Protein AF-A0A8K1CMQ3-F1 (afdb_monomer_lite)

Sequence (922 aa):
MATCSRCILLWLGSWALFFTNALTPVIVVACFELGYGNRLGLAKWFPLTKQRLVDFAERDYIGGIVEVPPHLVGFSPMRFWTTHPLSRDSPAVLAAMFPVFFTFVIIILYAPLRKFYRSLKPPRRHSYRVQSGAPMKSGKSGGSMMHLNKSFFTVFELATGAELQNRVGLVSDYDSCVYIKGLRYASADGIYSNGFVIANGRWLIKTSNILTIIVMIVVKRDTESVAMTTATDFTDVEEIATNGTPTHKRPINVARSSRSVKVGRCPTPWQIWHIIRRLGGIVAAVFYVHTIISSALWSIRTLLGEIRPSDNFGINEAELILGYVGTTTIDQSPFVLSVLGDDTTPRSNAFYLQSATSVSTQRCTGIVKFNDWLYSNEFLRANWNELATQTSYNITFFRNVEVIAPVIDCTFNPLTTGDATLARVYYLVRTKTDPKDVFIVMVSMSTQDYSLPERYQQGAAGLVVVTALRDMRVTMADSDYHFVLALEYPFEGPDYSVYEFMGMTEDAMLYLDNVPSDPSQTHRKRVYTAKRSGFYINTEKSRANVNNLRWKLFTDPKLALSRWQWAGCTYWLNVWGWTRLIYFVFAAETIFNILVLVLVSYRNLRRGKIWIGDAFVPISRSVMLQGVAAFLIWVLEGFWRPFMMTLSDGSALGGGVGVSMLTYIVHGDLITLYISLAGLLGTMLQERIDPGLVVLLFEIGFYYRIEIAHWFPTTKAIVVDFAVRDYFKGMVEIPVELQGLSPFGFWTTHHLMREVDALFCNLFPVFITFVVIIVYAPLRKLYRHKFPAHPAGYSSRMTTNSTQGDGGMRSAFTIFELATGAELQNRVGVVADYDNCVYIKGMRYATPDGIYCNGFVIANGKWLIRTADIFSITIILGTGLRLRDVYIYEVKDHKVSQTARLVYPGTMSLKDLLVLNTTVLA

Foldseek 3Di:
DVVVVVVVCVVVVVVVVCCQPPCPVVVVVVLVCCLPVPLVVLCVVVVVLVVVLVVLVVVQVCVQWDDDPPVCCVPDVDTGGDDDPRDPPVSNVCSSCVSVVVVVVCVVVVQVVVVVVVVPDDDDADEDDDDDDDDDDDDDDDDDDDDDDDQPDAPVCVVPVDGQDPDGDSDDDDDQWHDYPNGIHGDQVSLVVSQWHDPPVHDIGGVVCVVVVVVVVVVPPPDDDDDDYDDDDDDDDDDDDDDDDDDDDDDDDDDDDDDDDDDDDDQDPVNVVQLVLLVLLLVLLVVLLVLLVVLLVVLVCQQVKPKFFKDWQDKWFQPQVDLQCDAWFNLPGCVCCPVVVVDQAADQFAWECADNRDIDGQDHPPQPLADSQQPPQVNVVVVLVLQLVQECLPVVVSVFKDFNHKYHRCSGVCRNVNAQQWDKIKTWIAGPVDSSQIWIKIKIWGWWWKAQPVVRDIAIKIWIWIAIGGTQNAFDDPVRIWIWMAPNPPLAFGPIFTWDFPDADPQGWTWTWTDDSDPVPDDITTMTIFHKFFAAAPDCQAFTWIWGKDWDQGRRVSCNNTITIIMGIIIGHHNLSCLSVVVVVVSVLLVLLSVLQVLQQVVCVVVVHHDGARSCLSVLVCLQVLLVSLVVSCVVSVNSQLLLLLLQLLCVLQVHRHRDHPLSNSLSNQLSNQLNVQQVLQVVLVAEDASSLSSVLLCCLSVCLSVLLVVPVVLSVLSNVLNVVQRCQQWDDDPPVSVVRDSHTHGHYYHGDDDVSSSCSSCCSSCVSVVVSVVVSVVVVVVCVVDPPDQPPPPDPDDDDDDDDDCPVQQPAALVCVQAVDGLPSDTGHIDDDDQWHDDPSHTHGDLNSCVSSQWKFFPQFKIAGNSCLVVLLCCLVVQDPPDWGWIWTADPLGTHSDIDTDGNPPDHVVRSSRIYSDRND

pLDDT: mean 74.49, std 20.96, range [23.42, 97.5]

Secondary structure (DSSP, 8-state):
-HHHHHHHHHHHHHHHHHHHHTSHHHHHHHHHHHHHH-HHHHHTT-HHHHHHHHHHHHHHHHHTEEPPPTTTTTT--PPEE---PPP--HHHHHHHHHHHHHHHHHHHHHHHHHHHHHHTPPPPP--------------------------SS-HHHHHH--------SSS----SEEEETTEEEE-HHHHHHTTEEEETTTEEEEGGGHHHHHHHHHHGGG-------------------------------------PPPP-PPPPHHHHHHHHHHHHHHHHHHHHHHHHHHHHHHHHHHHS-EEEEEEEEEEEE--HHHHHH-SSBGGGSHIIIIISTT--PPPSS-EEE-SSS-EESS--TT-TT--TTTT-HHHHHHHHHHHHHHHTTTSTHHHHEEEEEEEEETT-HHHHHT-TTEEEEEEEEEESS-TT-EEEEEEEEEEEEEEEGGGTEEEEEEEEEEEEESBTTSPPPGGG-EEEEEETTTTS---EEEEEEEEE-TT--EEEEEE-SSTTTS---EEEEEEEEEEEES-TTTEEEEEEEEEPP-SSHHHHHHEEEEEEEEEEEEGGGGGGGHHHHHHHHHHHHHHHHHHHHHHHHHTT------THHHHHHHHHHHHHHHHHHHHHTTTHHHHHHHHHHHHHHHT-PPPP--HHHHHHHHHHHHHHHHHHHHHHHT-EE-HHHHHHHHHHHHHTHHHHHHT-HHHHHHHHHHHHHHHHTTB----TTTTTT-S---B--EEPP--HHHHHHHHHHHHTTHHHHHHHHHHHHHHHHHS----TT------S-----STTSTTTS-HHHHHHS-------EE------EEEETTEEEE-HHHHHHTTEEEETTTEEEEHHHHHHHHHHHHH----S--EEEEEETTEEEEEEEE--TTTS-HHHHHSEES----

Structure (mmCIF, N/CA/C/O backbone):
data_AF-A0A8K1CMQ3-F1
#
_entry.id   AF-A0A8K1CMQ3-F1
#
loop_
_atom_site.group_PDB
_atom_site.id
_atom_site.type_symbol
_atom_site.label_atom_id
_atom_site.label_alt_id
_atom_site.label_comp_id
_atom_site.label_asym_id
_atom_site.label_entity_id
_atom_site.label_seq_id
_atom_site.pdbx_PDB_ins_code
_atom_site.Cartn_x
_atom_site.Cartn_y
_atom_site.Cartn_z
_atom_site.occupancy
_atom_site.B_iso_or_equiv
_atom_site.auth_seq_id
_atom_site.auth_comp_id
_atom_site.auth_asym_id
_atom_site.auth_atom_id
_atom_site.pdbx_PDB_model_num
ATOM 1 N N . MET A 1 1 ? 43.361 59.914 -15.624 1.00 40.34 1 MET A N 1
ATOM 2 C CA . MET A 1 1 ? 41.968 59.793 -16.124 1.00 40.34 1 MET A CA 1
ATOM 3 C C . MET A 1 1 ? 41.786 58.896 -17.361 1.00 40.34 1 MET A C 1
ATOM 5 O O . MET A 1 1 ? 40.689 58.385 -17.530 1.00 40.34 1 MET A O 1
ATOM 9 N N . ALA A 1 2 ? 42.803 58.597 -18.184 1.00 32.78 2 ALA A N 1
ATOM 10 C CA . ALA A 1 2 ? 42.638 57.712 -19.358 1.00 32.78 2 ALA A CA 1
ATOM 11 C C . ALA A 1 2 ? 42.697 56.190 -19.063 1.00 32.78 2 ALA A C 1
ATOM 13 O O . ALA A 1 2 ? 42.310 55.376 -19.900 1.00 32.78 2 ALA A O 1
ATOM 14 N N . THR A 1 3 ? 43.139 55.788 -17.870 1.00 34.66 3 THR A N 1
ATOM 15 C CA . THR A 1 3 ? 43.242 54.379 -17.443 1.00 34.66 3 THR A CA 1
ATOM 16 C C . THR A 1 3 ? 41.953 53.826 -16.819 1.00 34.66 3 THR A C 1
ATOM 18 O O . THR A 1 3 ? 41.686 52.637 -16.948 1.00 34.66 3 THR A O 1
ATOM 21 N N . CYS A 1 4 ? 41.085 54.671 -16.248 1.00 32.41 4 CYS A N 1
ATOM 22 C CA . CYS A 1 4 ? 39.833 54.231 -15.608 1.00 32.41 4 CYS A CA 1
ATOM 23 C C . CYS A 1 4 ? 38.715 53.913 -16.628 1.00 32.41 4 CYS A C 1
ATOM 25 O O . CYS A 1 4 ? 37.983 52.937 -16.481 1.00 32.41 4 CYS A O 1
ATOM 27 N N . SER A 1 5 ? 38.652 54.657 -17.741 1.00 32.72 5 SER A N 1
ATOM 28 C CA . SER A 1 5 ? 37.699 54.405 -18.837 1.00 32.72 5 SER A CA 1
ATOM 29 C C . SER A 1 5 ? 37.968 53.078 -19.565 1.00 32.72 5 SER A C 1
ATOM 31 O O . SER A 1 5 ? 37.030 52.374 -19.937 1.00 32.72 5 SER A O 1
ATOM 33 N N . ARG A 1 6 ? 39.242 52.677 -19.703 1.00 35.28 6 ARG A N 1
ATOM 34 C CA . ARG A 1 6 ? 39.609 51.379 -20.296 1.00 35.28 6 ARG A CA 1
ATOM 35 C C . ARG A 1 6 ? 39.288 50.203 -19.377 1.00 35.28 6 ARG A C 1
ATOM 37 O O . ARG A 1 6 ? 38.826 49.188 -19.884 1.00 35.28 6 ARG A O 1
ATOM 44 N N . CYS A 1 7 ? 39.439 50.349 -18.060 1.00 34.12 7 CYS A N 1
ATOM 45 C CA . CYS A 1 7 ? 39.034 49.310 -17.113 1.00 34.12 7 CYS A CA 1
ATOM 46 C C . CYS A 1 7 ? 37.512 49.136 -17.068 1.00 34.12 7 CYS A C 1
ATOM 48 O O . CYS A 1 7 ? 37.056 48.004 -17.100 1.00 34.12 7 CYS A O 1
ATOM 50 N N . ILE A 1 8 ? 36.718 50.211 -17.113 1.00 39.16 8 ILE A N 1
ATOM 51 C CA . ILE A 1 8 ? 35.245 50.115 -17.131 1.00 39.16 8 ILE A CA 1
ATOM 52 C C . ILE A 1 8 ? 34.728 49.511 -18.450 1.00 39.16 8 ILE A C 1
ATOM 54 O O . ILE A 1 8 ? 33.803 48.705 -18.430 1.00 39.16 8 ILE A O 1
ATOM 58 N N . LEU A 1 9 ? 35.356 49.810 -19.594 1.00 38.31 9 LEU A N 1
ATOM 59 C CA . LEU A 1 9 ? 35.008 49.200 -20.889 1.00 38.31 9 LEU A CA 1
ATOM 60 C C . LEU A 1 9 ? 35.463 47.736 -21.018 1.00 38.31 9 LEU A C 1
ATOM 62 O O . LEU A 1 9 ? 34.766 46.946 -21.650 1.00 38.31 9 LEU A O 1
ATOM 66 N N . LEU A 1 10 ? 36.584 47.351 -20.400 1.00 37.81 10 LEU A N 1
ATOM 67 C CA . LEU A 1 10 ? 37.024 45.950 -20.313 1.00 37.81 10 LEU A CA 1
ATOM 68 C C . LEU A 1 10 ? 36.199 45.146 -19.296 1.00 37.81 10 LEU A C 1
ATOM 70 O O . LEU A 1 10 ? 35.953 43.960 -19.516 1.00 37.81 10 LEU A O 1
ATOM 74 N N . TRP A 1 11 ? 35.710 45.792 -18.235 1.00 35.62 11 TRP A N 1
ATOM 75 C CA . TRP A 1 11 ? 34.829 45.194 -17.231 1.00 35.62 11 TRP A CA 1
ATOM 76 C C . TRP A 1 11 ? 33.401 45.009 -17.775 1.00 35.62 11 TRP A C 1
ATOM 78 O O . TRP A 1 11 ? 32.861 43.911 -17.690 1.00 35.62 11 TRP A O 1
ATOM 88 N N . LEU A 1 12 ? 32.841 46.008 -18.472 1.00 34.41 12 LEU A N 1
ATOM 89 C CA . LEU A 1 12 ? 31.558 45.894 -19.188 1.00 34.41 12 LEU A CA 1
ATOM 90 C C . LEU A 1 12 ? 31.636 44.951 -20.402 1.00 34.41 12 LEU A C 1
ATOM 92 O O . LEU A 1 12 ? 30.684 44.225 -20.678 1.00 34.41 12 LEU A O 1
ATOM 96 N N . GLY A 1 13 ? 32.772 44.913 -21.105 1.00 34.88 13 GLY A N 1
ATOM 97 C CA . GLY A 1 13 ? 33.016 43.976 -22.205 1.00 34.88 13 GLY A CA 1
ATOM 98 C C . GLY A 1 13 ? 33.132 42.522 -21.738 1.00 34.88 13 GLY A C 1
ATOM 99 O O . GLY A 1 13 ? 32.585 41.631 -22.384 1.00 34.88 13 GLY A O 1
ATOM 100 N N . SER A 1 14 ? 33.765 42.285 -20.584 1.00 35.22 14 SER A N 1
ATOM 101 C CA . SER A 1 14 ? 33.860 40.948 -19.979 1.00 35.22 14 SER A CA 1
ATOM 102 C C . SER A 1 14 ? 32.523 40.484 -19.394 1.00 35.22 14 SER A C 1
ATOM 104 O O . SER A 1 14 ? 32.172 39.318 -19.550 1.00 35.22 14 SER A O 1
ATOM 106 N N . TRP A 1 15 ? 31.720 41.391 -18.825 1.00 34.25 15 TRP A N 1
ATOM 107 C CA . TRP A 1 15 ? 30.349 41.090 -18.389 1.00 34.25 15 TRP A CA 1
ATOM 108 C C . TRP A 1 15 ? 29.406 40.783 -19.564 1.00 34.25 15 TRP A C 1
ATOM 110 O O . TRP A 1 15 ? 28.610 39.849 -19.484 1.00 34.25 15 TRP A O 1
ATOM 120 N N . ALA A 1 16 ? 29.530 41.489 -20.692 1.00 35.84 16 ALA A N 1
ATOM 121 C CA . ALA A 1 16 ? 28.730 41.223 -21.892 1.00 35.84 16 ALA A CA 1
ATOM 122 C C . ALA A 1 16 ? 29.091 39.887 -22.579 1.00 35.84 16 ALA A C 1
ATOM 124 O O . ALA A 1 16 ? 28.212 39.218 -23.126 1.00 35.84 16 ALA A O 1
ATOM 125 N N . LEU A 1 17 ? 30.360 39.464 -22.517 1.00 35.88 17 LEU A N 1
ATOM 126 C CA . LEU A 1 17 ? 30.821 38.151 -22.993 1.00 35.88 17 LEU A CA 1
ATOM 127 C C . LEU A 1 17 ? 30.410 37.001 -22.055 1.00 35.88 17 LEU A C 1
ATOM 129 O O . LEU A 1 17 ? 30.089 35.912 -22.533 1.00 35.88 17 LEU A O 1
ATOM 133 N N . PHE A 1 18 ? 30.341 37.247 -20.743 1.00 34.47 18 PHE A N 1
ATOM 134 C CA . PHE A 1 18 ? 29.861 36.268 -19.759 1.00 34.47 18 PHE A CA 1
ATOM 135 C C . PHE A 1 18 ? 28.343 36.021 -19.877 1.00 34.47 18 PHE A C 1
ATOM 137 O O . PHE A 1 18 ? 27.886 34.881 -19.784 1.00 34.47 18 PHE A O 1
ATOM 144 N N . PHE A 1 19 ? 27.560 37.063 -20.185 1.00 35.16 19 PHE A N 1
ATOM 145 C CA . PHE A 1 19 ? 26.104 36.965 -20.362 1.00 35.16 19 PHE A CA 1
ATOM 146 C C . PHE A 1 19 ? 25.652 36.330 -21.689 1.00 35.16 19 PHE A C 1
ATOM 148 O O . PHE A 1 19 ? 24.527 35.843 -21.767 1.00 35.16 19 PHE A O 1
ATOM 155 N N . THR A 1 20 ? 26.489 36.317 -22.732 1.00 43.59 20 THR A N 1
ATOM 156 C CA . THR A 1 20 ? 26.066 35.895 -24.084 1.00 43.59 20 THR A CA 1
ATOM 157 C C . THR A 1 20 ? 26.424 34.456 -24.457 1.00 43.59 20 THR A C 1
ATOM 159 O O . THR A 1 20 ? 25.727 33.880 -25.290 1.00 43.59 20 THR A O 1
ATOM 162 N N . ASN A 1 21 ? 27.446 33.851 -23.834 1.00 38.12 21 ASN A N 1
ATOM 163 C CA . ASN A 1 21 ? 27.940 32.524 -24.236 1.00 38.12 21 ASN A CA 1
ATOM 164 C C . ASN A 1 21 ? 27.740 31.402 -23.200 1.00 38.12 21 ASN A C 1
ATOM 166 O O . ASN A 1 21 ? 27.716 30.239 -23.592 1.00 38.12 21 ASN A O 1
ATOM 170 N N . ALA A 1 22 ? 27.572 31.712 -21.908 1.00 37.69 22 ALA A N 1
ATOM 171 C CA . ALA A 1 22 ? 27.425 30.693 -20.854 1.00 37.69 22 ALA A CA 1
ATOM 172 C C . ALA A 1 22 ? 26.023 30.652 -20.215 1.00 37.69 22 ALA A C 1
ATOM 174 O O . ALA A 1 22 ? 25.587 29.607 -19.738 1.00 37.69 22 ALA A O 1
ATOM 175 N N . LEU A 1 23 ? 25.294 31.772 -20.230 1.00 40.91 23 LEU A N 1
ATOM 176 C CA . LEU A 1 23 ? 24.034 31.932 -19.500 1.00 40.91 23 LEU A CA 1
ATOM 177 C C . LEU A 1 23 ? 22.778 31.827 -20.372 1.00 40.91 23 LEU A C 1
ATOM 179 O O . LEU A 1 23 ? 21.686 31.817 -19.835 1.00 40.91 23 LEU A O 1
ATOM 183 N N . THR A 1 24 ? 22.874 31.691 -21.691 1.00 45.81 24 THR A N 1
ATOM 184 C CA . THR A 1 24 ? 21.704 31.650 -22.589 1.00 45.81 24 THR A CA 1
ATOM 185 C C . THR A 1 24 ? 20.752 30.468 -22.326 1.00 45.81 24 THR A C 1
ATOM 187 O O . THR A 1 24 ? 19.550 30.710 -22.216 1.00 45.81 24 THR A O 1
ATOM 190 N N . PRO A 1 25 ? 21.217 29.212 -22.139 1.00 42.22 25 PRO A N 1
ATOM 191 C CA . PRO A 1 25 ? 20.330 28.126 -21.710 1.00 42.22 25 PRO A CA 1
ATOM 192 C C . PRO A 1 25 ? 19.914 28.266 -20.237 1.00 42.22 25 PRO A C 1
ATOM 194 O O . PRO A 1 25 ? 18.792 27.915 -19.890 1.00 42.22 25 PRO A O 1
ATOM 197 N N . VAL A 1 26 ? 20.764 28.851 -19.385 1.00 40.22 26 VAL A N 1
ATOM 198 C CA . VAL A 1 26 ? 20.486 29.058 -17.952 1.00 40.22 26 VAL A CA 1
ATOM 199 C C . VAL A 1 26 ? 19.451 30.161 -17.722 1.00 40.22 26 VAL A C 1
ATOM 201 O O . VAL A 1 26 ? 18.645 30.027 -16.822 1.00 40.22 26 VAL A O 1
ATOM 204 N N . ILE A 1 27 ? 19.399 31.209 -18.546 1.00 45.72 27 ILE A N 1
ATOM 205 C CA . ILE A 1 27 ? 18.401 32.287 -18.489 1.00 45.72 27 ILE A CA 1
ATOM 206 C C . ILE A 1 27 ? 17.061 31.787 -19.028 1.00 45.72 27 ILE A C 1
ATOM 208 O O . ILE A 1 27 ? 16.032 32.114 -18.456 1.00 45.72 27 ILE A O 1
ATOM 212 N N . VAL A 1 28 ? 17.045 30.946 -20.069 1.00 45.84 28 VAL A N 1
ATOM 213 C CA . VAL A 1 28 ? 15.799 30.325 -20.555 1.00 45.84 28 VAL A CA 1
ATOM 214 C C . VAL A 1 28 ? 15.236 29.349 -19.516 1.00 45.84 28 VAL A C 1
ATOM 216 O O . VAL A 1 28 ? 14.042 29.402 -19.235 1.00 45.84 28 VAL A O 1
ATOM 219 N N . VAL A 1 29 ? 16.086 28.527 -18.889 1.00 42.97 29 VAL A N 1
ATOM 220 C CA . VAL A 1 29 ? 15.699 27.615 -17.797 1.00 42.97 29 VAL A CA 1
ATOM 221 C C . VAL A 1 29 ? 15.330 28.386 -16.522 1.00 42.97 29 VAL A C 1
ATOM 223 O O . VAL A 1 29 ? 14.312 28.081 -15.915 1.00 42.97 29 VAL A O 1
ATOM 226 N N . ALA A 1 30 ? 16.063 29.442 -16.157 1.00 45.41 30 ALA A N 1
ATOM 227 C CA . ALA A 1 30 ? 15.755 30.290 -15.004 1.00 45.41 30 ALA A CA 1
ATOM 228 C C . ALA A 1 30 ? 14.481 31.120 -15.211 1.00 45.41 30 ALA A C 1
ATOM 230 O O . ALA A 1 30 ? 13.728 31.302 -14.263 1.00 45.41 30 ALA A O 1
ATOM 231 N N . CYS A 1 31 ? 14.181 31.587 -16.428 1.00 45.16 31 CYS A N 1
ATOM 232 C CA . CYS A 1 31 ? 12.900 32.227 -16.744 1.00 45.16 31 CYS A CA 1
ATOM 233 C C . CYS A 1 31 ? 11.729 31.231 -16.689 1.00 45.16 31 CYS A C 1
ATOM 235 O O . CYS A 1 31 ? 10.630 31.621 -16.296 1.00 45.16 31 CYS A O 1
ATOM 237 N N . PHE A 1 32 ? 11.959 29.957 -17.032 1.00 44.94 32 PHE A N 1
ATOM 238 C CA . PHE A 1 32 ? 10.965 28.884 -16.906 1.00 44.94 32 PHE A CA 1
ATOM 239 C C . PHE A 1 32 ? 10.705 28.505 -15.435 1.00 44.94 32 PHE A C 1
ATOM 241 O O . PHE A 1 32 ? 9.552 28.427 -15.013 1.00 44.94 32 PHE A O 1
ATOM 248 N N . GLU A 1 33 ? 11.770 28.354 -14.642 1.00 43.22 33 GLU A N 1
ATOM 249 C CA . GLU A 1 33 ? 11.736 28.079 -13.196 1.00 43.22 33 GLU A CA 1
ATOM 250 C C . GLU A 1 33 ? 11.129 29.243 -12.396 1.00 43.22 33 GLU A C 1
ATOM 252 O O . GLU A 1 33 ? 10.256 29.036 -11.554 1.00 43.22 33 GLU A O 1
ATOM 257 N N . LEU A 1 34 ? 11.490 30.494 -12.712 1.00 45.38 34 LEU A N 1
ATOM 258 C CA . LEU A 1 34 ? 10.879 31.679 -12.097 1.00 45.38 34 LEU A CA 1
ATOM 259 C C . LEU A 1 34 ? 9.375 31.761 -12.401 1.00 45.38 34 LEU A C 1
ATOM 261 O O . LEU A 1 34 ? 8.601 32.115 -11.511 1.00 45.38 34 LEU A O 1
ATOM 265 N N . GLY A 1 35 ? 8.950 31.380 -13.613 1.00 47.03 35 GLY A N 1
ATOM 266 C CA . GLY A 1 35 ? 7.544 31.356 -14.034 1.00 47.03 35 GLY A CA 1
ATOM 267 C C . GLY A 1 35 ? 6.668 30.314 -13.323 1.00 47.03 35 GLY A C 1
ATOM 268 O O . GLY A 1 35 ? 5.465 30.540 -13.165 1.00 47.03 35 GLY A O 1
ATOM 269 N N . TYR A 1 36 ? 7.244 29.195 -12.867 1.00 45.28 36 TYR A N 1
ATOM 270 C CA . TYR A 1 36 ? 6.502 28.114 -12.203 1.00 45.28 36 TYR A CA 1
ATOM 271 C C . TYR A 1 36 ? 6.664 28.105 -10.677 1.00 45.28 36 TYR A C 1
ATOM 273 O O . TYR A 1 36 ? 5.663 27.967 -9.974 1.00 45.28 36 TYR A O 1
ATOM 281 N N . GLY A 1 37 ? 7.882 28.300 -10.162 1.00 38.31 37 GLY A N 1
ATOM 282 C CA . GLY A 1 37 ? 8.199 28.186 -8.735 1.00 38.31 37 GLY A CA 1
ATOM 283 C C . GLY A 1 37 ? 7.896 29.433 -7.900 1.00 38.31 37 GLY A C 1
ATOM 284 O O . GLY A 1 37 ? 7.721 29.325 -6.690 1.00 38.31 37 GLY A O 1
ATOM 285 N N . ASN A 1 38 ? 7.792 30.621 -8.515 1.00 48.16 38 ASN A N 1
ATOM 286 C CA . ASN A 1 38 ? 7.591 31.879 -7.785 1.00 48.16 38 ASN A CA 1
ATOM 287 C C . ASN A 1 38 ? 6.555 32.805 -8.450 1.00 48.16 38 ASN A C 1
ATOM 289 O O . ASN A 1 38 ? 6.798 33.995 -8.672 1.00 48.16 38 ASN A O 1
ATOM 293 N N . ARG A 1 39 ? 5.365 32.266 -8.762 1.00 53.09 39 ARG A N 1
ATOM 294 C CA . ARG A 1 39 ? 4.254 33.028 -9.374 1.00 53.09 39 ARG A CA 1
ATOM 295 C C . ARG A 1 39 ? 3.870 34.278 -8.570 1.00 53.09 39 ARG A C 1
ATOM 297 O O . ARG A 1 39 ? 3.620 35.326 -9.161 1.00 53.09 39 ARG A O 1
ATOM 304 N N . LEU A 1 40 ? 3.897 34.202 -7.235 1.00 49.56 40 LEU A N 1
ATOM 305 C CA . LEU A 1 40 ? 3.678 35.351 -6.343 1.00 49.56 40 LEU A CA 1
ATOM 306 C C . LEU A 1 40 ? 4.809 36.390 -6.417 1.00 49.56 40 LEU A C 1
ATOM 308 O O . LEU A 1 40 ? 4.545 37.589 -6.329 1.00 49.56 40 LEU A O 1
ATOM 312 N N . GLY A 1 41 ? 6.056 35.950 -6.606 1.00 55.81 41 GLY A N 1
ATOM 313 C CA . GLY A 1 41 ? 7.210 36.820 -6.819 1.00 55.81 41 GLY A CA 1
ATOM 314 C C . GLY A 1 41 ? 7.129 37.593 -8.134 1.00 55.81 41 GLY A C 1
ATOM 315 O O . GLY A 1 41 ? 7.324 38.803 -8.123 1.00 55.81 41 GLY A O 1
ATOM 316 N N . LEU A 1 42 ? 6.761 36.935 -9.241 1.00 52.84 42 LEU A N 1
ATOM 317 C CA . LEU A 1 42 ? 6.535 37.574 -10.549 1.00 52.84 42 LEU A CA 1
ATOM 318 C C . LEU A 1 42 ? 5.317 38.507 -10.544 1.00 52.84 42 LEU A C 1
ATOM 320 O O . LEU A 1 42 ? 5.379 39.592 -11.116 1.00 52.84 42 LEU A O 1
ATOM 324 N N . ALA A 1 43 ? 4.237 38.143 -9.846 1.00 54.88 43 ALA A N 1
ATOM 325 C CA . ALA A 1 43 ? 3.052 38.991 -9.710 1.00 54.88 43 ALA A CA 1
ATOM 326 C C . ALA A 1 43 ? 3.346 40.338 -9.013 1.00 54.88 43 ALA A C 1
ATOM 328 O O . ALA A 1 43 ? 2.659 41.320 -9.287 1.00 54.88 43 ALA A O 1
ATOM 329 N N . LYS A 1 44 ? 4.392 40.436 -8.171 1.00 59.62 44 LYS A N 1
ATOM 330 C CA . LYS A 1 44 ? 4.836 41.723 -7.587 1.00 59.62 44 LYS A CA 1
ATOM 331 C C . LYS A 1 44 ? 5.333 42.726 -8.636 1.00 59.62 44 LYS A C 1
ATOM 333 O O . LYS A 1 44 ? 5.265 43.923 -8.385 1.00 59.62 44 LYS A O 1
ATOM 338 N N . TRP A 1 45 ? 5.802 42.256 -9.792 1.00 62.16 45 TRP A N 1
ATOM 339 C CA . TRP A 1 45 ? 6.297 43.107 -10.880 1.00 62.16 45 TRP A CA 1
ATOM 340 C C . TRP A 1 45 ? 5.166 43.620 -11.785 1.00 62.16 45 TRP A C 1
ATOM 342 O O . TRP A 1 45 ? 5.377 44.556 -12.552 1.00 62.16 45 TRP A O 1
ATOM 352 N N . PHE A 1 46 ? 3.958 43.052 -11.669 1.00 71.56 46 PHE A N 1
ATOM 353 C CA . PHE A 1 46 ? 2.776 43.420 -12.455 1.00 71.56 46 PHE A CA 1
ATOM 354 C C . PHE A 1 46 ? 1.596 43.754 -11.526 1.00 71.56 46 PHE A C 1
ATOM 356 O O . PHE A 1 46 ? 0.671 42.949 -11.376 1.00 71.56 46 PHE A O 1
ATOM 363 N N . PRO A 1 47 ? 1.605 44.939 -10.883 1.00 71.00 47 PRO A N 1
ATOM 364 C CA . PRO A 1 47 ? 0.639 45.301 -9.843 1.00 71.00 47 PRO A CA 1
ATOM 365 C C . PRO A 1 47 ? -0.817 45.250 -10.325 1.00 71.00 47 PRO A C 1
ATOM 367 O O . PRO A 1 47 ? -1.677 44.780 -9.590 1.00 71.00 47 PRO A O 1
ATOM 370 N N . LEU A 1 48 ? -1.085 45.614 -11.583 1.00 73.31 48 LEU A N 1
ATOM 371 C CA . LEU A 1 48 ? -2.413 45.514 -12.208 1.00 73.31 48 LEU A CA 1
ATOM 372 C C . LEU A 1 48 ? -2.905 44.066 -12.370 1.00 73.31 48 LEU A C 1
ATOM 374 O O . LEU A 1 48 ? -4.087 43.787 -12.194 1.00 73.31 48 LEU A O 1
ATOM 378 N N . THR A 1 49 ? -2.009 43.136 -12.700 1.00 69.62 49 THR A N 1
ATOM 379 C CA . THR A 1 49 ? -2.329 41.708 -12.854 1.00 69.62 49 THR A CA 1
ATOM 380 C C . THR A 1 49 ? -2.590 41.071 -11.496 1.00 69.62 49 THR A C 1
ATOM 382 O O . THR A 1 49 ? -3.554 40.326 -11.339 1.00 69.62 49 THR A O 1
ATOM 385 N N . LYS A 1 50 ? -1.765 41.416 -10.500 1.00 72.88 50 LYS A N 1
ATOM 386 C CA . LYS A 1 50 ? -1.974 41.021 -9.107 1.00 72.88 50 LYS A CA 1
ATOM 387 C C . LYS A 1 50 ? -3.311 41.544 -8.587 1.00 72.88 50 LYS A C 1
ATOM 389 O O . LYS A 1 50 ? -4.067 40.762 -8.031 1.00 72.88 50 LYS A O 1
ATOM 394 N N . GLN A 1 51 ? -3.607 42.826 -8.797 1.00 77.56 51 GLN A N 1
ATOM 395 C CA . GLN A 1 51 ? -4.848 43.434 -8.329 1.00 77.56 51 GLN A CA 1
ATOM 396 C C . GLN A 1 51 ? -6.066 42.777 -8.975 1.00 77.56 51 GLN A C 1
ATOM 398 O O . GLN A 1 51 ? -6.936 42.335 -8.254 1.00 77.56 51 GLN A O 1
ATOM 403 N N . ARG A 1 52 ? -6.064 42.520 -10.289 1.00 75.56 52 ARG A N 1
ATOM 404 C CA . ARG A 1 52 ? -7.171 41.788 -10.935 1.00 75.56 52 ARG A CA 1
ATOM 405 C C . ARG A 1 52 ? -7.361 40.354 -10.444 1.00 75.56 52 ARG A C 1
ATOM 407 O O . ARG A 1 52 ? -8.491 39.882 -10.408 1.00 75.56 52 ARG A O 1
ATOM 414 N N . LEU A 1 53 ? -6.280 39.646 -10.113 1.00 68.62 53 LEU A N 1
ATOM 415 C CA . LEU A 1 53 ? -6.374 38.303 -9.532 1.00 68.62 53 LEU A CA 1
ATOM 416 C C . LEU A 1 53 ? -6.915 38.347 -8.101 1.00 68.62 53 LEU A C 1
ATOM 418 O O . LEU A 1 53 ? -7.683 37.468 -7.730 1.00 68.62 53 LEU A O 1
ATOM 422 N N . VAL A 1 54 ? -6.546 39.373 -7.330 1.00 75.75 54 VAL A N 1
ATOM 423 C CA . VAL A 1 54 ? -7.105 39.630 -5.997 1.00 75.75 54 VAL A CA 1
ATOM 424 C C . VAL A 1 54 ? -8.575 40.029 -6.106 1.00 75.75 54 VAL A C 1
ATOM 426 O O . VAL A 1 54 ? -9.388 39.391 -5.465 1.00 75.75 54 VAL A O 1
ATOM 429 N N . ASP A 1 55 ? -8.942 40.960 -6.987 1.00 78.69 55 ASP A N 1
ATOM 430 C CA . ASP A 1 55 ? -10.327 41.390 -7.214 1.00 78.69 55 ASP A CA 1
ATOM 431 C C . ASP A 1 55 ? -11.206 40.246 -7.751 1.00 78.69 55 ASP A C 1
ATOM 433 O O . ASP A 1 55 ? -12.413 40.213 -7.521 1.00 78.69 55 ASP A O 1
ATOM 437 N N . PHE A 1 56 ? -10.633 39.314 -8.522 1.00 77.81 56 PHE A N 1
ATOM 438 C CA . PHE A 1 56 ? -11.319 38.085 -8.926 1.00 77.81 56 PHE A CA 1
ATOM 439 C C . PHE A 1 56 ? -11.497 37.144 -7.736 1.00 77.81 56 PHE A C 1
ATOM 441 O O . PHE A 1 56 ? -12.612 36.702 -7.497 1.00 77.81 56 PHE A O 1
ATOM 448 N N . ALA A 1 57 ? -10.433 36.878 -6.972 1.00 69.31 57 ALA A N 1
ATOM 449 C CA . ALA A 1 57 ? -10.504 36.027 -5.788 1.00 69.31 57 ALA A CA 1
ATOM 450 C C . ALA A 1 57 ? -11.456 36.595 -4.725 1.00 69.31 57 ALA A C 1
ATOM 452 O O . ALA A 1 57 ? -12.175 35.838 -4.095 1.00 69.31 57 ALA A O 1
ATOM 453 N N . GLU A 1 58 ? -11.502 37.915 -4.557 1.00 77.19 58 GLU A N 1
ATOM 454 C CA . GLU A 1 58 ? -12.397 38.616 -3.639 1.00 77.19 58 GLU A CA 1
ATOM 455 C C . GLU A 1 58 ? -13.842 38.600 -4.148 1.00 77.19 58 GLU A C 1
ATOM 457 O O . GLU A 1 58 ? -14.752 38.326 -3.374 1.00 77.19 58 GLU A O 1
ATOM 462 N N . ARG A 1 59 ? -14.081 38.794 -5.454 1.00 75.25 59 ARG A N 1
ATOM 463 C CA . ARG A 1 59 ? -15.427 38.632 -6.036 1.00 75.25 59 ARG A CA 1
ATOM 464 C C . ARG A 1 59 ? -15.927 37.192 -5.984 1.00 75.25 59 ARG A C 1
ATOM 466 O O . ARG A 1 59 ? -17.111 36.999 -5.748 1.00 75.25 59 ARG A O 1
ATOM 473 N N . ASP A 1 60 ? -15.059 36.205 -6.179 1.00 73.00 60 ASP A N 1
ATOM 474 C CA . ASP A 1 60 ? -15.384 34.779 -6.033 1.00 73.00 60 ASP A CA 1
ATOM 475 C C . ASP A 1 60 ? -15.661 34.448 -4.553 1.00 73.00 60 ASP A C 1
ATOM 477 O O . ASP A 1 60 ? -16.685 33.860 -4.217 1.00 73.00 60 ASP A O 1
ATOM 481 N N . TYR A 1 61 ? -14.830 34.954 -3.638 1.00 69.31 61 TYR A N 1
ATOM 482 C CA . TYR A 1 61 ? -15.029 34.844 -2.189 1.00 69.31 61 TYR A CA 1
ATOM 483 C C . TYR A 1 61 ? -16.368 35.456 -1.739 1.00 69.31 61 TYR A C 1
ATOM 485 O O . TYR A 1 61 ? -17.098 34.853 -0.957 1.00 69.31 61 TYR A O 1
ATOM 493 N N . ILE A 1 62 ? -16.733 36.627 -2.269 1.00 74.94 62 ILE A N 1
ATOM 494 C CA . ILE A 1 62 ? -18.009 37.298 -1.982 1.00 74.94 62 ILE A CA 1
ATOM 495 C C . ILE A 1 62 ? -19.180 36.617 -2.710 1.00 74.94 62 ILE A C 1
ATOM 497 O O . ILE A 1 62 ? -20.283 36.577 -2.174 1.00 74.94 62 ILE A O 1
ATOM 501 N N . GLY A 1 63 ? -18.963 36.036 -3.892 1.00 66.00 63 GLY A N 1
ATOM 502 C CA . GLY A 1 63 ? -19.978 35.311 -4.666 1.00 66.00 63 GLY A CA 1
ATOM 503 C C . GLY A 1 63 ? -20.501 34.049 -3.974 1.00 66.00 63 GLY A C 1
ATOM 504 O O . GLY A 1 63 ? -21.623 33.621 -4.242 1.00 66.00 63 GLY A O 1
ATOM 505 N N . GLY A 1 64 ? -19.729 33.493 -3.034 1.00 60.91 64 GLY A N 1
ATOM 506 C CA . GLY A 1 64 ? -20.175 32.423 -2.139 1.00 60.91 64 GLY A CA 1
ATOM 507 C C . GLY A 1 64 ? -21.146 32.874 -1.042 1.00 60.91 64 GLY A C 1
ATOM 508 O O . GLY A 1 64 ? -21.710 32.021 -0.357 1.00 60.91 64 GLY A O 1
ATOM 509 N N . ILE A 1 65 ? -21.359 34.184 -0.867 1.00 66.31 65 ILE A N 1
ATOM 510 C CA . ILE A 1 65 ? -22.244 34.759 0.150 1.00 66.31 65 ILE A CA 1
ATOM 511 C C . ILE A 1 65 ? -23.635 34.949 -0.456 1.00 66.31 65 ILE A C 1
ATOM 513 O O . ILE A 1 65 ? -23.879 35.893 -1.207 1.00 66.31 65 ILE A O 1
ATOM 517 N N . VAL A 1 66 ? -24.570 34.070 -0.104 1.00 61.56 66 VAL A N 1
ATOM 518 C CA . VAL A 1 66 ? -25.972 34.216 -0.512 1.00 61.56 66 VAL A CA 1
ATOM 519 C C . VAL A 1 66 ? -26.686 35.112 0.492 1.00 61.56 66 VAL A C 1
ATOM 521 O O . VAL A 1 66 ? -26.731 34.818 1.690 1.00 61.56 66 VAL A O 1
ATOM 524 N N . GLU A 1 67 ? -27.243 36.223 0.008 1.00 57.47 67 GLU A N 1
ATOM 525 C CA . GLU A 1 67 ? -28.100 37.072 0.829 1.00 57.47 67 GLU A CA 1
ATOM 526 C C . GLU A 1 67 ? -29.381 36.320 1.196 1.00 57.47 67 GLU A C 1
ATOM 528 O O . GLU A 1 67 ? -30.063 35.742 0.346 1.00 57.47 67 GLU A O 1
ATOM 533 N N . VAL A 1 68 ? -29.698 36.322 2.490 1.00 57.44 68 VAL A N 1
ATOM 534 C CA . VAL A 1 68 ? -30.940 35.752 3.006 1.00 57.44 68 VAL A CA 1
ATOM 535 C C . VAL A 1 68 ? -32.104 36.521 2.372 1.00 57.44 68 VAL A C 1
ATOM 537 O O . VAL A 1 68 ? -32.117 37.753 2.452 1.00 57.44 68 VAL A O 1
ATOM 540 N N . PRO A 1 69 ? -33.082 35.840 1.743 1.00 64.62 69 PRO A N 1
ATOM 541 C CA . PRO A 1 69 ? -34.235 36.498 1.148 1.00 64.62 69 PRO A CA 1
ATOM 542 C C . PRO A 1 69 ? -34.889 37.465 2.144 1.00 64.62 69 PRO A C 1
ATOM 544 O O . PRO A 1 69 ? -35.010 37.117 3.318 1.00 64.62 69 PRO A O 1
ATOM 547 N N . PRO A 1 70 ? -35.364 38.649 1.717 1.00 63.47 70 PRO A N 1
ATOM 548 C CA . PRO A 1 70 ? -35.782 39.722 2.627 1.00 63.47 70 PRO A CA 1
ATOM 549 C C . PRO A 1 70 ? -36.890 39.330 3.623 1.00 63.47 70 PRO A C 1
ATOM 551 O O . PRO A 1 70 ? -37.026 39.960 4.665 1.00 63.47 70 PRO A O 1
ATOM 554 N N . HIS A 1 71 ? -37.643 38.260 3.351 1.00 71.00 71 HIS A N 1
ATOM 555 C CA . HIS A 1 71 ? -38.663 37.710 4.251 1.00 71.00 71 HIS A CA 1
ATOM 556 C C . HIS A 1 71 ? -38.111 36.796 5.368 1.00 71.00 71 HIS A C 1
ATOM 558 O O . HIS A 1 71 ? -38.846 36.465 6.292 1.00 71.00 71 HIS A O 1
ATOM 564 N N . LEU A 1 72 ? -36.837 36.393 5.308 1.00 57.12 72 LEU A N 1
ATOM 565 C CA . LEU A 1 72 ? -36.165 35.513 6.279 1.00 57.12 72 LEU A CA 1
ATOM 566 C C . LEU A 1 72 ? -35.119 36.242 7.142 1.00 57.12 72 LEU A C 1
ATOM 568 O O . LEU A 1 72 ? -34.626 35.676 8.116 1.00 57.12 72 LEU A O 1
ATOM 572 N N . VAL A 1 73 ? -34.820 37.510 6.840 1.00 61.12 73 VAL A N 1
ATOM 573 C CA . VAL A 1 73 ? -33.817 38.330 7.552 1.00 61.12 73 VAL A CA 1
ATOM 574 C C . VAL A 1 73 ? -34.168 38.536 9.037 1.00 61.12 73 VAL A C 1
ATOM 576 O O . VAL A 1 73 ? -33.281 38.759 9.854 1.00 61.12 73 VAL A O 1
ATOM 579 N N . GLY A 1 74 ? -35.443 38.394 9.420 1.00 58.62 74 GLY A N 1
ATOM 580 C CA . GLY A 1 74 ? -35.886 38.473 10.817 1.00 58.62 74 GLY A CA 1
ATOM 581 C C . GLY A 1 74 ? -35.551 37.254 11.691 1.00 58.62 74 GLY A C 1
ATOM 582 O O . GLY A 1 74 ? -35.670 37.356 12.908 1.00 58.62 74 GLY A O 1
ATOM 583 N N . PHE A 1 75 ? -35.142 36.118 11.107 1.00 59.72 75 PHE A N 1
ATOM 584 C CA . PHE A 1 75 ? -34.931 34.857 11.841 1.00 59.72 75 PHE A CA 1
ATOM 585 C C . PHE A 1 75 ? -33.463 34.557 12.180 1.00 59.72 75 PHE A C 1
ATOM 587 O O . PHE A 1 75 ? -33.202 33.819 13.126 1.00 59.72 75 PHE A O 1
ATOM 594 N N . SER A 1 76 ? -32.496 35.111 11.441 1.00 48.06 76 SER A N 1
ATOM 595 C CA . SER A 1 76 ? -31.069 34.977 11.756 1.00 48.06 76 SER A CA 1
ATOM 596 C C . SER A 1 76 ? -30.249 36.065 11.053 1.00 48.06 76 SER A C 1
ATOM 598 O O . SER A 1 76 ? -30.434 36.274 9.853 1.00 48.06 76 SER A O 1
ATOM 600 N N . PRO A 1 77 ? -29.310 36.736 11.746 1.00 50.56 77 PRO A N 1
ATOM 601 C CA . PRO A 1 77 ? -28.404 37.704 11.130 1.00 50.56 77 PRO A CA 1
ATOM 602 C C . PRO A 1 77 ? -27.259 37.045 10.336 1.00 50.56 77 PRO A C 1
ATOM 604 O O . PRO A 1 77 ? -26.429 37.752 9.761 1.00 50.56 77 PRO A O 1
ATOM 607 N N . MET A 1 78 ? -27.162 35.709 10.322 1.00 45.91 78 MET A N 1
ATOM 608 C CA . MET A 1 78 ? -26.061 35.001 9.666 1.00 45.91 78 MET A CA 1
ATOM 609 C C . MET A 1 78 ? -26.260 34.914 8.148 1.00 45.91 78 MET A C 1
ATOM 611 O O . MET A 1 78 ? -27.326 34.536 7.664 1.00 45.91 78 MET A O 1
ATOM 615 N N . ARG A 1 79 ? -25.209 35.239 7.385 1.00 57.81 79 ARG A N 1
ATOM 616 C CA . ARG A 1 79 ? -25.160 35.043 5.928 1.00 57.81 79 ARG A CA 1
ATOM 617 C C . ARG A 1 79 ? -24.633 33.646 5.623 1.00 57.81 79 ARG A C 1
ATOM 619 O O . ARG A 1 79 ? -23.641 33.226 6.215 1.00 57.81 79 ARG A O 1
ATOM 626 N N . PHE A 1 80 ? -25.272 32.946 4.693 1.00 52.78 80 PHE A N 1
ATOM 627 C CA . PHE A 1 80 ? -24.874 31.589 4.334 1.00 52.78 80 PHE A CA 1
ATOM 628 C C . PHE A 1 80 ? -23.757 31.610 3.298 1.00 52.78 80 PHE A C 1
ATOM 630 O O . PHE A 1 80 ? -23.825 32.321 2.294 1.00 52.78 80 PHE A O 1
ATOM 637 N N . TRP A 1 81 ? -22.741 30.797 3.561 1.00 48.53 81 TRP A N 1
ATOM 638 C CA . TRP A 1 81 ? -21.691 30.468 2.615 1.00 48.53 81 TRP A CA 1
ATOM 639 C C . TRP A 1 81 ? -22.087 29.205 1.863 1.00 48.53 81 TRP A C 1
ATOM 641 O O . TRP A 1 81 ? -22.358 28.178 2.479 1.00 48.53 81 TRP A O 1
ATOM 651 N N . THR A 1 82 ? -22.130 29.268 0.538 1.00 59.00 82 THR A N 1
ATOM 652 C CA . THR A 1 82 ? -22.423 28.101 -0.296 1.00 59.00 82 THR A CA 1
ATOM 653 C C . THR A 1 82 ? -21.496 28.038 -1.500 1.00 59.00 82 THR A C 1
ATOM 655 O O . THR A 1 82 ? -20.950 29.044 -1.960 1.00 59.00 82 THR A O 1
ATOM 658 N N . THR A 1 83 ? -21.288 26.830 -2.014 1.00 48.41 83 THR A N 1
ATOM 659 C CA . THR A 1 83 ? -20.535 26.620 -3.248 1.00 48.41 83 THR A CA 1
ATOM 660 C C . THR A 1 83 ? -21.322 27.194 -4.419 1.00 48.41 83 THR A C 1
ATOM 662 O O . THR A 1 83 ? -22.468 26.807 -4.646 1.00 48.41 83 THR A O 1
ATOM 665 N N . HIS A 1 84 ? -20.699 28.076 -5.192 1.00 55.81 84 HIS A N 1
ATOM 666 C CA . HIS A 1 84 ? -21.272 28.633 -6.411 1.00 55.81 84 HIS A CA 1
ATOM 667 C C . HIS A 1 84 ? -20.389 28.245 -7.609 1.00 55.81 84 HIS A C 1
ATOM 669 O O . HIS A 1 84 ? -19.193 27.982 -7.443 1.00 55.81 84 HIS A O 1
ATOM 675 N N . PRO A 1 85 ? -20.955 28.121 -8.820 1.00 53.09 85 PRO A N 1
ATOM 676 C CA . PRO A 1 85 ? -20.171 27.800 -10.003 1.00 53.09 85 PRO A CA 1
ATOM 677 C C . PRO A 1 85 ? -19.166 28.920 -10.286 1.00 53.09 85 PRO A C 1
ATOM 679 O O . PRO A 1 85 ? -19.554 30.082 -10.411 1.00 53.09 85 PRO A O 1
ATOM 682 N N . LEU A 1 86 ? -17.888 28.547 -10.416 1.00 51.69 86 LEU A N 1
ATOM 683 C CA . LEU A 1 86 ? -16.784 29.478 -10.650 1.00 51.69 86 LEU A CA 1
ATOM 684 C C . LEU A 1 86 ? -17.102 30.367 -11.859 1.00 51.69 86 LEU A C 1
ATOM 686 O O . LEU A 1 86 ? -17.297 29.863 -12.975 1.00 51.69 86 LEU A O 1
ATOM 690 N N . SER A 1 87 ? -17.172 31.683 -11.652 1.00 55.53 87 SER A N 1
ATOM 691 C CA . SER A 1 87 ? -17.493 32.588 -12.754 1.00 55.53 87 SER A CA 1
ATOM 692 C C . SER A 1 87 ? -16.374 32.519 -13.803 1.00 55.53 87 SER A C 1
ATOM 694 O O . SER A 1 87 ? -15.185 32.608 -13.487 1.00 55.53 87 SER A O 1
ATOM 696 N N . ARG A 1 88 ? -16.731 32.299 -15.077 1.00 55.66 88 ARG A N 1
ATOM 697 C CA . ARG A 1 88 ? -15.767 32.299 -16.192 1.00 55.66 88 ARG A CA 1
ATOM 698 C C . ARG A 1 88 ? -15.300 33.732 -16.469 1.00 55.66 88 ARG A C 1
ATOM 700 O O . ARG A 1 88 ? -15.684 34.330 -17.470 1.00 55.66 88 ARG A O 1
ATOM 707 N N . ASP A 1 89 ? -14.454 34.284 -15.606 1.00 65.06 89 ASP A N 1
ATOM 708 C CA . ASP A 1 89 ? -13.833 35.591 -15.827 1.00 65.06 89 ASP A CA 1
ATOM 709 C C . ASP A 1 89 ? -12.581 35.405 -16.707 1.00 65.06 89 ASP A C 1
ATOM 711 O O . ASP A 1 89 ? -11.441 35.313 -16.247 1.00 65.06 89 ASP A O 1
ATOM 715 N N . SER A 1 90 ? -12.801 35.289 -18.022 1.00 64.06 90 SER A N 1
ATOM 716 C CA . SER A 1 90 ? -11.753 35.222 -19.060 1.00 64.06 90 SER A CA 1
ATOM 717 C C . SER A 1 90 ? -10.587 36.216 -18.850 1.00 64.06 90 SER A C 1
ATOM 719 O O . SER A 1 90 ? -9.431 35.819 -19.021 1.00 64.06 90 SER A O 1
ATOM 721 N N . PRO A 1 91 ? -10.837 37.480 -18.447 1.00 66.62 91 PRO A N 1
ATOM 722 C CA . PRO A 1 91 ? -9.803 38.432 -18.039 1.00 66.62 91 PRO A CA 1
ATOM 723 C C . PRO A 1 91 ? -8.869 37.958 -16.916 1.00 66.62 91 PRO A C 1
ATOM 725 O O . PRO A 1 91 ? -7.675 38.251 -16.976 1.00 66.62 91 PRO A O 1
ATOM 728 N N . ALA A 1 92 ? -9.371 37.235 -15.910 1.00 62.22 92 ALA A N 1
ATOM 729 C CA . ALA A 1 92 ? -8.572 36.726 -14.793 1.00 62.22 92 ALA A CA 1
ATOM 730 C C . ALA A 1 92 ? -7.690 35.543 -15.223 1.00 62.22 92 ALA A C 1
ATOM 732 O O . ALA A 1 92 ? -6.518 35.467 -14.853 1.00 62.22 92 ALA A O 1
ATOM 733 N N . VAL A 1 93 ? -8.210 34.674 -16.095 1.00 65.81 93 VAL A N 1
ATOM 734 C CA . VAL A 1 93 ? -7.433 33.587 -16.716 1.00 65.81 93 VAL A CA 1
ATOM 735 C C . VAL A 1 93 ? -6.312 34.156 -17.591 1.00 65.81 93 VAL A C 1
ATOM 737 O O . VAL A 1 93 ? -5.159 33.742 -17.479 1.00 65.81 93 VAL A O 1
ATOM 740 N N . LEU A 1 94 ? -6.618 35.165 -18.412 1.00 64.38 94 LEU A N 1
ATOM 741 C CA . LEU A 1 94 ? -5.619 35.886 -19.205 1.00 64.38 94 LEU A CA 1
ATOM 742 C C . LEU A 1 94 ? -4.579 36.580 -18.319 1.00 64.38 94 LEU A C 1
ATOM 744 O O . LEU A 1 94 ? -3.392 36.521 -18.627 1.00 64.38 94 LEU A O 1
ATOM 748 N N . ALA A 1 95 ? -4.995 37.181 -17.201 1.00 67.00 95 ALA A N 1
ATOM 749 C CA . ALA A 1 95 ? -4.093 37.776 -16.219 1.00 67.00 95 ALA A CA 1
ATOM 750 C C . ALA A 1 95 ? -3.161 36.726 -15.582 1.00 67.00 95 ALA A C 1
ATOM 752 O O . ALA A 1 95 ? -1.962 36.969 -15.472 1.00 67.00 95 ALA A O 1
ATOM 753 N N . ALA A 1 96 ? -3.663 35.535 -15.244 1.00 62.91 96 ALA A N 1
ATOM 754 C CA . ALA A 1 96 ? -2.849 34.435 -14.720 1.00 62.91 96 ALA A CA 1
ATOM 755 C C . ALA A 1 96 ? -1.839 33.893 -15.748 1.00 62.91 96 ALA A C 1
ATOM 757 O O . ALA A 1 96 ? -0.740 33.476 -15.381 1.00 62.91 96 ALA A O 1
ATOM 758 N N . MET A 1 97 ? -2.189 33.917 -17.038 1.00 63.22 97 MET A N 1
ATOM 759 C CA . MET A 1 97 ? -1.307 33.489 -18.130 1.00 63.22 97 MET A CA 1
ATOM 760 C C . MET A 1 97 ? -0.354 34.593 -18.615 1.00 63.22 97 MET A C 1
ATOM 762 O O . MET A 1 97 ? 0.654 34.295 -19.259 1.00 63.22 97 MET A O 1
ATOM 766 N N . PHE A 1 98 ? -0.630 35.862 -18.301 1.00 69.88 98 PHE A N 1
ATOM 767 C CA . PHE A 1 98 ? 0.138 37.019 -18.766 1.00 69.88 98 PHE A CA 1
ATOM 768 C C . PHE A 1 98 ? 1.644 36.954 -18.445 1.00 69.88 98 PHE A C 1
ATOM 770 O O . PHE A 1 98 ? 2.423 37.266 -19.341 1.00 69.88 98 PHE A O 1
ATOM 777 N N . PRO A 1 99 ? 2.116 36.494 -17.266 1.00 60.72 99 PRO A N 1
ATOM 778 C CA . PRO A 1 99 ? 3.553 36.373 -16.989 1.00 60.72 99 PRO A CA 1
ATOM 779 C C . PRO A 1 99 ? 4.274 35.387 -17.921 1.00 60.72 99 PRO A C 1
ATOM 781 O O . PRO A 1 99 ? 5.435 35.600 -18.282 1.00 60.72 99 PRO A O 1
ATOM 784 N N . VAL A 1 100 ? 3.571 34.332 -18.350 1.00 58.75 100 VAL A N 1
ATOM 785 C CA . VAL A 1 100 ? 4.070 33.339 -19.313 1.00 58.75 100 VAL A CA 1
ATOM 786 C C . VAL A 1 100 ? 4.105 33.948 -20.715 1.00 58.75 100 VAL A C 1
ATOM 788 O O . VAL A 1 100 ? 5.114 33.864 -21.410 1.00 58.75 100 VAL A O 1
ATOM 791 N N . PHE A 1 101 ? 3.049 34.654 -21.126 1.00 66.19 101 PHE A N 1
ATOM 792 C CA . PHE A 1 101 ? 3.053 35.365 -22.408 1.00 66.19 101 PHE A CA 1
ATOM 793 C C . PHE A 1 101 ? 4.089 36.495 -22.454 1.00 66.19 101 PHE A C 1
ATOM 795 O O . PHE A 1 101 ? 4.735 36.679 -23.478 1.00 66.19 101 PHE A O 1
ATOM 802 N N . PHE A 1 102 ? 4.309 37.214 -21.354 1.00 67.00 102 PHE A N 1
ATOM 803 C CA . PHE A 1 102 ? 5.297 38.287 -21.256 1.00 67.00 102 PHE A CA 1
ATOM 804 C C . PHE A 1 102 ? 6.729 37.766 -21.420 1.00 67.00 102 PHE A C 1
ATOM 806 O O . PHE A 1 102 ? 7.531 38.379 -22.122 1.00 67.00 102 PHE A O 1
ATOM 813 N N . THR A 1 103 ? 7.045 36.597 -20.855 1.00 57.09 103 THR A N 1
ATOM 814 C CA . THR A 1 103 ? 8.342 35.937 -21.082 1.00 57.09 103 THR A CA 1
ATOM 815 C C . THR A 1 103 ? 8.508 35.517 -22.543 1.00 57.09 103 THR A C 1
ATOM 817 O O . THR A 1 103 ? 9.563 35.768 -23.127 1.00 57.09 103 THR A O 1
ATOM 820 N N . PHE A 1 104 ? 7.457 34.996 -23.186 1.00 56.53 104 PHE A N 1
ATOM 821 C CA . PHE A 1 104 ? 7.467 34.746 -24.633 1.00 56.53 104 PHE A CA 1
ATOM 822 C C . PHE A 1 104 ? 7.643 36.031 -25.458 1.00 56.53 104 PHE A C 1
ATOM 824 O O . PHE A 1 104 ? 8.425 36.045 -26.405 1.00 56.53 104 PHE A O 1
ATOM 831 N N . VAL A 1 105 ? 6.983 37.129 -25.086 1.00 66.56 105 VAL A N 1
ATOM 832 C CA . VAL A 1 105 ? 7.101 38.428 -25.763 1.00 66.56 105 VAL A CA 1
ATOM 833 C C . VAL A 1 105 ? 8.503 39.017 -25.601 1.00 66.56 105 VAL A C 1
ATOM 835 O O . VAL A 1 105 ? 9.039 39.529 -26.576 1.00 66.56 105 VAL A O 1
ATOM 838 N N . ILE A 1 106 ? 9.152 38.887 -24.438 1.00 63.44 106 ILE A N 1
ATOM 839 C CA . ILE A 1 106 ? 10.562 39.280 -24.259 1.00 63.44 106 ILE A CA 1
ATOM 840 C C . ILE A 1 106 ? 11.470 38.477 -25.197 1.00 63.44 106 ILE A C 1
ATOM 842 O O . ILE A 1 106 ? 12.331 39.059 -25.857 1.00 63.44 106 ILE A O 1
ATOM 846 N N . ILE A 1 107 ? 11.259 37.162 -25.305 1.00 56.66 107 ILE A N 1
ATOM 847 C CA . ILE A 1 107 ? 12.029 36.295 -26.211 1.00 56.66 107 ILE A CA 1
ATOM 848 C C . ILE A 1 107 ? 11.808 36.705 -27.677 1.00 56.66 107 ILE A C 1
ATOM 850 O O . ILE A 1 107 ? 12.760 36.763 -28.457 1.00 56.66 107 ILE A O 1
ATOM 854 N N . ILE A 1 108 ? 10.572 37.048 -28.047 1.00 58.59 108 ILE A N 1
ATOM 855 C CA . ILE A 1 108 ? 10.210 37.476 -29.404 1.00 58.59 108 ILE A CA 1
ATOM 856 C C . ILE A 1 108 ? 10.754 38.880 -29.717 1.00 58.59 108 ILE A C 1
ATOM 858 O O . ILE A 1 108 ? 11.259 39.092 -30.817 1.00 58.59 108 ILE A O 1
ATOM 862 N N . LEU A 1 109 ? 10.711 39.824 -28.769 1.00 55.00 109 LEU A N 1
ATOM 863 C CA . LEU A 1 109 ? 11.205 41.203 -28.919 1.00 55.00 109 LEU A CA 1
ATOM 864 C C . LEU A 1 109 ? 12.733 41.308 -28.862 1.00 55.00 109 LEU A C 1
ATOM 866 O O . LEU A 1 109 ? 13.307 42.239 -29.433 1.00 55.00 109 LEU A O 1
ATOM 870 N N . TYR A 1 110 ? 13.407 40.340 -28.243 1.00 59.25 110 TYR A N 1
ATOM 871 C CA . TYR A 1 110 ? 14.865 40.267 -28.209 1.00 59.25 110 TYR A CA 1
ATOM 872 C C . TYR A 1 110 ? 15.474 40.218 -29.621 1.00 59.25 110 TYR A C 1
ATOM 874 O O . TYR A 1 110 ? 16.466 40.896 -29.899 1.00 59.25 110 TYR A O 1
ATOM 882 N N . ALA A 1 111 ? 14.851 39.485 -30.549 1.00 52.44 111 ALA A N 1
ATOM 883 C CA . ALA A 1 111 ? 15.321 39.371 -31.929 1.00 52.44 111 ALA A CA 1
ATOM 884 C C . ALA A 1 111 ? 15.301 40.708 -32.722 1.00 52.44 111 ALA A C 1
ATOM 886 O O . ALA A 1 111 ? 16.337 41.065 -33.297 1.00 52.44 111 ALA A O 1
ATOM 887 N N . PRO A 1 112 ? 14.200 41.490 -32.764 1.00 49.97 112 PRO A N 1
ATOM 888 C CA . PRO A 1 112 ? 14.160 42.785 -33.442 1.00 49.97 112 PRO A CA 1
ATOM 889 C C . PRO A 1 112 ? 14.938 43.892 -32.715 1.00 49.97 112 PRO A C 1
ATOM 891 O O . PRO A 1 112 ? 15.593 44.680 -33.394 1.00 49.97 112 PRO A O 1
ATOM 894 N N . LEU A 1 113 ? 14.962 43.939 -31.374 1.00 54.38 113 LEU A N 1
ATOM 895 C CA . LEU A 1 113 ? 15.781 44.913 -30.622 1.00 54.38 113 LEU A CA 1
ATOM 896 C C . LEU A 1 113 ? 17.272 44.739 -30.912 1.00 54.38 113 LEU A C 1
ATOM 898 O O . LEU A 1 113 ? 18.001 45.710 -31.121 1.00 54.38 113 LEU A O 1
ATOM 902 N N . ARG A 1 114 ? 17.716 43.486 -31.022 1.00 49.78 114 ARG A N 1
ATOM 903 C CA . ARG A 1 114 ? 19.076 43.154 -31.436 1.00 49.78 114 ARG A CA 1
ATOM 904 C C . ARG A 1 114 ? 19.368 43.586 -32.876 1.00 49.78 114 ARG A C 1
ATOM 906 O O . ARG A 1 114 ? 20.463 44.066 -33.164 1.00 49.78 114 ARG A O 1
ATOM 913 N N . LYS A 1 115 ? 18.386 43.467 -33.775 1.00 51.16 115 LYS A N 1
ATOM 914 C CA . LYS A 1 115 ? 18.485 43.934 -35.167 1.00 51.16 115 LYS A CA 1
ATOM 915 C C . LYS A 1 115 ? 18.550 45.467 -35.258 1.00 51.16 115 LYS A C 1
ATOM 917 O O . LYS A 1 115 ? 19.355 45.990 -36.024 1.00 51.16 115 LYS A O 1
ATOM 922 N N . PHE A 1 116 ? 17.771 46.181 -34.445 1.00 57.47 116 PHE A N 1
ATOM 923 C CA . PHE A 1 116 ? 17.775 47.647 -34.366 1.00 57.47 116 PHE A CA 1
ATOM 924 C C . PHE A 1 116 ? 19.084 48.195 -33.780 1.00 57.47 116 PHE A C 1
ATOM 926 O O . PHE A 1 116 ? 19.674 49.116 -34.337 1.00 57.47 116 PHE A O 1
ATOM 933 N N . TYR A 1 117 ? 19.615 47.564 -32.728 1.00 57.41 117 TYR A N 1
ATOM 934 C CA . TYR A 1 117 ? 20.918 47.915 -32.155 1.00 57.41 117 TYR A CA 1
ATOM 935 C C . TYR A 1 117 ? 22.064 47.834 -33.185 1.00 57.41 117 TYR A C 1
ATOM 937 O O . TYR A 1 117 ? 22.957 48.682 -33.185 1.00 57.41 117 TYR A O 1
ATOM 945 N N . ARG A 1 118 ? 22.019 46.867 -34.116 1.00 46.81 118 ARG A N 1
ATOM 946 C CA . ARG A 1 118 ? 22.990 46.761 -35.225 1.00 46.81 118 ARG A CA 1
ATOM 947 C C . ARG A 1 118 ? 22.869 47.897 -36.245 1.00 46.81 118 ARG A C 1
ATOM 949 O O . ARG A 1 118 ? 23.889 48.355 -36.744 1.00 46.81 118 ARG A O 1
ATOM 956 N N . SER A 1 119 ? 21.653 48.375 -36.524 1.00 53.31 119 SER A N 1
ATOM 957 C CA . SER A 1 119 ? 21.401 49.486 -37.460 1.00 53.31 119 SER A CA 1
ATOM 958 C C . SER A 1 119 ? 22.046 50.806 -37.024 1.00 53.31 119 SER A C 1
ATOM 960 O O . SER A 1 119 ? 22.246 51.686 -37.856 1.00 53.31 119 SER A O 1
ATOM 962 N N . LEU A 1 120 ? 22.349 50.961 -35.733 1.00 51.44 120 LEU A N 1
ATOM 963 C CA . LEU A 1 120 ? 22.865 52.201 -35.150 1.00 51.44 120 LEU A CA 1
ATOM 964 C C . LEU A 1 120 ? 24.403 52.245 -35.045 1.00 51.44 120 LEU A C 1
ATOM 966 O O . LEU A 1 120 ? 24.948 53.274 -34.647 1.00 51.44 120 LEU A O 1
ATOM 970 N N . LYS A 1 121 ? 25.132 51.170 -35.395 1.00 40.75 121 LYS A N 1
ATOM 971 C CA . LYS A 1 121 ? 26.608 51.133 -35.331 1.00 40.75 121 LYS A CA 1
ATOM 972 C C . LYS A 1 121 ? 27.252 51.397 -36.705 1.00 40.75 121 LYS A C 1
ATOM 974 O O . LYS A 1 121 ? 27.057 50.595 -37.615 1.00 40.75 121 LYS A O 1
ATOM 979 N N . PRO A 1 122 ? 28.074 52.453 -36.874 1.00 43.50 122 PRO A N 1
ATOM 980 C CA . PRO A 1 122 ? 28.815 52.677 -38.116 1.00 43.50 122 PRO A CA 1
ATOM 981 C C . PRO A 1 122 ? 30.020 51.716 -38.254 1.00 43.50 122 PRO A C 1
ATOM 983 O O . PRO A 1 122 ? 30.665 51.397 -37.248 1.00 43.50 122 PRO A O 1
ATOM 986 N N . PRO A 1 123 ? 30.369 51.270 -39.480 1.00 41.69 123 PRO A N 1
ATOM 987 C CA . PRO A 1 123 ? 31.435 50.291 -39.709 1.00 41.69 123 PRO A CA 1
ATOM 988 C C . PRO A 1 123 ? 32.830 50.878 -39.433 1.00 41.69 123 PRO A C 1
ATOM 990 O O . PRO A 1 123 ? 33.207 51.921 -39.972 1.00 41.69 123 PRO A O 1
ATOM 993 N N . ARG A 1 124 ? 33.631 50.196 -38.602 1.00 41.41 124 ARG A N 1
ATOM 994 C CA . ARG A 1 124 ? 35.005 50.607 -38.256 1.00 41.41 124 ARG A CA 1
ATOM 995 C C . ARG A 1 124 ? 36.011 50.143 -39.319 1.00 41.41 124 ARG A C 1
ATOM 997 O O . ARG A 1 124 ? 36.126 48.955 -39.596 1.00 41.41 124 ARG A O 1
ATOM 1004 N N . ARG A 1 125 ? 36.804 51.070 -39.873 1.00 34.34 125 ARG A N 1
ATOM 1005 C CA . ARG A 1 125 ? 37.965 50.766 -40.738 1.00 34.34 125 ARG A CA 1
ATOM 1006 C C . ARG A 1 125 ? 39.230 50.584 -39.889 1.00 34.34 125 ARG A C 1
ATOM 1008 O O . ARG A 1 125 ? 39.623 51.513 -39.188 1.00 34.34 125 ARG A O 1
ATOM 1015 N N . HIS A 1 126 ? 39.903 49.438 -39.998 1.00 36.31 126 HIS A N 1
ATOM 1016 C CA . HIS A 1 126 ? 41.216 49.195 -39.381 1.00 36.31 126 HIS A CA 1
ATOM 1017 C C . HIS A 1 126 ? 42.297 48.944 -40.452 1.00 36.31 126 HIS A C 1
ATOM 1019 O O . HIS A 1 126 ? 42.125 48.094 -41.321 1.00 36.31 126 HIS A O 1
ATOM 1025 N N . SER A 1 127 ? 43.412 49.687 -40.385 1.00 33.75 127 SER A N 1
ATOM 1026 C CA . SER A 1 127 ? 44.598 49.549 -41.255 1.00 33.75 127 SER A CA 1
ATOM 1027 C C . SER A 1 127 ? 45.694 48.738 -40.553 1.00 33.75 127 SER A C 1
ATOM 1029 O O . SER A 1 127 ? 46.100 49.115 -39.458 1.00 33.75 127 SER A O 1
ATOM 1031 N N . TYR A 1 128 ? 46.229 47.689 -41.193 1.00 35.38 128 TYR A N 1
ATOM 1032 C CA . TYR A 1 128 ? 47.386 46.916 -40.700 1.00 35.38 128 TYR A CA 1
ATOM 1033 C C . TYR A 1 128 ? 48.579 46.952 -41.681 1.00 35.38 128 TYR A C 1
ATOM 1035 O O . TYR A 1 128 ? 48.395 46.942 -42.899 1.00 35.38 128 TYR A O 1
ATOM 1043 N N . ARG A 1 129 ? 49.808 47.000 -41.135 1.00 36.62 129 ARG A N 1
ATOM 1044 C CA . ARG A 1 129 ? 51.123 47.064 -41.820 1.00 36.62 129 ARG A CA 1
ATOM 1045 C C . ARG A 1 129 ? 51.879 45.745 -41.558 1.00 36.62 129 ARG A C 1
ATOM 1047 O O . ARG A 1 129 ? 51.987 45.363 -40.400 1.00 36.62 129 ARG A O 1
ATOM 1054 N N . VAL A 1 130 ? 52.381 45.055 -42.591 1.00 38.09 130 VAL A N 1
ATOM 1055 C CA . VAL A 1 130 ? 53.037 43.723 -42.486 1.00 38.09 130 VAL A CA 1
ATOM 1056 C C . VAL A 1 130 ? 54.537 43.811 -42.836 1.00 38.09 130 VAL A C 1
ATOM 1058 O O . VAL A 1 130 ? 54.893 44.503 -43.788 1.00 38.09 130 VAL A O 1
ATOM 1061 N N . GLN A 1 131 ? 55.396 43.127 -42.063 1.00 38.28 131 GLN A N 1
ATOM 1062 C CA . GLN A 1 131 ? 56.866 43.027 -42.203 1.00 38.28 131 GLN A CA 1
ATOM 1063 C C . GLN A 1 131 ? 57.303 41.784 -43.014 1.00 38.28 131 GLN A C 1
ATOM 1065 O O . GLN A 1 131 ? 56.663 40.738 -42.955 1.00 38.28 131 GLN A O 1
ATOM 1070 N N . SER A 1 132 ? 58.400 41.920 -43.768 1.00 37.81 132 SER A N 1
ATOM 1071 C CA . SER A 1 132 ? 58.917 41.026 -44.822 1.00 37.81 132 SER A CA 1
ATOM 1072 C C . SER A 1 132 ? 59.996 40.023 -44.370 1.00 37.81 132 SER A C 1
ATOM 1074 O O . SER A 1 132 ? 60.873 40.392 -43.594 1.00 37.81 132 SER A O 1
ATOM 1076 N N . GLY A 1 133 ? 60.019 38.821 -44.969 1.00 31.95 133 GLY A N 1
ATOM 1077 C CA . GLY A 1 133 ? 61.140 37.860 -44.957 1.00 31.95 133 GLY A CA 1
ATOM 1078 C C . GLY A 1 133 ? 61.527 37.412 -46.383 1.00 31.95 133 GLY A C 1
ATOM 1079 O O . GLY A 1 133 ? 60.663 37.347 -47.253 1.00 31.95 133 GLY A O 1
ATOM 1080 N N . ALA A 1 134 ? 62.827 37.182 -46.608 1.00 33.59 134 ALA A N 1
ATOM 1081 C CA . ALA A 1 134 ? 63.588 37.227 -47.874 1.00 33.59 134 ALA A CA 1
ATOM 1082 C C . ALA A 1 134 ? 63.435 36.017 -48.855 1.00 33.59 134 ALA A C 1
ATOM 1084 O O . ALA A 1 134 ? 62.857 34.999 -48.476 1.00 33.59 134 ALA A O 1
ATOM 1085 N N . PRO A 1 135 ? 63.931 36.108 -50.120 1.00 41.91 135 PRO A N 1
ATOM 1086 C CA . PRO A 1 135 ? 63.397 35.374 -51.276 1.00 41.91 135 PRO A CA 1
ATOM 1087 C C . PRO A 1 135 ? 64.231 34.158 -51.727 1.00 41.91 135 PRO A C 1
ATOM 1089 O O . PRO A 1 135 ? 65.459 34.166 -51.656 1.00 41.91 135 PRO A O 1
ATOM 1092 N N . MET A 1 136 ? 63.568 33.157 -52.321 1.00 28.61 136 MET A N 1
ATOM 1093 C CA . MET A 1 136 ? 64.211 32.065 -53.067 1.00 28.61 136 MET A CA 1
ATOM 1094 C C . MET A 1 136 ? 63.722 32.048 -54.529 1.00 28.61 136 MET A C 1
ATOM 1096 O O . MET A 1 136 ? 62.582 32.399 -54.828 1.00 28.61 136 MET A O 1
ATOM 1100 N N . LYS A 1 137 ? 64.658 31.759 -55.439 1.00 34.31 137 LYS A N 1
ATOM 1101 C CA . LYS A 1 137 ? 64.739 32.246 -56.825 1.00 34.31 137 LYS A CA 1
ATOM 1102 C C . LYS A 1 137 ? 63.783 31.592 -57.841 1.00 34.31 137 LYS A C 1
ATOM 1104 O O . LYS A 1 137 ? 63.706 30.380 -57.967 1.00 34.31 137 LYS A O 1
ATOM 1109 N N . SER A 1 138 ? 63.183 32.483 -58.633 1.00 34.62 138 SER A N 1
ATOM 1110 C CA . SER A 1 138 ? 62.758 32.430 -60.045 1.00 34.62 138 SER A CA 1
ATOM 1111 C C . SER A 1 138 ? 63.213 31.242 -60.919 1.00 34.62 138 SER A C 1
ATOM 1113 O O . SER A 1 138 ? 64.394 31.130 -61.247 1.00 34.62 138 SER A O 1
ATOM 1115 N N . GLY A 1 139 ? 62.229 30.535 -61.488 1.00 29.58 139 GLY A N 1
ATOM 1116 C CA . GLY A 1 139 ? 62.288 29.910 -62.814 1.00 29.58 139 GLY A CA 1
ATOM 1117 C C . GLY A 1 139 ? 61.116 30.419 -63.664 1.00 29.58 139 GLY A C 1
ATOM 1118 O O . GLY A 1 139 ? 59.960 30.231 -63.297 1.00 29.58 139 GLY A O 1
ATOM 1119 N N . LYS A 1 140 ? 61.421 31.134 -64.752 1.00 36.03 140 LYS A N 1
ATOM 1120 C CA . LYS A 1 140 ? 60.463 31.730 -65.696 1.00 36.03 140 LYS A CA 1
ATOM 1121 C C . LYS A 1 140 ? 59.896 30.670 -66.646 1.00 36.03 140 LYS A C 1
ATOM 1123 O O . LYS A 1 140 ? 60.666 29.963 -67.282 1.00 36.03 140 LYS A O 1
ATOM 1128 N N . SER A 1 141 ? 58.583 30.685 -66.852 1.00 29.06 141 SER A N 1
ATOM 1129 C CA . SER A 1 141 ? 57.953 30.341 -68.131 1.00 29.06 141 SER A CA 1
ATOM 1130 C C . SER A 1 141 ? 56.595 31.034 -68.195 1.00 29.06 141 SER A C 1
ATOM 1132 O O . SER A 1 141 ? 55.744 30.821 -67.335 1.00 29.06 141 SER A O 1
ATOM 1134 N N . GLY A 1 142 ? 56.451 31.943 -69.157 1.00 30.47 142 GLY A N 1
ATOM 1135 C CA . GLY A 1 142 ? 55.271 32.776 -69.347 1.00 30.47 142 GLY A CA 1
ATOM 1136 C C . GLY A 1 142 ? 54.139 32.057 -70.078 1.00 30.47 142 GLY A C 1
ATOM 1137 O O . GLY A 1 142 ? 54.367 31.175 -70.899 1.00 30.47 142 GLY A O 1
ATOM 1138 N N . GLY A 1 143 ? 52.917 32.500 -69.791 1.00 28.44 143 GLY A N 1
ATOM 1139 C CA . GLY A 1 143 ? 51.696 32.136 -70.499 1.00 28.44 143 GLY A CA 1
ATOM 1140 C C . GLY A 1 143 ? 50.550 33.015 -70.005 1.00 28.44 143 GLY A C 1
ATOM 1141 O O . GLY A 1 143 ? 50.152 32.924 -68.851 1.00 28.44 143 GLY A O 1
ATOM 1142 N N . SER A 1 144 ? 50.112 33.922 -70.872 1.00 36.00 144 SER A N 1
ATOM 1143 C CA . SER A 1 144 ? 49.167 35.026 -70.666 1.00 36.00 144 SER A CA 1
ATOM 1144 C C . SER A 1 144 ? 47.830 34.626 -70.016 1.00 36.00 144 SER A C 1
ATOM 1146 O O . SER A 1 144 ? 47.213 33.651 -70.439 1.00 36.00 144 SER A O 1
ATOM 1148 N N . MET A 1 145 ? 47.337 35.415 -69.049 1.00 30.55 145 MET A N 1
ATOM 1149 C CA . MET A 1 145 ? 45.967 35.306 -68.528 1.00 30.55 145 MET A CA 1
ATOM 1150 C C . MET A 1 145 ? 45.266 36.674 -68.565 1.00 30.55 145 MET A C 1
ATOM 1152 O O . MET A 1 145 ? 45.762 37.664 -68.028 1.00 30.55 145 MET A O 1
ATOM 1156 N N . MET A 1 146 ? 44.119 36.699 -69.247 1.00 32.59 146 MET A N 1
ATOM 1157 C CA . MET A 1 146 ? 43.235 37.841 -69.493 1.00 32.59 146 MET A CA 1
ATOM 1158 C C . MET A 1 146 ? 42.751 38.554 -68.220 1.00 32.59 146 MET A C 1
ATOM 1160 O O . MET A 1 146 ? 42.338 37.931 -67.243 1.00 32.59 146 MET A O 1
ATOM 1164 N N . HIS A 1 147 ? 42.698 39.885 -68.317 1.00 39.41 147 HIS A N 1
ATOM 1165 C CA . HIS A 1 147 ? 41.955 40.802 -67.454 1.00 39.41 147 HIS A CA 1
ATOM 1166 C C . HIS A 1 147 ? 40.449 40.480 -67.445 1.00 39.41 147 HIS A C 1
ATOM 1168 O O . HIS A 1 147 ? 39.809 40.509 -68.494 1.00 39.41 147 HIS A O 1
ATOM 1174 N N . LEU A 1 148 ? 39.856 40.296 -66.260 1.00 35.81 148 LEU A N 1
ATOM 1175 C CA . LEU A 1 148 ? 38.409 40.416 -66.055 1.00 35.81 148 LEU A CA 1
ATOM 1176 C C . LEU A 1 148 ? 38.104 41.251 -64.805 1.00 35.81 148 LEU A C 1
ATOM 1178 O O . LEU A 1 148 ? 38.538 40.967 -63.691 1.00 35.81 148 LEU A O 1
ATOM 1182 N N . ASN A 1 149 ? 37.341 42.306 -65.062 1.00 42.84 149 ASN A N 1
ATOM 1183 C CA . ASN A 1 149 ? 36.803 43.320 -64.170 1.00 42.84 149 ASN A CA 1
ATOM 1184 C C . ASN A 1 149 ? 35.895 42.697 -63.082 1.00 42.84 149 ASN A C 1
ATOM 1186 O O . ASN A 1 149 ? 34.794 42.246 -63.391 1.00 42.84 149 ASN A O 1
ATOM 1190 N N . LYS A 1 150 ? 36.334 42.647 -61.814 1.00 42.47 150 LYS A N 1
ATOM 1191 C CA . LYS A 1 150 ? 35.500 42.244 -60.660 1.00 42.47 150 LYS A CA 1
ATOM 1192 C C . LYS A 1 150 ? 35.869 43.056 -59.412 1.00 42.47 150 LYS A C 1
ATOM 1194 O O . LYS A 1 150 ? 36.905 42.801 -58.808 1.00 42.47 150 LYS A O 1
ATOM 1199 N N . SER A 1 151 ? 35.016 44.000 -58.998 1.00 48.69 151 SER A N 1
ATOM 1200 C CA . SER A 1 151 ? 35.197 44.753 -57.738 1.00 48.69 151 SER A CA 1
ATOM 1201 C C . SER A 1 151 ? 34.007 44.726 -56.764 1.00 48.69 151 SER A C 1
ATOM 1203 O O . SER A 1 151 ? 34.089 45.369 -55.722 1.00 48.69 151 SER A O 1
ATOM 1205 N N . PHE A 1 152 ? 32.915 44.002 -57.044 1.00 57.28 152 PHE A N 1
ATOM 1206 C CA . PHE A 1 152 ? 31.772 43.915 -56.111 1.00 57.28 152 PHE A CA 1
ATOM 1207 C C . PHE A 1 152 ? 31.840 42.736 -55.134 1.00 57.28 152 PHE A C 1
ATOM 1209 O O . PHE A 1 152 ? 31.358 42.846 -54.005 1.00 57.28 152 PHE A O 1
ATOM 1216 N N . PHE A 1 153 ? 32.481 41.643 -55.540 1.00 57.50 153 PHE A N 1
ATOM 1217 C CA . PHE A 1 153 ? 32.602 40.432 -54.735 1.00 57.50 153 PHE A CA 1
ATOM 1218 C C . PHE A 1 153 ? 33.965 40.368 -54.058 1.00 57.50 153 PHE A C 1
ATOM 1220 O O . PHE A 1 153 ? 34.993 40.668 -54.670 1.00 57.50 153 PHE A O 1
ATOM 1227 N N . THR A 1 154 ? 33.978 39.955 -52.793 1.00 65.38 154 THR A N 1
ATOM 1228 C CA . THR A 1 154 ? 35.227 39.617 -52.111 1.00 65.38 154 THR A CA 1
ATOM 1229 C C . THR A 1 154 ? 35.860 38.406 -52.791 1.00 65.38 154 THR A C 1
ATOM 1231 O O . THR A 1 154 ? 35.161 37.530 -53.298 1.00 65.38 154 THR A O 1
ATOM 1234 N N . VAL A 1 155 ? 37.191 38.311 -52.765 1.00 65.88 155 VAL A N 1
ATOM 1235 C CA . VAL A 1 155 ? 37.929 37.163 -53.332 1.00 65.88 155 VAL A CA 1
ATOM 1236 C C . VAL A 1 155 ? 37.416 35.822 -52.775 1.00 65.88 155 VAL A C 1
ATOM 1238 O O . VAL A 1 155 ? 37.418 34.821 -53.484 1.00 65.88 155 VAL A O 1
ATOM 1241 N N . PHE A 1 156 ? 36.908 35.811 -51.538 1.00 68.06 156 PHE A N 1
ATOM 1242 C CA . PHE A 1 156 ? 36.277 34.646 -50.916 1.00 68.06 156 PHE A CA 1
ATOM 1243 C C . PHE A 1 156 ? 34.956 34.240 -51.594 1.00 68.06 156 PHE A C 1
ATOM 1245 O O . PHE A 1 156 ? 34.789 33.069 -51.929 1.00 68.06 156 PHE A O 1
ATOM 1252 N N . GLU A 1 157 ? 34.034 35.176 -51.832 1.00 69.12 157 GLU A N 1
ATOM 1253 C CA . GLU A 1 157 ? 32.741 34.894 -52.492 1.00 69.12 157 GLU A CA 1
ATOM 1254 C C . GLU A 1 157 ? 32.952 34.421 -53.930 1.00 69.12 157 GLU A C 1
ATOM 1256 O O . GLU A 1 157 ? 32.297 33.507 -54.419 1.00 69.12 157 GLU A O 1
ATOM 1261 N N . LEU A 1 158 ? 33.947 35.011 -54.581 1.00 62.56 158 LEU A N 1
ATOM 1262 C CA . LEU A 1 158 ? 34.387 34.695 -55.930 1.00 62.56 158 LEU A CA 1
ATOM 1263 C C . LEU A 1 158 ? 34.975 33.282 -56.054 1.00 62.56 158 LEU A C 1
ATOM 1265 O O . LEU A 1 158 ? 34.758 32.618 -57.064 1.00 62.56 158 LEU A O 1
ATOM 1269 N N . ALA A 1 159 ? 35.723 32.839 -55.039 1.00 56.41 159 ALA A N 1
ATOM 1270 C CA . ALA A 1 159 ? 36.388 31.538 -55.014 1.00 56.41 159 ALA A CA 1
ATOM 1271 C C . ALA A 1 159 ? 35.481 30.403 -54.517 1.00 56.41 159 ALA A C 1
ATOM 1273 O O . ALA A 1 159 ? 35.657 29.256 -54.915 1.00 56.41 159 ALA A O 1
ATOM 1274 N N . THR A 1 160 ? 34.525 30.705 -53.638 1.00 61.34 160 THR A N 1
ATOM 1275 C CA . THR A 1 160 ? 33.630 29.694 -53.052 1.00 61.34 160 THR A CA 1
ATOM 1276 C C . THR A 1 160 ? 32.256 29.639 -53.712 1.00 61.34 160 THR A C 1
ATOM 1278 O O . THR A 1 160 ? 31.526 28.674 -53.500 1.00 61.34 160 THR A O 1
ATOM 1281 N N . GLY A 1 161 ? 31.881 30.670 -54.477 1.00 61.88 161 GLY A N 1
ATOM 1282 C CA . GLY A 1 161 ? 30.529 30.849 -55.009 1.00 61.88 161 GLY A CA 1
ATOM 1283 C C . GLY A 1 161 ? 29.472 31.135 -53.934 1.00 61.88 161 GLY A C 1
ATOM 1284 O O . GLY A 1 161 ? 28.291 31.223 -54.257 1.00 61.88 161 GLY A O 1
ATOM 1285 N N . ALA A 1 162 ? 29.870 31.263 -52.663 1.00 59.69 162 ALA A N 1
ATOM 1286 C CA . ALA A 1 162 ? 28.975 31.495 -51.539 1.00 59.69 162 ALA A CA 1
ATOM 1287 C C . ALA A 1 162 ? 28.999 32.977 -51.153 1.00 59.69 162 ALA A C 1
ATOM 1289 O O . ALA A 1 162 ? 30.029 33.490 -50.719 1.00 59.69 162 ALA A O 1
ATOM 1290 N N . GLU A 1 163 ? 27.862 33.654 -51.305 1.00 65.00 163 GLU A N 1
ATOM 1291 C CA . GLU A 1 163 ? 27.712 35.060 -50.925 1.00 65.00 163 GLU A CA 1
ATOM 1292 C C . GLU A 1 163 ? 27.812 35.219 -49.398 1.00 65.00 163 GLU A C 1
ATOM 1294 O O . GLU A 1 163 ? 27.219 34.446 -48.636 1.00 65.00 163 GLU A O 1
ATOM 1299 N N . LEU A 1 164 ? 28.578 36.209 -48.928 1.00 63.16 164 LEU A N 1
ATOM 1300 C CA . LEU A 1 164 ? 28.769 36.458 -47.501 1.00 63.16 164 LEU A CA 1
ATOM 1301 C C . LEU A 1 164 ? 27.509 37.097 -46.924 1.00 63.16 164 LEU A C 1
ATOM 1303 O O . LEU A 1 164 ? 27.366 38.317 -46.854 1.00 63.16 164 LEU A O 1
ATOM 1307 N N . GLN A 1 165 ? 26.592 36.253 -46.463 1.00 55.94 165 GLN A N 1
ATOM 1308 C CA . GLN A 1 165 ? 25.377 36.715 -45.810 1.00 55.94 165 GLN A CA 1
ATOM 1309 C C . GLN A 1 165 ? 25.647 37.042 -44.336 1.00 55.94 165 GLN A C 1
ATOM 1311 O O . GLN A 1 165 ? 26.220 36.243 -43.587 1.00 55.94 165 GLN A O 1
ATOM 1316 N N . ASN A 1 166 ? 25.193 38.218 -43.896 1.00 55.00 166 ASN A N 1
ATOM 1317 C CA . ASN A 1 166 ? 25.051 38.518 -42.473 1.00 55.00 166 ASN A CA 1
ATOM 1318 C C . ASN A 1 166 ? 23.886 37.684 -41.932 1.00 55.00 166 ASN A C 1
ATOM 1320 O O . ASN A 1 166 ? 22.723 38.055 -42.093 1.00 55.00 166 ASN A O 1
ATOM 1324 N N . ARG A 1 167 ? 24.186 36.541 -41.307 1.00 50.72 167 ARG A N 1
ATOM 1325 C CA . ARG A 1 167 ? 23.156 35.689 -40.709 1.00 50.72 167 ARG A CA 1
ATOM 1326 C C . ARG A 1 167 ? 22.599 36.368 -39.455 1.00 50.72 167 ARG A C 1
ATOM 1328 O O . ARG A 1 167 ? 23.347 36.867 -38.613 1.00 50.72 167 ARG A O 1
ATOM 1335 N N . VAL A 1 168 ? 21.272 36.409 -39.337 1.00 43.69 168 VAL A N 1
ATOM 1336 C CA . VAL A 1 168 ? 20.560 37.029 -38.208 1.00 43.69 168 VAL A CA 1
ATOM 1337 C C . VAL A 1 168 ? 19.831 35.929 -37.431 1.00 43.69 168 VAL A C 1
ATOM 1339 O O . VAL A 1 168 ? 19.130 35.123 -38.034 1.00 43.69 168 VAL A O 1
ATOM 1342 N N . GLY A 1 169 ? 20.027 35.862 -36.110 1.00 51.31 169 GLY A N 1
ATOM 1343 C CA . GLY A 1 169 ? 19.495 34.804 -35.237 1.00 51.31 169 GLY A CA 1
ATOM 1344 C C . GLY A 1 169 ? 20.292 34.664 -33.931 1.00 51.31 169 GLY A C 1
ATOM 1345 O O . GLY A 1 169 ? 20.976 35.602 -33.521 1.00 51.31 169 GLY A O 1
ATOM 1346 N N . LEU A 1 170 ? 20.250 33.492 -33.286 1.00 39.12 170 LEU A N 1
ATOM 1347 C CA . LEU A 1 170 ? 20.982 33.131 -32.050 1.00 39.12 170 LEU A CA 1
ATOM 1348 C C . LEU A 1 170 ? 22.514 32.961 -32.250 1.00 39.12 170 LEU A C 1
ATOM 1350 O O . LEU A 1 170 ? 23.135 32.074 -31.680 1.00 39.12 170 LEU A O 1
ATOM 1354 N N . VAL A 1 171 ? 23.145 33.799 -33.076 1.00 46.69 171 VAL A N 1
ATOM 1355 C CA . VAL A 1 171 ? 24.596 33.790 -33.366 1.00 46.69 171 VAL A CA 1
ATOM 1356 C C . VAL A 1 171 ? 25.200 35.119 -32.901 1.00 46.69 171 VAL A C 1
ATOM 1358 O O . VAL A 1 171 ? 24.515 36.136 -33.008 1.00 46.69 171 VAL A O 1
ATOM 1361 N N . SER A 1 172 ? 26.422 35.150 -32.348 1.00 41.50 172 SER A N 1
ATOM 1362 C CA . SER A 1 172 ? 27.080 36.378 -31.845 1.00 41.50 172 SER A CA 1
ATOM 1363 C C . SER A 1 172 ? 27.289 37.435 -32.946 1.00 41.50 172 SER A C 1
ATOM 1365 O O . SER A 1 172 ? 27.193 37.137 -34.131 1.00 41.50 172 SER A O 1
ATOM 1367 N N . ASP A 1 173 ? 27.497 38.702 -32.577 1.00 47.00 173 ASP A N 1
ATOM 1368 C CA . ASP A 1 173 ? 27.744 39.793 -33.538 1.00 47.00 173 ASP A CA 1
ATOM 1369 C C . ASP A 1 173 ? 29.119 39.682 -34.210 1.00 47.00 173 ASP A C 1
ATOM 1371 O O . ASP A 1 173 ? 30.108 39.467 -33.515 1.00 47.00 173 ASP A O 1
ATOM 1375 N N . TYR A 1 174 ? 29.173 39.855 -35.538 1.00 57.31 174 TYR A N 1
ATOM 1376 C CA . TYR A 1 174 ? 30.406 39.876 -36.329 1.00 57.31 174 TYR A CA 1
ATOM 1377 C C . TYR A 1 174 ? 30.251 40.709 -37.617 1.00 57.31 174 TYR A C 1
ATOM 1379 O O . TYR A 1 174 ? 29.164 40.759 -38.196 1.00 57.31 174 TYR A O 1
ATOM 1387 N N . ASP A 1 175 ? 31.330 41.344 -38.089 1.00 54.25 175 ASP A N 1
ATOM 1388 C CA . ASP A 1 175 ? 31.364 42.021 -39.396 1.00 54.25 175 ASP A CA 1
ATOM 1389 C C . ASP A 1 175 ? 31.675 40.993 -40.482 1.00 54.25 175 ASP A C 1
ATOM 1391 O O . ASP A 1 175 ? 32.626 40.243 -40.327 1.00 54.25 175 ASP A O 1
ATOM 1395 N N . SER A 1 176 ? 30.939 40.924 -41.592 1.00 61.50 176 SER A N 1
ATOM 1396 C CA . SER A 1 176 ? 31.206 39.926 -42.650 1.00 61.50 176 SER A CA 1
ATOM 1397 C C . SER A 1 176 ? 32.354 40.297 -43.592 1.00 61.50 176 SER A C 1
ATOM 1399 O O . SER A 1 176 ? 32.965 39.415 -44.199 1.00 61.50 176 SER A O 1
ATOM 1401 N N . CYS A 1 177 ? 32.686 41.585 -43.709 1.00 68.69 177 CYS A N 1
ATOM 1402 C CA . CYS A 1 177 ? 33.727 42.075 -44.611 1.00 68.69 177 CYS A CA 1
ATOM 1403 C C . CYS A 1 177 ? 34.453 43.316 -44.069 1.00 68.69 177 CYS A C 1
ATOM 1405 O O . CYS A 1 177 ? 33.849 44.172 -43.429 1.00 68.69 177 CYS A O 1
ATOM 1407 N N . VAL A 1 178 ? 35.745 43.433 -44.382 1.00 68.62 178 VAL A N 1
ATOM 1408 C CA . VAL A 1 178 ? 36.640 44.536 -44.005 1.00 68.62 178 VAL A CA 1
ATOM 1409 C C . VAL A 1 178 ? 37.210 45.180 -45.271 1.00 68.62 178 VAL A C 1
ATOM 1411 O O . VAL A 1 178 ? 37.608 44.489 -46.208 1.00 68.62 178 VAL A O 1
ATOM 1414 N N . TYR A 1 179 ? 37.267 46.512 -45.314 1.00 65.31 179 TYR A N 1
ATOM 1415 C CA . TYR A 1 179 ? 37.801 47.256 -46.460 1.00 65.31 179 TYR A CA 1
ATOM 1416 C C . TYR A 1 179 ? 39.243 47.690 -46.209 1.00 65.31 179 TYR A C 1
ATOM 1418 O O . TYR A 1 179 ? 39.508 48.449 -45.276 1.00 65.31 179 TYR A O 1
ATOM 1426 N N . ILE A 1 180 ? 40.164 47.263 -47.075 1.00 60.41 180 ILE A N 1
ATOM 1427 C CA . ILE A 1 180 ? 41.586 47.616 -46.998 1.00 60.41 180 ILE A CA 1
ATOM 1428 C C . ILE A 1 180 ? 41.996 48.241 -48.334 1.00 60.41 180 ILE A C 1
ATOM 1430 O O . ILE A 1 180 ? 41.878 47.613 -49.383 1.00 60.41 180 ILE A O 1
ATOM 1434 N N . LYS A 1 181 ? 42.456 49.502 -48.299 1.00 58.72 181 LYS A N 1
ATOM 1435 C CA . LYS A 1 181 ? 42.848 50.303 -49.482 1.00 58.72 181 LYS A CA 1
ATOM 1436 C C . LYS A 1 181 ? 41.781 50.351 -50.596 1.00 58.72 181 LYS A C 1
ATOM 1438 O O . LYS A 1 181 ? 42.100 50.246 -51.772 1.00 58.72 181 LYS A O 1
ATOM 1443 N N . GLY A 1 182 ? 40.510 50.494 -50.219 1.00 55.12 182 GLY A N 1
ATOM 1444 C CA . GLY A 1 182 ? 39.386 50.610 -51.162 1.00 55.12 182 GLY A CA 1
ATOM 1445 C C . GLY A 1 182 ? 38.859 49.281 -51.716 1.00 55.12 182 GLY A C 1
ATOM 1446 O O . GLY A 1 182 ? 37.802 49.276 -52.336 1.00 55.12 182 GLY A O 1
ATOM 1447 N N . LEU A 1 183 ? 39.527 48.158 -51.438 1.00 52.69 183 LEU A N 1
ATOM 1448 C CA . LEU A 1 183 ? 39.097 46.820 -51.851 1.00 52.69 183 LEU A CA 1
ATOM 1449 C C . LEU A 1 183 ? 38.418 46.079 -50.691 1.00 52.69 183 LEU A C 1
ATOM 1451 O O . LEU A 1 183 ? 38.831 46.199 -49.532 1.00 52.69 183 LEU A O 1
ATOM 1455 N N . ARG A 1 184 ? 37.350 45.338 -51.010 1.00 64.62 184 ARG A N 1
ATOM 1456 C CA . ARG A 1 184 ? 36.499 44.614 -50.055 1.00 64.62 184 ARG A CA 1
ATOM 1457 C C . ARG A 1 184 ? 37.058 43.211 -49.813 1.00 64.62 184 ARG A C 1
ATOM 1459 O O . ARG A 1 184 ? 37.159 42.414 -50.743 1.00 64.62 184 ARG A O 1
ATOM 1466 N N . TYR A 1 185 ? 37.378 42.896 -48.563 1.00 68.00 185 TYR A N 1
ATOM 1467 C CA . TYR A 1 185 ? 37.857 41.580 -48.142 1.00 68.00 185 TYR A CA 1
ATOM 1468 C C . TYR A 1 185 ? 36.865 40.942 -47.176 1.00 68.00 185 TYR A C 1
ATOM 1470 O O . TYR A 1 185 ? 36.210 41.636 -46.406 1.00 68.00 185 TYR A O 1
ATOM 1478 N N . ALA A 1 186 ? 36.740 39.620 -47.207 1.00 69.06 186 ALA A N 1
ATOM 1479 C CA . ALA A 1 186 ? 35.936 38.883 -46.240 1.00 69.06 186 ALA A CA 1
ATOM 1480 C C . ALA A 1 186 ? 36.617 38.919 -44.864 1.00 69.06 186 ALA A C 1
ATOM 1482 O O . ALA A 1 186 ? 37.833 38.734 -44.778 1.00 69.06 186 ALA A O 1
ATOM 1483 N N . SER A 1 187 ? 35.863 39.178 -43.796 1.00 72.25 187 SER A N 1
ATOM 1484 C CA . SER A 1 187 ? 36.414 39.095 -42.441 1.00 72.25 187 SER A CA 1
ATOM 1485 C C . SER A 1 187 ? 36.514 37.625 -42.011 1.00 72.25 187 SER A C 1
ATOM 1487 O O . SER A 1 187 ? 35.755 36.781 -42.492 1.00 72.25 187 SER A O 1
ATOM 1489 N N . ALA A 1 188 ? 37.406 37.316 -41.068 1.00 65.88 188 ALA A N 1
ATOM 1490 C CA . ALA A 1 188 ? 37.538 35.962 -40.528 1.00 65.88 188 ALA A CA 1
ATOM 1491 C C . ALA A 1 188 ? 36.223 35.442 -39.917 1.00 65.88 188 ALA A C 1
ATOM 1493 O O . ALA A 1 188 ? 35.855 34.289 -40.137 1.00 65.88 188 ALA A O 1
ATOM 1494 N N . ASP A 1 189 ? 35.473 36.307 -39.238 1.00 62.75 189 ASP A N 1
ATOM 1495 C CA . ASP A 1 189 ? 34.197 35.939 -38.628 1.00 62.75 189 ASP A CA 1
ATOM 1496 C C . ASP A 1 189 ? 33.082 35.777 -39.675 1.00 62.75 189 ASP A C 1
ATOM 1498 O O . ASP A 1 189 ? 32.197 34.931 -39.530 1.00 62.75 189 ASP A O 1
ATOM 1502 N N . GLY A 1 190 ? 33.146 36.544 -40.771 1.00 67.75 190 GLY A N 1
ATOM 1503 C CA . GLY A 1 190 ? 32.263 36.399 -41.931 1.00 67.75 190 GLY A CA 1
ATOM 1504 C C . GLY A 1 190 ? 32.432 35.060 -42.639 1.00 67.75 190 GLY A C 1
ATOM 1505 O O . GLY A 1 190 ? 31.448 34.425 -43.029 1.00 67.75 190 GLY A O 1
ATOM 1506 N N . ILE A 1 191 ? 33.683 34.618 -42.743 1.00 69.25 191 ILE A N 1
ATOM 1507 C CA . ILE A 1 191 ? 34.066 33.310 -43.270 1.00 69.25 191 ILE A CA 1
ATOM 1508 C C . ILE A 1 191 ? 33.584 32.208 -42.308 1.00 69.25 191 ILE A C 1
ATOM 1510 O O . ILE A 1 191 ? 32.888 31.287 -42.745 1.00 69.25 191 ILE A O 1
ATOM 1514 N N . TYR A 1 192 ? 33.825 32.361 -40.997 1.00 66.38 192 TYR A N 1
ATOM 1515 C CA . TYR A 1 192 ? 33.379 31.424 -39.951 1.00 66.38 192 TYR A CA 1
ATOM 1516 C C . TYR A 1 192 ? 31.882 31.181 -39.943 1.00 66.38 192 TYR A C 1
ATOM 1518 O O . TYR A 1 192 ? 31.415 30.042 -39.968 1.00 66.38 192 TYR A O 1
ATOM 1526 N N . SER A 1 193 ? 31.118 32.260 -39.962 1.00 61.38 193 SER A N 1
ATOM 1527 C CA . SER A 1 193 ? 29.675 32.206 -39.767 1.00 61.38 193 SER A CA 1
ATOM 1528 C C . SER A 1 193 ? 28.916 31.736 -41.007 1.00 61.38 193 SER A C 1
ATOM 1530 O O . SER A 1 193 ? 27.785 31.262 -40.899 1.00 61.38 193 SER A O 1
ATOM 1532 N N . ASN A 1 194 ? 29.551 31.789 -42.181 1.00 63.72 194 ASN A N 1
ATOM 1533 C CA . ASN A 1 194 ? 29.081 31.087 -43.378 1.00 63.72 194 ASN A CA 1
ATOM 1534 C C . ASN A 1 194 ? 29.557 29.631 -43.445 1.00 63.72 194 ASN A C 1
ATOM 1536 O O . ASN A 1 194 ? 29.322 28.932 -44.431 1.00 63.72 194 ASN A O 1
ATOM 1540 N N . GLY A 1 195 ? 30.149 29.157 -42.351 1.00 65.19 195 GLY A N 1
ATOM 1541 C CA . GLY A 1 195 ? 30.535 27.781 -42.143 1.00 65.19 195 GLY A CA 1
ATOM 1542 C C . GLY A 1 195 ? 31.891 27.455 -42.740 1.00 65.19 195 GLY A C 1
ATOM 1543 O O . GLY A 1 195 ? 32.031 26.361 -43.266 1.00 65.19 195 GLY A O 1
ATOM 1544 N N . PHE A 1 196 ? 32.875 28.361 -42.695 1.00 71.88 196 PHE A N 1
ATOM 1545 C CA . PHE A 1 196 ? 34.239 28.125 -43.188 1.00 71.88 196 PHE A CA 1
ATOM 1546 C C . PHE A 1 196 ? 35.308 28.644 -42.207 1.00 71.88 196 PHE A C 1
ATOM 1548 O O . PHE A 1 196 ? 35.139 29.671 -41.589 1.00 71.88 196 PHE A O 1
ATOM 1555 N N . VAL A 1 197 ? 36.451 27.988 -42.049 1.00 70.62 197 VAL A N 1
ATOM 1556 C CA . VAL A 1 197 ? 37.593 28.439 -41.233 1.00 70.62 197 VAL A CA 1
ATOM 1557 C C . VAL A 1 197 ? 38.829 28.464 -42.100 1.00 70.62 197 VAL A C 1
ATOM 1559 O O . VAL A 1 197 ? 39.047 27.558 -42.902 1.00 70.62 197 VAL A O 1
ATOM 1562 N N . ILE A 1 198 ? 39.673 29.473 -41.908 1.00 67.81 198 ILE A N 1
ATOM 1563 C CA . ILE A 1 198 ? 41.002 29.494 -42.512 1.00 67.81 198 ILE A CA 1
ATOM 1564 C C . ILE A 1 198 ? 41.978 28.795 -41.563 1.00 67.81 198 ILE A C 1
ATOM 1566 O O . ILE A 1 198 ? 42.380 29.357 -40.546 1.00 67.81 198 ILE A O 1
ATOM 1570 N N . ALA A 1 199 ? 42.376 27.571 -41.893 1.00 58.03 199 ALA A N 1
ATOM 1571 C CA . ALA A 1 199 ? 43.411 26.849 -41.170 1.00 58.03 199 ALA A CA 1
ATOM 1572 C C . ALA A 1 199 ? 44.808 27.250 -41.675 1.00 58.03 199 ALA A C 1
ATOM 1574 O O . ALA A 1 199 ? 45.092 27.250 -42.878 1.00 58.03 199 ALA A O 1
ATOM 1575 N N . ASN A 1 200 ? 45.691 27.591 -40.732 1.00 66.00 200 ASN A N 1
ATOM 1576 C CA . ASN A 1 200 ? 47.098 27.943 -40.959 1.00 66.00 200 ASN A CA 1
ATOM 1577 C C . ASN A 1 200 ? 47.326 29.072 -41.995 1.00 66.00 200 ASN A C 1
ATOM 1579 O O . ASN A 1 200 ? 48.280 29.039 -42.770 1.00 66.00 200 ASN A O 1
ATOM 1583 N N . GLY A 1 201 ? 46.399 30.035 -42.072 1.00 55.38 201 GLY A N 1
ATOM 1584 C CA . GLY A 1 201 ? 46.491 31.213 -42.949 1.00 55.38 201 GLY A CA 1
ATOM 1585 C C . GLY A 1 201 ? 46.460 30.937 -44.460 1.00 55.38 201 GLY A C 1
ATOM 1586 O O . GLY A 1 201 ? 46.611 31.873 -45.240 1.00 55.38 201 GLY A O 1
ATOM 1587 N N . ARG A 1 202 ? 46.288 29.677 -44.886 1.00 54.50 202 ARG A N 1
ATOM 1588 C CA . ARG A 1 202 ? 46.395 29.258 -46.297 1.00 54.50 202 ARG A CA 1
ATOM 1589 C C . ARG A 1 202 ? 45.232 28.400 -46.787 1.00 54.50 202 ARG A C 1
ATOM 1591 O O . ARG A 1 202 ? 44.970 28.392 -47.984 1.00 54.50 202 ARG A O 1
ATOM 1598 N N . TRP A 1 203 ? 44.538 27.693 -45.895 1.00 59.91 203 TRP A N 1
ATOM 1599 C CA . TRP A 1 203 ? 43.543 26.690 -46.279 1.00 59.91 203 TRP A CA 1
ATOM 1600 C C . TRP A 1 203 ? 42.154 27.079 -45.804 1.00 59.91 203 TRP A C 1
ATOM 1602 O O . TRP A 1 203 ? 41.923 27.197 -44.607 1.00 59.91 203 TRP A O 1
ATOM 1612 N N . LEU A 1 204 ? 41.228 27.259 -46.739 1.00 60.66 204 LEU A N 1
ATOM 1613 C CA . LEU A 1 204 ? 39.839 27.605 -46.465 1.00 60.66 204 LEU A CA 1
ATOM 1614 C C . LEU A 1 204 ? 38.999 26.324 -46.362 1.00 60.66 204 LEU A C 1
ATOM 1616 O O . LEU A 1 204 ? 38.823 25.611 -47.346 1.00 60.66 204 LEU A O 1
ATOM 1620 N N . ILE A 1 205 ? 38.508 26.007 -45.169 1.00 66.25 205 ILE A N 1
ATOM 1621 C CA . ILE A 1 205 ? 37.906 24.711 -44.837 1.00 66.25 205 ILE A CA 1
ATOM 1622 C C . ILE A 1 205 ? 36.482 24.920 -44.348 1.00 66.25 205 ILE A C 1
ATOM 1624 O O . ILE A 1 205 ? 36.268 25.692 -43.427 1.00 66.25 205 ILE A O 1
ATOM 1628 N N . LYS A 1 206 ? 35.499 24.193 -44.878 1.00 69.25 206 LYS A N 1
ATOM 1629 C CA . LYS A 1 206 ? 34.128 24.265 -44.353 1.00 69.25 206 LYS A CA 1
ATOM 1630 C C . LYS A 1 206 ? 34.079 23.748 -42.904 1.00 69.25 206 LYS A C 1
ATOM 1632 O O . LYS A 1 206 ? 34.619 22.681 -42.638 1.00 69.25 206 LYS A O 1
ATOM 1637 N N . THR A 1 207 ? 33.449 24.454 -41.965 1.00 67.44 207 THR A N 1
ATOM 1638 C CA . THR A 1 207 ? 33.397 24.103 -40.531 1.00 67.44 207 THR A CA 1
ATOM 1639 C C . THR A 1 207 ? 32.799 22.732 -40.276 1.00 67.44 207 THR A C 1
ATOM 1641 O O . THR A 1 207 ? 33.316 21.996 -39.440 1.00 67.44 207 THR A O 1
ATOM 1644 N N . SER A 1 208 ? 31.794 22.340 -41.065 1.00 56.34 208 SER A N 1
ATOM 1645 C CA . SER A 1 208 ? 31.240 20.980 -41.062 1.00 56.34 208 SER A CA 1
ATOM 1646 C C . SER A 1 208 ? 32.290 19.902 -41.342 1.00 56.34 208 SER A C 1
ATOM 1648 O O . SER A 1 208 ? 32.124 18.764 -40.928 1.00 56.34 208 SER A O 1
ATOM 1650 N N . ASN A 1 209 ? 33.379 20.270 -42.017 1.00 59.56 209 ASN A N 1
ATOM 1651 C CA . ASN A 1 209 ? 34.443 19.374 -42.450 1.00 59.56 209 ASN A CA 1
ATOM 1652 C C . ASN A 1 209 ? 35.704 19.527 -41.585 1.00 59.56 209 ASN A C 1
ATOM 1654 O O . ASN A 1 209 ? 36.664 18.795 -41.792 1.00 59.56 209 ASN A O 1
ATOM 1658 N N . ILE A 1 210 ? 35.746 20.461 -40.624 1.00 53.75 210 ILE A N 1
ATOM 1659 C CA . ILE A 1 210 ? 36.927 20.675 -39.769 1.00 53.75 210 ILE A CA 1
ATOM 1660 C C . ILE A 1 210 ? 37.171 19.472 -38.879 1.00 53.75 210 ILE A C 1
ATOM 1662 O O . ILE A 1 210 ? 38.313 19.051 -38.749 1.00 53.75 210 ILE A O 1
ATOM 1666 N N . LEU A 1 211 ? 36.118 18.897 -38.297 1.00 44.66 211 LEU A N 1
ATOM 1667 C CA . LEU A 1 211 ? 36.265 17.697 -37.482 1.00 44.66 211 LEU A CA 1
ATOM 1668 C C . LEU A 1 211 ? 36.818 16.552 -38.337 1.00 44.66 211 LEU A C 1
ATOM 1670 O O . LEU A 1 211 ? 37.764 15.888 -37.934 1.00 44.66 211 LEU A O 1
ATOM 1674 N N . THR A 1 212 ? 36.322 16.412 -39.567 1.00 53.28 212 THR A N 1
ATOM 1675 C CA . THR A 1 212 ? 36.796 15.428 -40.543 1.00 53.28 212 THR A CA 1
ATOM 1676 C C . THR A 1 212 ? 38.250 15.673 -40.944 1.00 53.28 212 THR A C 1
ATOM 1678 O O . THR A 1 212 ? 39.029 14.732 -41.012 1.00 53.28 212 THR A O 1
ATOM 1681 N N . ILE A 1 213 ? 38.663 16.926 -41.154 1.00 51.50 213 ILE A N 1
ATOM 1682 C CA . ILE A 1 213 ? 40.038 17.266 -41.542 1.00 51.50 213 ILE A CA 1
ATOM 1683 C C . ILE A 1 213 ? 41.005 17.175 -40.358 1.00 51.50 213 ILE A C 1
ATOM 1685 O O . ILE A 1 213 ? 42.126 16.725 -40.547 1.00 51.50 213 ILE A O 1
ATOM 1689 N N . ILE A 1 214 ? 40.596 17.526 -39.137 1.00 49.09 214 ILE A N 1
ATOM 1690 C CA . ILE A 1 214 ? 41.401 17.309 -37.925 1.00 49.09 214 ILE A CA 1
ATOM 1691 C C . ILE A 1 214 ? 41.571 15.812 -37.692 1.00 49.09 214 ILE A C 1
ATOM 1693 O O . ILE A 1 214 ? 42.686 15.366 -37.446 1.00 49.09 214 ILE A O 1
ATOM 1697 N N . VAL A 1 215 ? 40.504 15.028 -37.855 1.00 46.19 215 VAL A N 1
ATOM 1698 C CA . VAL A 1 215 ? 40.585 13.566 -37.825 1.00 46.19 215 VAL A CA 1
ATOM 1699 C C . VAL A 1 215 ? 41.528 13.072 -38.924 1.00 46.19 215 VAL A C 1
ATOM 1701 O O . VAL A 1 215 ? 42.414 12.282 -38.628 1.00 46.19 215 VAL A O 1
ATOM 1704 N N . MET A 1 216 ? 41.455 13.596 -40.152 1.00 45.84 216 MET A N 1
ATOM 1705 C CA . MET A 1 216 ? 42.393 13.230 -41.220 1.00 45.84 216 MET A CA 1
ATOM 1706 C C . MET A 1 216 ? 43.839 13.656 -40.932 1.00 45.84 216 MET A C 1
ATOM 1708 O O . MET A 1 216 ? 44.739 12.895 -41.247 1.00 45.84 216 MET A O 1
ATOM 1712 N N . ILE A 1 217 ? 44.102 14.818 -40.330 1.00 43.16 217 ILE A N 1
ATOM 1713 C CA . ILE A 1 217 ? 45.462 15.297 -40.014 1.00 43.16 217 ILE A CA 1
ATOM 1714 C C . ILE A 1 217 ? 46.056 14.525 -38.833 1.00 43.16 217 ILE A C 1
ATOM 1716 O O . ILE A 1 217 ? 47.221 14.138 -38.884 1.00 43.16 217 ILE A O 1
ATOM 1720 N N . VAL A 1 218 ? 45.259 14.249 -37.798 1.00 43.22 218 VAL A N 1
ATOM 1721 C CA . VAL A 1 218 ? 45.672 13.420 -36.655 1.00 43.22 218 VAL A CA 1
ATOM 1722 C C . VAL A 1 218 ? 45.938 11.983 -37.108 1.00 43.22 218 VAL A C 1
ATOM 1724 O O . VAL A 1 218 ? 46.884 11.360 -36.637 1.00 43.22 218 VAL A O 1
ATOM 1727 N N . VAL A 1 219 ? 45.176 11.486 -38.085 1.00 42.62 219 VAL A N 1
ATOM 1728 C CA . VAL A 1 219 ? 45.388 10.165 -38.696 1.00 42.62 219 VAL A CA 1
ATOM 1729 C C . VAL A 1 219 ? 46.561 10.159 -39.693 1.00 42.62 219 VAL A C 1
ATOM 1731 O O . VAL A 1 219 ? 47.169 9.115 -39.908 1.00 42.62 219 VAL A O 1
ATOM 1734 N N . LYS A 1 220 ? 46.942 11.305 -40.275 1.00 37.06 220 LYS A N 1
ATOM 1735 C CA . LYS A 1 220 ? 47.982 11.417 -41.319 1.00 37.06 220 LYS A CA 1
ATOM 1736 C C . LYS A 1 220 ? 49.371 11.802 -40.790 1.00 37.06 220 LYS A C 1
ATOM 1738 O O . LYS A 1 220 ? 50.244 12.135 -41.587 1.00 37.06 220 LYS A O 1
ATOM 1743 N N . ARG A 1 221 ? 49.626 11.720 -39.477 1.00 36.59 221 ARG A N 1
ATOM 1744 C CA . ARG A 1 221 ? 50.992 11.914 -38.950 1.00 36.59 221 ARG A CA 1
ATOM 1745 C C . ARG A 1 221 ? 51.970 10.798 -39.356 1.00 36.59 221 ARG A C 1
ATOM 1747 O O . ARG A 1 221 ? 53.167 11.023 -39.248 1.00 36.59 221 ARG A O 1
ATOM 1754 N N . ASP A 1 222 ? 51.495 9.683 -39.918 1.00 37.28 222 ASP A N 1
ATOM 1755 C CA . ASP A 1 222 ? 52.361 8.526 -40.188 1.00 37.28 222 ASP A CA 1
ATOM 1756 C C . ASP A 1 222 ? 52.606 8.148 -41.653 1.00 37.28 222 ASP A C 1
ATOM 1758 O O . ASP A 1 222 ? 53.255 7.138 -41.885 1.00 37.28 222 ASP A O 1
ATOM 1762 N N . THR A 1 223 ? 52.183 8.900 -42.674 1.00 31.30 223 THR A N 1
ATOM 1763 C CA . THR A 1 223 ? 52.612 8.549 -44.052 1.00 31.30 223 THR A CA 1
ATOM 1764 C C . THR A 1 223 ? 52.554 9.719 -45.036 1.00 31.30 223 THR A C 1
ATOM 1766 O O . THR A 1 223 ? 51.554 9.973 -45.710 1.00 31.30 223 THR A O 1
ATOM 1769 N N . GLU A 1 224 ? 53.685 10.411 -45.178 1.00 28.09 224 GLU A N 1
ATOM 1770 C CA . GLU A 1 224 ? 54.086 10.980 -46.464 1.00 28.09 224 GLU A CA 1
ATOM 1771 C C . GLU A 1 224 ? 54.523 9.845 -47.402 1.00 28.09 224 GLU A C 1
ATOM 1773 O O . GLU A 1 224 ? 55.367 9.029 -47.041 1.00 28.09 224 GLU A O 1
ATOM 1778 N N . SER A 1 225 ? 53.970 9.792 -48.616 1.00 27.92 225 SER A N 1
ATOM 1779 C CA . SER A 1 225 ? 54.743 9.934 -49.864 1.00 27.92 225 SER A CA 1
ATOM 1780 C C . SER A 1 225 ? 53.922 9.538 -51.103 1.00 27.92 225 SER A C 1
ATOM 1782 O O . SER A 1 225 ? 53.712 8.364 -51.389 1.00 27.92 225 SER A O 1
ATOM 1784 N N . VAL A 1 226 ? 53.579 10.581 -51.877 1.00 29.48 226 VAL A N 1
ATOM 1785 C CA . VAL A 1 226 ? 53.572 10.605 -53.356 1.00 29.48 226 VAL A CA 1
ATOM 1786 C C . VAL A 1 226 ? 52.454 9.770 -54.036 1.00 29.48 226 VAL A C 1
ATOM 1788 O O . VAL A 1 226 ? 51.904 8.829 -53.482 1.00 29.48 226 VAL A O 1
ATOM 1791 N N . ALA A 1 227 ? 52.124 9.987 -55.303 1.00 28.75 227 ALA A N 1
ATOM 1792 C CA . ALA A 1 227 ? 51.334 11.025 -55.947 1.00 28.75 227 ALA A CA 1
ATOM 1793 C C . ALA A 1 227 ? 50.795 10.402 -57.258 1.00 28.75 227 ALA A C 1
ATOM 1795 O O . ALA A 1 227 ? 51.472 9.567 -57.837 1.00 28.75 227 ALA A O 1
ATOM 1796 N N . MET A 1 228 ? 49.651 10.903 -57.743 1.00 27.12 228 MET A N 1
ATOM 1797 C CA . MET A 1 228 ? 49.381 11.171 -59.174 1.00 27.12 228 MET A CA 1
ATOM 1798 C C . MET A 1 228 ? 49.184 9.994 -60.161 1.00 27.12 228 MET A C 1
ATOM 1800 O O . MET A 1 228 ? 50.113 9.268 -60.476 1.00 27.12 228 MET A O 1
ATOM 1804 N N . THR A 1 229 ? 47.935 9.787 -60.624 1.00 28.33 229 THR A N 1
ATOM 1805 C CA . THR A 1 229 ? 47.374 10.145 -61.973 1.00 28.33 229 THR A CA 1
ATOM 1806 C C . THR A 1 229 ? 47.681 9.062 -63.022 1.00 28.33 229 THR A C 1
ATOM 1808 O O . THR A 1 229 ? 48.771 8.523 -63.029 1.00 28.33 229 THR A O 1
ATOM 1811 N N . THR A 1 230 ? 46.815 8.627 -63.941 1.00 27.83 230 THR A N 1
ATOM 1812 C CA . THR A 1 230 ? 45.743 9.280 -64.715 1.00 27.83 230 THR A CA 1
ATOM 1813 C C . THR A 1 230 ? 45.075 8.209 -65.599 1.00 27.83 230 THR A C 1
ATOM 1815 O O . THR A 1 230 ? 45.699 7.185 -65.863 1.00 27.83 230 THR A O 1
ATOM 1818 N N . ALA A 1 231 ? 43.919 8.569 -66.174 1.00 23.42 231 ALA A N 1
ATOM 1819 C CA . ALA A 1 231 ? 43.393 8.116 -67.474 1.00 23.42 231 ALA A CA 1
ATOM 1820 C C . ALA A 1 231 ? 42.649 6.763 -67.506 1.00 23.42 231 ALA A C 1
ATOM 1822 O O . ALA A 1 231 ? 43.040 5.816 -66.837 1.00 23.42 231 ALA A O 1
ATOM 1823 N N . THR A 1 232 ? 41.563 6.570 -68.255 1.00 23.89 232 THR A N 1
ATOM 1824 C CA . THR A 1 232 ? 40.670 7.425 -69.076 1.00 23.89 232 THR A CA 1
ATOM 1825 C C . THR A 1 232 ? 39.468 6.540 -69.451 1.00 23.89 232 THR A C 1
ATOM 1827 O O . THR A 1 232 ? 39.612 5.321 -69.491 1.00 23.89 232 THR A O 1
ATOM 1830 N N . ASP A 1 233 ? 38.323 7.184 -69.682 1.00 23.98 233 ASP A N 1
ATOM 1831 C CA . ASP A 1 233 ? 37.222 6.890 -70.619 1.00 23.98 233 ASP A CA 1
ATOM 1832 C C . ASP A 1 233 ? 37.004 5.469 -71.169 1.00 23.98 233 ASP A C 1
ATOM 1834 O O . ASP A 1 233 ? 37.916 4.855 -71.705 1.00 23.98 233 ASP A O 1
ATOM 1838 N N . PHE A 1 234 ? 35.746 5.005 -71.151 1.00 23.53 234 PHE A N 1
ATOM 1839 C CA . PHE A 1 234 ? 34.961 4.840 -72.388 1.00 23.53 234 PHE A CA 1
ATOM 1840 C C . PHE A 1 234 ? 33.460 4.597 -72.089 1.00 23.53 234 PHE A C 1
ATOM 1842 O O . PHE A 1 234 ? 33.076 3.668 -71.377 1.00 23.53 234 PHE A O 1
ATOM 1849 N N . THR A 1 235 ? 32.659 5.513 -72.637 1.00 26.80 235 THR A N 1
ATOM 1850 C CA . THR A 1 235 ? 31.299 5.417 -73.217 1.00 26.80 235 THR A CA 1
ATOM 1851 C C . THR A 1 235 ? 31.062 4.112 -74.005 1.00 26.80 235 THR A C 1
ATOM 1853 O O . THR A 1 235 ? 32.026 3.454 -74.379 1.00 26.80 235 THR A O 1
ATOM 1856 N N . ASP A 1 236 ? 29.881 3.628 -74.396 1.00 27.86 236 ASP A N 1
ATOM 1857 C CA . ASP A 1 236 ? 28.440 3.903 -74.249 1.00 27.86 236 ASP A CA 1
ATOM 1858 C C . ASP A 1 236 ? 27.720 2.630 -74.787 1.00 27.86 236 ASP A C 1
ATOM 1860 O O . ASP A 1 236 ? 28.356 1.750 -75.375 1.00 27.86 236 ASP A O 1
ATOM 1864 N N . VAL A 1 237 ? 26.400 2.517 -74.607 1.00 26.81 237 VAL A N 1
ATOM 1865 C CA . VAL A 1 237 ? 25.523 1.500 -75.231 1.00 26.81 237 VAL A CA 1
ATOM 1866 C C . VAL A 1 237 ? 24.497 2.200 -76.144 1.00 26.81 237 VAL A C 1
ATOM 1868 O O . VAL A 1 237 ? 24.098 3.310 -75.810 1.00 26.81 237 VAL A O 1
ATOM 1871 N N . GLU A 1 238 ? 24.059 1.480 -77.201 1.00 29.23 238 GLU A N 1
ATOM 1872 C CA . GLU A 1 238 ? 23.023 1.740 -78.253 1.00 29.23 238 GLU A CA 1
ATOM 1873 C C . GLU A 1 238 ? 23.539 2.389 -79.567 1.00 29.23 238 GLU A C 1
ATOM 1875 O O . GLU A 1 238 ? 24.361 3.290 -79.514 1.00 29.23 238 GLU A O 1
ATOM 1880 N N . GLU A 1 239 ? 23.212 1.965 -80.809 1.00 27.38 239 GLU A N 1
ATOM 1881 C CA . GLU A 1 239 ? 21.981 1.395 -81.411 1.00 27.38 239 GLU A CA 1
ATOM 1882 C C . GLU A 1 239 ? 22.226 0.781 -82.843 1.00 27.38 239 GLU A C 1
ATOM 1884 O O . GLU A 1 239 ? 23.150 1.190 -83.539 1.00 27.38 239 GLU A O 1
ATOM 1889 N N . ILE A 1 240 ? 21.315 -0.115 -83.293 1.00 27.72 240 ILE A N 1
ATOM 1890 C CA . ILE A 1 240 ? 20.765 -0.368 -84.670 1.00 27.72 240 ILE A CA 1
ATOM 1891 C C . ILE A 1 240 ? 21.564 -1.049 -85.841 1.00 27.72 240 ILE A C 1
ATOM 1893 O O . ILE A 1 240 ? 22.637 -0.631 -86.252 1.00 27.72 240 ILE A O 1
ATOM 1897 N N . ALA A 1 241 ? 20.846 -2.004 -86.484 1.00 27.94 241 ALA A N 1
ATOM 1898 C CA . ALA A 1 241 ? 20.806 -2.441 -87.910 1.00 27.94 241 ALA A CA 1
ATOM 1899 C C . ALA A 1 241 ? 21.655 -3.624 -88.469 1.00 27.94 241 ALA A C 1
ATOM 1901 O O . ALA A 1 241 ? 22.832 -3.511 -88.782 1.00 27.94 241 ALA A O 1
ATOM 1902 N N . THR A 1 242 ? 20.935 -4.733 -88.726 1.00 29.86 242 THR A N 1
ATOM 1903 C CA . THR A 1 242 ? 20.875 -5.585 -89.951 1.00 29.86 242 THR A CA 1
ATOM 1904 C C . THR A 1 242 ? 22.140 -5.928 -90.763 1.00 29.86 242 THR A C 1
ATOM 1906 O O . THR A 1 242 ? 22.643 -5.087 -91.499 1.00 29.86 242 THR A O 1
ATOM 1909 N N . ASN A 1 243 ? 22.507 -7.222 -90.802 1.00 27.86 243 ASN A N 1
ATOM 1910 C CA . ASN A 1 243 ? 22.444 -8.138 -91.973 1.00 27.86 243 ASN A CA 1
ATOM 1911 C C . ASN A 1 243 ? 23.489 -9.277 -91.913 1.00 27.86 243 ASN A C 1
ATOM 1913 O O . ASN A 1 243 ? 24.673 -9.039 -91.718 1.00 27.86 243 ASN A O 1
ATOM 1917 N N . GLY A 1 244 ? 23.043 -10.500 -92.233 1.00 26.89 244 GLY A N 1
ATOM 1918 C CA . GLY A 1 244 ? 23.756 -11.354 -93.195 1.00 26.89 244 GLY A CA 1
ATOM 1919 C C . GLY A 1 244 ? 24.785 -12.392 -92.720 1.00 26.89 244 GLY A C 1
ATOM 1920 O O . GLY A 1 244 ? 25.971 -12.221 -92.957 1.00 26.89 244 GLY A O 1
ATOM 1921 N N . THR A 1 245 ? 24.280 -13.572 -92.329 1.00 27.66 245 THR A N 1
ATOM 1922 C CA . THR A 1 245 ? 24.734 -14.920 -92.785 1.00 27.66 245 THR A CA 1
ATOM 1923 C C . THR A 1 245 ? 26.114 -15.498 -92.378 1.00 27.66 245 THR A C 1
ATOM 1925 O O . THR A 1 245 ? 27.015 -14.780 -91.969 1.00 27.66 245 THR A O 1
ATOM 1928 N N . PRO A 1 246 ? 26.256 -16.848 -92.385 1.00 50.97 246 PRO A N 1
ATOM 1929 C CA . PRO A 1 246 ? 26.885 -17.583 -91.284 1.00 50.97 246 PRO A CA 1
ATOM 1930 C C . PRO A 1 246 ? 28.160 -18.333 -91.686 1.00 50.97 246 PRO A C 1
ATOM 1932 O O . PRO A 1 246 ? 28.247 -18.796 -92.813 1.00 50.97 246 PRO A O 1
ATOM 1935 N N . THR A 1 247 ? 29.046 -18.648 -90.732 1.00 27.08 247 THR A N 1
ATOM 1936 C CA . THR A 1 247 ? 29.909 -19.840 -90.855 1.00 27.08 247 THR A CA 1
ATOM 1937 C C . THR A 1 247 ? 30.498 -20.332 -89.528 1.00 27.08 247 THR A C 1
ATOM 1939 O O . THR A 1 247 ? 31.193 -19.618 -88.819 1.00 27.08 247 THR A O 1
ATOM 1942 N N . HIS A 1 248 ? 30.278 -21.630 -89.314 1.00 28.69 248 HIS A N 1
ATOM 1943 C CA . HIS A 1 248 ? 31.192 -22.636 -88.767 1.00 28.69 248 HIS A CA 1
ATOM 1944 C C . HIS A 1 248 ? 31.520 -22.745 -87.261 1.00 28.69 248 HIS A C 1
ATOM 1946 O O . HIS A 1 248 ? 32.435 -22.149 -86.707 1.00 28.69 248 HIS A O 1
ATOM 1952 N N . LYS A 1 249 ? 30.827 -23.731 -86.674 1.00 29.55 249 LYS A N 1
ATOM 1953 C CA . LYS A 1 249 ? 31.193 -24.631 -85.566 1.00 29.55 249 LYS A CA 1
ATOM 1954 C C . LYS A 1 249 ? 32.703 -24.931 -85.444 1.00 29.55 249 LYS A C 1
ATOM 1956 O O . LYS A 1 249 ? 33.291 -25.414 -86.412 1.00 29.55 249 LYS A O 1
ATOM 1961 N N . ARG A 1 250 ? 33.229 -24.920 -84.207 1.00 25.95 250 ARG A N 1
ATOM 1962 C CA . ARG A 1 250 ? 33.599 -26.134 -83.427 1.00 25.95 250 ARG A CA 1
ATOM 1963 C C . ARG A 1 250 ? 33.987 -25.791 -81.967 1.00 25.95 250 ARG A C 1
ATOM 1965 O O . ARG A 1 250 ? 34.591 -24.748 -81.747 1.00 25.95 250 ARG A O 1
ATOM 1972 N N . PRO A 1 251 ? 33.648 -26.648 -80.982 1.00 30.59 251 PRO A N 1
ATOM 1973 C CA . PRO A 1 251 ? 33.850 -26.396 -79.553 1.00 30.59 251 PRO A CA 1
ATOM 1974 C C . PRO A 1 251 ? 35.139 -27.051 -79.030 1.00 30.59 251 PRO A C 1
ATOM 1976 O O . PRO A 1 251 ? 35.539 -28.100 -79.534 1.00 30.59 251 PRO A O 1
ATOM 1979 N N . ILE A 1 252 ? 35.741 -26.502 -77.968 1.00 29.44 252 ILE A N 1
ATOM 1980 C CA . ILE A 1 252 ? 36.675 -27.256 -77.116 1.00 29.44 252 ILE A CA 1
ATOM 1981 C C . ILE A 1 252 ? 36.273 -27.109 -75.648 1.00 29.44 252 ILE A C 1
ATOM 1983 O O . ILE A 1 252 ? 35.875 -26.049 -75.174 1.00 29.44 252 ILE A O 1
ATOM 1987 N N . ASN A 1 253 ? 36.316 -28.260 -74.990 1.00 25.53 253 ASN A N 1
ATOM 1988 C CA . ASN A 1 253 ? 35.623 -28.632 -73.776 1.00 25.53 253 ASN A CA 1
ATOM 1989 C C . ASN A 1 253 ? 36.124 -27.971 -72.488 1.00 25.53 253 ASN A C 1
ATOM 1991 O O . ASN A 1 253 ? 37.310 -27.920 -72.179 1.00 25.53 253 ASN A O 1
ATOM 1995 N N . VAL A 1 254 ? 35.117 -27.620 -71.693 1.00 31.14 254 VAL A N 1
ATOM 1996 C CA . VAL A 1 254 ? 34.998 -27.724 -70.236 1.00 31.14 254 VAL A CA 1
ATOM 1997 C C . VAL A 1 254 ? 35.908 -28.790 -69.602 1.00 31.14 254 VAL A C 1
ATOM 1999 O O . VAL A 1 254 ? 35.753 -29.981 -69.862 1.00 31.14 254 VAL A O 1
ATOM 2002 N N . ALA A 1 255 ? 36.734 -28.371 -68.639 1.00 25.98 255 ALA A N 1
ATOM 2003 C CA . ALA A 1 255 ? 37.194 -29.221 -67.543 1.00 25.98 255 ALA A CA 1
ATOM 2004 C C . ALA A 1 255 ? 36.712 -28.626 -66.212 1.00 25.98 255 ALA A C 1
ATOM 2006 O O . ALA A 1 255 ? 37.137 -27.565 -65.756 1.00 25.98 255 ALA A O 1
ATOM 2007 N N . ARG A 1 256 ? 35.749 -29.331 -65.626 1.00 28.59 256 ARG A N 1
ATOM 2008 C CA . ARG A 1 256 ? 35.064 -29.060 -64.365 1.00 28.59 256 ARG A CA 1
ATOM 2009 C C . ARG A 1 256 ? 35.955 -29.563 -63.224 1.00 28.59 256 ARG A C 1
ATOM 2011 O O . ARG A 1 256 ? 36.200 -30.758 -63.132 1.00 28.59 256 ARG A O 1
ATOM 2018 N N . SER A 1 257 ? 36.404 -28.675 -62.339 1.00 25.36 257 SER A N 1
ATOM 2019 C CA . SER A 1 257 ? 37.035 -29.043 -61.063 1.00 25.36 257 SER A CA 1
ATOM 2020 C C . SER A 1 257 ? 36.200 -28.474 -59.917 1.00 25.36 257 SER A C 1
ATOM 2022 O O . SER A 1 257 ? 36.385 -27.341 -59.473 1.00 25.36 257 SER A O 1
ATOM 2024 N N . SER A 1 258 ? 35.259 -29.286 -59.446 1.00 27.33 258 SER A N 1
ATOM 2025 C CA . SER A 1 258 ? 34.540 -29.111 -58.188 1.00 27.33 258 SER A CA 1
ATOM 2026 C C . SER A 1 258 ? 35.505 -29.218 -57.003 1.00 27.33 258 SER A C 1
ATOM 2028 O O . SER A 1 258 ? 36.058 -30.291 -56.761 1.00 27.33 258 SER A O 1
ATOM 2030 N N . ARG A 1 259 ? 35.668 -28.145 -56.217 1.00 26.03 259 ARG A N 1
ATOM 2031 C CA . ARG A 1 259 ? 36.225 -28.234 -54.859 1.00 26.03 259 ARG A CA 1
ATOM 2032 C C . ARG A 1 259 ? 35.126 -28.018 -53.827 1.00 26.03 259 ARG A C 1
ATOM 2034 O O . ARG A 1 259 ? 34.477 -26.979 -53.781 1.00 26.03 259 ARG A O 1
ATOM 2041 N N . SER A 1 260 ? 34.948 -29.067 -53.035 1.00 26.56 260 SER A N 1
ATOM 2042 C CA . SER A 1 260 ? 34.013 -29.256 -51.937 1.00 26.56 260 SER A CA 1
ATOM 2043 C C . SER A 1 260 ? 34.095 -28.177 -50.857 1.00 26.56 260 SER A C 1
ATOM 2045 O O . SER A 1 260 ? 35.177 -27.812 -50.389 1.00 26.56 260 SER A O 1
ATOM 2047 N N . VAL A 1 261 ? 32.916 -27.767 -50.398 1.00 32.62 261 VAL A N 1
ATOM 2048 C CA . VAL A 1 261 ? 32.653 -27.007 -49.174 1.00 32.62 261 VAL A CA 1
ATOM 2049 C C . VAL A 1 261 ? 33.200 -27.771 -47.959 1.00 32.62 261 VAL A C 1
ATOM 2051 O O . VAL A 1 261 ? 32.825 -28.918 -47.730 1.00 32.62 261 VAL A O 1
ATOM 2054 N N . LYS A 1 262 ? 34.080 -27.143 -47.167 1.00 28.23 262 LYS A N 1
ATOM 2055 C CA . LYS A 1 262 ? 34.484 -27.659 -45.849 1.00 28.23 262 LYS A CA 1
ATOM 2056 C C . LYS A 1 262 ? 33.410 -27.328 -44.811 1.00 28.23 262 LYS A C 1
ATOM 2058 O O . LYS A 1 262 ? 33.081 -26.163 -44.601 1.00 28.23 262 LYS A O 1
ATOM 2063 N N . VAL A 1 263 ? 32.908 -28.375 -44.165 1.00 33.62 263 VAL A N 1
ATOM 2064 C CA . VAL A 1 263 ? 31.971 -28.366 -43.037 1.00 33.62 263 VAL A CA 1
ATOM 2065 C C . VAL A 1 263 ? 32.715 -28.064 -41.723 1.00 33.62 263 VAL A C 1
ATOM 2067 O O . VAL A 1 263 ? 33.785 -28.613 -41.482 1.00 33.62 263 VAL A O 1
ATOM 2070 N N . GLY A 1 264 ? 32.121 -27.186 -40.902 1.00 36.22 264 GLY A N 1
ATOM 2071 C CA . GLY A 1 264 ? 32.171 -27.159 -39.429 1.00 36.22 264 GLY A CA 1
ATOM 2072 C C . GLY A 1 264 ? 33.521 -26.998 -38.715 1.00 36.22 264 GLY A C 1
ATOM 2073 O O . GLY A 1 264 ? 34.120 -27.983 -38.303 1.00 36.22 264 GLY A O 1
ATOM 2074 N N . ARG A 1 265 ? 33.942 -25.758 -38.420 1.00 43.16 265 ARG A N 1
ATOM 2075 C CA . ARG A 1 265 ? 34.826 -25.497 -37.262 1.00 43.16 265 ARG A CA 1
ATOM 2076 C C . ARG A 1 265 ? 33.969 -25.457 -35.993 1.00 43.16 265 ARG A C 1
ATOM 2078 O O . ARG A 1 265 ? 32.955 -24.761 -35.994 1.00 43.16 265 ARG A O 1
ATOM 2085 N N . CYS A 1 266 ? 34.385 -26.145 -34.925 1.00 47.78 266 CYS A N 1
ATOM 2086 C CA . CYS A 1 266 ? 33.806 -25.947 -33.594 1.00 47.78 266 CYS A CA 1
ATOM 2087 C C . CYS A 1 266 ? 33.911 -24.461 -33.205 1.00 47.78 266 CYS A C 1
ATOM 2089 O O . CYS A 1 266 ? 34.969 -23.860 -33.429 1.00 47.78 266 CYS A O 1
ATOM 2091 N N . PRO A 1 267 ? 32.843 -23.853 -32.660 1.00 58.91 267 PRO A N 1
ATOM 2092 C CA . PRO A 1 267 ? 32.877 -22.457 -32.252 1.00 58.91 267 PRO A CA 1
ATOM 2093 C C . PRO A 1 267 ? 33.911 -22.274 -31.138 1.00 58.91 267 PRO A C 1
ATOM 2095 O O . PRO A 1 267 ? 33.981 -23.072 -30.203 1.00 58.91 267 PRO A O 1
ATOM 2098 N N . THR A 1 268 ? 34.744 -21.238 -31.242 1.00 73.88 268 THR A N 1
ATOM 2099 C CA . THR A 1 268 ? 35.719 -20.939 -30.185 1.00 73.88 268 THR A CA 1
ATOM 2100 C C . THR A 1 268 ? 34.982 -20.545 -28.897 1.00 73.88 268 THR A C 1
ATOM 2102 O O . THR A 1 268 ? 33.892 -19.972 -28.978 1.00 73.88 268 THR A O 1
ATOM 2105 N N . PRO A 1 269 ? 35.552 -20.774 -27.697 1.00 74.00 269 PRO A N 1
ATOM 2106 C CA . PRO A 1 269 ? 34.917 -20.379 -26.433 1.00 74.00 269 PRO A CA 1
ATOM 2107 C C . PRO A 1 269 ? 34.474 -18.907 -26.411 1.00 74.00 269 PRO A C 1
ATOM 2109 O O . PRO A 1 269 ? 33.427 -18.565 -25.871 1.00 74.00 269 PRO A O 1
ATOM 2112 N N . TRP A 1 270 ? 35.230 -18.040 -27.090 1.00 70.94 270 TRP A N 1
ATOM 2113 C CA . TRP A 1 270 ? 34.920 -16.620 -27.242 1.00 70.94 270 TRP A CA 1
ATOM 2114 C C . TRP A 1 270 ? 33.704 -16.353 -28.149 1.00 70.94 270 TRP A C 1
ATOM 2116 O O . TRP A 1 270 ? 32.895 -15.476 -27.858 1.00 70.94 270 TRP A O 1
ATOM 2126 N N . GLN A 1 271 ? 33.528 -17.133 -29.223 1.00 72.00 271 GLN A N 1
ATOM 2127 C CA . GLN A 1 271 ? 32.333 -17.069 -30.075 1.00 72.00 271 GLN A CA 1
ATOM 2128 C C . GLN A 1 271 ? 31.085 -17.546 -29.328 1.00 72.00 271 GLN A C 1
ATOM 2130 O O . GLN A 1 271 ? 30.031 -16.925 -29.449 1.00 72.00 271 GLN A O 1
ATOM 2135 N N . ILE A 1 272 ? 31.211 -18.604 -28.519 1.00 78.56 272 ILE A N 1
ATOM 2136 C CA . ILE A 1 272 ? 30.125 -19.096 -27.659 1.00 78.56 272 ILE A CA 1
ATOM 2137 C C . ILE A 1 272 ? 29.740 -18.017 -26.638 1.00 78.56 272 ILE A C 1
ATOM 2139 O O . ILE A 1 272 ? 28.566 -17.671 -26.527 1.00 78.56 272 ILE A O 1
ATOM 2143 N N . TRP A 1 273 ? 30.723 -17.419 -25.957 1.00 78.25 273 TRP A N 1
ATOM 2144 C CA . TRP A 1 273 ? 30.503 -16.322 -25.011 1.00 78.25 273 TRP A CA 1
ATOM 2145 C C . TRP A 1 273 ? 29.807 -15.113 -25.652 1.00 78.25 273 TRP A C 1
ATOM 2147 O O . TRP A 1 273 ? 28.845 -14.581 -25.097 1.00 78.25 273 TRP A O 1
ATOM 2157 N N . HIS A 1 274 ? 30.236 -14.700 -26.849 1.00 78.00 274 HIS A N 1
ATOM 2158 C CA . HIS A 1 274 ? 29.598 -13.600 -27.572 1.00 78.00 274 HIS A CA 1
ATOM 2159 C C . HIS A 1 274 ? 28.133 -13.918 -27.914 1.00 78.00 274 HIS A C 1
ATOM 2161 O O . HIS A 1 274 ? 27.265 -13.068 -27.728 1.00 78.00 274 HIS A O 1
ATOM 2167 N N . ILE A 1 275 ? 27.831 -15.141 -28.363 1.00 79.56 275 ILE A N 1
ATOM 2168 C CA . ILE A 1 275 ? 26.451 -15.575 -28.638 1.00 79.56 275 ILE A CA 1
ATOM 2169 C C . ILE A 1 275 ? 25.604 -15.545 -27.360 1.00 79.56 275 ILE A C 1
ATOM 2171 O O . ILE A 1 275 ? 24.507 -14.990 -27.383 1.00 79.56 275 ILE A O 1
ATOM 2175 N N . ILE A 1 276 ? 26.120 -16.072 -26.244 1.00 82.06 276 ILE A N 1
ATOM 2176 C CA . ILE A 1 276 ? 25.434 -16.049 -24.941 1.00 82.06 276 ILE A CA 1
ATOM 2177 C C . ILE A 1 276 ? 25.111 -14.610 -24.530 1.00 82.06 276 ILE A C 1
ATOM 2179 O O . ILE A 1 276 ? 23.975 -14.310 -24.170 1.00 82.06 276 ILE A O 1
ATOM 2183 N N . ARG A 1 277 ? 26.074 -13.692 -24.652 1.00 81.75 277 ARG A N 1
ATOM 2184 C CA . ARG A 1 277 ? 25.869 -12.277 -24.328 1.00 81.75 277 ARG A CA 1
ATOM 2185 C C . ARG A 1 277 ? 24.795 -11.622 -25.207 1.00 81.75 277 ARG A C 1
ATOM 2187 O O . ARG A 1 277 ? 23.971 -10.862 -24.704 1.00 81.75 277 ARG A O 1
ATOM 2194 N N . ARG A 1 278 ? 24.754 -11.934 -26.508 1.00 82.00 278 ARG A N 1
ATOM 2195 C CA . ARG A 1 278 ? 23.711 -11.425 -27.423 1.00 82.00 278 ARG A CA 1
ATOM 2196 C C . ARG A 1 278 ? 22.329 -11.991 -27.114 1.00 82.00 278 ARG A C 1
ATOM 2198 O O . ARG A 1 278 ? 21.357 -11.242 -27.148 1.00 82.00 278 ARG A O 1
ATOM 2205 N N . LEU A 1 279 ? 22.245 -13.271 -26.755 1.00 83.94 279 LEU A N 1
ATOM 2206 C CA . LEU A 1 279 ? 21.007 -13.874 -26.257 1.00 83.94 279 LEU A CA 1
ATOM 2207 C C . LEU A 1 279 ? 20.545 -13.190 -24.965 1.00 83.94 279 LEU A C 1
ATOM 2209 O O . LEU A 1 279 ? 19.375 -12.837 -24.861 1.00 83.94 279 LEU A O 1
ATOM 2213 N N . GLY A 1 280 ? 21.464 -12.904 -24.038 1.00 83.75 280 GLY A N 1
ATOM 2214 C CA . GLY A 1 280 ? 21.181 -12.122 -22.832 1.00 83.75 280 GLY A CA 1
ATOM 2215 C C . GLY A 1 280 ? 20.609 -10.733 -23.138 1.00 83.75 280 GLY A C 1
ATOM 2216 O O . GLY A 1 280 ? 19.637 -10.321 -22.513 1.00 83.75 280 GLY A O 1
ATOM 2217 N N . GLY A 1 281 ? 21.134 -10.041 -24.155 1.00 85.06 281 GLY A N 1
ATOM 2218 C CA . GLY A 1 281 ? 20.587 -8.764 -24.629 1.00 85.06 281 GLY A CA 1
ATOM 2219 C C . GLY A 1 281 ? 19.160 -8.867 -25.188 1.00 85.06 281 GLY A C 1
ATOM 2220 O O . GLY A 1 281 ? 18.341 -7.987 -24.932 1.00 85.06 281 GLY A O 1
ATOM 2221 N N . ILE A 1 282 ? 18.828 -9.950 -25.902 1.00 86.06 282 ILE A N 1
ATOM 2222 C CA . ILE A 1 282 ? 17.453 -10.210 -26.368 1.00 86.06 282 ILE A CA 1
ATOM 2223 C C . ILE A 1 282 ? 16.527 -10.481 -25.184 1.00 86.06 282 ILE A C 1
ATOM 2225 O O . ILE A 1 282 ? 15.449 -9.896 -25.118 1.00 86.06 282 ILE A O 1
ATOM 2229 N N . VAL A 1 283 ? 16.946 -11.331 -24.243 1.00 88.75 283 VAL A N 1
ATOM 2230 C CA . VAL A 1 283 ? 16.168 -11.632 -23.033 1.00 88.75 283 VAL A CA 1
ATOM 2231 C C . VAL A 1 283 ? 15.897 -10.351 -22.246 1.00 88.75 283 VAL A C 1
ATOM 2233 O O . VAL A 1 283 ? 14.751 -10.092 -21.894 1.00 88.75 283 VAL A O 1
ATOM 2236 N N . ALA A 1 284 ? 16.911 -9.504 -22.055 1.00 89.38 284 ALA A N 1
ATOM 2237 C CA . ALA A 1 284 ? 16.771 -8.214 -21.387 1.00 89.38 284 ALA A CA 1
ATOM 2238 C C . ALA A 1 284 ? 15.796 -7.270 -22.117 1.00 89.38 284 ALA A C 1
ATOM 2240 O O . ALA A 1 284 ? 14.992 -6.603 -21.472 1.00 89.38 284 ALA A O 1
ATOM 2241 N N . ALA A 1 285 ? 15.818 -7.234 -23.454 1.00 87.50 285 ALA A N 1
ATOM 2242 C CA . ALA A 1 285 ? 14.897 -6.412 -24.241 1.00 87.50 285 ALA A CA 1
ATOM 2243 C C . ALA A 1 285 ? 13.447 -6.922 -24.166 1.00 87.50 285 ALA A C 1
ATOM 2245 O O . ALA A 1 285 ? 12.521 -6.130 -23.998 1.00 87.50 285 ALA A O 1
ATOM 2246 N N . VAL A 1 286 ? 13.240 -8.241 -24.257 1.00 89.88 286 VAL A N 1
ATOM 2247 C CA . VAL A 1 286 ? 11.916 -8.867 -24.105 1.00 89.88 286 VAL A CA 1
ATOM 2248 C C . VAL A 1 286 ? 11.375 -8.636 -22.699 1.00 89.88 286 VAL A C 1
ATOM 2250 O O . VAL A 1 286 ? 10.212 -8.271 -22.546 1.00 89.88 286 VAL A O 1
ATOM 2253 N N . PHE A 1 287 ? 12.222 -8.793 -21.683 1.00 91.00 287 PHE A N 1
ATOM 2254 C CA . PHE A 1 287 ? 11.871 -8.524 -20.297 1.00 91.00 287 PHE A CA 1
ATOM 2255 C C . PHE A 1 287 ? 11.485 -7.053 -20.088 1.00 91.00 287 PHE A C 1
ATOM 2257 O O . PHE A 1 287 ? 10.425 -6.775 -19.539 1.00 91.00 287 PHE A O 1
ATOM 2264 N N . TYR A 1 288 ? 12.270 -6.108 -20.613 1.00 89.06 288 TYR A N 1
ATOM 2265 C CA . TYR A 1 288 ? 11.954 -4.678 -20.555 1.00 89.06 288 TYR A CA 1
ATOM 2266 C C . TYR A 1 288 ? 10.585 -4.351 -21.176 1.00 89.06 288 TYR A C 1
ATOM 2268 O O . TYR A 1 288 ? 9.766 -3.661 -20.567 1.00 89.06 288 TYR A O 1
ATOM 2276 N N . VAL A 1 289 ? 10.297 -4.900 -22.361 1.00 89.12 289 VAL A N 1
ATOM 2277 C CA . VAL A 1 289 ? 8.995 -4.741 -23.029 1.00 89.12 289 VAL A CA 1
ATOM 2278 C C . VAL A 1 289 ? 7.867 -5.363 -22.209 1.00 89.12 289 VAL A C 1
ATOM 2280 O O . VAL A 1 289 ? 6.821 -4.735 -22.040 1.00 89.12 289 VAL A O 1
ATOM 2283 N N . HIS A 1 290 ? 8.072 -6.574 -21.687 1.00 90.94 290 HIS A N 1
ATOM 2284 C CA . HIS A 1 290 ? 7.099 -7.249 -20.833 1.00 90.94 290 HIS A CA 1
ATOM 2285 C C . HIS A 1 290 ? 6.759 -6.392 -19.613 1.00 90.94 290 HIS A C 1
ATOM 2287 O O . HIS A 1 290 ? 5.584 -6.154 -19.343 1.00 90.94 290 HIS A O 1
ATOM 2293 N N . THR A 1 291 ? 7.772 -5.862 -18.930 1.00 89.81 291 THR A N 1
ATOM 2294 C CA . THR A 1 291 ? 7.599 -4.971 -17.786 1.00 89.81 291 THR A CA 1
ATOM 2295 C C . THR A 1 291 ? 6.781 -3.741 -18.157 1.00 89.81 291 THR A C 1
ATOM 2297 O O . THR A 1 291 ? 5.805 -3.442 -17.473 1.00 89.81 291 THR A O 1
ATOM 2300 N N . ILE A 1 292 ? 7.108 -3.053 -19.255 1.00 87.50 292 ILE A N 1
ATOM 2301 C CA . ILE A 1 292 ? 6.365 -1.859 -19.685 1.00 87.50 292 ILE A CA 1
ATOM 2302 C C . ILE A 1 292 ? 4.892 -2.181 -19.952 1.00 87.50 292 ILE A C 1
ATOM 2304 O O . ILE A 1 292 ? 4.018 -1.483 -19.433 1.00 87.50 292 ILE A O 1
ATOM 2308 N N . ILE A 1 293 ? 4.610 -3.239 -20.718 1.00 88.50 293 ILE A N 1
ATOM 2309 C CA . ILE A 1 293 ? 3.241 -3.648 -21.065 1.00 88.50 293 ILE A CA 1
ATOM 2310 C C . ILE A 1 293 ? 2.461 -4.028 -19.813 1.00 88.50 293 ILE A C 1
ATOM 2312 O O . ILE A 1 293 ? 1.363 -3.517 -19.603 1.00 88.50 293 ILE A O 1
ATOM 2316 N N . SER A 1 294 ? 3.036 -4.880 -18.962 1.00 89.38 294 SER A N 1
ATOM 2317 C CA . SER A 1 294 ? 2.430 -5.278 -17.692 1.00 89.38 294 SER A CA 1
ATOM 2318 C C . SER A 1 294 ? 2.104 -4.049 -16.854 1.00 89.38 294 SER A C 1
ATOM 2320 O O . SER A 1 294 ? 0.990 -3.902 -16.361 1.00 89.38 294 SER A O 1
ATOM 2322 N N . SER A 1 295 ? 3.039 -3.107 -16.762 1.00 88.00 295 SER A N 1
ATOM 2323 C CA . SER A 1 295 ? 2.855 -1.874 -16.009 1.00 88.00 295 SER A CA 1
ATOM 2324 C C . SER A 1 295 ? 1.707 -1.002 -16.553 1.00 88.00 295 SER A C 1
ATOM 2326 O O . SER A 1 295 ? 0.971 -0.389 -15.777 1.00 88.00 295 SER A O 1
ATOM 2328 N N . ALA A 1 296 ? 1.505 -0.981 -17.873 1.00 85.94 296 ALA A N 1
ATOM 2329 C CA . ALA A 1 296 ? 0.428 -0.239 -18.517 1.00 85.94 296 ALA A CA 1
ATOM 2330 C C . ALA A 1 296 ? -0.932 -0.945 -18.365 1.00 85.94 296 ALA A C 1
ATOM 2332 O O . ALA A 1 296 ? -1.929 -0.286 -18.081 1.00 85.94 296 ALA A O 1
ATOM 2333 N N . LEU A 1 297 ? -0.972 -2.280 -18.452 1.00 87.88 297 LEU A N 1
ATOM 2334 C CA . LEU A 1 297 ? -2.170 -3.080 -18.165 1.00 87.88 297 LEU A CA 1
ATOM 2335 C C . LEU A 1 297 ? -2.632 -2.911 -16.713 1.00 87.88 297 LEU A C 1
ATOM 2337 O O . LEU A 1 297 ? -3.816 -2.691 -16.463 1.00 87.88 297 LEU A O 1
ATOM 2341 N N . TRP A 1 298 ? -1.699 -2.942 -15.759 1.00 87.38 298 TRP A N 1
ATOM 2342 C CA . TRP A 1 298 ? -1.998 -2.637 -14.360 1.00 87.38 298 TRP A CA 1
ATOM 2343 C C . TRP A 1 298 ? -2.491 -1.199 -14.182 1.00 87.38 298 TRP A C 1
ATOM 2345 O O . TRP A 1 298 ? -3.423 -0.974 -13.421 1.00 87.38 298 TRP A O 1
ATOM 2355 N N . SER A 1 299 ? -1.954 -0.238 -14.938 1.00 87.31 299 SER A N 1
ATOM 2356 C CA . SER A 1 299 ? -2.446 1.147 -14.900 1.00 87.31 299 SER A CA 1
ATOM 2357 C C . SER A 1 299 ? -3.906 1.272 -15.369 1.00 87.31 299 SER A C 1
ATOM 2359 O O . SER A 1 299 ? -4.648 2.100 -14.845 1.00 87.31 299 SER A O 1
ATOM 2361 N N . ILE A 1 300 ? -4.359 0.425 -16.303 1.00 87.44 300 ILE A N 1
ATOM 2362 C CA . ILE A 1 300 ? -5.771 0.383 -16.725 1.00 87.44 300 ILE A CA 1
ATOM 2363 C C . ILE A 1 300 ? -6.667 -0.096 -15.586 1.00 87.44 300 ILE A C 1
ATOM 2365 O O . ILE A 1 300 ? -7.655 0.561 -15.276 1.00 87.44 300 ILE A O 1
ATOM 2369 N N . ARG A 1 301 ? -6.302 -1.202 -14.929 1.00 86.94 301 ARG A N 1
ATOM 2370 C CA . ARG A 1 301 ? -7.065 -1.731 -13.785 1.00 86.94 301 ARG A CA 1
ATOM 2371 C C . ARG A 1 301 ? -7.270 -0.682 -12.709 1.00 86.94 301 ARG A C 1
ATOM 2373 O O . ARG A 1 301 ? -8.350 -0.493 -12.175 1.00 86.94 301 ARG A O 1
ATOM 2380 N N . THR A 1 302 ? -6.229 0.091 -12.479 1.00 86.69 302 THR A N 1
ATOM 2381 C CA . THR A 1 302 ? -6.257 1.106 -11.452 1.00 86.69 302 THR A CA 1
ATOM 2382 C C . THR A 1 302 ? -7.006 2.389 -11.785 1.00 86.69 302 THR A C 1
ATOM 2384 O O . THR A 1 302 ? -7.396 3.127 -10.880 1.00 86.69 302 THR A O 1
ATOM 2387 N N . LEU A 1 303 ? -7.198 2.674 -13.075 1.00 87.62 303 LEU A N 1
ATOM 2388 C CA . LEU A 1 303 ? -8.120 3.721 -13.511 1.00 87.62 303 LEU A CA 1
ATOM 2389 C C . LEU A 1 303 ? -9.566 3.333 -13.196 1.00 87.62 303 LEU A C 1
ATOM 2391 O O . LEU A 1 303 ? -10.381 4.211 -12.937 1.00 87.62 303 LEU A O 1
ATOM 2395 N N . LEU A 1 304 ? -9.864 2.031 -13.224 1.00 85.81 304 LEU A N 1
ATOM 2396 C CA . LEU A 1 304 ? -11.186 1.479 -12.937 1.00 85.81 304 LEU A CA 1
ATOM 2397 C C . LEU A 1 304 ? -11.457 1.311 -11.433 1.00 85.81 304 LEU A C 1
ATOM 2399 O O . LEU A 1 304 ? -12.588 1.012 -11.071 1.00 85.81 304 LEU A O 1
ATOM 2403 N N . GLY A 1 305 ? -10.456 1.536 -10.574 1.00 83.44 305 GLY A N 1
ATOM 2404 C CA . GLY A 1 305 ? -10.540 1.259 -9.140 1.00 83.44 305 GLY A CA 1
ATOM 2405 C C . GLY A 1 305 ? -10.284 -0.220 -8.862 1.00 83.44 305 GLY A C 1
ATOM 2406 O O . GLY A 1 305 ? -11.214 -1.015 -8.790 1.00 83.44 305 GLY A O 1
ATOM 2407 N N . GLU A 1 306 ? -9.013 -0.602 -8.720 1.00 84.75 306 GLU A N 1
ATOM 2408 C CA . GLU A 1 306 ? -8.662 -1.994 -8.421 1.00 84.75 306 GLU A CA 1
ATOM 2409 C C . GLU A 1 306 ? -8.925 -2.264 -6.936 1.00 84.75 306 GLU A C 1
ATOM 2411 O O . GLU A 1 306 ? -8.392 -1.569 -6.066 1.00 84.75 306 GLU A O 1
ATOM 2416 N N . ILE A 1 307 ? -9.704 -3.307 -6.656 1.00 84.50 307 ILE A N 1
ATOM 2417 C CA . ILE A 1 307 ? -9.910 -3.832 -5.307 1.00 84.50 307 ILE A CA 1
ATOM 2418 C C . ILE A 1 307 ? -9.046 -5.081 -5.171 1.00 84.50 307 ILE A C 1
ATOM 2420 O O . ILE A 1 307 ? -9.219 -6.050 -5.913 1.00 84.50 307 ILE A O 1
ATOM 2424 N N . ARG A 1 308 ? -8.098 -5.074 -4.229 1.00 78.69 308 ARG A N 1
ATOM 2425 C CA . ARG A 1 308 ? -7.355 -6.293 -3.893 1.00 78.69 308 ARG A CA 1
ATOM 2426 C C . ARG A 1 308 ? -8.089 -7.101 -2.820 1.00 78.69 308 ARG A C 1
ATOM 2428 O O . ARG A 1 308 ? -8.556 -6.500 -1.853 1.00 78.69 308 ARG A O 1
ATOM 2435 N N . PRO A 1 309 ? -8.171 -8.437 -2.985 1.00 67.06 309 PRO A N 1
ATOM 2436 C CA . PRO A 1 309 ? -8.903 -9.315 -2.081 1.00 67.06 309 PRO A CA 1
ATOM 2437 C C . PRO A 1 309 ? -8.288 -9.367 -0.682 1.00 67.06 309 PRO A C 1
ATOM 2439 O O . PRO A 1 309 ? -7.158 -8.942 -0.463 1.00 67.06 309 PRO A O 1
ATOM 2442 N N . SER A 1 310 ? -9.083 -9.909 0.242 1.00 61.16 310 SER A N 1
ATOM 2443 C CA . SER A 1 310 ? -8.899 -9.764 1.680 1.00 61.16 310 SER A CA 1
ATOM 2444 C C . SER A 1 310 ? -7.567 -10.291 2.214 1.00 61.16 310 SER A C 1
ATOM 2446 O O . SER A 1 310 ? -7.407 -11.503 2.353 1.00 61.16 310 SER A O 1
ATOM 2448 N N . ASP A 1 311 ? -6.689 -9.385 2.641 1.00 65.31 311 ASP A N 1
ATOM 2449 C CA . ASP A 1 311 ? -5.524 -9.708 3.467 1.00 65.31 311 ASP A CA 1
ATOM 2450 C C . ASP A 1 311 ? -5.888 -9.624 4.963 1.00 65.31 311 ASP A C 1
ATOM 2452 O O . ASP A 1 311 ? -6.852 -8.963 5.363 1.00 65.31 311 ASP A O 1
ATOM 2456 N N . ASN A 1 312 ? -5.136 -10.333 5.809 1.00 77.50 312 ASN A N 1
ATOM 2457 C CA . ASN A 1 312 ? -5.225 -10.180 7.262 1.00 77.50 312 ASN A CA 1
ATOM 2458 C C . ASN A 1 312 ? -4.376 -8.976 7.685 1.00 77.50 312 ASN A C 1
ATOM 2460 O O . ASN A 1 312 ? -3.170 -8.969 7.457 1.00 77.50 312 ASN A O 1
ATOM 2464 N N . PHE A 1 313 ? -4.989 -7.996 8.348 1.00 77.31 313 PHE A N 1
ATOM 2465 C CA . PHE A 1 313 ? -4.340 -6.739 8.755 1.00 77.31 313 PHE A CA 1
ATOM 2466 C C . PHE A 1 313 ? -3.824 -6.755 10.200 1.00 77.31 313 PHE A C 1
ATOM 2468 O O . PHE A 1 313 ? -3.424 -5.724 10.735 1.00 77.31 313 PHE A O 1
ATOM 2475 N N . GLY A 1 314 ? -3.819 -7.930 10.829 1.00 81.94 314 GLY A N 1
ATOM 2476 C CA . GLY A 1 314 ? -3.352 -8.139 12.194 1.00 81.94 314 GLY A CA 1
ATOM 2477 C C . GLY A 1 314 ? -4.401 -8.804 13.078 1.00 81.94 314 GLY A C 1
ATOM 2478 O O . GLY A 1 314 ? -5.580 -8.917 12.728 1.00 81.94 314 GLY A O 1
ATOM 2479 N N . ILE A 1 315 ? -3.944 -9.274 14.233 1.00 89.00 315 ILE A N 1
ATOM 2480 C CA . ILE A 1 315 ? -4.774 -9.899 15.259 1.00 89.00 315 ILE A CA 1
ATOM 2481 C C . ILE A 1 315 ? -4.463 -9.178 16.565 1.00 89.00 315 ILE A C 1
ATOM 2483 O O . ILE A 1 315 ? -3.305 -9.126 16.970 1.00 89.00 315 ILE A O 1
ATOM 2487 N N . ASN A 1 316 ? -5.491 -8.624 17.202 1.00 91.62 316 ASN A N 1
ATOM 2488 C CA . ASN A 1 316 ? -5.396 -8.198 18.591 1.00 91.62 316 ASN A CA 1
ATOM 2489 C C . ASN A 1 316 ? -5.835 -9.373 19.465 1.00 91.62 316 ASN A C 1
ATOM 2491 O O . ASN A 1 316 ? -6.913 -9.930 19.250 1.00 91.62 316 ASN A O 1
ATOM 2495 N N . GLU A 1 317 ? -5.013 -9.755 20.426 1.00 92.88 317 GLU A N 1
ATOM 2496 C CA . GLU A 1 317 ? -5.229 -10.898 21.304 1.00 92.88 317 GLU A CA 1
ATOM 2497 C C . GLU A 1 317 ? -5.487 -10.424 22.739 1.00 92.88 317 GLU A C 1
ATOM 2499 O O . GLU A 1 317 ? -4.992 -9.381 23.147 1.00 92.88 317 GLU A O 1
ATOM 2504 N N . ALA A 1 318 ? -6.314 -11.164 23.473 1.00 93.31 318 ALA A N 1
ATOM 2505 C CA . ALA A 1 318 ? -6.618 -11.018 24.893 1.00 93.31 318 ALA A CA 1
ATOM 2506 C C . ALA A 1 318 ? -6.490 -12.413 25.521 1.00 93.31 318 ALA A C 1
ATOM 2508 O O . ALA A 1 318 ? -7.352 -13.276 25.340 1.00 93.31 318 ALA A O 1
ATOM 2509 N N . GLU A 1 319 ? -5.359 -12.679 26.163 1.00 91.69 319 GLU A N 1
ATOM 2510 C CA . GLU A 1 319 ? -4.956 -14.035 26.538 1.00 91.69 319 GLU A CA 1
ATOM 2511 C C . GLU A 1 319 ? -5.495 -14.462 27.907 1.00 91.69 319 GLU A C 1
ATOM 2513 O O . GLU A 1 319 ? -5.852 -15.628 28.103 1.00 91.69 319 GLU A O 1
ATOM 2518 N N . LEU A 1 320 ? -5.575 -13.536 28.867 1.00 95.00 320 LEU A N 1
ATOM 2519 C CA . LEU A 1 320 ? -5.884 -13.862 30.261 1.00 95.00 320 LEU A CA 1
ATOM 2520 C C . LEU A 1 320 ? -7.347 -14.240 30.457 1.00 95.00 320 LEU A C 1
ATOM 2522 O O . LEU A 1 320 ? -7.642 -15.125 31.264 1.00 95.00 320 LEU A O 1
ATOM 2526 N N . ILE A 1 321 ? -8.263 -13.614 29.714 1.00 95.44 321 ILE A N 1
ATOM 2527 C CA . ILE A 1 321 ? -9.706 -13.815 29.880 1.00 95.44 321 ILE A CA 1
ATOM 2528 C C . ILE A 1 321 ? -10.098 -15.296 29.791 1.00 95.44 321 ILE A C 1
ATOM 2530 O O . ILE A 1 321 ? -10.947 -15.751 30.552 1.00 95.44 321 ILE A O 1
ATOM 2534 N N . LEU A 1 322 ? -9.430 -16.084 28.943 1.00 94.38 322 LEU A N 1
ATOM 2535 C CA . LEU A 1 322 ? -9.724 -17.510 28.783 1.00 94.38 322 LEU A CA 1
ATOM 2536 C C . LEU A 1 322 ? -9.474 -18.321 30.056 1.00 94.38 322 LEU A C 1
ATOM 2538 O O . LEU A 1 322 ? -10.260 -19.211 30.380 1.00 94.38 322 LEU A O 1
ATOM 2542 N N . GLY A 1 323 ? -8.399 -18.015 30.785 1.00 93.50 323 GLY A N 1
ATOM 2543 C CA . GLY A 1 323 ? -8.079 -18.695 32.041 1.00 93.50 323 GLY A CA 1
ATOM 2544 C C . GLY A 1 323 ? -9.109 -18.400 33.129 1.00 93.50 323 GLY A C 1
ATOM 2545 O O . GLY A 1 323 ? -9.500 -19.295 33.874 1.00 93.50 323 GLY A O 1
ATOM 2546 N N . TYR A 1 324 ? -9.597 -17.160 33.173 1.00 94.94 324 TYR A N 1
ATOM 2547 C CA . TYR A 1 324 ? -10.582 -16.708 34.153 1.00 94.94 324 TYR A CA 1
ATOM 2548 C C . TYR A 1 324 ? -12.000 -17.200 33.859 1.00 94.94 324 TYR A C 1
ATOM 2550 O O . TYR A 1 324 ? -12.730 -17.542 34.785 1.00 94.94 324 TYR A O 1
ATOM 2558 N N . VAL A 1 325 ? -12.381 -17.268 32.585 1.00 94.12 325 VAL A N 1
ATOM 2559 C CA . VAL A 1 325 ? -13.698 -17.740 32.132 1.00 94.12 325 VAL A CA 1
ATOM 2560 C C . VAL A 1 325 ? -13.790 -19.274 32.178 1.00 94.12 325 VAL A C 1
ATOM 2562 O O . VAL A 1 325 ? -14.861 -19.826 32.417 1.00 94.12 325 VAL A O 1
ATOM 2565 N N . GLY A 1 326 ? -12.668 -19.983 32.032 1.00 92.56 326 GLY A N 1
ATOM 2566 C CA . GLY A 1 326 ? -12.622 -21.441 32.110 1.00 92.56 326 GLY A CA 1
ATOM 2567 C C . GLY A 1 326 ? -13.155 -22.135 30.851 1.00 92.56 326 GLY A C 1
ATOM 2568 O O . GLY A 1 326 ? -13.150 -21.585 29.751 1.00 92.56 326 GLY A O 1
ATOM 2569 N N . THR A 1 327 ? -13.563 -23.401 30.992 1.00 92.31 327 THR A N 1
ATOM 2570 C CA . THR A 1 327 ? -13.980 -24.256 29.856 1.00 92.31 327 THR A CA 1
ATOM 2571 C C . THR A 1 327 ? -15.436 -24.716 29.911 1.00 92.31 327 THR A C 1
ATOM 2573 O O . THR A 1 327 ? -15.889 -25.398 28.995 1.00 92.31 327 THR A O 1
ATOM 2576 N N . THR A 1 328 ? -16.160 -24.352 30.966 1.00 93.69 328 THR A N 1
ATOM 2577 C CA . THR A 1 328 ? -17.534 -24.782 31.253 1.00 93.69 328 THR A CA 1
ATOM 2578 C C . THR A 1 328 ? -18.484 -23.579 31.235 1.00 93.69 328 THR A C 1
ATOM 2580 O O . THR A 1 328 ? -18.252 -22.608 30.513 1.00 93.69 328 THR A O 1
ATOM 2583 N N . THR A 1 329 ? -19.567 -23.642 32.007 1.00 94.19 329 THR A N 1
ATOM 2584 C CA . THR A 1 329 ? -20.476 -22.523 32.254 1.00 94.19 329 THR A CA 1
ATOM 2585 C C . THR A 1 329 ? -19.798 -21.415 33.071 1.00 94.19 329 THR A C 1
ATOM 2587 O O . THR A 1 329 ? -18.872 -21.683 33.843 1.00 94.19 329 THR A O 1
ATOM 2590 N N . ILE A 1 330 ? -20.232 -20.164 32.873 1.00 94.62 330 ILE A N 1
ATOM 2591 C CA . ILE A 1 330 ? -19.594 -18.979 33.480 1.00 94.62 330 ILE A CA 1
ATOM 2592 C C . ILE A 1 330 ? -19.785 -18.917 35.001 1.00 94.62 330 ILE A C 1
ATOM 2594 O O . ILE A 1 330 ? -18.898 -18.439 35.705 1.00 94.62 330 ILE A O 1
ATOM 2598 N N . ASP A 1 331 ? -20.890 -19.438 35.528 1.00 92.62 331 ASP A N 1
ATOM 2599 C CA . ASP A 1 331 ? -21.131 -19.571 36.971 1.00 92.62 331 ASP A CA 1
ATOM 2600 C C . ASP A 1 331 ? -20.073 -20.452 37.661 1.00 92.62 331 ASP A C 1
ATOM 2602 O O . ASP A 1 331 ? -19.636 -20.147 38.765 1.00 92.62 331 ASP A O 1
ATOM 2606 N N . GLN A 1 332 ? -19.591 -21.493 36.975 1.00 93.38 332 GLN A N 1
ATOM 2607 C CA . GLN A 1 332 ? -18.526 -22.386 37.450 1.00 93.38 332 GLN A CA 1
ATOM 2608 C C . GLN A 1 332 ? -17.118 -21.903 37.066 1.00 93.38 332 GLN A C 1
ATOM 2610 O O . GLN A 1 332 ? -16.140 -22.645 37.195 1.00 93.38 332 GLN A O 1
ATOM 2615 N N . SER A 1 333 ? -16.990 -20.681 36.544 1.00 94.44 333 SER A N 1
ATOM 2616 C CA . SER A 1 333 ? -15.699 -20.163 36.101 1.00 94.44 333 SER A CA 1
ATOM 2617 C C . SER A 1 333 ? -14.762 -19.868 37.281 1.00 94.44 333 SER A C 1
ATOM 2619 O O . SER A 1 333 ? -15.214 -19.457 38.358 1.00 94.44 333 SER A O 1
ATOM 2621 N N . PRO A 1 334 ? -13.434 -19.994 37.089 1.00 94.44 334 PRO A N 1
ATOM 2622 C CA . PRO A 1 334 ? -12.456 -19.547 38.075 1.00 94.44 334 PRO A CA 1
ATOM 2623 C C . PRO A 1 334 ? -12.669 -18.093 38.510 1.00 94.44 334 PRO A C 1
ATOM 2625 O O . PRO A 1 334 ? -12.445 -17.773 39.676 1.00 94.44 334 PRO A O 1
ATOM 2628 N N . PHE A 1 335 ? -13.139 -17.214 37.621 1.00 93.56 335 PHE A N 1
ATOM 2629 C CA . PHE A 1 335 ? -13.429 -15.826 37.969 1.00 93.56 335 PHE A CA 1
ATOM 2630 C C . PHE A 1 335 ? -14.515 -15.714 39.050 1.00 93.56 335 PHE A C 1
ATOM 2632 O O . PHE A 1 335 ? -14.310 -15.041 40.057 1.00 93.56 335 PHE A O 1
ATOM 2639 N N . VAL A 1 336 ? -15.640 -16.415 38.900 1.00 93.62 336 VAL A N 1
ATOM 2640 C CA . VAL A 1 336 ? -16.732 -16.379 39.888 1.00 93.62 336 VAL A CA 1
ATOM 2641 C C . VAL A 1 336 ? -16.331 -17.089 41.185 1.00 93.62 336 VAL A C 1
ATOM 2643 O O . VAL A 1 336 ? -16.449 -16.521 42.271 1.00 93.62 336 VAL A O 1
ATOM 2646 N N . LEU A 1 337 ? -15.775 -18.297 41.089 1.00 93.94 337 LEU A N 1
ATOM 2647 C CA . LEU A 1 337 ? -15.496 -19.118 42.270 1.00 93.94 337 LEU A CA 1
ATOM 2648 C C . LEU A 1 337 ? -14.288 -18.620 43.078 1.00 93.94 337 LEU A C 1
ATOM 2650 O O . LEU A 1 337 ? -14.348 -18.555 44.303 1.00 93.94 337 LEU A O 1
ATOM 2654 N N . SER A 1 338 ? -13.186 -18.259 42.411 1.00 91.50 338 SER A N 1
ATOM 2655 C CA . SER A 1 338 ? -11.917 -17.928 43.083 1.00 91.50 338 SER A CA 1
ATOM 2656 C C . SER A 1 338 ? -11.682 -16.431 43.281 1.00 91.50 338 SER A C 1
ATOM 2658 O O . SER A 1 338 ? -11.173 -16.040 44.328 1.00 91.50 338 SER A O 1
ATOM 2660 N N . VAL A 1 339 ? -12.060 -15.585 42.313 1.00 92.00 339 VAL A N 1
ATOM 2661 C CA . VAL A 1 339 ? -11.824 -14.130 42.399 1.00 92.00 339 VAL A CA 1
ATOM 2662 C C . VAL A 1 339 ? -12.958 -13.445 43.152 1.00 92.00 339 VAL A C 1
ATOM 2664 O O . VAL A 1 339 ? -12.708 -12.589 44.002 1.00 92.00 339 VAL A O 1
ATOM 2667 N N . LEU A 1 340 ? -14.208 -13.813 42.858 1.00 92.31 340 LEU A N 1
ATOM 2668 C CA . LEU A 1 340 ? -15.364 -13.244 43.551 1.00 92.31 340 LEU A CA 1
ATOM 2669 C C . LEU A 1 340 ? -15.709 -13.982 44.850 1.00 92.31 340 LEU A C 1
ATOM 2671 O O . LEU A 1 340 ? -16.363 -13.382 45.701 1.00 92.31 340 LEU A O 1
ATOM 2675 N N . GLY A 1 341 ? -15.231 -15.216 45.035 1.00 91.25 341 GLY A N 1
ATOM 2676 C CA . GLY A 1 341 ? -15.527 -16.031 46.216 1.00 91.25 341 GLY A CA 1
ATOM 2677 C C . GLY A 1 341 ? -16.965 -16.551 46.231 1.00 91.25 341 GLY A C 1
ATOM 2678 O O . GLY A 1 341 ? -17.573 -16.583 47.295 1.00 91.25 341 GLY A O 1
ATOM 2679 N N . ASP A 1 342 ? -17.513 -16.886 45.055 1.00 91.12 342 ASP A N 1
ATOM 2680 C CA . ASP A 1 342 ? -18.917 -17.294 44.843 1.00 91.12 342 ASP A CA 1
ATOM 2681 C C . ASP A 1 342 ? -19.957 -16.199 45.184 1.00 91.12 342 ASP A C 1
ATOM 2683 O O . ASP A 1 342 ? -21.162 -16.437 45.232 1.00 91.12 342 ASP A O 1
ATOM 2687 N N . ASP A 1 343 ? -19.505 -14.955 45.385 1.00 92.19 343 ASP A N 1
ATOM 2688 C CA . ASP A 1 343 ? -20.368 -13.796 45.615 1.00 92.19 343 ASP A CA 1
ATOM 2689 C C . ASP A 1 343 ? -20.594 -12.997 44.324 1.00 92.19 343 ASP A C 1
ATOM 2691 O O . ASP A 1 343 ? -19.727 -12.250 43.855 1.00 92.19 343 ASP A O 1
ATOM 2695 N N . THR A 1 344 ? -21.802 -13.127 43.775 1.00 92.62 344 THR A N 1
ATOM 2696 C CA . THR A 1 344 ? -22.229 -12.480 42.527 1.00 92.62 344 THR A CA 1
ATOM 2697 C C . THR A 1 344 ? -22.873 -11.108 42.738 1.00 92.62 344 THR A C 1
ATOM 2699 O O . THR A 1 344 ? -23.473 -10.568 41.809 1.00 92.62 344 THR A O 1
ATOM 2702 N N . THR A 1 345 ? -22.813 -10.524 43.939 1.00 93.50 345 THR A N 1
ATOM 2703 C CA . THR A 1 345 ? -23.402 -9.201 44.190 1.00 93.50 345 THR A CA 1
ATOM 2704 C C . THR A 1 345 ? -22.743 -8.096 43.344 1.00 93.50 345 THR A C 1
ATOM 2706 O O . THR A 1 345 ? -21.523 -8.111 43.144 1.00 93.50 345 THR A O 1
ATOM 2709 N N . PRO A 1 346 ? -23.523 -7.122 42.822 1.00 93.88 346 PRO A N 1
ATOM 2710 C CA . PRO A 1 346 ? -22.986 -5.988 42.080 1.00 93.88 346 PRO A CA 1
ATOM 2711 C C . PRO A 1 346 ? -21.923 -5.236 42.869 1.00 93.88 346 PRO A C 1
ATOM 2713 O O . PRO A 1 346 ? -22.161 -4.772 43.984 1.00 93.88 346 PRO A O 1
ATOM 2716 N N . ARG A 1 347 ? -20.740 -5.092 42.273 1.00 91.62 347 ARG A N 1
ATOM 2717 C CA . ARG A 1 347 ? -19.609 -4.390 42.884 1.00 91.62 347 ARG A CA 1
ATOM 2718 C C . ARG A 1 347 ? -19.511 -2.975 42.343 1.00 91.62 347 ARG A C 1
ATOM 2720 O O . ARG A 1 347 ? -19.948 -2.702 41.229 1.00 91.62 347 ARG A O 1
ATOM 2727 N N . SER A 1 348 ? -18.895 -2.077 43.107 1.00 90.94 348 SER A N 1
ATOM 2728 C CA . SER A 1 348 ? -18.646 -0.696 42.674 1.00 90.94 348 SER A CA 1
ATOM 2729 C C . SER A 1 348 ? -17.434 -0.556 41.757 1.00 90.94 348 SER A C 1
ATOM 2731 O O . SER A 1 348 ? -17.322 0.460 41.089 1.00 90.94 348 SER A O 1
ATOM 2733 N N . ASN A 1 349 ? -16.537 -1.545 41.720 1.00 92.94 349 ASN A N 1
ATOM 2734 C CA . ASN A 1 349 ? -15.242 -1.449 41.042 1.00 92.94 349 ASN A CA 1
ATOM 2735 C C . ASN A 1 349 ? -15.244 -2.207 39.703 1.00 92.94 349 ASN A C 1
ATOM 2737 O O . ASN A 1 349 ? -16.086 -3.083 39.479 1.00 92.94 349 ASN A O 1
ATOM 2741 N N . ALA A 1 350 ? -14.277 -1.889 38.842 1.00 95.25 350 ALA A N 1
ATOM 2742 C CA . ALA A 1 350 ? -13.912 -2.697 37.680 1.00 95.25 350 ALA A CA 1
ATOM 2743 C C . ALA A 1 350 ? -12.739 -3.623 38.036 1.00 95.25 350 ALA A C 1
ATOM 2745 O O . ALA A 1 350 ? -11.969 -3.322 38.948 1.00 95.25 350 ALA A O 1
ATOM 2746 N N . PHE A 1 351 ? -12.597 -4.741 37.325 1.00 96.31 351 PHE A N 1
ATOM 2747 C CA . PHE A 1 351 ? -11.501 -5.692 37.512 1.00 96.31 351 PHE A CA 1
ATOM 2748 C C . PHE A 1 351 ? -10.557 -5.687 36.311 1.00 96.31 351 PHE A C 1
ATOM 2750 O O . PHE A 1 351 ? -10.979 -5.860 35.172 1.00 96.31 351 PHE A O 1
ATOM 2757 N N . TYR A 1 352 ? -9.266 -5.541 36.581 1.00 96.19 352 TYR A N 1
ATOM 2758 C CA . TYR A 1 352 ? -8.186 -5.519 35.601 1.00 96.19 352 TYR A CA 1
ATOM 2759 C C . TYR A 1 352 ? -7.344 -6.785 35.776 1.00 96.19 352 TYR A C 1
ATOM 2761 O O . TYR A 1 352 ? -6.662 -6.940 36.794 1.00 96.19 352 TYR A O 1
ATOM 2769 N N . LEU A 1 353 ? -7.412 -7.703 34.812 1.00 95.69 353 LEU A N 1
ATOM 2770 C CA . LEU A 1 353 ? -6.700 -8.983 34.840 1.00 95.69 353 LEU A CA 1
ATOM 2771 C C . LEU A 1 353 ? -5.218 -8.740 34.542 1.00 95.69 353 LEU A C 1
ATOM 2773 O O . LEU A 1 353 ? -4.877 -8.410 33.411 1.00 95.69 353 LEU A O 1
ATOM 2777 N N . GLN A 1 354 ? -4.339 -8.869 35.538 1.00 93.69 354 GLN A N 1
ATOM 2778 C CA . GLN A 1 354 ? -2.912 -8.545 35.389 1.00 93.69 354 GLN A CA 1
ATOM 2779 C C . GLN A 1 354 ? -2.054 -9.755 35.023 1.00 93.69 354 GLN A C 1
ATOM 2781 O O . GLN A 1 354 ? -1.062 -9.630 34.311 1.00 93.69 354 GLN A O 1
ATOM 2786 N N . SER A 1 355 ? -2.404 -10.922 35.554 1.00 93.25 355 SER A N 1
ATOM 2787 C CA . SER A 1 355 ? -1.751 -12.200 35.277 1.00 93.25 355 SER A CA 1
ATOM 2788 C C . SER A 1 355 ? -2.783 -13.319 35.392 1.00 93.25 355 SER A C 1
ATOM 2790 O O . SER A 1 355 ? -3.954 -13.041 35.614 1.00 93.25 355 SER A O 1
ATOM 2792 N N . ALA A 1 356 ? -2.378 -14.585 35.278 1.00 89.81 356 ALA A N 1
ATOM 2793 C CA . ALA A 1 356 ? -3.292 -15.719 35.448 1.00 89.81 356 ALA A CA 1
ATOM 2794 C C . ALA A 1 356 ? -3.901 -15.832 36.865 1.00 89.81 356 ALA A C 1
ATOM 2796 O O . ALA A 1 356 ? -4.860 -16.573 37.059 1.00 89.81 356 ALA A O 1
ATOM 2797 N N . THR A 1 357 ? -3.330 -15.145 37.861 1.00 87.75 357 THR A N 1
ATOM 2798 C CA . THR A 1 357 ? -3.750 -15.238 39.271 1.00 87.75 357 THR A CA 1
ATOM 2799 C C . THR A 1 357 ? -3.915 -13.887 39.968 1.00 87.75 357 THR A C 1
ATOM 2801 O O . THR A 1 357 ? -4.505 -13.841 41.044 1.00 87.75 357 THR A O 1
ATOM 2804 N N . SER A 1 358 ? -3.428 -12.786 39.385 1.00 92.44 358 SER A N 1
ATOM 2805 C CA . SER A 1 358 ? -3.482 -11.445 39.981 1.00 92.44 358 SER A CA 1
ATOM 2806 C C . SER A 1 358 ? -4.488 -10.551 39.264 1.00 92.44 358 SER A C 1
ATOM 2808 O O . SER A 1 358 ? -4.466 -10.426 38.037 1.00 92.44 358 SER A O 1
ATOM 2810 N N . VAL A 1 359 ? -5.324 -9.867 40.045 1.00 93.81 359 VAL A N 1
ATOM 2811 C CA . VAL A 1 359 ? -6.324 -8.908 39.566 1.00 93.81 359 VAL A CA 1
ATOM 2812 C C . VAL A 1 359 ? -6.167 -7.596 40.332 1.00 93.81 359 VAL A C 1
ATOM 2814 O O . VAL A 1 359 ? -5.933 -7.592 41.538 1.00 93.81 359 VAL A O 1
ATOM 2817 N N . SER A 1 360 ? -6.313 -6.473 39.636 1.00 94.25 360 SER A N 1
ATOM 2818 C CA . SER A 1 360 ? -6.359 -5.127 40.220 1.00 94.25 360 SER A CA 1
ATOM 2819 C C . SER A 1 360 ? -7.751 -4.533 40.081 1.00 94.25 360 SER A C 1
ATOM 2821 O O . SER A 1 360 ? -8.497 -4.899 39.179 1.00 94.25 360 SER A O 1
ATOM 2823 N N . THR A 1 361 ? -8.105 -3.600 40.963 1.00 92.88 361 THR A N 1
ATOM 2824 C CA . THR A 1 361 ? -9.395 -2.891 40.926 1.00 92.88 361 THR A CA 1
ATOM 2825 C C . THR A 1 361 ? -9.281 -1.433 40.492 1.00 92.88 361 THR A C 1
ATOM 2827 O O . THR A 1 361 ? -10.277 -0.718 40.495 1.00 92.88 361 THR A O 1
ATOM 2830 N N . GLN A 1 362 ? -8.068 -0.967 40.178 1.00 89.25 362 GLN A N 1
ATOM 2831 C CA . GLN A 1 362 ? -7.810 0.436 39.836 1.00 89.25 362 GLN A CA 1
ATOM 2832 C C . GLN A 1 362 ? -7.372 0.611 38.384 1.00 89.25 362 GLN A C 1
ATOM 2834 O O . GLN A 1 362 ? -7.904 1.465 37.690 1.00 89.25 362 GLN A O 1
ATOM 2839 N N . ARG A 1 363 ? -6.386 -0.176 37.936 1.00 92.44 363 ARG A N 1
ATOM 2840 C CA . ARG A 1 363 ? -5.836 -0.110 36.573 1.00 92.44 363 ARG A CA 1
ATOM 2841 C C . ARG A 1 363 ? -4.995 -1.332 36.215 1.00 92.44 363 ARG A C 1
ATOM 2843 O O . ARG A 1 363 ? -4.573 -2.091 37.100 1.00 92.44 363 ARG A O 1
ATOM 2850 N N . CYS A 1 364 ? -4.657 -1.449 34.933 1.00 92.06 364 CYS A N 1
ATOM 2851 C CA . CYS A 1 364 ? -3.602 -2.337 34.452 1.00 92.06 364 CYS A CA 1
ATOM 2852 C C . CYS A 1 364 ? -2.216 -1.780 34.818 1.00 92.06 364 CYS A C 1
ATOM 2854 O O . CYS A 1 364 ? -1.794 -0.737 34.320 1.00 92.06 364 CYS A O 1
ATOM 2856 N N . THR A 1 365 ? -1.486 -2.459 35.704 1.00 90.06 365 THR A N 1
ATOM 2857 C CA . THR A 1 365 ? -0.138 -2.033 36.112 1.00 90.06 365 THR A CA 1
ATOM 2858 C C . THR A 1 365 ? 0.908 -2.473 35.093 1.00 90.06 365 THR A C 1
ATOM 2860 O O . THR A 1 365 ? 0.853 -3.598 34.610 1.00 90.06 365 THR A O 1
ATOM 2863 N N . GLY A 1 366 ? 1.895 -1.619 34.811 1.00 84.75 366 GLY A N 1
ATOM 2864 C CA . GLY A 1 366 ? 3.004 -1.946 33.904 1.00 84.75 366 GLY A CA 1
ATOM 2865 C C . GLY A 1 366 ? 2.745 -1.637 32.425 1.00 84.75 366 GLY A C 1
ATOM 2866 O O . GLY A 1 366 ? 3.644 -1.822 31.611 1.00 84.75 366 GLY A O 1
ATOM 2867 N N . ILE A 1 367 ? 1.565 -1.113 32.074 1.00 88.56 367 ILE A N 1
ATOM 2868 C CA . ILE A 1 367 ? 1.253 -0.649 30.717 1.00 88.56 367 ILE A CA 1
ATOM 2869 C C . ILE A 1 367 ? 1.528 0.855 30.618 1.00 88.56 367 ILE A C 1
ATOM 2871 O O . ILE A 1 367 ? 0.880 1.658 31.283 1.00 88.56 367 ILE A O 1
ATOM 2875 N N . VAL A 1 368 ? 2.491 1.240 29.775 1.00 87.25 368 VAL A N 1
ATOM 2876 C CA . VAL A 1 368 ? 2.962 2.635 29.666 1.00 87.25 368 VAL A CA 1
ATOM 2877 C C . VAL A 1 368 ? 1.930 3.557 29.009 1.00 87.25 368 VAL A C 1
ATOM 2879 O O . VAL A 1 368 ? 1.786 4.700 29.425 1.00 87.25 368 VAL A O 1
ATOM 2882 N N . LYS A 1 369 ? 1.211 3.073 27.989 1.00 87.12 369 LYS A N 1
ATOM 2883 C CA . LYS A 1 369 ? 0.240 3.857 27.204 1.00 87.12 369 LYS A CA 1
ATOM 2884 C C . LYS A 1 369 ? -1.220 3.578 27.585 1.00 87.12 369 LYS A C 1
ATOM 2886 O O . LYS A 1 369 ? -2.115 3.716 26.756 1.00 87.12 369 LYS A O 1
ATOM 2891 N N . PHE A 1 370 ? -1.457 3.139 28.818 1.00 89.75 370 PHE A N 1
ATOM 2892 C CA . PHE A 1 370 ? -2.801 2.826 29.287 1.00 89.75 370 PHE A CA 1
ATOM 2893 C C . PHE A 1 370 ? -3.664 4.094 29.341 1.00 89.75 370 PHE A C 1
ATOM 2895 O O . PHE A 1 370 ? -3.254 5.101 29.915 1.00 89.75 370 PHE A O 1
ATOM 2902 N N . ASN A 1 371 ? -4.854 4.044 28.740 1.00 90.00 371 ASN A N 1
ATOM 2903 C CA . ASN A 1 371 ? -5.821 5.136 28.793 1.00 90.00 371 ASN A CA 1
ATOM 2904 C C . ASN A 1 371 ? -6.751 4.926 29.996 1.00 90.00 371 ASN A C 1
ATOM 2906 O O . ASN A 1 371 ? -7.717 4.163 29.917 1.00 90.00 371 ASN A O 1
ATOM 2910 N N . ASP A 1 372 ? -6.443 5.613 31.100 1.00 89.56 372 ASP A N 1
ATOM 2911 C CA . ASP A 1 372 ? -7.204 5.526 32.351 1.00 89.56 372 ASP A CA 1
ATOM 2912 C C . ASP A 1 372 ? -8.668 5.958 32.179 1.00 89.56 372 ASP A C 1
ATOM 2914 O O . ASP A 1 372 ? -9.533 5.439 32.875 1.00 89.56 372 ASP A O 1
ATOM 2918 N N . TRP A 1 373 ? -8.969 6.869 31.247 1.00 91.75 373 TRP A N 1
ATOM 2919 C CA . TRP A 1 373 ? -10.330 7.361 31.038 1.00 91.75 373 TRP A CA 1
ATOM 2920 C C . TRP A 1 373 ? -11.190 6.377 30.236 1.00 91.75 373 TRP A C 1
ATOM 2922 O O . TRP A 1 373 ? -12.308 6.073 30.644 1.00 91.75 373 TRP A O 1
ATOM 2932 N N . LEU A 1 374 ? -10.655 5.819 29.143 1.00 92.75 374 LEU A N 1
ATOM 2933 C CA . LEU A 1 374 ? -11.362 4.850 28.291 1.00 92.75 374 LEU A CA 1
ATOM 2934 C C . LEU A 1 374 ? -11.773 3.581 29.050 1.00 92.75 374 LEU A C 1
ATOM 2936 O O . LEU A 1 374 ? -12.809 2.984 28.764 1.00 92.75 374 LEU A O 1
ATOM 2940 N N . TYR A 1 375 ? -10.956 3.172 30.017 1.00 94.12 375 TYR A N 1
ATOM 2941 C CA . TYR A 1 375 ? -11.169 1.968 30.812 1.00 94.12 375 TYR A CA 1
ATOM 2942 C C . TYR A 1 375 ? -11.494 2.272 32.278 1.00 94.12 375 TYR A C 1
ATOM 2944 O O . TYR A 1 375 ? -11.356 1.383 33.122 1.00 94.12 375 TYR A O 1
ATOM 2952 N N . SER A 1 376 ? -11.934 3.496 32.598 1.00 94.38 376 SER A N 1
ATOM 2953 C CA . SER A 1 376 ? -12.378 3.834 33.952 1.00 94.38 376 SER A CA 1
ATOM 2954 C C . SER A 1 376 ? -13.697 3.145 34.279 1.00 94.38 376 SER A C 1
ATOM 2956 O O . SER A 1 376 ? -14.567 2.954 33.426 1.00 94.38 376 SER A O 1
ATOM 2958 N N . ASN A 1 377 ? -13.880 2.784 35.543 1.00 95.25 377 ASN A N 1
ATOM 2959 C CA . ASN A 1 377 ? -15.119 2.159 35.989 1.00 95.25 377 ASN A CA 1
ATOM 2960 C C . ASN A 1 377 ? -16.339 3.074 35.765 1.00 95.25 377 ASN A C 1
ATOM 2962 O O . ASN A 1 377 ? -17.409 2.592 35.390 1.00 95.25 377 ASN A O 1
ATOM 2966 N N . GLU A 1 378 ? -16.170 4.385 35.944 1.00 93.81 378 GLU A N 1
ATOM 2967 C CA . GLU A 1 378 ? -17.205 5.393 35.722 1.00 93.81 378 GLU A CA 1
ATOM 2968 C C . GLU A 1 378 ? -17.646 5.415 34.255 1.00 93.81 378 GLU A C 1
ATOM 2970 O O . GLU A 1 378 ? -18.840 5.303 33.973 1.00 93.81 378 GLU A O 1
ATOM 2975 N N . PHE A 1 379 ? -16.693 5.494 33.318 1.00 93.50 379 PHE A N 1
ATOM 2976 C CA . PHE A 1 379 ? -16.994 5.530 31.888 1.00 93.50 379 PHE A CA 1
ATOM 2977 C C . PHE A 1 379 ? -17.608 4.210 31.413 1.00 93.50 379 PHE A C 1
ATOM 2979 O O . PHE A 1 379 ? -18.638 4.216 30.741 1.00 93.50 379 PHE A O 1
ATOM 2986 N N . LEU A 1 380 ? -17.037 3.068 31.811 1.00 95.44 380 LEU A N 1
ATOM 2987 C CA . LEU A 1 380 ? -17.522 1.751 31.391 1.00 95.44 380 LEU A CA 1
ATOM 2988 C C . LEU A 1 380 ? -18.958 1.475 31.846 1.00 95.44 380 LEU A C 1
ATOM 2990 O O . LEU A 1 380 ? -19.719 0.844 31.109 1.00 95.44 380 LEU A O 1
ATOM 2994 N N . ARG A 1 381 ? -19.342 1.935 33.042 1.00 95.31 381 ARG A N 1
ATOM 2995 C CA . ARG A 1 381 ? -20.715 1.796 33.551 1.00 95.31 381 ARG A CA 1
ATOM 2996 C C . ARG A 1 381 ? -21.669 2.810 32.935 1.00 95.31 381 ARG A C 1
ATOM 2998 O O . ARG A 1 381 ? -22.791 2.433 32.610 1.00 95.31 381 ARG A O 1
ATOM 3005 N N . ALA A 1 382 ? -21.236 4.056 32.738 1.00 94.00 382 ALA A N 1
ATOM 3006 C CA . ALA A 1 382 ? -22.031 5.057 32.028 1.00 94.00 382 ALA A CA 1
ATOM 3007 C C . ALA A 1 382 ? -22.352 4.585 30.601 1.00 94.00 382 ALA A C 1
ATOM 3009 O O . ALA A 1 382 ? -23.514 4.566 30.203 1.00 94.00 382 ALA A O 1
ATOM 3010 N N . ASN A 1 383 ? -21.343 4.089 29.882 1.00 94.00 383 ASN A N 1
ATOM 3011 C CA . ASN A 1 383 ? -21.504 3.566 28.533 1.00 94.00 383 ASN A CA 1
ATOM 3012 C C . ASN A 1 383 ? -22.394 2.314 28.484 1.00 94.00 383 ASN A C 1
ATOM 3014 O O . ASN A 1 383 ? -23.234 2.193 27.597 1.00 94.00 383 ASN A O 1
ATOM 3018 N N . TRP A 1 384 ? -22.257 1.400 29.455 1.00 95.44 384 TRP A N 1
ATOM 3019 C CA . TRP A 1 384 ? -23.165 0.255 29.588 1.00 95.44 384 TRP A CA 1
ATOM 3020 C C . TRP A 1 384 ? -24.616 0.696 29.786 1.00 95.44 384 TRP A C 1
ATOM 3022 O O . TRP A 1 384 ? -25.511 0.145 29.152 1.00 95.44 384 TRP A O 1
ATOM 3032 N N . ASN A 1 385 ? -24.859 1.671 30.666 1.00 95.25 385 ASN A N 1
ATOM 3033 C CA . ASN A 1 385 ? -26.208 2.152 30.948 1.00 95.25 385 ASN A CA 1
ATOM 3034 C C . ASN A 1 385 ? -26.849 2.775 29.707 1.00 95.25 385 ASN A C 1
ATOM 3036 O O . ASN A 1 385 ? -28.012 2.481 29.434 1.00 95.25 385 ASN A O 1
ATOM 3040 N N . GLU A 1 386 ? -26.099 3.571 28.943 1.00 94.75 386 GLU A N 1
ATOM 3041 C CA . GLU A 1 386 ? -26.599 4.164 27.702 1.00 94.75 386 GLU A CA 1
ATOM 3042 C C . GLU A 1 386 ? -26.909 3.082 26.663 1.00 94.75 386 GLU A C 1
ATOM 3044 O O . GLU A 1 386 ? -28.026 3.006 26.150 1.00 94.75 386 GLU A O 1
ATOM 3049 N N . LEU A 1 387 ? -25.961 2.162 26.446 1.00 95.94 387 LEU A N 1
ATOM 3050 C CA . LEU A 1 387 ? -26.117 1.030 25.535 1.00 95.94 387 LEU A CA 1
ATOM 3051 C C . LEU A 1 387 ? -27.344 0.185 25.897 1.00 95.94 387 LEU A C 1
ATOM 3053 O O . LEU A 1 387 ? -28.187 -0.082 25.042 1.00 95.94 387 LEU A O 1
ATOM 3057 N N . ALA A 1 388 ? -27.475 -0.221 27.160 1.00 95.50 388 ALA A N 1
ATOM 3058 C CA . ALA A 1 388 ? -28.579 -1.050 27.628 1.00 95.50 388 ALA A CA 1
ATOM 3059 C C . ALA A 1 388 ? -29.923 -0.318 27.516 1.00 95.50 388 ALA A C 1
ATOM 3061 O O . ALA A 1 388 ? -30.898 -0.897 27.037 1.00 95.50 388 ALA A O 1
ATOM 3062 N N . THR A 1 389 ? -29.986 0.955 27.913 1.00 94.94 389 THR A N 1
ATOM 3063 C CA . THR A 1 389 ? -31.226 1.744 27.878 1.00 94.94 389 THR A CA 1
ATOM 3064 C C . THR A 1 389 ? -31.712 1.915 26.446 1.00 94.94 389 THR A C 1
ATOM 3066 O O . THR A 1 389 ? -32.858 1.576 26.143 1.00 94.94 389 THR A O 1
ATOM 3069 N N . GLN A 1 390 ? -30.824 2.357 25.555 1.00 94.69 390 GLN A N 1
ATOM 3070 C CA . GLN A 1 390 ? -31.176 2.688 24.183 1.00 94.69 390 GLN A CA 1
ATOM 3071 C C . GLN A 1 390 ? -31.416 1.449 23.314 1.00 94.69 390 GLN A C 1
ATOM 3073 O O . GLN A 1 390 ? -32.247 1.520 22.422 1.00 94.69 390 GLN A O 1
ATOM 3078 N N . THR A 1 391 ? -30.783 0.297 23.578 1.00 95.50 391 THR A N 1
ATOM 3079 C CA . THR A 1 391 ? -30.900 -0.901 22.708 1.00 95.50 391 THR A CA 1
ATOM 3080 C C . THR A 1 391 ? -31.828 -2.002 23.233 1.00 95.50 391 THR A C 1
ATOM 3082 O O . THR A 1 391 ? -32.143 -2.955 22.512 1.00 95.50 391 THR A O 1
ATOM 3085 N N . SER A 1 392 ? -32.339 -1.871 24.464 1.00 95.00 392 SER A N 1
ATOM 3086 C CA . SER A 1 392 ? -33.200 -2.881 25.101 1.00 95.00 392 SER A CA 1
ATOM 3087 C C . SER A 1 392 ? -34.535 -3.146 24.393 1.00 95.00 392 SER A C 1
ATOM 3089 O O . SER A 1 392 ? -35.235 -4.095 24.755 1.00 95.00 392 SER A O 1
ATOM 3091 N N . TYR A 1 393 ? -34.940 -2.324 23.417 1.00 92.31 393 TYR A N 1
ATOM 3092 C CA . TYR A 1 393 ? -36.126 -2.585 22.591 1.00 92.31 393 TYR A CA 1
ATOM 3093 C C . TYR A 1 393 ? -35.957 -3.802 21.678 1.00 92.31 393 TYR A C 1
ATOM 3095 O O . TYR A 1 393 ? -36.951 -4.460 21.377 1.00 92.31 393 TYR A O 1
ATOM 3103 N N . ASN A 1 394 ? -34.722 -4.124 21.286 1.00 93.38 394 ASN A N 1
ATOM 3104 C CA . ASN A 1 394 ? -34.411 -5.269 20.434 1.00 93.38 394 ASN A CA 1
ATOM 3105 C C . ASN A 1 394 ? -33.537 -6.298 21.166 1.00 93.38 394 ASN A C 1
ATOM 3107 O O . ASN A 1 394 ? -33.859 -7.484 21.190 1.00 93.38 394 ASN A O 1
ATOM 3111 N N . ILE A 1 395 ? -32.487 -5.841 21.857 1.00 93.81 395 ILE A N 1
ATOM 3112 C CA . ILE A 1 395 ? -31.587 -6.705 22.628 1.00 93.81 395 ILE A CA 1
ATOM 3113 C C . ILE A 1 395 ? -32.210 -6.952 24.009 1.00 93.81 395 ILE A C 1
ATOM 3115 O O . ILE A 1 395 ? -31.906 -6.297 25.008 1.00 93.81 395 ILE A O 1
ATOM 3119 N N . THR A 1 396 ? -33.162 -7.884 24.055 1.00 91.56 396 THR A N 1
ATOM 3120 C CA . THR A 1 396 ? -34.087 -8.048 25.190 1.00 91.56 396 THR A CA 1
ATOM 3121 C C . THR A 1 396 ? -33.415 -8.436 26.505 1.00 91.56 396 THR A C 1
ATOM 3123 O O . THR A 1 396 ? -33.923 -8.074 27.571 1.00 91.56 396 THR A O 1
ATOM 3126 N N . PHE A 1 397 ? -32.262 -9.117 26.468 1.00 90.94 397 PHE A N 1
ATOM 3127 C CA . PHE A 1 397 ? -31.583 -9.542 27.694 1.00 90.94 397 PHE A CA 1
ATOM 3128 C C . PHE A 1 397 ? -31.134 -8.352 28.555 1.00 90.94 397 PHE A C 1
ATOM 3130 O O . PHE A 1 397 ? -31.133 -8.481 29.777 1.00 90.94 397 PHE A O 1
ATOM 3137 N N . PHE A 1 398 ? -30.857 -7.176 27.968 1.00 94.88 398 PHE A N 1
ATOM 3138 C CA . PHE A 1 398 ? -30.467 -5.976 28.721 1.00 94.88 398 PHE A CA 1
ATOM 3139 C C . PHE A 1 398 ? -31.512 -5.529 29.756 1.00 94.88 398 PHE A C 1
ATOM 3141 O O . PHE A 1 398 ? -31.156 -4.929 30.768 1.00 94.88 398 PHE A O 1
ATOM 3148 N N . ARG A 1 399 ? -32.796 -5.862 29.565 1.00 92.94 399 ARG A N 1
ATOM 3149 C CA . ARG A 1 399 ? -33.866 -5.512 30.520 1.00 92.94 399 ARG A CA 1
ATOM 3150 C C . ARG A 1 399 ? -33.741 -6.270 31.844 1.00 92.94 399 ARG A C 1
ATOM 3152 O O . ARG A 1 399 ? -34.000 -5.715 32.918 1.00 92.94 399 ARG A O 1
ATOM 3159 N N . ASN A 1 400 ? -33.312 -7.528 31.763 1.00 93.06 400 ASN A N 1
ATOM 3160 C CA . ASN A 1 400 ? -33.383 -8.495 32.858 1.00 93.06 400 ASN A CA 1
ATOM 3161 C C . ASN A 1 400 ? -32.031 -8.773 33.522 1.00 93.06 400 ASN A C 1
ATOM 3163 O O . ASN A 1 400 ? -31.957 -9.649 34.381 1.00 93.06 400 ASN A O 1
ATOM 3167 N N . VAL A 1 401 ? -30.980 -8.036 33.160 1.00 95.00 401 VAL A N 1
ATOM 3168 C CA . VAL A 1 401 ? -29.630 -8.213 33.711 1.00 95.00 401 VAL A CA 1
ATOM 3169 C C . VAL A 1 401 ? -29.201 -7.042 34.579 1.00 95.00 401 VAL A C 1
ATOM 3171 O O . VAL A 1 401 ? -29.616 -5.901 34.369 1.00 95.00 401 VAL A O 1
ATOM 3174 N N . GLU A 1 402 ? -28.337 -7.331 35.541 1.00 94.38 402 GLU A N 1
ATOM 3175 C CA . GLU A 1 402 ? -27.554 -6.337 36.268 1.00 94.38 402 GLU A CA 1
ATOM 3176 C C . GLU A 1 402 ? -26.058 -6.666 36.173 1.00 94.38 402 GLU A C 1
ATOM 3178 O O . GLU A 1 402 ? -25.662 -7.833 36.112 1.00 94.38 402 GLU A O 1
ATOM 3183 N N . VAL A 1 403 ? -25.223 -5.625 36.116 1.00 96.25 403 VAL A N 1
ATOM 3184 C CA . VAL A 1 403 ? -23.768 -5.766 35.973 1.00 96.25 403 VAL A CA 1
ATOM 3185 C C . VAL A 1 403 ? -23.145 -6.052 37.328 1.00 96.25 403 VAL A C 1
ATOM 3187 O O . VAL A 1 403 ? -23.196 -5.209 38.225 1.00 96.25 403 VAL A O 1
ATOM 3190 N N . ILE A 1 404 ? -22.484 -7.202 37.440 1.00 96.19 404 ILE A N 1
ATOM 3191 C CA . ILE A 1 404 ? -21.652 -7.543 38.592 1.00 96.19 404 ILE A CA 1
ATOM 3192 C C . ILE A 1 404 ? -20.418 -6.638 38.585 1.00 96.19 404 ILE A C 1
ATOM 3194 O O . ILE A 1 404 ? -20.216 -5.842 39.505 1.00 96.19 404 ILE A O 1
ATOM 3198 N N . ALA A 1 405 ? -19.621 -6.715 37.515 1.00 95.94 405 ALA A N 1
ATOM 3199 C CA . ALA A 1 405 ? -18.459 -5.859 37.306 1.00 95.94 405 ALA A CA 1
ATOM 3200 C C . ALA A 1 405 ? -18.004 -5.837 35.831 1.00 95.94 405 ALA A C 1
ATOM 3202 O O . ALA A 1 405 ? -18.082 -6.865 35.153 1.00 95.94 405 ALA A O 1
ATOM 3203 N N . PRO A 1 406 ? -17.477 -4.701 35.335 1.00 97.31 406 PRO A N 1
ATOM 3204 C CA . PRO A 1 406 ? -16.654 -4.668 34.131 1.00 97.31 406 PRO A CA 1
ATOM 3205 C C . PRO A 1 406 ? -15.320 -5.387 34.368 1.00 97.31 406 PRO A C 1
ATOM 3207 O O . PRO A 1 406 ? -14.675 -5.183 35.400 1.00 97.31 406 PRO A O 1
ATOM 3210 N N . VAL A 1 407 ? -14.892 -6.193 33.402 1.00 96.94 407 VAL A N 1
ATOM 3211 C CA . VAL A 1 407 ? -13.632 -6.942 33.409 1.00 96.94 407 VAL A CA 1
ATOM 3212 C C . VAL A 1 407 ? -12.809 -6.553 32.182 1.00 96.94 407 VAL A C 1
ATOM 3214 O O . VAL A 1 407 ? -13.290 -6.593 31.046 1.00 96.94 407 VAL A O 1
ATOM 3217 N N . ILE A 1 408 ? -11.559 -6.165 32.422 1.00 96.44 408 ILE A N 1
ATOM 3218 C CA . ILE A 1 408 ? -10.601 -5.712 31.418 1.00 96.44 408 ILE A CA 1
ATOM 3219 C C . ILE A 1 408 ? -9.427 -6.688 31.405 1.00 96.44 408 ILE A C 1
ATOM 3221 O O . ILE A 1 408 ? -8.798 -6.927 32.436 1.00 96.44 408 ILE A O 1
ATOM 3225 N N . ASP A 1 409 ? -9.106 -7.226 30.232 1.00 95.44 409 ASP A N 1
ATOM 3226 C CA . ASP A 1 409 ? -7.910 -8.042 30.040 1.00 95.44 409 ASP A CA 1
ATOM 3227 C C . ASP A 1 409 ? -6.705 -7.145 29.731 1.00 95.44 409 ASP A C 1
ATOM 3229 O O . ASP A 1 409 ? -6.647 -6.530 28.666 1.00 95.44 409 ASP A O 1
ATOM 3233 N N . CYS A 1 410 ? -5.734 -7.069 30.646 1.00 94.38 410 CYS A N 1
ATOM 3234 C CA . CYS A 1 410 ? -4.567 -6.204 30.476 1.00 94.38 410 CYS A CA 1
ATOM 3235 C C . CYS A 1 410 ? -3.580 -6.688 29.400 1.00 94.38 410 CYS A C 1
ATOM 3237 O O . CYS A 1 410 ? -2.665 -5.944 29.056 1.00 94.38 410 CYS A O 1
ATOM 3239 N N . THR A 1 411 ? -3.749 -7.893 28.847 1.00 93.62 411 THR A N 1
ATOM 3240 C CA . THR A 1 411 ? -2.939 -8.374 27.711 1.00 93.62 411 THR A CA 1
ATOM 3241 C C . THR A 1 411 ? -3.457 -7.899 26.356 1.00 93.62 411 THR A C 1
ATOM 3243 O O . THR A 1 411 ? -2.789 -8.099 25.347 1.00 93.62 411 THR A O 1
ATOM 3246 N N . PHE A 1 412 ? -4.610 -7.221 26.320 1.00 93.62 412 PHE A N 1
ATOM 3247 C CA . PHE A 1 412 ? -5.235 -6.796 25.074 1.00 93.62 412 PHE A CA 1
ATOM 3248 C C . PHE A 1 412 ? -4.359 -5.821 24.263 1.00 93.62 412 PHE A C 1
ATOM 3250 O O . PHE A 1 412 ? -4.065 -4.720 24.732 1.00 93.62 412 PHE A O 1
ATOM 3257 N N . ASN A 1 413 ? -3.955 -6.184 23.033 1.00 91.81 413 ASN A N 1
ATOM 3258 C CA . ASN A 1 413 ? -2.953 -5.416 22.266 1.00 91.81 413 ASN A CA 1
ATOM 3259 C C . ASN A 1 413 ? -3.225 -3.894 22.181 1.00 91.81 413 ASN A C 1
ATOM 3261 O O . ASN A 1 413 ? -2.297 -3.142 22.484 1.00 91.81 413 ASN A O 1
ATOM 3265 N N . PRO A 1 414 ? -4.444 -3.400 21.864 1.00 91.06 414 PRO A N 1
ATOM 3266 C CA . PRO A 1 414 ? -4.747 -1.965 21.844 1.00 91.06 414 PRO A CA 1
ATOM 3267 C C . PRO A 1 414 ? -4.447 -1.213 23.146 1.00 91.06 414 PRO A C 1
ATOM 3269 O O . PRO A 1 414 ? -4.027 -0.058 23.084 1.00 91.06 414 PRO A O 1
ATOM 3272 N N . LEU A 1 415 ? -4.567 -1.861 24.314 1.00 91.12 415 LEU A N 1
ATOM 3273 C CA . LEU A 1 415 ? -4.154 -1.272 25.597 1.00 91.12 415 LEU A CA 1
ATOM 3274 C C . LEU A 1 415 ? -2.642 -1.052 25.643 1.00 91.12 415 LEU A C 1
ATOM 3276 O O . LEU A 1 415 ? -2.168 -0.012 26.093 1.00 91.12 415 LEU A O 1
ATOM 3280 N N . THR A 1 416 ? -1.878 -2.036 25.167 1.00 85.50 416 THR A N 1
ATOM 3281 C CA . THR A 1 416 ? -0.410 -1.987 25.175 1.00 85.50 416 THR A CA 1
ATOM 3282 C C . THR A 1 416 ? 0.143 -0.982 24.164 1.00 85.50 416 THR A C 1
ATOM 3284 O O . THR A 1 416 ? 1.121 -0.290 24.451 1.00 85.50 416 THR A O 1
ATOM 3287 N N . THR A 1 417 ? -0.503 -0.846 23.000 1.00 86.44 417 THR A N 1
ATOM 3288 C CA . THR A 1 417 ? -0.105 0.105 21.954 1.00 86.44 417 THR A CA 1
ATOM 3289 C C . THR A 1 417 ? -0.620 1.522 22.206 1.00 86.44 417 THR A C 1
ATOM 3291 O O . THR A 1 417 ? -0.065 2.464 21.634 1.00 86.44 417 THR A O 1
ATOM 3294 N N . GLY A 1 418 ? -1.629 1.681 23.072 1.00 87.19 418 GLY A N 1
ATOM 3295 C CA . GLY A 1 418 ? -2.311 2.949 23.339 1.00 87.19 418 GLY A CA 1
ATOM 3296 C C . GLY A 1 418 ? -3.271 3.367 22.223 1.00 87.19 418 GLY A C 1
ATOM 3297 O O . GLY A 1 418 ? -3.410 4.558 21.962 1.00 87.19 418 GLY A O 1
ATOM 3298 N N . ASP A 1 419 ? -3.877 2.409 21.513 1.00 89.62 419 ASP A N 1
ATOM 3299 C CA . ASP A 1 419 ? -4.847 2.706 20.453 1.00 89.62 419 ASP A CA 1
ATOM 3300 C C . ASP A 1 419 ? -6.224 2.995 21.069 1.00 89.62 419 ASP A C 1
ATOM 3302 O O . ASP A 1 419 ? -6.952 2.080 21.446 1.00 89.62 419 ASP A O 1
ATOM 3306 N N . ALA A 1 420 ? -6.581 4.278 21.153 1.00 91.69 420 ALA A N 1
ATOM 3307 C CA . ALA A 1 420 ? -7.861 4.739 21.691 1.00 91.69 420 ALA A CA 1
ATOM 3308 C C . ALA A 1 420 ? -9.030 4.646 20.688 1.00 91.69 420 ALA A C 1
ATOM 3310 O O . ALA A 1 420 ? -10.122 5.121 20.983 1.00 91.69 420 ALA A O 1
ATOM 3311 N N . THR A 1 421 ? -8.830 4.080 19.493 1.00 92.88 421 THR A N 1
ATOM 3312 C CA . THR A 1 421 ? -9.908 3.895 18.497 1.00 92.88 421 THR A CA 1
ATOM 3313 C C . THR A 1 421 ? -10.660 2.582 18.703 1.00 92.88 421 THR A C 1
ATOM 3315 O O . THR A 1 421 ? -11.743 2.388 18.150 1.00 92.88 421 THR A O 1
ATOM 3318 N N . LEU A 1 422 ? -10.087 1.676 19.502 1.00 93.94 422 LEU A N 1
ATOM 3319 C CA . LEU A 1 422 ? -10.591 0.336 19.767 1.00 93.94 422 LEU A CA 1
ATOM 3320 C C . LEU A 1 422 ? -10.723 0.114 21.272 1.00 93.94 422 LEU A C 1
ATOM 3322 O O . LEU A 1 422 ? -9.801 0.401 22.030 1.00 93.94 422 LEU A O 1
ATOM 3326 N N . ALA A 1 423 ? -11.827 -0.491 21.696 1.00 94.50 423 ALA A N 1
ATOM 3327 C CA . ALA A 1 423 ? -11.991 -0.968 23.061 1.00 94.50 423 ALA A CA 1
ATOM 3328 C C . ALA A 1 423 ? -12.681 -2.332 23.072 1.00 94.50 423 ALA A C 1
ATOM 3330 O O . ALA A 1 423 ? -13.581 -2.604 22.280 1.00 94.50 423 ALA A O 1
ATOM 3331 N N . ARG A 1 424 ? -12.269 -3.199 23.993 1.00 95.19 424 ARG A N 1
ATOM 3332 C CA . ARG A 1 424 ? -12.953 -4.459 24.286 1.00 95.19 424 ARG A CA 1
ATOM 3333 C C . ARG A 1 424 ? -13.073 -4.616 25.787 1.00 95.19 424 ARG A C 1
ATOM 3335 O O . ARG A 1 424 ? -12.082 -4.469 26.501 1.00 95.19 424 ARG A O 1
ATOM 3342 N N . VAL A 1 425 ? -14.286 -4.899 26.240 1.00 96.31 425 VAL A N 1
ATOM 3343 C CA . VAL A 1 425 ? -14.631 -5.013 27.657 1.00 96.31 425 VAL A CA 1
ATOM 3344 C C . VAL A 1 425 ? -15.542 -6.214 27.835 1.00 96.31 425 VAL A C 1
ATOM 3346 O O . VAL A 1 425 ? -16.417 -6.473 27.005 1.00 96.31 425 VAL A O 1
ATOM 3349 N N . TYR A 1 426 ? -15.337 -6.949 28.921 1.00 97.44 426 TYR A N 1
ATOM 3350 C CA . TYR A 1 426 ? -16.171 -8.084 29.277 1.00 97.44 426 TYR A CA 1
ATOM 3351 C C . TYR A 1 426 ? -16.985 -7.726 30.513 1.00 97.44 426 TYR A C 1
ATOM 3353 O O . TYR A 1 426 ? -16.441 -7.551 31.597 1.00 97.44 426 TYR A O 1
ATOM 3361 N N . TYR A 1 427 ? -18.294 -7.587 30.368 1.00 97.50 427 TYR A N 1
ATOM 3362 C CA . TYR A 1 427 ? -19.177 -7.311 31.492 1.00 97.50 427 TYR A CA 1
ATOM 3363 C C . TYR A 1 427 ? -19.644 -8.631 32.081 1.00 97.50 427 TYR A C 1
ATOM 3365 O O . TYR A 1 427 ? -20.337 -9.399 31.416 1.00 97.50 427 TYR A O 1
ATOM 3373 N N . LEU A 1 428 ? -19.278 -8.900 33.331 1.00 96.81 428 LEU A N 1
ATOM 3374 C CA . LEU A 1 428 ? -19.871 -10.008 34.060 1.00 96.81 428 LEU A CA 1
ATOM 3375 C C . LEU A 1 428 ? -21.248 -9.569 34.556 1.00 96.81 428 LEU A C 1
ATOM 3377 O O . LEU A 1 428 ? -21.364 -8.560 35.257 1.00 96.81 428 LEU A O 1
ATOM 3381 N N . VAL A 1 429 ? -22.284 -10.311 34.186 1.00 96.62 429 VAL A N 1
ATOM 3382 C CA . VAL A 1 429 ? -23.674 -9.978 34.498 1.00 96.62 429 VAL A CA 1
ATOM 3383 C C . VAL A 1 429 ? -24.385 -11.169 35.119 1.00 96.62 429 VAL A C 1
ATOM 3385 O O . VAL A 1 429 ? -24.007 -12.320 34.904 1.00 96.62 429 VAL A O 1
ATOM 3388 N N . ARG A 1 430 ? -25.449 -10.885 35.865 1.00 95.31 430 ARG A N 1
ATOM 3389 C CA . ARG A 1 430 ? -26.409 -11.895 36.320 1.00 95.31 430 ARG A CA 1
ATOM 3390 C C . ARG A 1 430 ? -27.825 -11.464 36.005 1.00 95.31 430 ARG A C 1
ATOM 3392 O O . ARG A 1 430 ? -28.088 -10.271 35.814 1.00 95.31 430 ARG A O 1
ATOM 3399 N N . THR A 1 431 ? -28.747 -12.416 35.973 1.00 95.19 431 THR A N 1
ATOM 3400 C CA . THR A 1 431 ? -30.162 -12.062 35.857 1.00 95.19 431 THR A CA 1
ATOM 3401 C C . THR A 1 431 ? -30.706 -11.505 37.171 1.00 95.19 431 THR A C 1
ATOM 3403 O O . THR A 1 431 ? -30.343 -11.945 38.259 1.00 95.19 431 THR A O 1
ATOM 3406 N N . LYS A 1 432 ? -31.617 -10.533 37.070 1.00 93.38 432 LYS A N 1
ATOM 3407 C CA . LYS A 1 432 ? -32.313 -9.945 38.227 1.00 93.38 432 LYS A CA 1
ATOM 3408 C C . LYS A 1 432 ? -33.240 -10.953 38.916 1.00 93.38 432 LYS A C 1
ATOM 3410 O O . LYS A 1 432 ? -33.537 -10.808 40.096 1.00 93.38 432 LYS A O 1
ATOM 3415 N N . THR A 1 433 ? -33.729 -11.941 38.165 1.00 93.12 433 THR A N 1
ATOM 3416 C CA . THR A 1 433 ? -34.657 -12.976 38.640 1.00 93.12 433 THR A CA 1
ATOM 3417 C C . THR A 1 433 ? -33.942 -14.159 39.280 1.00 93.12 433 THR A C 1
ATOM 3419 O O . THR A 1 433 ? -34.436 -14.688 40.270 1.00 93.12 433 THR A O 1
ATOM 3422 N N . ASP A 1 434 ? -32.795 -14.564 38.730 1.00 92.50 434 ASP A N 1
ATOM 3423 C CA . ASP A 1 434 ? -31.959 -15.641 39.256 1.00 92.50 434 ASP A CA 1
ATOM 3424 C C . ASP A 1 434 ? -30.500 -15.164 39.391 1.00 92.50 434 ASP A C 1
ATOM 3426 O O . ASP A 1 434 ? -29.745 -15.159 38.411 1.00 92.50 434 ASP A O 1
ATOM 3430 N N . PRO A 1 435 ? -30.072 -14.784 40.608 1.00 88.88 435 PRO A N 1
ATOM 3431 C CA . PRO A 1 435 ? -28.705 -14.342 40.863 1.00 88.88 435 PRO A CA 1
ATOM 3432 C C . PRO A 1 435 ? -27.619 -15.401 40.620 1.00 88.88 435 PRO A C 1
ATOM 3434 O O . PRO A 1 435 ? -26.438 -15.041 40.617 1.00 88.88 435 PRO A O 1
ATOM 3437 N N . LYS A 1 436 ? -27.989 -16.682 40.453 1.00 88.69 436 LYS A N 1
ATOM 3438 C CA . LYS A 1 436 ? -27.060 -17.768 40.096 1.00 88.69 436 LYS A CA 1
ATOM 3439 C C . LYS A 1 436 ? -26.854 -17.903 38.590 1.00 88.69 436 LYS A C 1
ATOM 3441 O O . LYS A 1 436 ? -25.858 -18.484 38.170 1.00 88.69 436 LYS A O 1
ATOM 3446 N N . ASP A 1 437 ? -27.753 -17.348 37.782 1.00 93.00 437 ASP A N 1
ATOM 3447 C CA . ASP A 1 437 ? -27.609 -17.322 36.331 1.00 93.00 437 ASP A CA 1
ATOM 3448 C C . ASP A 1 437 ? -26.642 -16.203 35.918 1.00 93.00 437 ASP A C 1
ATOM 3450 O O . ASP A 1 437 ? -27.043 -15.071 35.621 1.00 93.00 437 ASP A O 1
ATOM 3454 N N . VAL A 1 438 ? -25.348 -16.528 35.971 1.00 94.69 438 VAL A N 1
ATOM 3455 C CA . VAL A 1 438 ? -24.231 -15.632 35.655 1.00 94.69 438 VAL A CA 1
ATOM 3456 C C . VAL A 1 438 ? -23.710 -15.915 34.255 1.00 94.69 438 VAL A C 1
ATOM 3458 O O . VAL A 1 438 ? -23.500 -17.063 33.866 1.00 94.69 438 VAL A O 1
ATOM 3461 N N . PHE A 1 439 ? -23.445 -14.854 33.501 1.00 95.50 439 PHE A N 1
ATOM 3462 C CA . PHE A 1 439 ? -22.868 -14.950 32.169 1.00 95.50 439 PHE A CA 1
ATOM 3463 C C . PHE A 1 439 ? -22.039 -13.719 31.824 1.00 95.50 439 PHE A C 1
ATOM 3465 O O . PHE A 1 439 ? -22.065 -12.709 32.529 1.00 95.50 439 PHE A O 1
ATOM 3472 N N . ILE A 1 440 ? -21.258 -13.812 30.751 1.00 95.75 440 ILE A N 1
ATOM 3473 C CA . ILE A 1 440 ? -20.376 -12.731 30.318 1.00 95.75 440 ILE A CA 1
ATOM 3474 C C . ILE A 1 440 ? -20.936 -12.073 29.061 1.00 95.75 440 ILE A C 1
ATOM 3476 O O . ILE A 1 440 ? -21.339 -12.749 28.118 1.00 95.75 440 ILE A O 1
ATOM 3480 N N . VAL A 1 441 ? -20.980 -10.746 29.047 1.00 96.75 441 VAL A N 1
ATOM 3481 C CA . VAL A 1 441 ? -21.352 -9.951 27.878 1.00 96.75 441 VAL A CA 1
ATOM 3482 C C . VAL A 1 441 ? -20.091 -9.294 27.347 1.00 96.75 441 VAL A C 1
ATOM 3484 O O . VAL A 1 441 ? -19.537 -8.377 27.953 1.00 96.75 441 VAL A O 1
ATOM 3487 N N . MET A 1 442 ? -19.613 -9.793 26.214 1.00 96.06 442 MET A N 1
ATOM 3488 C CA . MET A 1 442 ? -18.502 -9.201 25.488 1.00 96.06 442 MET A CA 1
ATOM 3489 C C . MET A 1 442 ? -19.015 -8.001 24.694 1.00 96.06 442 MET A C 1
ATOM 3491 O O . MET A 1 442 ? -19.921 -8.135 23.872 1.00 96.06 442 MET A O 1
ATOM 3495 N N . VAL A 1 443 ? -18.393 -6.846 24.908 1.00 96.69 443 VAL A N 1
ATOM 3496 C CA . VAL A 1 443 ? -18.652 -5.617 24.158 1.00 96.69 443 VAL A CA 1
ATOM 3497 C C . VAL A 1 443 ? -17.358 -5.219 23.454 1.00 96.69 443 VAL A C 1
ATOM 3499 O O . VAL A 1 443 ? -16.363 -4.887 24.099 1.00 96.69 443 VAL A O 1
ATOM 3502 N N . SER A 1 444 ? -17.357 -5.299 22.123 1.00 95.94 444 SER A N 1
ATOM 3503 C CA . SER A 1 444 ? -16.248 -4.845 21.273 1.00 95.94 444 SER A CA 1
ATOM 3504 C C . SER A 1 444 ? -16.653 -3.565 20.552 1.00 95.94 444 SER A C 1
ATOM 3506 O O . SER A 1 444 ? -17.649 -3.560 19.834 1.00 95.94 444 SER A O 1
ATOM 3508 N N . MET A 1 445 ? -15.886 -2.494 20.735 1.00 95.19 445 MET A N 1
ATOM 3509 C CA . MET A 1 445 ? -16.165 -1.156 20.214 1.00 95.19 445 MET A CA 1
ATOM 3510 C C . MET A 1 445 ? -15.031 -0.676 19.308 1.00 95.19 445 MET A C 1
ATOM 3512 O O . MET A 1 445 ? -13.859 -0.768 19.670 1.00 95.19 445 MET A O 1
ATOM 3516 N N . SER A 1 446 ? -15.373 -0.125 18.148 1.00 95.50 446 SER A N 1
ATOM 3517 C CA . SER A 1 446 ? -14.433 0.501 17.215 1.00 95.50 446 SER A CA 1
ATOM 3518 C C . SER A 1 446 ? -15.024 1.797 16.694 1.00 95.50 446 SER A C 1
ATOM 3520 O O . SER A 1 446 ? -16.162 1.797 16.231 1.00 95.50 446 SER A O 1
ATOM 3522 N N . THR A 1 447 ? -14.237 2.868 16.662 1.00 95.00 447 THR A N 1
ATOM 3523 C CA . THR A 1 447 ? -14.575 4.024 15.826 1.00 95.00 447 THR A CA 1
ATOM 3524 C C . THR A 1 447 ? -14.268 3.700 14.361 1.00 95.00 447 THR A C 1
ATOM 3526 O O . THR A 1 447 ? -13.286 3.016 14.055 1.00 95.00 447 THR A O 1
ATOM 3529 N N . GLN A 1 448 ? -15.174 4.078 13.463 1.00 95.31 448 GLN A N 1
ATOM 3530 C CA . GLN A 1 448 ? -15.182 3.720 12.044 1.00 95.31 448 GLN A CA 1
ATOM 3531 C C . GLN A 1 448 ? -15.736 4.866 11.205 1.00 95.31 448 GLN A C 1
ATOM 3533 O O . GLN A 1 448 ? -16.493 5.691 11.705 1.00 95.31 448 GLN A O 1
ATOM 3538 N N . ASP A 1 449 ? -15.394 4.906 9.922 1.00 95.31 449 ASP A N 1
ATOM 3539 C CA . ASP A 1 449 ? -16.089 5.784 8.989 1.00 95.31 449 ASP A CA 1
ATOM 3540 C C . ASP A 1 449 ? -17.449 5.177 8.642 1.00 95.31 449 ASP A C 1
ATOM 3542 O O . ASP A 1 449 ? -17.594 3.952 8.516 1.00 95.31 449 ASP A O 1
ATOM 3546 N N . TYR A 1 450 ? -18.444 6.032 8.433 1.00 95.12 450 TYR A N 1
ATOM 3547 C CA . TYR A 1 450 ? -19.735 5.628 7.902 1.00 95.12 450 TYR A CA 1
ATOM 3548 C C . TYR A 1 450 ? -20.124 6.445 6.669 1.00 95.12 450 TYR A C 1
ATOM 3550 O O . TYR A 1 450 ? -19.710 7.591 6.481 1.00 95.12 450 TYR A O 1
ATOM 3558 N N . SER A 1 451 ? -20.966 5.852 5.826 1.00 94.00 451 SER A N 1
ATOM 3559 C CA . SER A 1 451 ? -21.622 6.535 4.720 1.00 94.00 451 SER A CA 1
ATOM 3560 C C . SER A 1 451 ? -23.102 6.169 4.653 1.00 94.00 451 SER A C 1
ATOM 3562 O O . SER A 1 451 ? -23.482 5.002 4.745 1.00 94.00 451 SER A O 1
ATOM 3564 N N . LEU A 1 452 ? -23.930 7.195 4.454 1.00 93.06 452 LEU A N 1
ATOM 3565 C CA . LEU A 1 452 ? -25.363 7.129 4.183 1.00 93.06 452 LEU A CA 1
ATOM 3566 C C . LEU A 1 452 ? -25.625 7.668 2.766 1.00 93.06 452 LEU A C 1
ATOM 3568 O O . LEU A 1 452 ? -25.874 8.868 2.602 1.00 93.06 452 LEU A O 1
ATOM 3572 N N . PRO A 1 453 ? -25.592 6.818 1.724 1.00 87.88 453 PRO A N 1
ATOM 3573 C CA . PRO A 1 453 ? -25.749 7.264 0.340 1.00 87.88 453 PRO A CA 1
ATOM 3574 C C . PRO A 1 453 ? -27.093 7.944 0.078 1.00 87.88 453 PRO A C 1
ATOM 3576 O O . PRO A 1 453 ? -27.149 8.924 -0.656 1.00 87.88 453 PRO A O 1
ATOM 3579 N N . GLU A 1 454 ? -28.163 7.476 0.728 1.00 87.38 454 GLU A N 1
ATOM 3580 C CA . GLU A 1 454 ? -29.521 8.024 0.585 1.00 87.38 454 GLU A CA 1
ATOM 3581 C C . GLU A 1 454 ? -29.645 9.472 1.090 1.00 87.38 454 GLU A C 1
ATOM 3583 O O . GLU A 1 454 ? -30.559 10.189 0.690 1.00 87.38 454 GLU A O 1
ATOM 3588 N N . ARG A 1 455 ? -28.721 9.914 1.954 1.00 87.62 455 ARG A N 1
ATOM 3589 C CA . ARG A 1 455 ? -28.686 11.271 2.525 1.00 87.62 455 ARG A CA 1
ATOM 3590 C C . ARG A 1 455 ? -27.438 12.061 2.140 1.00 87.62 455 ARG A C 1
ATOM 3592 O O . ARG A 1 455 ? -27.276 13.181 2.608 1.00 87.62 455 ARG A O 1
ATOM 3599 N N . TYR A 1 456 ? -26.556 11.486 1.320 1.00 87.25 456 TYR A N 1
ATOM 3600 C CA . TYR A 1 456 ? -25.238 12.046 0.999 1.00 87.25 456 TYR A CA 1
ATOM 3601 C C . TYR A 1 456 ? -24.422 12.451 2.242 1.00 87.25 456 TYR A C 1
ATOM 3603 O O . TYR A 1 456 ? -23.664 13.417 2.200 1.00 87.25 456 TYR A O 1
ATOM 3611 N N . GLN A 1 457 ? -24.570 11.706 3.342 1.00 91.25 457 GLN A N 1
ATOM 3612 C CA . GLN A 1 457 ? -23.892 11.976 4.611 1.00 91.25 457 GLN A CA 1
ATOM 3613 C C . GLN A 1 457 ? -22.743 10.984 4.823 1.00 91.25 457 GLN A C 1
ATOM 3615 O O . GLN A 1 457 ? -22.850 9.802 4.477 1.00 91.25 457 GLN A O 1
ATOM 3620 N N . GLN A 1 458 ? -21.632 11.480 5.359 1.00 92.19 458 GLN A N 1
ATOM 3621 C CA . GLN A 1 458 ? -20.442 10.715 5.726 1.00 92.19 458 GLN A CA 1
ATOM 3622 C C . GLN A 1 458 ? -19.879 11.298 7.020 1.00 92.19 458 GLN A C 1
ATOM 3624 O O . GLN A 1 458 ? -19.963 12.509 7.214 1.00 92.19 458 GLN A O 1
ATOM 3629 N N . GLY A 1 459 ? -19.300 10.459 7.871 1.00 93.00 459 GLY A N 1
ATOM 3630 C CA . GLY A 1 459 ? -18.744 10.903 9.146 1.00 93.00 459 GLY A CA 1
ATOM 3631 C C . GLY A 1 459 ? -18.128 9.760 9.943 1.00 93.00 459 GLY A C 1
ATOM 3632 O O . GLY A 1 459 ? -17.913 8.667 9.415 1.00 93.00 459 GLY A O 1
ATOM 3633 N N . ALA A 1 460 ? -17.865 10.020 11.220 1.00 94.44 460 ALA A N 1
ATOM 3634 C CA . ALA A 1 460 ? -17.404 9.012 12.166 1.00 94.44 460 ALA A CA 1
ATOM 3635 C C . ALA A 1 460 ? -18.593 8.277 12.797 1.00 94.44 460 ALA A C 1
ATOM 3637 O O . ALA A 1 460 ? -19.675 8.837 12.943 1.00 94.44 460 ALA A O 1
ATOM 3638 N N . ALA A 1 461 ? -18.413 7.012 13.149 1.00 95.50 461 ALA A N 1
ATOM 3639 C CA . ALA A 1 461 ? -19.380 6.230 13.898 1.00 95.50 461 ALA A CA 1
ATOM 3640 C C . ALA A 1 461 ? -18.676 5.302 14.891 1.00 95.50 461 ALA A C 1
ATOM 3642 O O . ALA A 1 461 ? -17.611 4.753 14.612 1.00 95.50 461 ALA A O 1
ATOM 3643 N N . GLY A 1 462 ? -19.302 5.075 16.040 1.00 95.62 462 GLY A N 1
ATOM 3644 C CA . GLY A 1 462 ? -18.930 4.033 16.986 1.00 95.62 462 GLY A CA 1
ATOM 3645 C C . GLY A 1 462 ? -19.674 2.748 16.653 1.00 95.62 462 GLY A C 1
ATOM 3646 O O . GLY A 1 462 ? -20.873 2.652 16.906 1.00 95.62 462 GLY A O 1
ATOM 3647 N N . LEU A 1 463 ? -18.975 1.756 16.101 1.00 96.56 463 LEU A N 1
ATOM 3648 C CA . LEU A 1 463 ? -19.506 0.410 15.911 1.00 96.56 463 LEU A CA 1
ATOM 3649 C C . LEU A 1 463 ? -19.279 -0.413 17.176 1.00 96.56 463 LEU A C 1
ATOM 3651 O O . LEU A 1 463 ? -18.140 -0.627 17.591 1.00 96.56 463 LEU A O 1
ATOM 3655 N N . VAL A 1 464 ? -20.367 -0.913 17.748 1.00 96.50 464 VAL A N 1
ATOM 3656 C CA . VAL A 1 464 ? -20.387 -1.761 18.934 1.00 96.50 464 VAL A CA 1
ATOM 3657 C C . VAL A 1 464 ? -20.977 -3.113 18.558 1.00 96.50 464 VAL A C 1
ATOM 3659 O O . VAL A 1 464 ? -22.089 -3.200 18.046 1.00 96.50 464 VAL A O 1
ATOM 3662 N N . VAL A 1 465 ? -20.233 -4.183 18.818 1.00 96.06 465 VAL A N 1
ATOM 3663 C CA . VAL A 1 465 ? -20.728 -5.555 18.691 1.00 96.06 465 VAL A CA 1
ATOM 3664 C C . VAL A 1 465 ? -20.844 -6.162 20.078 1.00 96.06 465 VAL A C 1
ATOM 3666 O O . VAL A 1 465 ? -19.866 -6.208 20.832 1.00 96.06 465 VAL A O 1
ATOM 3669 N N . VAL A 1 466 ? -22.058 -6.603 20.400 1.00 96.44 466 VAL A N 1
ATOM 3670 C CA . VAL A 1 466 ? -22.436 -7.163 21.697 1.00 96.44 466 VAL A CA 1
ATOM 3671 C C . VAL A 1 466 ? -22.722 -8.646 21.541 1.00 96.44 466 VAL A C 1
ATOM 3673 O O . VAL A 1 466 ? -23.489 -9.044 20.663 1.00 96.44 466 VAL A O 1
ATOM 3676 N N . THR A 1 467 ? -22.161 -9.453 22.438 1.00 95.06 467 THR A N 1
ATOM 3677 C CA . THR A 1 467 ? -22.462 -10.883 22.498 1.00 95.06 467 THR A CA 1
ATOM 3678 C C . THR A 1 467 ? -22.506 -11.390 23.929 1.00 95.06 467 THR A C 1
ATOM 3680 O O . THR A 1 467 ? -21.608 -11.101 24.719 1.00 95.06 467 THR A O 1
ATOM 3683 N N . ALA A 1 468 ? -23.533 -12.172 24.257 1.00 94.38 468 ALA A N 1
ATOM 3684 C CA . ALA A 1 468 ? -23.691 -12.813 25.557 1.00 94.38 468 ALA A CA 1
ATOM 3685 C C . ALA A 1 468 ? -23.259 -14.286 25.501 1.00 94.38 468 ALA A C 1
ATOM 3687 O O . ALA A 1 468 ? -23.671 -15.032 24.618 1.00 94.38 468 ALA A O 1
ATOM 3688 N N . LEU A 1 469 ? -22.454 -14.714 26.470 1.00 94.06 469 LEU A N 1
ATOM 3689 C CA . LEU A 1 469 ? -21.880 -16.054 26.558 1.00 94.06 469 LEU A CA 1
ATOM 3690 C C . LEU A 1 469 ? -22.158 -16.657 27.934 1.00 94.06 469 LEU A C 1
ATOM 3692 O O . LEU A 1 469 ? -21.674 -16.157 28.949 1.00 94.06 469 LEU A O 1
ATOM 3696 N N . ARG A 1 470 ? -22.937 -17.743 27.955 1.00 93.69 470 ARG A N 1
ATOM 3697 C CA . ARG A 1 470 ? -23.321 -18.485 29.173 1.00 93.69 470 ARG A CA 1
ATOM 3698 C C . ARG A 1 470 ? -22.485 -19.747 29.393 1.00 93.69 470 ARG A C 1
ATOM 3700 O O . ARG A 1 470 ? -22.214 -20.120 30.532 1.00 93.69 470 ARG A O 1
ATOM 3707 N N . ASP A 1 471 ? -22.078 -20.401 28.306 1.00 92.75 471 ASP A N 1
ATOM 3708 C CA . ASP A 1 471 ? -21.335 -21.662 28.329 1.00 92.75 471 ASP A CA 1
ATOM 3709 C C . ASP A 1 471 ? -20.257 -21.671 27.241 1.00 92.75 471 ASP A C 1
ATOM 3711 O O . ASP A 1 471 ? -20.547 -21.461 26.064 1.00 92.75 471 ASP A O 1
ATOM 3715 N N . MET A 1 472 ? -19.015 -21.956 27.635 1.00 92.94 472 MET A N 1
ATOM 3716 C CA . MET A 1 472 ? -17.857 -22.027 26.739 1.00 92.94 472 MET A CA 1
ATOM 3717 C C . MET A 1 472 ? -17.831 -23.277 25.849 1.00 92.94 472 MET A C 1
ATOM 3719 O O . MET A 1 472 ? -16.956 -23.404 24.991 1.00 92.94 472 MET A O 1
ATOM 3723 N N . ARG A 1 473 ? -18.754 -24.220 26.057 1.00 92.25 473 ARG A N 1
ATOM 3724 C CA . ARG A 1 473 ? -18.884 -25.454 25.265 1.00 92.25 473 ARG A CA 1
ATOM 3725 C C . ARG A 1 473 ? -19.831 -25.299 24.077 1.00 92.25 473 ARG A C 1
ATOM 3727 O O . ARG A 1 473 ? -19.825 -26.151 23.191 1.00 92.25 473 ARG A O 1
ATOM 3734 N N . VAL A 1 474 ? -20.652 -24.250 24.070 1.00 91.19 474 VAL A N 1
ATOM 3735 C CA . VAL A 1 474 ? -21.652 -24.006 23.028 1.00 91.19 474 VAL A CA 1
ATOM 3736 C C . VAL A 1 474 ? -21.041 -23.130 21.942 1.00 91.19 474 VAL A C 1
ATOM 3738 O O . VAL A 1 474 ? -20.505 -22.059 22.217 1.00 91.19 474 VAL A O 1
ATOM 3741 N N . THR A 1 475 ? -21.109 -23.594 20.696 1.00 91.38 475 THR A N 1
ATOM 3742 C CA . THR A 1 475 ? -20.680 -22.807 19.536 1.00 91.38 475 THR A CA 1
ATOM 3743 C C . THR A 1 475 ? -21.651 -21.667 19.277 1.00 91.38 475 THR A C 1
ATOM 3745 O O . THR A 1 475 ? -22.863 -21.866 19.324 1.00 91.38 475 THR A O 1
ATOM 3748 N N . MET A 1 476 ? -21.106 -20.508 18.945 1.00 90.31 476 MET A N 1
ATOM 3749 C CA . MET A 1 476 ? -21.847 -19.293 18.643 1.00 90.31 476 MET A CA 1
ATOM 3750 C C . MET A 1 476 ? -22.328 -19.310 17.193 1.00 90.31 476 MET A C 1
ATOM 3752 O O . MET A 1 476 ? -21.590 -19.722 16.291 1.00 90.31 476 MET A O 1
ATOM 3756 N N . ALA A 1 477 ? -23.547 -18.836 16.971 1.00 87.69 477 ALA A N 1
ATOM 3757 C CA . ALA A 1 477 ? -24.091 -18.552 15.653 1.00 87.69 477 ALA A CA 1
ATOM 3758 C C . ALA A 1 477 ? -23.930 -17.064 15.307 1.00 87.69 477 ALA A C 1
ATOM 3760 O O . ALA A 1 477 ? -23.761 -16.217 16.183 1.00 87.69 477 ALA A O 1
ATOM 3761 N N . ASP A 1 478 ? -24.049 -16.721 14.022 1.00 80.75 478 ASP A N 1
ATOM 3762 C CA . ASP A 1 478 ? -23.994 -15.321 13.577 1.00 80.75 478 ASP A CA 1
ATOM 3763 C C . ASP A 1 478 ? -25.102 -14.458 14.221 1.00 80.75 478 ASP A C 1
ATOM 3765 O O . ASP A 1 478 ? -24.900 -13.270 14.452 1.00 80.75 478 ASP A O 1
ATOM 3769 N N . SER A 1 479 ? -26.243 -15.061 14.585 1.00 81.81 479 SER A N 1
ATOM 3770 C CA . SER A 1 479 ? -27.353 -14.399 15.289 1.00 81.81 479 SER A CA 1
ATOM 3771 C C . SER A 1 479 ? -27.046 -14.000 16.735 1.00 81.81 479 SER A C 1
ATOM 3773 O O . SER A 1 479 ? -27.786 -13.202 17.304 1.00 81.81 479 SER A O 1
ATOM 3775 N N . ASP A 1 480 ? -25.983 -14.545 17.333 1.00 89.38 480 ASP A N 1
ATOM 3776 C CA . ASP A 1 480 ? -25.569 -14.210 18.703 1.00 89.38 480 ASP A CA 1
ATOM 3777 C C . ASP A 1 480 ? -24.770 -12.892 18.755 1.00 89.38 480 ASP A C 1
ATOM 3779 O O . ASP A 1 480 ? -24.478 -12.362 19.831 1.00 89.38 480 ASP A O 1
ATOM 3783 N N . TYR A 1 481 ? -24.408 -12.348 17.588 1.00 93.50 481 TYR A N 1
ATOM 3784 C CA . TYR A 1 481 ? -23.746 -11.059 17.443 1.00 93.50 481 TYR A CA 1
ATOM 3785 C C . TYR A 1 481 ? -24.764 -9.959 17.154 1.00 93.50 481 TYR A C 1
ATOM 3787 O O . TYR A 1 481 ? -25.337 -9.882 16.068 1.00 93.50 481 TYR A O 1
ATOM 3795 N N . HIS A 1 482 ? -24.942 -9.051 18.110 1.00 95.62 482 HIS A N 1
ATOM 3796 C CA . HIS A 1 482 ? -25.780 -7.872 17.926 1.00 95.62 482 HIS A CA 1
ATOM 3797 C C . HIS A 1 482 ? -24.925 -6.675 17.514 1.00 95.62 482 HIS A C 1
ATOM 3799 O O . HIS A 1 482 ? -23.993 -6.300 18.229 1.00 95.62 482 HIS A O 1
ATOM 3805 N N . PHE A 1 483 ? -25.256 -6.068 16.375 1.00 96.06 483 PHE A N 1
ATOM 3806 C CA . PHE A 1 483 ? -24.596 -4.865 15.881 1.00 96.06 483 PHE A CA 1
ATOM 3807 C C . PHE A 1 483 ? -25.346 -3.626 16.357 1.00 96.06 483 PHE A C 1
ATOM 3809 O O . PHE A 1 483 ? -26.565 -3.515 16.227 1.00 96.06 483 PHE A O 1
ATOM 3816 N N . VAL A 1 484 ? -24.601 -2.676 16.899 1.00 96.69 484 VAL A N 1
ATOM 3817 C CA . VAL A 1 484 ? -25.106 -1.399 17.386 1.00 96.69 484 VAL A CA 1
ATOM 3818 C C . VAL A 1 484 ? -24.190 -0.312 16.840 1.00 96.69 484 VAL A C 1
ATOM 3820 O O . VAL A 1 484 ? -22.970 -0.451 16.871 1.00 96.69 484 VAL A O 1
ATOM 3823 N N . LEU A 1 485 ? -24.762 0.768 16.320 1.00 95.75 485 LEU A N 1
ATOM 3824 C CA . LEU A 1 485 ? -24.001 1.916 15.830 1.00 95.75 485 LEU A CA 1
ATOM 3825 C C . LEU A 1 485 ? -24.442 3.179 16.556 1.00 95.75 485 LEU A C 1
ATOM 3827 O O . LEU A 1 485 ? -25.640 3.421 16.694 1.00 95.75 485 LEU A O 1
ATOM 3831 N N . ALA A 1 486 ? -23.463 3.999 16.924 1.00 95.50 486 ALA A N 1
ATOM 3832 C CA . ALA A 1 486 ? -23.648 5.404 17.260 1.00 95.50 486 ALA A CA 1
ATOM 3833 C C . ALA A 1 486 ? -23.059 6.262 16.137 1.00 95.50 486 ALA A C 1
ATOM 3835 O O . ALA A 1 486 ? -21.847 6.251 15.924 1.00 95.50 486 ALA A O 1
ATOM 3836 N N . LEU A 1 487 ? -23.907 6.965 15.384 1.00 94.12 487 LEU A N 1
ATOM 3837 C CA . LEU A 1 487 ? -23.450 7.877 14.329 1.00 94.12 487 LEU A CA 1
ATOM 3838 C C . LEU A 1 487 ? -22.861 9.150 14.957 1.00 94.12 487 LEU A C 1
ATOM 3840 O O . LEU A 1 487 ? -23.256 9.527 16.052 1.00 94.12 487 LEU A O 1
ATOM 3844 N N . GLU A 1 488 ? -21.904 9.780 14.280 1.00 92.50 488 GLU A N 1
ATOM 3845 C CA . GLU A 1 488 ? -21.144 10.968 14.722 1.00 92.50 488 GLU A CA 1
ATOM 3846 C C . GLU A 1 488 ? -20.256 10.779 15.968 1.00 92.50 488 GLU A C 1
ATOM 3848 O O . GLU A 1 488 ? -19.477 11.660 16.334 1.00 92.50 488 GLU A O 1
ATOM 3853 N N . TYR A 1 489 ? -20.264 9.599 16.587 1.00 92.50 489 TYR A N 1
ATOM 3854 C CA . TYR A 1 489 ? -19.306 9.244 17.631 1.00 92.50 489 TYR A CA 1
ATOM 3855 C C . TYR A 1 489 ? -17.887 9.099 17.040 1.00 92.50 489 TYR A C 1
ATOM 3857 O O . TYR A 1 489 ? -17.735 8.418 16.021 1.00 92.50 489 TYR A O 1
ATOM 3865 N N . PRO A 1 490 ? -16.822 9.665 17.650 1.00 92.38 490 PRO A N 1
ATOM 3866 C CA . PRO A 1 490 ? -16.730 10.197 19.018 1.00 92.38 490 PRO A CA 1
ATOM 3867 C C . PRO A 1 490 ? -16.910 11.722 19.158 1.00 92.38 490 PRO A C 1
ATOM 3869 O O . PRO A 1 490 ? -16.597 12.268 20.215 1.00 92.38 490 PRO A O 1
ATOM 3872 N N . PHE A 1 491 ? -17.360 12.422 18.115 1.00 90.75 491 PHE A N 1
ATOM 3873 C CA . PHE A 1 491 ? -17.508 13.884 18.129 1.00 90.75 491 PHE A CA 1
ATOM 3874 C C . PHE A 1 491 ? -18.827 14.355 18.750 1.00 90.75 491 PHE A C 1
ATOM 3876 O O . PHE A 1 491 ? -18.935 15.511 19.153 1.00 90.75 491 PHE A O 1
ATOM 3883 N N . GLU A 1 492 ? -19.794 13.451 18.876 1.00 88.25 492 GLU A N 1
ATOM 3884 C CA . GLU A 1 492 ? -21.024 13.630 19.641 1.00 88.25 492 GLU A CA 1
ATOM 3885 C C . GLU A 1 492 ? -21.161 12.542 20.719 1.00 88.25 492 GLU A C 1
ATOM 3887 O O . GLU A 1 492 ? -20.446 11.532 20.719 1.00 88.25 492 GLU A O 1
ATOM 3892 N N . GLY A 1 493 ? -22.076 12.759 21.668 1.00 85.88 493 GLY A N 1
ATOM 3893 C CA . GLY A 1 493 ? -22.435 11.739 22.653 1.00 85.88 493 GLY A CA 1
ATOM 3894 C C . GLY A 1 493 ? -23.015 10.487 21.978 1.00 85.88 493 GLY A C 1
ATOM 3895 O O . GLY A 1 493 ? -23.566 10.580 20.882 1.00 85.88 493 GLY A O 1
ATOM 3896 N N . PRO A 1 494 ? -22.896 9.302 22.598 1.00 89.06 494 PRO A N 1
ATOM 3897 C CA . PRO A 1 494 ? -23.355 8.070 21.970 1.00 89.06 494 PRO A CA 1
ATOM 3898 C C . PRO A 1 494 ? -24.891 8.015 21.861 1.00 89.06 494 PRO A C 1
ATOM 3900 O O . PRO A 1 494 ? -25.589 7.904 22.867 1.00 89.06 494 PRO A O 1
ATOM 3903 N N . ASP A 1 495 ? -25.403 8.046 20.628 1.00 92.50 495 ASP A N 1
ATOM 3904 C CA . ASP A 1 495 ? -26.795 7.720 20.274 1.00 92.50 495 ASP A CA 1
ATOM 3905 C C . ASP A 1 495 ? -26.846 6.343 19.589 1.00 92.50 495 ASP A C 1
ATOM 3907 O O . ASP A 1 495 ? -26.741 6.206 18.367 1.00 92.50 495 ASP A O 1
ATOM 3911 N N . TYR A 1 496 ? -26.916 5.295 20.404 1.00 94.75 496 TYR A N 1
ATOM 3912 C CA . TYR A 1 496 ? -26.924 3.898 20.003 1.00 94.75 496 TYR A CA 1
ATOM 3913 C C . TYR A 1 496 ? -28.256 3.477 19.381 1.00 94.75 496 TYR A C 1
ATOM 3915 O O . TYR A 1 496 ? -29.310 3.446 20.013 1.00 94.75 496 TYR A O 1
ATOM 3923 N N . SER A 1 497 ? -28.177 3.008 18.141 1.00 94.44 497 SER A N 1
ATOM 3924 C CA . SER A 1 497 ? -29.269 2.328 17.443 1.00 94.44 497 SER A CA 1
ATOM 3925 C C . SER A 1 497 ? -28.856 0.904 17.070 1.00 94.44 497 SER A C 1
ATOM 3927 O O . SER A 1 497 ? -27.682 0.647 16.796 1.00 94.44 497 SER A O 1
ATOM 3929 N N . VAL A 1 498 ? -29.806 -0.034 17.066 1.00 95.31 498 VAL A N 1
ATOM 3930 C CA . VAL A 1 498 ? -29.562 -1.445 16.735 1.00 95.31 498 VAL A CA 1
ATOM 3931 C C . VAL A 1 498 ? -29.619 -1.629 15.224 1.00 95.31 498 VAL A C 1
ATOM 3933 O O . VAL A 1 498 ? -30.489 -1.072 14.560 1.00 95.31 498 VAL A O 1
ATOM 3936 N N . TYR A 1 499 ? -28.705 -2.427 14.681 1.00 95.12 499 TYR A N 1
ATOM 3937 C CA . TYR A 1 499 ? -28.624 -2.709 13.254 1.00 95.12 499 TYR A CA 1
ATOM 3938 C C . TYR A 1 499 ? -28.609 -4.209 12.979 1.00 95.12 499 TYR A C 1
ATOM 3940 O O . TYR A 1 499 ? -28.033 -5.001 13.725 1.00 95.12 499 TYR A O 1
ATOM 3948 N N . GLU A 1 500 ? -29.215 -4.583 11.860 1.00 93.75 500 GLU A N 1
ATOM 3949 C CA . GLU A 1 500 ? -29.147 -5.923 11.296 1.00 93.75 500 GLU A CA 1
ATOM 3950 C C . GLU A 1 500 ? -28.045 -5.985 10.233 1.00 93.75 500 GLU A C 1
ATOM 3952 O O . GLU A 1 500 ? -27.888 -5.074 9.412 1.00 93.75 500 GLU A O 1
ATOM 3957 N N . PHE A 1 501 ? -27.259 -7.061 10.255 1.00 92.75 501 PHE A N 1
ATOM 3958 C CA . PHE A 1 501 ? -26.216 -7.292 9.264 1.00 92.75 501 PHE A CA 1
ATOM 3959 C C . PHE A 1 501 ? -26.815 -7.855 7.974 1.00 92.75 501 PHE A C 1
ATOM 3961 O O . PHE A 1 501 ? -27.288 -8.987 7.938 1.00 92.75 501 PHE A O 1
ATOM 3968 N N . MET A 1 502 ? -26.759 -7.066 6.902 1.00 92.94 502 MET A N 1
ATOM 3969 C CA . MET A 1 502 ? -27.364 -7.411 5.612 1.00 92.94 502 MET A CA 1
ATOM 3970 C C . MET A 1 502 ? -26.363 -8.025 4.626 1.00 92.94 502 MET A C 1
ATOM 3972 O O . MET A 1 502 ? -26.759 -8.677 3.661 1.00 92.94 502 MET A O 1
ATOM 3976 N N . GLY A 1 503 ? -25.065 -7.793 4.830 1.00 91.00 503 GLY A N 1
ATOM 3977 C CA . GLY A 1 503 ? -24.007 -8.309 3.970 1.00 91.00 503 GLY A CA 1
ATOM 3978 C C . GLY A 1 503 ? -22.803 -7.379 3.882 1.00 91.00 503 GLY A C 1
ATOM 3979 O O . GLY A 1 503 ? -22.551 -6.555 4.761 1.00 91.00 503 GLY A O 1
ATOM 3980 N N . MET A 1 504 ? -22.037 -7.525 2.804 1.00 88.94 504 MET A N 1
ATOM 3981 C CA . MET A 1 504 ? -20.832 -6.738 2.546 1.00 88.94 504 MET A CA 1
ATOM 3982 C C . MET A 1 504 ? -20.841 -6.199 1.123 1.00 88.94 504 MET A C 1
ATOM 3984 O O . MET A 1 504 ? -21.359 -6.844 0.209 1.00 88.94 504 MET A O 1
ATOM 3988 N N . THR A 1 505 ? -20.233 -5.035 0.940 1.00 88.31 505 THR A N 1
ATOM 3989 C CA . THR A 1 505 ? -19.946 -4.477 -0.384 1.00 88.31 505 THR A CA 1
ATOM 3990 C C . THR A 1 505 ? -18.696 -5.118 -0.998 1.00 88.31 505 THR A C 1
ATOM 3992 O O . THR A 1 505 ? -17.917 -5.784 -0.311 1.00 88.31 505 THR A O 1
ATOM 3995 N N . GLU A 1 506 ? -18.478 -4.907 -2.302 1.00 84.44 506 GLU A N 1
ATOM 3996 C CA . GLU A 1 506 ? -17.291 -5.416 -3.014 1.00 84.44 506 GLU A CA 1
ATOM 3997 C C . GLU A 1 506 ? -15.971 -4.879 -2.432 1.00 84.44 506 GLU A C 1
ATOM 3999 O O . GLU A 1 506 ? -14.958 -5.572 -2.449 1.00 84.44 506 GLU A O 1
ATOM 4004 N N . ASP A 1 507 ? -15.985 -3.675 -1.858 1.00 81.19 507 ASP A N 1
ATOM 4005 C CA . ASP A 1 507 ? -14.849 -3.020 -1.203 1.00 81.19 507 ASP A CA 1
ATOM 4006 C C . ASP A 1 507 ? -14.765 -3.301 0.310 1.00 81.19 507 ASP A C 1
ATOM 4008 O O . ASP A 1 507 ? -14.089 -2.577 1.038 1.00 81.19 507 ASP A O 1
ATOM 4012 N N . ALA A 1 508 ? -15.419 -4.368 0.782 1.00 85.81 508 ALA A N 1
ATOM 4013 C CA . ALA A 1 508 ? -15.365 -4.880 2.153 1.00 85.81 508 ALA A CA 1
ATOM 4014 C C . ALA A 1 508 ? -15.915 -3.952 3.256 1.00 85.81 508 ALA A C 1
ATOM 4016 O O . ALA A 1 508 ? -15.548 -4.114 4.424 1.00 85.81 508 ALA A O 1
ATOM 4017 N N . MET A 1 509 ? -16.831 -3.035 2.929 1.00 91.19 509 MET A N 1
ATOM 4018 C CA . MET A 1 509 ? -17.610 -2.319 3.944 1.00 91.19 509 MET A CA 1
ATOM 4019 C C . MET A 1 509 ? -18.764 -3.187 4.456 1.00 91.19 509 MET A C 1
ATOM 4021 O O . MET A 1 509 ? -19.359 -3.971 3.711 1.00 91.19 509 MET A O 1
ATOM 4025 N N . LEU A 1 510 ? -19.090 -3.043 5.740 1.00 93.00 510 LEU A N 1
ATOM 4026 C CA . LEU A 1 510 ? -20.258 -3.668 6.349 1.00 93.00 510 LEU A CA 1
ATOM 4027 C C . LEU A 1 510 ? -21.514 -2.936 5.885 1.00 93.00 510 LEU A C 1
ATOM 4029 O O . LEU A 1 510 ? -21.582 -1.712 5.987 1.00 93.00 510 LEU A O 1
ATOM 4033 N N . TYR A 1 511 ? -22.501 -3.688 5.405 1.00 95.00 511 TYR A N 1
ATOM 4034 C CA . TYR A 1 511 ? -23.819 -3.170 5.064 1.00 95.00 511 TYR A CA 1
ATOM 4035 C C . TYR A 1 511 ? -24.798 -3.493 6.197 1.00 95.00 511 TYR A C 1
ATOM 4037 O O . TYR A 1 511 ? -25.098 -4.660 6.463 1.00 95.00 511 TYR A O 1
ATOM 4045 N N . LEU A 1 512 ? -25.256 -2.443 6.878 1.00 95.12 512 LEU A N 1
ATOM 4046 C CA . LEU A 1 512 ? -26.063 -2.513 8.091 1.00 95.12 512 LEU A CA 1
ATOM 4047 C C . LEU A 1 512 ? -27.397 -1.779 7.884 1.00 95.12 512 LEU A C 1
ATOM 4049 O O . LEU A 1 512 ? -27.414 -0.642 7.408 1.00 95.12 512 LEU A O 1
ATOM 4053 N N . ASP A 1 513 ? -28.513 -2.411 8.256 1.00 94.44 513 ASP A N 1
ATOM 4054 C CA . ASP A 1 513 ? -29.855 -1.805 8.206 1.00 94.44 513 ASP A CA 1
ATOM 4055 C C . ASP A 1 513 ? -30.363 -1.506 9.618 1.00 94.44 513 ASP A C 1
ATOM 4057 O O . ASP A 1 513 ? -30.340 -2.370 10.491 1.00 94.44 513 ASP A O 1
ATOM 4061 N N . ASN A 1 514 ? -30.790 -0.267 9.858 1.00 93.62 514 ASN A N 1
ATOM 4062 C CA . ASN A 1 514 ? -31.260 0.158 11.175 1.00 93.62 514 ASN A CA 1
ATOM 4063 C C . ASN A 1 514 ? -32.585 -0.528 11.528 1.00 93.62 514 ASN A C 1
ATOM 4065 O O . ASN A 1 514 ? -33.530 -0.515 10.731 1.00 93.62 514 ASN A O 1
ATOM 4069 N N . VAL A 1 515 ? -32.689 -1.022 12.759 1.00 93.19 515 VAL A N 1
ATOM 4070 C CA . VAL A 1 515 ? -33.931 -1.516 13.343 1.00 93.19 515 VAL A CA 1
ATOM 4071 C C . VAL A 1 515 ? -34.553 -0.402 14.194 1.00 93.19 515 VAL A C 1
ATOM 4073 O O . VAL A 1 515 ? -34.099 -0.165 15.307 1.00 93.19 515 VAL A O 1
ATOM 4076 N N . PRO A 1 516 ? -35.591 0.306 13.713 1.00 89.50 516 PRO A N 1
ATOM 4077 C CA . PRO A 1 516 ? -36.154 1.439 14.440 1.00 89.50 516 PRO A CA 1
ATOM 4078 C C . PRO A 1 516 ? -36.875 0.992 15.718 1.00 89.50 516 PRO A C 1
ATOM 4080 O O . PRO A 1 516 ? -37.625 0.014 15.702 1.00 89.50 516 PRO A O 1
ATOM 4083 N N . SER A 1 517 ? -36.713 1.759 16.800 1.00 85.69 517 SER A N 1
ATOM 4084 C CA . SER A 1 517 ? -37.439 1.551 18.063 1.00 85.69 517 SER A CA 1
ATOM 4085 C C . SER A 1 517 ? -38.952 1.710 17.891 1.00 85.69 517 SER A C 1
ATOM 4087 O O . SER A 1 517 ? -39.725 0.969 18.496 1.00 85.69 517 SER A O 1
ATOM 4089 N N . ASP A 1 518 ? -39.370 2.655 17.040 1.00 85.12 518 ASP A N 1
ATOM 4090 C CA . ASP A 1 518 ? -40.755 2.829 16.600 1.00 85.12 518 ASP A CA 1
ATOM 4091 C C . ASP A 1 518 ? -40.814 2.843 15.058 1.00 85.12 518 ASP A C 1
ATOM 4093 O O . ASP A 1 518 ? -40.469 3.858 14.430 1.00 85.12 518 ASP A O 1
ATOM 4097 N N . PRO A 1 519 ? -41.269 1.739 14.431 1.00 78.69 519 PRO A N 1
ATOM 4098 C CA . PRO A 1 519 ? -41.390 1.624 12.979 1.00 78.69 519 PRO A CA 1
ATOM 4099 C C . PRO A 1 519 ? -42.309 2.669 12.336 1.00 78.69 519 PRO A C 1
ATOM 4101 O O . PRO A 1 519 ? -42.219 2.885 11.129 1.00 78.69 519 PRO A O 1
ATOM 4104 N N . SER A 1 520 ? -43.205 3.295 13.108 1.00 79.88 520 SER A N 1
ATOM 4105 C CA . SER A 1 520 ? -44.152 4.292 12.600 1.00 79.88 520 SER A CA 1
ATOM 4106 C C . SER A 1 520 ? -43.566 5.706 12.520 1.00 79.88 520 SER A C 1
ATOM 4108 O O . SER A 1 520 ? -44.014 6.505 11.700 1.00 79.88 520 SER A O 1
ATOM 4110 N N . GLN A 1 521 ? -42.543 6.004 13.328 1.00 75.50 521 GLN A N 1
ATOM 4111 C CA . GLN A 1 521 ? -41.953 7.344 13.440 1.00 75.50 521 GLN A CA 1
ATOM 4112 C C . GLN A 1 521 ? -40.567 7.448 12.805 1.00 75.50 521 GLN A C 1
ATOM 4114 O O . GLN A 1 521 ? -40.182 8.518 12.334 1.00 75.50 521 GLN A O 1
ATOM 4119 N N . THR A 1 522 ? -39.802 6.351 12.779 1.00 76.25 522 THR A N 1
ATOM 4120 C CA . THR A 1 522 ? -38.414 6.369 12.300 1.00 76.25 522 THR A CA 1
ATOM 4121 C C . THR A 1 522 ? -38.244 5.513 11.055 1.00 76.25 522 THR A C 1
ATOM 4123 O O . THR A 1 522 ? -38.500 4.311 11.055 1.00 76.25 522 THR A O 1
ATOM 4126 N N . HIS A 1 523 ? -37.760 6.132 9.978 1.00 79.25 523 HIS A N 1
ATOM 4127 C CA . HIS A 1 523 ? -37.390 5.406 8.769 1.00 79.25 523 HIS A CA 1
ATOM 4128 C C . HIS A 1 523 ? -36.127 4.571 8.995 1.00 79.25 523 HIS A C 1
ATOM 4130 O O . HIS A 1 523 ? -35.176 5.024 9.642 1.00 79.25 523 HIS A O 1
ATOM 4136 N N . ARG A 1 524 ? -36.104 3.374 8.398 1.00 85.06 524 ARG A N 1
ATOM 4137 C CA . ARG A 1 524 ? -34.902 2.539 8.328 1.00 85.06 524 ARG A CA 1
ATOM 4138 C C . ARG A 1 524 ? -33.779 3.306 7.630 1.00 85.06 524 ARG A C 1
ATOM 4140 O O . ARG A 1 524 ? -34.005 3.947 6.605 1.00 85.06 524 ARG A O 1
ATOM 4147 N N . LYS A 1 525 ? -32.584 3.264 8.217 1.00 89.31 525 LYS A N 1
ATOM 4148 C CA . LYS A 1 525 ? -31.369 3.905 7.703 1.00 89.31 525 LYS A CA 1
ATOM 4149 C C . LYS A 1 525 ? -30.414 2.805 7.261 1.00 89.31 525 LYS A C 1
ATOM 4151 O O . LYS A 1 525 ? -30.054 1.956 8.071 1.00 89.31 525 LYS A O 1
ATOM 4156 N N . ARG A 1 526 ? -29.978 2.863 6.006 1.00 92.88 526 ARG A N 1
ATOM 4157 C CA . ARG A 1 526 ? -28.989 1.943 5.439 1.00 92.88 526 ARG A CA 1
ATOM 4158 C C . ARG A 1 526 ? -27.597 2.536 5.545 1.00 92.88 526 ARG A C 1
ATOM 4160 O O . ARG A 1 526 ? -27.292 3.503 4.847 1.00 92.88 526 ARG A O 1
ATOM 4167 N N . VAL A 1 527 ? -26.776 1.961 6.414 1.00 94.75 527 VAL A N 1
ATOM 4168 C CA . VAL A 1 527 ? -25.433 2.446 6.732 1.00 94.75 527 VAL A CA 1
ATOM 4169 C C . VAL A 1 527 ? -24.390 1.512 6.134 1.00 94.75 527 VAL A C 1
ATOM 4171 O O . VAL A 1 527 ? -24.478 0.292 6.261 1.00 94.75 527 VAL A O 1
ATOM 4174 N N . TYR A 1 528 ? -23.376 2.107 5.513 1.00 95.44 528 TYR A N 1
ATOM 4175 C CA . TYR A 1 528 ? -22.142 1.424 5.145 1.00 95.44 528 TYR A CA 1
ATOM 4176 C C . TYR A 1 528 ? -21.047 1.867 6.099 1.00 95.44 528 TYR A C 1
ATOM 4178 O O . TYR A 1 528 ? -20.872 3.070 6.282 1.00 95.44 528 TYR A O 1
ATOM 4186 N N . THR A 1 529 ? -20.326 0.933 6.714 1.00 95.38 529 THR A N 1
ATOM 4187 C CA . THR A 1 529 ? -19.272 1.279 7.676 1.00 95.38 529 THR A CA 1
ATOM 4188 C C . THR A 1 529 ? -18.074 0.343 7.594 1.00 95.38 529 THR A C 1
ATOM 4190 O O . THR A 1 529 ? -18.207 -0.842 7.280 1.00 95.38 529 THR A O 1
ATOM 4193 N N . ALA A 1 530 ? -16.887 0.893 7.828 1.00 94.44 530 ALA A N 1
ATOM 4194 C CA . ALA A 1 530 ? -15.641 0.148 7.945 1.00 94.44 530 ALA A CA 1
ATOM 4195 C C . ALA A 1 530 ? -14.621 0.976 8.729 1.00 94.44 530 ALA A C 1
ATOM 4197 O O . ALA A 1 530 ? -14.643 2.208 8.694 1.00 94.44 530 ALA A O 1
ATOM 4198 N N . LYS A 1 531 ? -13.655 0.313 9.370 1.00 92.31 531 LYS A N 1
ATOM 4199 C CA . LYS A 1 531 ? -12.450 1.005 9.840 1.00 92.31 531 LYS A CA 1
ATOM 4200 C C . LYS A 1 531 ? -11.592 1.311 8.615 1.00 92.31 531 LYS A C 1
ATOM 4202 O O . LYS A 1 531 ? -10.984 0.395 8.055 1.00 92.31 531 LYS A O 1
ATOM 4207 N N . ARG A 1 532 ? -11.570 2.568 8.165 1.00 91.38 532 ARG A N 1
ATOM 4208 C CA . ARG A 1 532 ? -10.791 2.965 6.989 1.00 91.38 532 ARG A CA 1
ATOM 4209 C C . ARG A 1 532 ? -9.445 3.523 7.425 1.00 91.38 532 ARG A C 1
ATOM 4211 O O . ARG A 1 532 ? -9.329 4.262 8.396 1.00 91.38 532 ARG A O 1
ATOM 4218 N N . SER A 1 533 ? -8.399 3.140 6.711 1.00 89.50 533 SER A N 1
ATOM 4219 C CA . SER A 1 533 ? -7.056 3.691 6.906 1.00 89.50 533 SER A CA 1
ATOM 4220 C C . SER A 1 533 ? -6.352 3.823 5.567 1.00 89.50 533 SER A C 1
ATOM 4222 O O . SER A 1 533 ? -6.706 3.147 4.604 1.00 89.50 533 SER A O 1
ATOM 4224 N N . GLY A 1 534 ? -5.351 4.690 5.486 1.00 90.94 534 GLY A N 1
ATOM 4225 C CA . GLY A 1 534 ? -4.613 4.941 4.255 1.00 90.94 534 GLY A CA 1
ATOM 4226 C C . GLY A 1 534 ? -4.690 6.402 3.854 1.00 90.94 534 GLY A C 1
ATOM 4227 O O . GLY A 1 534 ? -5.001 7.265 4.670 1.00 90.94 534 GLY A O 1
ATOM 4228 N N . PHE A 1 535 ? -4.369 6.686 2.599 1.00 92.44 535 PHE A N 1
ATOM 4229 C CA . PHE A 1 535 ? -4.050 8.045 2.189 1.00 92.44 535 PHE A CA 1
ATOM 4230 C C . PHE A 1 535 ? -4.505 8.370 0.770 1.00 92.44 535 PHE A C 1
ATOM 4232 O O . PHE A 1 535 ? -4.673 7.497 -0.089 1.00 92.44 535 PHE A O 1
ATOM 4239 N N . TYR A 1 536 ? -4.658 9.666 0.506 1.00 92.44 536 TYR A N 1
ATOM 4240 C CA . TYR A 1 536 ? -5.023 10.193 -0.805 1.00 92.44 536 TYR A CA 1
ATOM 4241 C C . TYR A 1 536 ? -4.253 11.470 -1.168 1.00 92.44 536 TYR A C 1
ATOM 4243 O O . TYR A 1 536 ? -3.661 12.140 -0.319 1.00 92.44 536 TYR A O 1
ATOM 4251 N N . ILE A 1 537 ? -4.270 11.819 -2.459 1.00 89.19 537 ILE A N 1
ATOM 4252 C CA . ILE A 1 537 ? -3.857 13.141 -2.955 1.00 89.19 537 ILE A CA 1
ATOM 4253 C C . ILE A 1 537 ? -5.091 13.873 -3.469 1.00 89.19 537 ILE A C 1
ATOM 4255 O O . ILE A 1 537 ? -5.790 13.358 -4.340 1.00 89.19 537 ILE A O 1
ATOM 4259 N N . ASN A 1 538 ? -5.292 15.114 -3.020 1.00 84.69 538 ASN A N 1
ATOM 4260 C CA . ASN A 1 538 ? -6.449 15.972 -3.308 1.00 84.69 538 ASN A CA 1
ATOM 4261 C C . ASN A 1 538 ? -7.779 15.423 -2.768 1.00 84.69 538 ASN A C 1
ATOM 4263 O O . ASN A 1 538 ? -8.394 16.072 -1.934 1.00 84.69 538 ASN A O 1
ATOM 4267 N N . THR A 1 539 ? -8.236 14.264 -3.254 1.00 85.75 539 THR A N 1
ATOM 4268 C CA . THR A 1 539 ? -9.492 13.619 -2.831 1.00 85.75 539 THR A CA 1
ATOM 4269 C C . THR A 1 539 ? -9.398 12.097 -2.922 1.00 85.75 539 THR A C 1
ATOM 4271 O O . THR A 1 539 ? -8.732 11.573 -3.825 1.00 85.75 539 THR A O 1
ATOM 4274 N N . GLU A 1 540 ? -10.154 11.394 -2.072 1.00 85.12 540 GLU A N 1
ATOM 4275 C CA . GLU A 1 540 ? -10.300 9.927 -2.103 1.00 85.12 540 GLU A CA 1
ATOM 4276 C C . GLU A 1 540 ? -10.789 9.393 -3.465 1.00 85.12 540 GLU A C 1
ATOM 4278 O O . GLU A 1 540 ? -10.470 8.279 -3.868 1.00 85.12 540 GLU A O 1
ATOM 4283 N N . LYS A 1 541 ? -11.532 10.208 -4.224 1.00 84.38 541 LYS A N 1
ATOM 4284 C CA . LYS A 1 541 ? -12.079 9.844 -5.542 1.00 84.38 541 LYS A CA 1
ATOM 4285 C C . LYS A 1 541 ? -11.135 10.122 -6.713 1.00 84.38 541 LYS A C 1
ATOM 4287 O O . LYS A 1 541 ? -11.533 9.962 -7.862 1.00 84.38 541 LYS A O 1
ATOM 4292 N N . SER A 1 542 ? -9.907 10.575 -6.461 1.00 84.56 542 SER A N 1
ATOM 4293 C CA . SER A 1 542 ? -8.956 10.904 -7.532 1.00 84.56 542 SER A CA 1
ATOM 4294 C C . SER A 1 542 ? -7.701 10.039 -7.502 1.00 84.56 542 SER A C 1
ATOM 4296 O O . SER A 1 542 ? -7.344 9.420 -8.506 1.00 84.56 542 SER A O 1
ATOM 4298 N N . ARG A 1 543 ? -7.020 9.996 -6.357 1.00 89.44 543 ARG A N 1
ATOM 4299 C CA . ARG A 1 543 ? -5.813 9.205 -6.124 1.00 89.44 543 ARG A CA 1
ATOM 4300 C C . ARG A 1 543 ? -5.834 8.742 -4.688 1.00 89.44 543 ARG A C 1
ATOM 4302 O O . ARG A 1 543 ? -5.645 9.570 -3.801 1.00 89.44 543 ARG A O 1
ATOM 4309 N N . ALA A 1 544 ? -6.082 7.461 -4.483 1.00 90.69 544 ALA A N 1
ATOM 4310 C CA . ALA A 1 544 ? -6.305 6.914 -3.160 1.00 90.69 544 ALA A CA 1
ATOM 4311 C C . ALA A 1 544 ? -5.740 5.505 -3.044 1.00 90.69 544 ALA A C 1
ATOM 4313 O O . ALA A 1 544 ? -5.765 4.725 -3.998 1.00 90.69 544 ALA A O 1
ATOM 4314 N N . ASN A 1 545 ? -5.230 5.213 -1.855 1.00 91.06 545 ASN A N 1
ATOM 4315 C CA . ASN A 1 545 ? -4.837 3.891 -1.411 1.00 91.06 545 ASN A CA 1
ATOM 4316 C C . ASN A 1 545 ? -5.428 3.716 -0.013 1.00 91.06 545 ASN A C 1
ATOM 4318 O O . ASN A 1 545 ? -4.884 4.243 0.959 1.00 91.06 545 ASN A O 1
ATOM 4322 N N . VAL A 1 546 ? -6.601 3.089 0.049 1.00 90.81 546 VAL A N 1
ATOM 4323 C CA . VAL A 1 546 ? -7.425 3.023 1.258 1.00 90.81 546 VAL A CA 1
ATOM 4324 C C . VAL A 1 546 ? -7.715 1.572 1.587 1.00 90.81 546 VAL A C 1
ATOM 4326 O O . VAL A 1 546 ? -8.213 0.824 0.753 1.00 90.81 546 VAL A O 1
ATOM 4329 N N . ASN A 1 547 ? -7.422 1.182 2.815 1.00 90.00 547 ASN A N 1
ATOM 4330 C CA . ASN A 1 547 ? -7.798 -0.097 3.381 1.00 90.00 547 ASN A CA 1
ATOM 4331 C C . ASN A 1 547 ? -9.149 0.054 4.069 1.00 90.00 547 ASN A C 1
ATOM 4333 O O . ASN A 1 547 ? -9.271 0.851 4.998 1.00 90.00 547 ASN A O 1
ATOM 4337 N N . ASN A 1 548 ? -10.131 -0.735 3.649 1.00 91.12 548 ASN A N 1
ATOM 4338 C CA . ASN A 1 548 ? -11.405 -0.875 4.340 1.00 91.12 548 ASN A CA 1
ATOM 4339 C C . ASN A 1 548 ? -11.346 -2.152 5.179 1.00 91.12 548 ASN A C 1
ATOM 4341 O O . ASN A 1 548 ? -11.253 -3.254 4.632 1.00 91.12 548 ASN A O 1
ATOM 4345 N N . LEU A 1 549 ? -11.359 -2.000 6.503 1.00 89.94 549 LEU A N 1
ATOM 4346 C CA . LEU A 1 549 ? -11.161 -3.092 7.448 1.00 89.94 549 LEU A CA 1
ATOM 4347 C C . LEU A 1 549 ? -12.440 -3.394 8.226 1.00 89.94 549 LEU A C 1
ATOM 4349 O O . LEU A 1 549 ? -13.134 -2.501 8.714 1.00 89.94 549 LEU A O 1
ATOM 4353 N N . ARG A 1 550 ?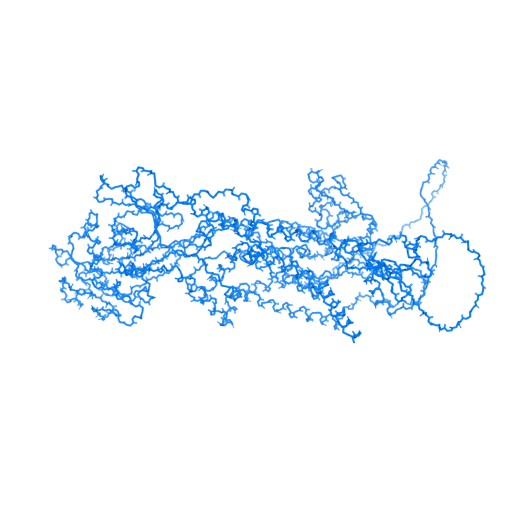 -12.681 -4.686 8.425 1.00 90.00 550 ARG A N 1
ATOM 4354 C CA . ARG A 1 550 ? -13.670 -5.237 9.351 1.00 90.00 550 ARG A CA 1
ATOM 4355 C C . ARG A 1 550 ? -12.994 -6.271 10.235 1.00 90.00 550 ARG A C 1
ATOM 4357 O O . ARG A 1 550 ? -11.934 -6.789 9.890 1.00 90.00 550 ARG A O 1
ATOM 4364 N N . TRP A 1 551 ? -13.606 -6.633 11.351 1.00 90.12 551 TRP A N 1
ATOM 4365 C CA . TRP A 1 551 ? -13.130 -7.793 12.093 1.00 90.12 551 TRP A CA 1
ATOM 4366 C C . TRP A 1 551 ? -13.911 -9.055 11.758 1.00 90.12 551 TRP A C 1
ATOM 4368 O O . TRP A 1 551 ? -15.063 -9.019 11.322 1.00 90.12 551 TRP A O 1
ATOM 4378 N N . LYS A 1 552 ? -13.247 -10.193 11.940 1.00 89.94 552 LYS A N 1
ATOM 4379 C CA . LYS A 1 552 ? -13.846 -11.514 11.800 1.00 89.94 552 LYS A CA 1
ATOM 4380 C C . LYS A 1 552 ? -14.642 -11.862 13.060 1.00 89.94 552 LYS A C 1
ATOM 4382 O O . LYS A 1 552 ? -14.151 -11.675 14.171 1.00 89.94 552 LYS A O 1
ATOM 4387 N N . LEU A 1 553 ? -15.845 -12.393 12.864 1.00 91.19 553 LEU A N 1
ATOM 4388 C CA . LEU A 1 553 ? -16.655 -13.008 13.914 1.00 91.19 553 LEU A CA 1
ATOM 4389 C C . LEU A 1 553 ? -16.325 -14.505 13.983 1.00 91.19 553 LEU A C 1
ATOM 4391 O O . LEU A 1 553 ? -16.110 -15.139 12.946 1.00 91.19 553 LEU A O 1
ATOM 4395 N N . PHE A 1 554 ? -16.206 -15.052 15.192 1.00 92.12 554 PHE A N 1
ATOM 4396 C CA . PHE A 1 554 ? -15.760 -16.428 15.421 1.00 92.12 554 PHE A CA 1
ATOM 4397 C C . PHE A 1 554 ? -16.890 -17.266 16.009 1.00 92.12 554 PHE A C 1
ATOM 4399 O O . PHE A 1 554 ? -17.489 -16.895 17.003 1.00 92.12 554 PHE A O 1
ATOM 4406 N N . THR A 1 555 ? -17.122 -18.452 15.461 1.00 93.62 555 THR A N 1
ATOM 4407 C CA . THR A 1 555 ? -18.128 -19.378 16.002 1.00 93.62 555 THR A CA 1
ATOM 4408 C C . THR A 1 555 ? -17.655 -20.103 17.267 1.00 93.62 555 THR A C 1
ATOM 4410 O O . THR A 1 555 ? -18.466 -20.607 18.036 1.00 93.62 555 THR A O 1
ATOM 4413 N N . ASP A 1 556 ? -16.340 -20.197 17.493 1.00 93.50 556 ASP A N 1
ATOM 4414 C CA . ASP A 1 556 ? -15.777 -20.758 18.726 1.00 93.50 556 ASP A CA 1
ATOM 4415 C C . ASP A 1 556 ? -15.711 -19.666 19.810 1.00 93.50 556 ASP A C 1
ATOM 4417 O O . ASP A 1 556 ? -14.989 -18.679 19.610 1.00 93.50 556 ASP A O 1
ATOM 4421 N N . PRO A 1 557 ? -16.392 -19.830 20.963 1.00 93.19 557 PRO A N 1
ATOM 4422 C CA . PRO A 1 557 ? -16.395 -18.837 22.036 1.00 93.19 557 PRO A CA 1
ATOM 4423 C C . PRO A 1 557 ? -14.994 -18.543 22.582 1.00 93.19 557 PRO A C 1
ATOM 4425 O O . PRO A 1 557 ? -14.707 -17.409 22.970 1.00 93.19 557 PRO A O 1
ATOM 4428 N N . LYS A 1 558 ? -14.075 -19.519 22.559 1.00 92.88 558 LYS A N 1
ATOM 4429 C CA . LYS A 1 558 ? -12.687 -19.292 22.986 1.00 92.88 558 LYS A CA 1
ATOM 4430 C C . LYS A 1 558 ? -11.975 -18.330 22.044 1.00 92.88 558 LYS A C 1
ATOM 4432 O O . LYS A 1 558 ? -11.292 -17.411 22.492 1.00 92.88 558 LYS A O 1
ATOM 4437 N N . LEU A 1 559 ? -12.147 -18.512 20.736 1.00 93.31 559 LEU A N 1
ATOM 4438 C CA . LEU A 1 559 ? -11.564 -17.614 19.741 1.00 93.31 559 LEU A CA 1
ATOM 4439 C C . LEU A 1 559 ? -12.262 -16.251 19.739 1.00 93.31 559 LEU A C 1
ATOM 4441 O O . LEU A 1 559 ? -11.583 -15.244 19.584 1.00 93.31 559 LEU A O 1
ATOM 4445 N N . ALA A 1 560 ? -13.577 -16.200 19.961 1.00 92.44 560 ALA A N 1
ATOM 4446 C CA . ALA A 1 560 ? -14.331 -14.950 20.030 1.00 92.44 560 ALA A CA 1
ATOM 4447 C C . ALA A 1 560 ? -13.866 -14.046 21.185 1.00 92.44 560 ALA A C 1
ATOM 4449 O O . ALA A 1 560 ? -13.655 -12.851 20.975 1.00 92.44 560 ALA A O 1
ATOM 4450 N N . LEU A 1 561 ? -13.657 -14.619 22.378 1.00 93.75 561 LEU A N 1
ATOM 4451 C CA . LEU A 1 561 ? -13.137 -13.882 23.530 1.00 93.75 561 LEU A CA 1
ATOM 4452 C C . LEU A 1 561 ? -11.670 -13.485 23.323 1.00 93.75 561 LEU A C 1
ATOM 4454 O O . LEU A 1 561 ? -11.319 -12.318 23.466 1.00 93.75 561 LEU A O 1
ATOM 4458 N N . SER A 1 562 ? -10.812 -14.433 22.938 1.00 93.62 562 SER A N 1
ATOM 4459 C CA . SER A 1 562 ? -9.365 -14.188 22.921 1.00 93.62 562 SER A CA 1
ATOM 4460 C C . SER A 1 562 ? -8.842 -13.455 21.698 1.00 93.62 562 SER A C 1
ATOM 4462 O O . SER A 1 562 ? -7.835 -12.768 21.805 1.00 93.62 562 SER A O 1
ATOM 4464 N N . ARG A 1 563 ? -9.473 -13.582 20.527 1.00 94.00 563 ARG A N 1
ATOM 4465 C CA . ARG A 1 563 ? -8.942 -13.029 19.276 1.00 94.00 563 ARG A CA 1
ATOM 4466 C C . ARG A 1 563 ? -9.852 -11.969 18.687 1.00 94.00 563 ARG A C 1
ATOM 4468 O O . ARG A 1 563 ? -11.077 -12.075 18.664 1.00 94.00 563 ARG A O 1
ATOM 4475 N N . TRP A 1 564 ? -9.225 -10.938 18.143 1.00 92.06 564 TRP A N 1
ATOM 4476 C CA . TRP A 1 564 ? -9.866 -9.884 17.378 1.00 92.06 564 TRP A CA 1
ATOM 4477 C C . TRP A 1 564 ? -9.074 -9.651 16.095 1.00 92.06 564 TRP A C 1
ATOM 4479 O O . TRP A 1 564 ? -8.148 -8.843 16.025 1.00 92.06 564 TRP A O 1
ATOM 4489 N N . GLN A 1 565 ? -9.408 -10.440 15.079 1.00 91.75 565 GLN A N 1
ATOM 4490 C CA . GLN A 1 565 ? -8.700 -10.456 13.805 1.00 91.75 565 GLN A CA 1
ATOM 4491 C C . GLN A 1 565 ? -9.322 -9.466 12.825 1.00 91.75 565 GLN A C 1
ATOM 4493 O O . GLN A 1 565 ? -10.517 -9.562 12.541 1.00 91.75 565 GLN A O 1
ATOM 4498 N N . TRP A 1 566 ? -8.502 -8.575 12.267 1.00 89.81 566 TRP A N 1
ATOM 4499 C CA . TRP A 1 566 ? -8.904 -7.628 11.229 1.00 89.81 566 TRP A CA 1
ATOM 4500 C C . TRP A 1 566 ? -8.637 -8.202 9.838 1.00 89.81 566 TRP A C 1
ATOM 4502 O O . TRP A 1 566 ? -7.539 -8.672 9.537 1.00 89.81 566 TRP A O 1
ATOM 4512 N N . ALA A 1 567 ? -9.655 -8.149 8.988 1.00 89.00 567 ALA A N 1
ATOM 4513 C CA . ALA A 1 567 ? -9.635 -8.581 7.600 1.00 89.00 567 ALA A CA 1
ATOM 4514 C C . ALA A 1 567 ? -10.295 -7.502 6.739 1.00 89.00 567 ALA A C 1
ATOM 4516 O O . ALA A 1 567 ? -11.243 -6.845 7.169 1.00 89.00 567 ALA A O 1
ATOM 4517 N N . GLY A 1 568 ? -9.812 -7.291 5.524 1.00 87.69 568 GLY A N 1
ATOM 4518 C CA . GLY A 1 568 ? -10.315 -6.189 4.715 1.00 87.69 568 GLY A CA 1
ATOM 4519 C C . GLY A 1 568 ? -9.695 -6.137 3.340 1.00 87.69 568 GLY A C 1
ATOM 4520 O O . GLY A 1 568 ? -8.799 -6.913 3.042 1.00 87.69 568 GLY A O 1
ATOM 4521 N N . CYS A 1 569 ? -10.169 -5.224 2.503 1.00 89.00 569 CYS A N 1
ATOM 4522 C CA . CYS A 1 569 ? -9.656 -5.048 1.147 1.00 89.00 569 CYS A CA 1
ATOM 4523 C C . CYS A 1 569 ? -8.956 -3.695 1.016 1.00 89.00 569 CYS A C 1
ATOM 4525 O O . CYS A 1 569 ? -9.330 -2.722 1.674 1.00 89.00 569 CYS A O 1
ATOM 4527 N N . THR A 1 570 ? -7.959 -3.624 0.134 1.00 88.00 570 THR A N 1
ATOM 4528 C CA . THR A 1 570 ? -7.384 -2.342 -0.280 1.00 88.00 570 THR A CA 1
ATOM 4529 C C . THR A 1 570 ? -8.061 -1.878 -1.564 1.00 88.00 570 THR A C 1
ATOM 4531 O O . THR A 1 570 ? -7.997 -2.560 -2.589 1.00 88.00 570 THR A O 1
ATOM 4534 N N . TYR A 1 571 ? -8.647 -0.688 -1.512 1.00 87.38 571 TYR A N 1
ATOM 4535 C CA . TYR A 1 571 ? -9.136 0.066 -2.654 1.00 87.38 571 TYR A CA 1
ATOM 4536 C C . TYR A 1 571 ? -8.033 0.975 -3.211 1.00 87.38 571 TYR A C 1
ATOM 4538 O O . TYR A 1 571 ? -7.492 1.829 -2.498 1.00 87.38 571 TYR A O 1
ATOM 4546 N N . TRP A 1 572 ? -7.705 0.804 -4.495 1.00 86.81 572 TRP A N 1
ATOM 4547 C CA . TRP A 1 572 ? -6.677 1.585 -5.181 1.00 86.81 572 TRP A CA 1
ATOM 4548 C C . TRP A 1 572 ? -7.239 2.309 -6.396 1.00 86.81 572 TRP A C 1
ATOM 4550 O O . TRP A 1 572 ? -7.681 1.690 -7.366 1.00 86.81 572 TRP A O 1
ATOM 4560 N N . LEU A 1 573 ? -7.128 3.634 -6.389 1.00 89.00 573 LEU A N 1
ATOM 4561 C CA . LEU A 1 573 ? -7.579 4.480 -7.485 1.00 89.00 573 LEU A CA 1
ATOM 4562 C C . LEU A 1 573 ? -6.461 5.423 -7.918 1.00 89.00 573 LEU A C 1
ATOM 4564 O O . LEU A 1 573 ? -5.851 6.096 -7.088 1.00 89.00 573 LEU A O 1
ATOM 4568 N N . ASN A 1 574 ? -6.218 5.518 -9.225 1.00 89.00 574 ASN A N 1
ATOM 4569 C CA . ASN A 1 574 ? -5.360 6.556 -9.793 1.00 89.00 574 ASN A CA 1
ATOM 4570 C C . ASN A 1 574 ? -5.916 7.062 -11.125 1.00 89.00 574 ASN A C 1
ATOM 4572 O O . ASN A 1 574 ? -5.654 6.481 -12.179 1.00 89.00 574 ASN A O 1
ATOM 4576 N N . VAL A 1 575 ? -6.591 8.211 -11.095 1.00 89.00 575 VAL A N 1
ATOM 4577 C CA . VAL A 1 575 ? -7.129 8.865 -12.299 1.00 89.00 575 VAL A CA 1
ATOM 4578 C C . VAL A 1 575 ? -6.026 9.275 -13.291 1.00 89.00 575 VAL A C 1
ATOM 4580 O O . VAL A 1 575 ? -6.297 9.426 -14.477 1.00 89.00 575 VAL A O 1
ATOM 4583 N N . TRP A 1 576 ? -4.763 9.394 -12.866 1.00 86.31 576 TRP A N 1
ATOM 4584 C CA . TRP A 1 576 ? -3.629 9.696 -13.755 1.00 86.31 576 TRP A CA 1
ATOM 4585 C C . TRP A 1 576 ? -3.003 8.464 -14.423 1.00 86.31 576 TRP A C 1
ATOM 4587 O O . TRP A 1 576 ? -2.096 8.604 -15.250 1.00 86.31 576 TRP A O 1
ATOM 4597 N N . GLY A 1 577 ? -3.527 7.262 -14.157 1.00 84.38 577 GLY A N 1
ATOM 4598 C CA . GLY A 1 577 ? -3.041 6.015 -14.751 1.00 84.38 577 GLY A CA 1
ATOM 4599 C C . GLY A 1 577 ? -3.028 6.011 -16.287 1.00 84.38 577 GLY A C 1
ATOM 4600 O O . GLY A 1 577 ? -2.214 5.315 -16.889 1.00 84.38 577 GLY A O 1
ATOM 4601 N N . TRP A 1 578 ? -3.845 6.841 -16.951 1.00 85.19 578 TRP A N 1
ATOM 4602 C CA . TRP A 1 578 ? -3.896 6.918 -18.418 1.00 85.19 578 TRP A CA 1
ATOM 4603 C C . TRP A 1 578 ? -2.584 7.424 -19.028 1.00 85.19 578 TRP A C 1
ATOM 4605 O O . TRP A 1 578 ? -2.266 7.079 -20.165 1.00 85.19 578 TRP A O 1
ATOM 4615 N N . THR A 1 579 ? -1.784 8.190 -18.278 1.00 83.81 579 THR A N 1
ATOM 4616 C CA . THR A 1 579 ? -0.479 8.696 -18.741 1.00 83.81 579 THR A CA 1
ATOM 4617 C C . THR A 1 579 ? 0.465 7.564 -19.143 1.00 83.81 579 THR A C 1
ATOM 4619 O O . THR A 1 579 ? 1.282 7.718 -20.052 1.00 83.81 579 THR A O 1
ATOM 4622 N N . ARG A 1 580 ? 0.307 6.382 -18.532 1.00 78.19 580 ARG A N 1
ATOM 4623 C CA . ARG A 1 580 ? 1.077 5.180 -18.863 1.00 78.19 580 ARG A CA 1
ATOM 4624 C C . ARG A 1 580 ? 0.712 4.566 -20.212 1.00 78.19 580 ARG A C 1
ATOM 4626 O O . ARG A 1 580 ? 1.518 3.819 -20.761 1.00 78.19 580 ARG A O 1
ATOM 4633 N N . LEU A 1 581 ? -0.442 4.904 -20.789 1.00 81.06 581 LEU A N 1
ATOM 4634 C CA . LEU A 1 581 ? -0.837 4.392 -22.102 1.00 81.06 581 LEU A CA 1
ATOM 4635 C C . LEU A 1 581 ? 0.088 4.888 -23.222 1.00 81.06 581 LEU A C 1
ATOM 4637 O O . LEU A 1 581 ? 0.237 4.208 -24.233 1.00 81.06 581 LEU A O 1
ATOM 4641 N N . ILE A 1 582 ? 0.787 6.011 -23.021 1.00 80.19 582 ILE A N 1
ATOM 4642 C CA . ILE A 1 582 ? 1.804 6.513 -23.959 1.00 80.19 582 ILE A CA 1
ATOM 4643 C C . ILE A 1 582 ? 2.923 5.475 -24.154 1.00 80.19 582 ILE A C 1
ATOM 4645 O O . ILE A 1 582 ? 3.437 5.311 -25.262 1.00 80.19 582 ILE A O 1
ATOM 4649 N N . TYR A 1 583 ? 3.255 4.700 -23.116 1.00 79.69 583 TYR A N 1
ATOM 4650 C CA . TYR A 1 583 ? 4.278 3.661 -23.215 1.00 79.69 583 TYR A CA 1
ATOM 4651 C C . TYR A 1 583 ? 3.866 2.461 -24.065 1.00 79.69 583 TYR A C 1
ATOM 4653 O O . TYR A 1 583 ? 4.753 1.752 -24.534 1.00 79.69 583 TYR A O 1
ATOM 4661 N N . PHE A 1 584 ? 2.574 2.255 -24.355 1.00 81.44 584 PHE A N 1
ATOM 4662 C CA . PHE A 1 584 ? 2.171 1.240 -25.335 1.00 81.44 584 PHE A CA 1
ATOM 4663 C C . PHE A 1 584 ? 2.718 1.547 -26.727 1.00 81.44 584 PHE A C 1
ATOM 4665 O O . PHE A 1 584 ? 3.101 0.623 -27.439 1.00 81.44 584 PHE A O 1
ATOM 4672 N N . VAL A 1 585 ? 2.815 2.826 -27.104 1.00 80.12 585 VAL A N 1
ATOM 4673 C CA . VAL A 1 585 ? 3.382 3.229 -28.399 1.00 80.12 585 VAL A CA 1
ATOM 4674 C C . VAL A 1 585 ? 4.868 2.869 -28.459 1.00 80.12 585 VAL A C 1
ATOM 4676 O O . VAL A 1 585 ? 5.315 2.240 -29.418 1.00 80.12 585 VAL A O 1
ATOM 4679 N N . PHE A 1 586 ? 5.619 3.181 -27.399 1.00 79.38 586 PHE A N 1
ATOM 4680 C CA . PHE A 1 586 ? 7.039 2.826 -27.296 1.00 79.38 586 PHE A CA 1
ATOM 4681 C C . PHE A 1 586 ? 7.263 1.308 -27.231 1.00 79.38 586 PHE A C 1
ATOM 4683 O O . PHE A 1 586 ? 8.197 0.784 -27.847 1.00 79.38 586 PHE A O 1
ATOM 4690 N N . ALA A 1 587 ? 6.391 0.581 -26.530 1.00 83.50 587 ALA A N 1
ATOM 4691 C CA . ALA A 1 587 ? 6.429 -0.874 -26.477 1.00 83.50 587 ALA A CA 1
ATOM 4692 C C . ALA A 1 587 ? 6.144 -1.489 -27.854 1.00 83.50 587 ALA A C 1
ATOM 4694 O O . ALA A 1 587 ? 6.893 -2.361 -28.285 1.00 83.50 587 ALA A O 1
ATOM 4695 N N . ALA A 1 588 ? 5.132 -1.006 -28.581 1.00 83.25 588 ALA A N 1
ATOM 4696 C CA . ALA A 1 588 ? 4.794 -1.486 -29.920 1.00 83.25 588 ALA A CA 1
ATOM 4697 C C . ALA A 1 588 ? 5.944 -1.276 -30.918 1.00 83.25 588 ALA A C 1
ATOM 4699 O O . ALA A 1 588 ? 6.298 -2.202 -31.652 1.00 83.25 588 ALA A O 1
ATOM 4700 N N . GLU A 1 589 ? 6.583 -0.101 -30.896 1.00 80.25 589 GLU A N 1
ATOM 4701 C CA . GLU A 1 589 ? 7.786 0.165 -31.692 1.00 80.25 589 GLU A CA 1
ATOM 4702 C C . GLU A 1 589 ? 8.908 -0.825 -31.340 1.00 80.25 589 GLU A C 1
ATOM 4704 O O . GLU A 1 589 ? 9.563 -1.388 -32.222 1.00 80.25 589 GLU A O 1
ATOM 4709 N N . THR A 1 590 ? 9.115 -1.091 -30.051 1.00 81.62 590 THR A N 1
ATOM 4710 C CA . THR A 1 590 ? 10.161 -2.012 -29.593 1.00 81.62 590 THR A CA 1
ATOM 4711 C C . THR A 1 590 ? 9.873 -3.459 -30.007 1.00 81.62 590 THR A C 1
ATOM 4713 O O . THR A 1 590 ? 10.762 -4.118 -30.546 1.00 81.62 590 THR A O 1
ATOM 4716 N N . ILE A 1 591 ? 8.634 -3.942 -29.847 1.00 86.75 591 ILE A N 1
ATOM 4717 C CA . ILE A 1 591 ? 8.199 -5.275 -30.299 1.00 86.75 591 ILE A CA 1
ATOM 4718 C C . ILE A 1 591 ? 8.436 -5.426 -31.797 1.00 86.75 591 ILE A C 1
ATOM 4720 O O . ILE A 1 591 ? 9.009 -6.424 -32.230 1.00 86.75 591 ILE A O 1
ATOM 4724 N N . PHE A 1 592 ? 8.028 -4.434 -32.592 1.00 84.44 592 PHE A N 1
ATOM 4725 C CA . PHE A 1 592 ? 8.206 -4.469 -34.039 1.00 84.44 592 PHE A CA 1
ATOM 4726 C C . PHE A 1 592 ? 9.684 -4.612 -34.422 1.00 84.44 592 PHE A C 1
ATOM 4728 O O . PHE A 1 592 ? 10.039 -5.440 -35.262 1.00 84.44 592 PHE A O 1
ATOM 4735 N N . ASN A 1 593 ? 10.571 -3.868 -33.758 1.00 82.75 593 ASN A N 1
ATOM 4736 C CA . ASN A 1 593 ? 12.005 -3.981 -34.003 1.00 82.75 593 ASN A CA 1
ATOM 4737 C C . ASN A 1 593 ? 12.591 -5.331 -33.540 1.00 82.75 593 ASN A C 1
ATOM 4739 O O . ASN A 1 593 ? 13.450 -5.884 -34.230 1.00 82.75 593 ASN A O 1
ATOM 4743 N N . ILE A 1 594 ? 12.114 -5.896 -32.425 1.00 85.00 594 ILE A N 1
ATOM 4744 C CA . ILE A 1 594 ? 12.497 -7.248 -31.985 1.00 85.00 594 ILE A CA 1
ATOM 4745 C C . ILE A 1 594 ? 12.039 -8.293 -33.015 1.00 85.00 594 ILE A C 1
ATOM 4747 O O . ILE A 1 594 ? 12.817 -9.179 -33.366 1.00 85.00 594 ILE A O 1
ATOM 4751 N N . LEU A 1 595 ? 10.828 -8.172 -33.568 1.00 85.69 595 LEU A N 1
ATOM 4752 C CA . LEU A 1 595 ? 10.327 -9.059 -34.626 1.00 85.69 595 LEU A CA 1
ATOM 4753 C C . LEU A 1 595 ? 11.191 -8.984 -35.891 1.00 85.69 595 LEU A C 1
ATOM 4755 O O . LEU A 1 595 ? 11.552 -10.021 -36.452 1.00 85.69 595 LEU A O 1
ATOM 4759 N N . VAL A 1 596 ? 11.577 -7.775 -36.313 1.00 83.06 596 VAL A N 1
ATOM 4760 C CA . VAL A 1 596 ? 12.520 -7.572 -37.425 1.00 83.06 596 VAL A CA 1
ATOM 4761 C C . VAL A 1 596 ? 13.851 -8.274 -37.140 1.00 83.06 596 VAL A C 1
ATOM 4763 O O . VAL A 1 596 ? 14.353 -9.004 -37.997 1.00 83.06 596 VAL A O 1
ATOM 4766 N N . LEU A 1 597 ? 14.404 -8.116 -35.934 1.00 84.19 597 LEU A N 1
ATOM 4767 C CA . LEU A 1 597 ? 15.652 -8.766 -35.530 1.00 84.19 597 LEU A CA 1
ATOM 4768 C C . LEU A 1 597 ? 15.544 -10.299 -35.553 1.00 84.19 597 LEU A C 1
ATOM 4770 O O . LEU A 1 597 ? 16.437 -10.968 -36.084 1.00 84.19 597 LEU A O 1
ATOM 4774 N N . VAL A 1 598 ? 14.457 -10.863 -35.023 1.00 84.38 598 VAL A N 1
ATOM 4775 C CA . VAL A 1 598 ? 14.196 -12.312 -35.033 1.00 84.38 598 VAL A CA 1
ATOM 4776 C C . VAL A 1 598 ? 14.098 -12.830 -36.466 1.00 84.38 598 VAL A C 1
ATOM 4778 O O . VAL A 1 598 ? 14.715 -13.841 -36.795 1.00 84.38 598 VAL A O 1
ATOM 4781 N N . LEU A 1 599 ? 13.397 -12.114 -37.346 1.00 84.12 599 LEU A N 1
ATOM 4782 C CA . LEU A 1 599 ? 13.222 -12.501 -38.743 1.00 84.12 599 LEU A CA 1
ATOM 4783 C C . LEU A 1 599 ? 14.550 -12.486 -39.520 1.00 84.12 599 LEU A C 1
ATOM 4785 O O . LEU A 1 599 ? 14.834 -13.426 -40.269 1.00 84.12 599 LEU A O 1
ATOM 4789 N N . VAL A 1 600 ? 15.397 -11.472 -39.311 1.00 81.44 600 VAL A N 1
ATOM 4790 C CA . VAL A 1 600 ? 16.747 -11.419 -39.902 1.00 81.44 600 VAL A CA 1
ATOM 4791 C C . VAL A 1 600 ? 17.630 -12.547 -39.354 1.00 81.44 600 VAL A C 1
ATOM 4793 O O . VAL A 1 600 ? 18.322 -13.222 -40.121 1.00 81.44 600 VAL A O 1
ATOM 4796 N N . SER A 1 601 ? 17.584 -12.795 -38.043 1.00 82.00 601 SER A N 1
ATOM 4797 C CA . SER A 1 601 ? 18.385 -13.841 -37.390 1.00 82.00 601 SER A CA 1
ATOM 4798 C C . SER A 1 601 ? 17.976 -15.242 -37.863 1.00 82.00 601 SER A C 1
ATOM 4800 O O . SER A 1 601 ? 18.828 -16.041 -38.254 1.00 82.00 601 SER A O 1
ATOM 4802 N N . TYR A 1 602 ? 16.670 -15.519 -37.944 1.00 83.75 602 TYR A N 1
ATOM 4803 C CA . TYR A 1 602 ? 16.112 -16.776 -38.457 1.00 83.75 602 TYR A CA 1
ATOM 4804 C C . TYR A 1 602 ? 16.539 -17.056 -39.904 1.00 83.75 602 TYR A C 1
ATOM 4806 O O . TYR A 1 602 ? 16.900 -18.178 -40.266 1.00 83.75 602 TYR A O 1
ATOM 4814 N N . ARG A 1 603 ? 16.556 -16.023 -40.749 1.00 80.00 603 ARG A N 1
ATOM 4815 C CA . ARG A 1 603 ? 17.013 -16.123 -42.142 1.00 80.00 603 ARG A CA 1
ATOM 4816 C C . ARG A 1 603 ? 18.484 -16.447 -42.274 1.00 80.00 603 ARG A C 1
ATOM 4818 O O . ARG A 1 603 ? 18.849 -17.288 -43.097 1.00 80.00 603 ARG A O 1
ATOM 4825 N N . ASN A 1 604 ? 19.318 -15.774 -41.492 1.00 77.56 604 ASN A N 1
ATOM 4826 C CA . ASN A 1 604 ? 20.746 -16.050 -41.472 1.00 77.56 604 ASN A CA 1
ATOM 4827 C C . ASN A 1 604 ? 21.003 -17.488 -41.000 1.00 77.56 604 ASN A C 1
ATOM 4829 O O . ASN A 1 604 ? 21.766 -18.205 -41.653 1.00 77.56 604 ASN A O 1
ATOM 4833 N N . LEU A 1 605 ? 20.258 -17.957 -39.991 1.00 81.56 605 LEU A N 1
ATOM 4834 C CA . LEU A 1 605 ? 20.317 -19.340 -39.518 1.00 81.56 605 LEU A CA 1
ATOM 4835 C C . LEU A 1 605 ? 19.922 -20.348 -40.610 1.00 81.56 605 LEU A C 1
ATOM 4837 O O . LEU A 1 605 ? 20.649 -21.310 -40.846 1.00 81.56 605 LEU A O 1
ATOM 4841 N N . ARG A 1 606 ? 18.833 -20.098 -41.352 1.00 81.06 606 ARG A N 1
ATOM 4842 C CA . ARG A 1 606 ? 18.414 -20.927 -42.505 1.00 81.06 606 ARG A CA 1
ATOM 4843 C C . ARG A 1 606 ? 19.461 -20.984 -43.622 1.00 81.06 606 ARG A C 1
ATOM 4845 O O . ARG A 1 606 ? 19.477 -21.944 -44.384 1.00 81.06 606 ARG A O 1
ATOM 4852 N N . ARG A 1 607 ? 20.334 -19.978 -43.722 1.00 76.81 607 ARG A N 1
ATOM 4853 C CA . ARG A 1 607 ? 21.471 -19.928 -44.659 1.00 76.81 607 ARG A CA 1
ATOM 4854 C C . ARG A 1 607 ? 22.764 -20.519 -44.076 1.00 76.81 607 ARG A C 1
ATOM 4856 O O . ARG A 1 607 ? 23.821 -20.363 -44.681 1.00 76.81 607 ARG A O 1
ATOM 4863 N N . GLY A 1 608 ? 22.695 -21.163 -42.908 1.00 74.69 608 GLY A N 1
ATOM 4864 C CA . GLY A 1 608 ? 23.836 -21.785 -42.232 1.00 74.69 608 GLY A CA 1
ATOM 4865 C C . GLY A 1 608 ? 24.780 -20.799 -41.535 1.00 74.69 608 GLY A C 1
ATOM 4866 O O . GLY A 1 608 ? 25.893 -21.178 -41.181 1.00 74.69 608 GLY A O 1
ATOM 4867 N N . LYS A 1 609 ? 24.372 -19.535 -41.344 1.00 76.12 609 LYS A N 1
ATOM 4868 C CA . LYS A 1 609 ? 25.171 -18.495 -40.677 1.00 76.12 609 LYS A CA 1
ATOM 4869 C C . LYS A 1 609 ? 24.551 -18.152 -39.323 1.00 76.12 609 LYS A C 1
ATOM 4871 O O . LYS A 1 609 ? 23.444 -17.626 -39.265 1.00 76.12 609 LYS A O 1
ATOM 4876 N N . ILE A 1 610 ? 25.270 -18.406 -38.233 1.00 77.69 610 ILE A N 1
ATOM 4877 C CA . ILE A 1 610 ? 24.830 -18.004 -36.891 1.00 77.69 610 ILE A CA 1
ATOM 4878 C C . ILE A 1 610 ? 25.127 -16.511 -36.724 1.00 77.69 610 ILE A C 1
ATOM 4880 O O . ILE A 1 610 ? 26.287 -16.108 -36.655 1.00 77.69 610 ILE A O 1
ATOM 4884 N N . TRP A 1 611 ? 24.077 -15.692 -36.702 1.00 79.75 611 TRP A N 1
ATOM 4885 C CA . TRP A 1 611 ? 24.166 -14.249 -36.492 1.00 79.75 611 TRP A CA 1
ATOM 4886 C C . TRP A 1 611 ? 22.977 -13.769 -35.662 1.00 79.75 611 TRP A C 1
ATOM 4888 O O . TRP A 1 611 ? 21.834 -14.095 -35.983 1.00 79.75 611 TRP A O 1
ATOM 4898 N N . ILE A 1 612 ? 23.265 -12.996 -34.615 1.00 80.44 612 ILE A N 1
ATOM 4899 C CA . ILE A 1 612 ? 22.281 -12.397 -33.713 1.00 80.44 612 ILE A CA 1
ATOM 4900 C C . ILE A 1 612 ? 22.697 -10.940 -33.494 1.00 80.44 612 ILE A C 1
ATOM 4902 O O . ILE A 1 612 ? 23.745 -10.680 -32.903 1.00 80.44 612 ILE A O 1
ATOM 4906 N N . GLY A 1 613 ? 21.891 -10.006 -33.999 1.00 75.50 613 GLY A N 1
ATOM 4907 C CA . GLY A 1 613 ? 22.099 -8.568 -33.815 1.00 75.50 613 GLY A CA 1
ATOM 4908 C C . GLY A 1 613 ? 21.728 -8.075 -32.409 1.00 75.50 613 GLY A C 1
ATOM 4909 O O . GLY A 1 613 ? 21.209 -8.817 -31.579 1.00 75.50 613 GLY A O 1
ATOM 4910 N N . ASP A 1 614 ? 21.991 -6.796 -32.135 1.00 78.00 614 ASP A N 1
ATOM 4911 C CA . ASP A 1 614 ? 21.661 -6.171 -30.849 1.00 78.00 614 ASP A CA 1
ATOM 4912 C C . ASP A 1 614 ? 20.181 -5.750 -30.750 1.00 78.00 614 ASP A C 1
ATOM 4914 O O . ASP A 1 614 ? 19.684 -4.940 -31.536 1.00 78.00 614 ASP A O 1
ATOM 4918 N N . ALA A 1 615 ? 19.470 -6.242 -29.740 1.00 81.56 615 ALA A N 1
ATOM 4919 C CA . ALA A 1 615 ? 18.081 -5.861 -29.496 1.00 81.56 615 ALA A CA 1
ATOM 4920 C C . ALA A 1 615 ? 17.922 -4.419 -28.974 1.00 81.56 615 ALA A C 1
ATOM 4922 O O . ALA A 1 615 ? 16.850 -3.837 -29.128 1.00 81.56 615 ALA A O 1
ATOM 4923 N N . PHE A 1 616 ? 18.972 -3.813 -28.405 1.00 78.38 616 PHE A N 1
ATOM 4924 C CA . PHE A 1 616 ? 18.896 -2.478 -27.798 1.00 78.38 616 PHE A CA 1
ATOM 4925 C C . PHE A 1 616 ? 19.197 -1.319 -28.752 1.00 78.38 616 PHE A C 1
ATOM 4927 O O . PHE A 1 616 ? 18.932 -0.171 -28.413 1.00 78.38 616 PHE A O 1
ATOM 4934 N N . VAL A 1 617 ? 19.667 -1.579 -29.972 1.00 74.00 617 VAL A N 1
ATOM 4935 C CA . VAL A 1 617 ? 19.844 -0.557 -31.025 1.00 74.00 617 VAL A CA 1
ATOM 4936 C C . VAL A 1 617 ? 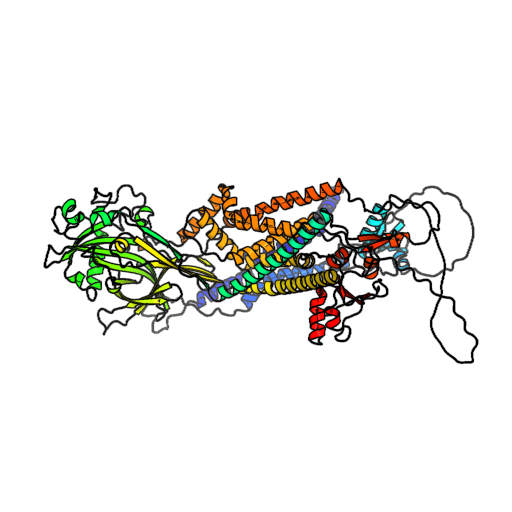18.589 0.301 -31.283 1.00 74.00 617 VAL A C 1
ATOM 4938 O O . VAL A 1 617 ? 18.739 1.523 -31.399 1.00 74.00 617 VAL A O 1
ATOM 4941 N N . PRO A 1 618 ? 17.375 -0.272 -31.411 1.00 70.00 618 PRO A N 1
ATOM 4942 C CA . PRO A 1 618 ? 16.137 0.504 -31.519 1.00 70.00 618 PRO A CA 1
ATOM 4943 C C . PRO A 1 618 ? 15.772 1.207 -30.203 1.00 70.00 618 PRO A C 1
ATOM 4945 O O . PRO A 1 618 ? 15.450 2.392 -30.222 1.00 70.00 618 PRO A O 1
ATOM 4948 N N . ILE A 1 619 ? 15.900 0.508 -29.069 1.00 73.88 619 ILE A N 1
ATOM 4949 C CA . ILE A 1 619 ? 15.548 1.004 -27.729 1.00 73.88 619 ILE A CA 1
ATOM 4950 C C . ILE A 1 619 ? 16.395 2.235 -27.375 1.00 73.88 619 ILE A C 1
ATOM 4952 O O . ILE A 1 619 ? 15.865 3.299 -27.072 1.00 73.88 619 ILE A O 1
ATOM 4956 N N . SER A 1 620 ? 17.717 2.145 -27.521 1.00 73.00 620 SER A N 1
ATOM 4957 C CA . SER A 1 620 ? 18.693 3.189 -27.185 1.00 73.00 620 SER A CA 1
ATOM 4958 C C . SER A 1 620 ? 18.406 4.551 -27.829 1.00 73.00 620 SER A C 1
ATOM 4960 O O . SER A 1 620 ? 18.780 5.570 -27.251 1.00 73.00 620 SER A O 1
ATOM 4962 N N . ARG A 1 621 ? 17.729 4.600 -28.985 1.00 70.31 621 ARG A N 1
ATOM 4963 C CA . ARG A 1 621 ? 17.354 5.867 -29.638 1.00 70.31 621 ARG A CA 1
ATOM 4964 C C . ARG A 1 621 ? 16.255 6.616 -28.889 1.00 70.31 621 ARG A C 1
ATOM 4966 O O . ARG A 1 621 ? 16.287 7.841 -28.851 1.00 70.31 621 ARG A O 1
ATOM 4973 N N . SER A 1 622 ? 15.290 5.897 -28.323 1.00 75.75 622 SER A N 1
ATOM 4974 C CA . SER A 1 622 ? 14.135 6.482 -27.637 1.00 75.75 622 SER A CA 1
ATOM 4975 C C . SER A 1 622 ? 14.264 6.452 -26.112 1.00 75.75 622 SER A C 1
ATOM 4977 O O . SER A 1 622 ? 13.541 7.187 -25.449 1.00 75.75 622 SER A O 1
ATOM 4979 N N . VAL A 1 623 ? 15.222 5.707 -25.547 1.00 79.19 623 VAL A N 1
ATOM 4980 C CA . VAL A 1 623 ? 15.462 5.602 -24.091 1.00 79.19 623 VAL A CA 1
ATOM 4981 C C . VAL A 1 623 ? 15.524 6.958 -23.381 1.00 79.19 623 VAL A C 1
ATOM 4983 O O . VAL A 1 623 ? 14.925 7.109 -22.322 1.00 79.19 623 VAL A O 1
ATOM 4986 N N . MET A 1 624 ? 16.217 7.958 -23.942 1.00 82.19 624 MET A N 1
ATOM 4987 C CA . MET A 1 624 ? 16.298 9.294 -23.324 1.00 82.19 624 MET A CA 1
ATOM 4988 C C . MET A 1 624 ? 14.931 9.963 -23.228 1.00 82.19 624 MET A C 1
ATOM 4990 O O . MET A 1 624 ? 14.560 10.483 -22.180 1.00 82.19 624 MET A O 1
ATOM 4994 N N . LEU A 1 625 ? 14.171 9.921 -24.324 1.00 83.56 625 LEU A N 1
ATOM 4995 C CA . LEU A 1 625 ? 12.826 10.478 -24.379 1.00 83.56 625 LEU A CA 1
ATOM 4996 C C . LEU A 1 625 ? 11.899 9.748 -23.401 1.00 83.56 625 LEU A C 1
ATOM 4998 O O . LEU A 1 625 ? 11.122 10.393 -22.708 1.00 83.56 625 LEU A O 1
ATOM 5002 N N . GLN A 1 626 ? 12.018 8.422 -23.311 1.00 83.19 626 GLN A N 1
ATOM 5003 C CA . GLN A 1 626 ? 11.234 7.600 -22.392 1.00 83.19 626 GLN A CA 1
ATOM 5004 C C . GLN A 1 626 ? 11.565 7.895 -20.920 1.00 83.19 626 GLN A C 1
ATOM 5006 O O . GLN A 1 626 ? 10.648 7.995 -20.106 1.00 83.19 626 GLN A O 1
ATOM 5011 N N . GLY A 1 627 ? 12.846 8.091 -20.585 1.00 86.56 627 GLY A N 1
ATOM 5012 C CA . GLY A 1 627 ? 13.289 8.481 -19.243 1.00 86.56 627 GLY A CA 1
ATOM 5013 C C . GLY A 1 627 ? 12.803 9.876 -18.845 1.00 86.56 627 GLY A C 1
ATOM 5014 O O . GLY A 1 627 ? 12.236 10.050 -17.769 1.00 86.56 627 GLY A O 1
ATOM 5015 N N . VAL A 1 628 ? 12.931 10.862 -19.741 1.00 87.56 628 VAL A N 1
ATOM 5016 C CA . VAL A 1 628 ? 12.401 12.219 -19.515 1.00 87.56 628 VAL A CA 1
ATOM 5017 C C . VAL A 1 628 ? 10.880 12.194 -19.372 1.00 87.56 628 VAL A C 1
ATOM 5019 O O . VAL A 1 628 ? 10.345 12.823 -18.463 1.00 87.56 628 VAL A O 1
ATOM 5022 N N . ALA A 1 629 ? 10.176 11.437 -20.218 1.00 86.69 629 ALA A N 1
ATOM 5023 C CA . ALA A 1 629 ? 8.731 11.270 -20.107 1.00 86.69 629 ALA A CA 1
ATOM 5024 C C . ALA A 1 629 ? 8.333 10.638 -18.763 1.00 86.69 629 ALA A C 1
ATOM 5026 O O . ALA A 1 629 ? 7.402 11.127 -18.129 1.00 86.69 629 ALA A O 1
ATOM 5027 N N . ALA A 1 630 ? 9.063 9.619 -18.290 1.00 87.25 630 ALA A N 1
ATOM 5028 C CA . ALA A 1 630 ? 8.797 8.973 -16.999 1.00 87.25 630 ALA A CA 1
ATOM 5029 C C . ALA A 1 630 ? 8.940 9.957 -15.840 1.00 87.25 630 ALA A C 1
ATOM 5031 O O . ALA A 1 630 ? 8.057 10.052 -14.987 1.00 87.25 630 ALA A O 1
ATOM 5032 N N . PHE A 1 631 ? 10.012 10.747 -15.859 1.00 88.88 631 PHE A N 1
ATOM 5033 C CA . PHE A 1 631 ? 10.242 11.772 -14.853 1.00 88.88 631 PHE A CA 1
ATOM 5034 C C . PHE A 1 631 ? 9.166 12.868 -14.882 1.00 88.88 631 PHE A C 1
ATOM 5036 O O . PHE A 1 631 ? 8.623 13.228 -13.840 1.00 88.88 631 PHE A O 1
ATOM 5043 N N . LEU A 1 632 ? 8.796 13.366 -16.066 1.00 88.12 632 LEU A N 1
ATOM 5044 C CA . LEU A 1 632 ? 7.730 14.363 -16.201 1.00 88.12 632 LEU A CA 1
ATOM 5045 C C . LEU A 1 632 ? 6.382 13.827 -15.709 1.00 88.12 632 LEU A C 1
ATOM 5047 O O . LEU A 1 632 ? 5.648 14.551 -15.043 1.00 88.12 632 LEU A O 1
ATOM 5051 N N . ILE A 1 633 ? 6.070 12.558 -15.980 1.00 87.44 633 ILE A N 1
ATOM 5052 C CA . ILE A 1 633 ? 4.854 11.913 -15.477 1.00 87.44 633 ILE A CA 1
ATOM 5053 C C . ILE A 1 633 ? 4.864 11.856 -13.945 1.00 87.44 633 ILE A C 1
ATOM 5055 O O . ILE A 1 633 ? 3.847 12.170 -13.332 1.00 87.44 633 ILE A O 1
ATOM 5059 N N . TRP A 1 634 ? 5.996 11.539 -13.307 1.00 88.75 634 TRP A N 1
ATOM 5060 C CA . TRP A 1 634 ? 6.103 11.599 -11.843 1.00 88.75 634 TRP A CA 1
ATOM 5061 C C . TRP A 1 634 ? 5.841 12.997 -11.293 1.00 88.75 634 TRP A C 1
ATOM 5063 O O . TRP A 1 634 ? 5.101 13.133 -10.320 1.00 88.75 634 TRP A O 1
ATOM 5073 N N . VAL A 1 635 ? 6.398 14.031 -11.927 1.00 87.94 635 VAL A N 1
ATOM 5074 C CA . VAL A 1 635 ? 6.178 15.426 -11.522 1.00 87.94 635 VAL A CA 1
ATOM 5075 C C . VAL A 1 635 ? 4.699 15.801 -11.645 1.00 87.94 635 VAL A C 1
ATOM 5077 O O . VAL A 1 635 ? 4.125 16.340 -10.699 1.00 87.94 635 VAL A O 1
ATOM 5080 N N . LEU A 1 636 ? 4.056 15.468 -12.769 1.00 86.12 636 LEU A N 1
ATOM 5081 C CA . LEU A 1 636 ? 2.631 15.740 -13.001 1.00 86.12 636 LEU A CA 1
ATOM 5082 C C . LEU A 1 636 ? 1.727 14.994 -12.011 1.00 86.12 636 LEU A C 1
ATOM 5084 O O . LEU A 1 636 ? 0.724 15.533 -11.543 1.00 86.12 636 LEU A O 1
ATOM 5088 N N . GLU A 1 637 ? 2.104 13.776 -11.633 1.00 85.81 637 GLU A N 1
ATOM 5089 C CA . GLU A 1 637 ? 1.387 12.997 -10.628 1.00 85.81 637 GLU A CA 1
ATOM 5090 C C . GLU A 1 637 ? 1.693 13.401 -9.180 1.00 85.81 637 GLU A C 1
ATOM 5092 O O . GLU A 1 637 ? 1.113 12.826 -8.257 1.00 85.81 637 GLU A O 1
ATOM 5097 N N . GLY A 1 638 ? 2.568 14.382 -8.949 1.00 86.31 638 GLY A N 1
ATOM 5098 C CA . GLY A 1 638 ? 2.969 14.789 -7.604 1.00 86.31 638 GLY A CA 1
ATOM 5099 C C . GLY A 1 638 ? 3.734 13.698 -6.850 1.00 86.31 638 GLY A C 1
ATOM 5100 O O . GLY A 1 638 ? 3.598 13.597 -5.634 1.00 86.31 638 GLY A O 1
ATOM 5101 N N . PHE A 1 639 ? 4.504 12.877 -7.573 1.00 89.00 639 PHE A N 1
ATOM 5102 C CA . PHE A 1 639 ? 5.304 11.760 -7.059 1.00 89.00 639 PHE A CA 1
ATOM 5103 C C . PHE A 1 639 ? 4.497 10.668 -6.329 1.00 89.00 639 PHE A C 1
ATOM 5105 O O . PHE A 1 639 ? 5.058 9.920 -5.532 1.00 89.00 639 PHE A O 1
ATOM 5112 N N . TRP A 1 640 ? 3.204 10.516 -6.645 1.00 89.44 640 TRP A N 1
ATOM 5113 C CA . TRP A 1 640 ? 2.315 9.494 -6.066 1.00 89.44 640 TRP A CA 1
ATOM 5114 C C . TRP A 1 640 ? 2.938 8.089 -6.034 1.00 89.44 640 TRP A C 1
ATOM 5116 O O . TRP A 1 640 ? 3.032 7.457 -4.985 1.00 89.44 640 TRP A O 1
ATOM 5126 N N . ARG A 1 641 ? 3.407 7.613 -7.192 1.00 88.19 641 ARG A N 1
ATOM 5127 C CA . ARG A 1 641 ? 3.987 6.274 -7.374 1.00 88.19 641 ARG A CA 1
ATOM 5128 C C . ARG A 1 641 ? 5.252 6.042 -6.530 1.00 88.19 641 ARG A C 1
ATOM 5130 O O . ARG A 1 641 ? 5.274 5.058 -5.790 1.00 88.19 641 ARG A O 1
ATOM 5137 N N . PRO A 1 642 ? 6.275 6.913 -6.593 1.00 91.19 642 PRO A N 1
ATOM 5138 C CA . PRO A 1 642 ? 7.440 6.780 -5.726 1.00 91.19 642 PRO A CA 1
ATOM 5139 C C . PRO A 1 642 ? 7.125 6.867 -4.229 1.00 91.19 642 PRO A C 1
ATOM 5141 O O . PRO A 1 642 ? 7.658 6.071 -3.465 1.00 91.19 642 PRO A O 1
ATOM 5144 N N . PHE A 1 643 ? 6.228 7.763 -3.799 1.00 92.19 643 PHE A N 1
ATOM 5145 C CA . PHE A 1 643 ? 5.861 7.858 -2.382 1.00 92.19 643 PHE A CA 1
ATOM 5146 C C . PHE A 1 643 ? 5.130 6.614 -1.870 1.00 92.19 643 PHE A C 1
ATOM 5148 O O . PHE A 1 643 ? 5.415 6.166 -0.762 1.00 92.19 643 PHE A O 1
ATOM 5155 N N . MET A 1 644 ? 4.262 5.996 -2.678 1.00 89.88 644 MET A N 1
ATOM 5156 C CA . MET A 1 644 ? 3.663 4.703 -2.319 1.00 89.88 644 MET A CA 1
ATOM 5157 C C . MET A 1 644 ? 4.721 3.622 -2.086 1.00 89.88 644 MET A C 1
ATOM 5159 O O . MET A 1 644 ? 4.579 2.817 -1.171 1.00 89.88 644 MET A O 1
ATOM 5163 N N . MET A 1 645 ? 5.782 3.613 -2.896 1.00 91.75 645 MET A N 1
ATOM 5164 C CA . MET A 1 645 ? 6.902 2.696 -2.702 1.00 91.75 645 MET A CA 1
ATOM 5165 C C . MET A 1 645 ? 7.652 2.987 -1.407 1.00 91.75 645 MET A C 1
ATOM 5167 O O . MET A 1 645 ? 7.903 2.059 -0.649 1.00 91.75 645 MET A O 1
ATOM 5171 N N . THR A 1 646 ? 7.927 4.258 -1.110 1.00 93.50 646 THR A N 1
ATOM 5172 C CA . THR A 1 646 ? 8.554 4.671 0.154 1.00 93.50 646 THR A CA 1
ATOM 5173 C C . THR A 1 646 ? 7.750 4.224 1.374 1.00 93.50 646 THR A C 1
ATOM 5175 O O . THR A 1 646 ? 8.332 3.709 2.323 1.00 93.50 646 THR A O 1
ATOM 5178 N N . LEU A 1 647 ? 6.422 4.369 1.353 1.00 92.62 647 LEU A N 1
ATOM 5179 C CA . LEU A 1 647 ? 5.561 3.938 2.460 1.00 92.62 647 LEU A CA 1
ATOM 5180 C C . LEU A 1 647 ? 5.495 2.412 2.595 1.00 92.62 647 LEU A C 1
ATOM 5182 O O . LEU A 1 647 ? 5.563 1.888 3.705 1.00 92.62 647 LEU A O 1
ATOM 5186 N N . SER A 1 648 ? 5.394 1.694 1.474 1.00 91.81 648 SER A N 1
ATOM 5187 C CA . SER A 1 648 ? 5.363 0.226 1.460 1.00 91.81 648 SER A CA 1
ATOM 5188 C C . SER A 1 648 ? 6.678 -0.374 1.962 1.00 91.81 648 SER A C 1
ATOM 5190 O O . SER A 1 648 ? 6.674 -1.195 2.880 1.00 91.81 648 SER A O 1
ATOM 5192 N N . ASP A 1 649 ? 7.807 0.097 1.429 1.00 92.81 649 ASP A N 1
ATOM 5193 C CA . ASP A 1 649 ? 9.137 -0.361 1.829 1.00 92.81 649 ASP A CA 1
ATOM 5194 C C . ASP A 1 649 ? 9.462 0.070 3.273 1.00 92.81 649 ASP A C 1
ATOM 5196 O O . ASP A 1 649 ? 10.006 -0.721 4.042 1.00 92.81 649 ASP A O 1
ATOM 5200 N N . GLY A 1 650 ? 9.081 1.286 3.685 1.00 93.12 650 GLY A N 1
ATOM 5201 C CA . GLY A 1 650 ? 9.269 1.777 5.054 1.00 93.12 650 GLY A CA 1
ATOM 5202 C C . GLY A 1 650 ? 8.473 1.001 6.093 1.00 93.12 650 GLY A C 1
ATOM 5203 O O . GLY A 1 650 ? 9.013 0.650 7.142 1.00 93.12 650 GLY A O 1
ATOM 5204 N N . SER A 1 651 ? 7.225 0.653 5.778 1.00 90.44 651 SER A N 1
ATOM 5205 C CA . SER A 1 651 ? 6.417 -0.213 6.634 1.00 90.44 651 SER A CA 1
ATOM 5206 C C . SER A 1 651 ? 7.026 -1.616 6.753 1.00 90.44 651 SER A C 1
ATOM 5208 O O . SER A 1 651 ? 7.184 -2.123 7.864 1.00 90.44 651 SER A O 1
ATOM 5210 N N . ALA A 1 652 ? 7.486 -2.204 5.642 1.00 90.62 652 ALA A N 1
ATOM 5211 C CA . ALA A 1 652 ? 8.167 -3.500 5.658 1.00 90.62 652 ALA A CA 1
ATOM 5212 C C . ALA A 1 652 ? 9.478 -3.475 6.470 1.00 90.62 652 ALA A C 1
ATOM 5214 O O . ALA A 1 652 ? 9.766 -4.410 7.214 1.00 90.62 652 ALA A O 1
ATOM 5215 N N . LEU A 1 653 ? 10.260 -2.394 6.376 1.00 92.06 653 LEU A N 1
ATOM 5216 C CA . LEU A 1 653 ? 11.503 -2.207 7.137 1.00 92.06 653 LEU A CA 1
ATOM 5217 C C . LEU A 1 653 ? 11.272 -1.976 8.638 1.00 92.06 653 LEU A C 1
ATOM 5219 O O . LEU A 1 653 ? 12.146 -2.317 9.444 1.00 92.06 653 LEU A O 1
ATOM 5223 N N . GLY A 1 654 ? 10.145 -1.354 8.991 1.00 87.44 654 GLY A N 1
ATOM 5224 C CA . GLY A 1 654 ? 9.757 -1.007 10.359 1.00 87.44 654 GLY A CA 1
ATOM 5225 C C . GLY A 1 654 ? 8.885 -2.050 11.061 1.00 87.44 654 GLY A C 1
ATOM 5226 O O . GLY A 1 654 ? 8.627 -1.897 12.250 1.00 87.44 654 GLY A O 1
ATOM 5227 N N . GLY A 1 655 ? 8.427 -3.089 10.353 1.00 83.62 655 GLY A N 1
ATOM 5228 C CA . GLY A 1 655 ? 7.452 -4.053 10.878 1.00 83.62 655 GLY A CA 1
ATOM 5229 C C . GLY A 1 655 ? 6.063 -3.444 11.112 1.00 83.62 655 GLY A C 1
ATOM 5230 O O . GLY A 1 655 ? 5.343 -3.888 12.002 1.00 83.62 655 GLY A O 1
ATOM 5231 N N . GLY A 1 656 ? 5.717 -2.393 10.363 1.00 78.50 656 GLY A N 1
ATOM 5232 C CA . GLY A 1 656 ? 4.436 -1.696 10.459 1.00 78.50 656 GLY A CA 1
ATOM 5233 C C . GLY A 1 656 ? 3.306 -2.384 9.686 1.00 78.50 656 GLY A C 1
ATOM 5234 O O . GLY A 1 656 ? 3.465 -3.465 9.118 1.00 78.50 656 GLY A O 1
ATOM 5235 N N . VAL A 1 657 ? 2.142 -1.726 9.635 1.00 74.88 657 VAL A N 1
ATOM 5236 C CA . VAL A 1 657 ? 0.998 -2.190 8.833 1.00 74.88 657 VAL A CA 1
ATOM 5237 C C . VAL A 1 657 ? 1.344 -2.090 7.350 1.00 74.88 657 VAL A C 1
ATOM 5239 O O . VAL A 1 657 ? 1.668 -1.010 6.851 1.00 74.88 657 VAL A O 1
ATOM 5242 N N . GLY A 1 658 ? 1.291 -3.216 6.639 1.00 75.00 658 GLY A N 1
ATOM 5243 C CA . GLY A 1 658 ? 1.662 -3.284 5.228 1.00 75.00 658 GLY A CA 1
ATOM 5244 C C . GLY A 1 658 ? 0.851 -2.314 4.365 1.00 75.00 658 GLY A C 1
ATOM 5245 O O . GLY A 1 658 ? -0.378 -2.338 4.368 1.00 75.00 658 GLY A O 1
ATOM 5246 N N . VAL A 1 659 ? 1.544 -1.470 3.598 1.00 83.25 659 VAL A N 1
ATOM 5247 C CA . VAL A 1 659 ? 0.914 -0.617 2.582 1.00 83.25 659 VAL A CA 1
ATOM 5248 C C . VAL A 1 659 ? 0.932 -1.359 1.254 1.00 83.25 659 VAL A C 1
ATOM 5250 O O . VAL A 1 659 ? 1.996 -1.642 0.695 1.00 83.25 659 VAL A O 1
ATOM 5253 N N . SER A 1 660 ? -0.257 -1.657 0.738 1.00 80.56 660 SER A N 1
ATOM 5254 C CA . SER A 1 660 ? -0.446 -2.310 -0.553 1.00 80.56 660 SER A CA 1
ATOM 5255 C C . SER A 1 660 ? 0.146 -1.472 -1.686 1.00 80.56 660 SER A C 1
ATOM 5257 O O . SER A 1 660 ? -0.238 -0.323 -1.906 1.00 80.56 660 SER A O 1
ATOM 5259 N N . MET A 1 661 ? 1.069 -2.063 -2.446 1.00 83.75 661 MET A N 1
ATOM 5260 C CA . MET A 1 661 ? 1.709 -1.432 -3.598 1.00 83.75 661 MET A CA 1
ATOM 5261 C C . MET A 1 661 ? 1.579 -2.302 -4.854 1.00 83.75 661 MET A C 1
ATOM 5263 O O . MET A 1 661 ? 1.731 -3.526 -4.836 1.00 83.75 661 MET A O 1
ATOM 5267 N N . LEU A 1 662 ? 1.343 -1.647 -5.993 1.00 82.06 662 LEU A N 1
ATOM 5268 C CA . LEU A 1 662 ? 1.435 -2.262 -7.315 1.00 82.06 662 LEU A CA 1
ATOM 5269 C C . LEU A 1 662 ? 2.871 -2.177 -7.836 1.00 82.06 662 LEU A C 1
ATOM 5271 O O . LEU A 1 662 ? 3.244 -1.255 -8.563 1.00 82.06 662 LEU A O 1
ATOM 5275 N N . THR A 1 663 ? 3.683 -3.164 -7.460 1.00 85.56 663 THR A N 1
ATOM 5276 C CA . THR A 1 663 ? 5.126 -3.205 -7.740 1.00 85.56 663 THR A CA 1
ATOM 5277 C C . THR A 1 663 ? 5.456 -3.096 -9.226 1.00 85.56 663 THR A C 1
ATOM 5279 O O . THR A 1 663 ? 6.370 -2.358 -9.585 1.00 85.56 663 THR A O 1
ATOM 5282 N N . TYR A 1 664 ? 4.673 -3.737 -10.103 1.00 86.31 664 TYR A N 1
ATOM 5283 C CA . TYR A 1 664 ? 4.854 -3.663 -11.561 1.00 86.31 664 TYR A CA 1
ATOM 5284 C C . TYR A 1 664 ? 4.811 -2.239 -12.101 1.00 86.31 664 TYR A C 1
ATOM 5286 O O . TYR A 1 664 ? 5.495 -1.916 -13.071 1.00 86.31 664 TYR A O 1
ATOM 5294 N N . ILE A 1 665 ? 3.991 -1.385 -11.483 1.00 87.31 665 ILE A N 1
ATOM 5295 C CA . ILE A 1 665 ? 3.878 -0.004 -11.903 1.00 87.31 665 ILE A CA 1
ATOM 5296 C C . ILE 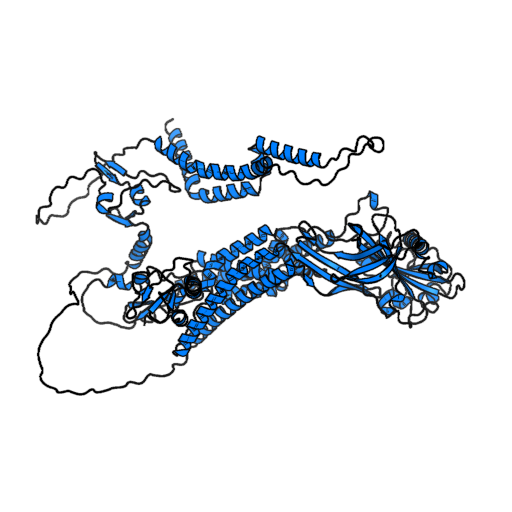A 1 665 ? 5.214 0.680 -11.611 1.00 87.31 665 ILE A C 1
ATOM 5298 O O . ILE A 1 665 ? 5.892 1.077 -12.551 1.00 87.31 665 ILE A O 1
ATOM 5302 N N . VAL A 1 666 ? 5.646 0.766 -10.357 1.00 89.19 666 VAL A N 1
ATOM 5303 C CA . VAL A 1 666 ? 6.865 1.515 -10.000 1.00 89.19 666 VAL A CA 1
ATOM 5304 C C . VAL A 1 666 ? 8.134 0.909 -10.620 1.00 89.19 666 VAL A C 1
ATOM 5306 O O . VAL A 1 666 ? 8.994 1.658 -11.081 1.00 89.19 666 VAL A O 1
ATOM 5309 N N . HIS A 1 667 ? 8.206 -0.423 -10.736 1.00 92.00 667 HIS A N 1
ATOM 5310 C CA . HIS A 1 667 ? 9.292 -1.138 -11.423 1.00 92.00 667 HIS A CA 1
ATOM 5311 C C . HIS A 1 667 ? 9.485 -0.638 -12.864 1.00 92.00 667 HIS A C 1
ATOM 5313 O O . HIS A 1 667 ? 10.594 -0.255 -13.232 1.00 92.00 667 HIS A O 1
ATOM 5319 N N . GLY A 1 668 ? 8.400 -0.524 -13.641 1.00 89.81 668 GLY A N 1
ATOM 5320 C CA . GLY A 1 668 ? 8.448 -0.066 -15.035 1.00 89.81 668 GLY A CA 1
ATOM 5321 C C . GLY A 1 668 ? 8.958 1.371 -15.233 1.00 89.81 668 GLY A C 1
ATOM 5322 O O . GLY A 1 668 ? 9.658 1.645 -16.213 1.00 89.81 668 GLY A O 1
ATOM 5323 N N . ASP A 1 669 ? 8.665 2.287 -14.304 1.00 89.06 669 ASP A N 1
ATOM 5324 C CA . ASP A 1 669 ? 9.229 3.647 -14.365 1.00 89.06 669 ASP A CA 1
ATOM 5325 C C . ASP A 1 669 ? 10.713 3.635 -13.999 1.00 89.06 669 ASP A C 1
ATOM 5327 O O . ASP A 1 669 ? 11.535 4.241 -14.689 1.00 89.06 669 ASP A O 1
ATOM 5331 N N . LEU A 1 670 ? 11.063 2.924 -12.925 1.00 92.44 670 LEU A N 1
ATOM 5332 C CA . LEU A 1 670 ? 12.421 2.895 -12.402 1.00 92.44 670 LEU A CA 1
ATOM 5333 C C . LEU A 1 670 ? 13.403 2.231 -13.366 1.00 92.44 670 LEU A C 1
ATOM 5335 O O . LEU A 1 670 ? 14.484 2.778 -13.570 1.00 92.44 670 LEU A O 1
ATOM 5339 N N . ILE A 1 671 ? 13.028 1.127 -14.021 1.00 91.81 671 ILE A N 1
ATOM 5340 C CA . ILE A 1 671 ? 13.887 0.486 -15.027 1.00 91.81 671 ILE A CA 1
ATOM 5341 C C . ILE A 1 671 ? 14.129 1.416 -16.220 1.00 91.81 671 ILE A C 1
ATOM 5343 O O . ILE A 1 671 ? 15.248 1.514 -16.724 1.00 91.81 671 ILE A O 1
ATOM 5347 N N . THR A 1 672 ? 13.102 2.158 -16.644 1.00 90.50 672 THR A N 1
ATOM 5348 C CA . THR A 1 672 ? 13.204 3.121 -17.748 1.00 90.50 672 THR A CA 1
ATOM 5349 C C . THR A 1 672 ? 14.136 4.273 -17.380 1.00 90.50 672 THR A C 1
ATOM 5351 O O . THR A 1 672 ? 15.025 4.624 -18.160 1.00 90.50 672 THR A O 1
ATOM 5354 N N . LEU A 1 673 ? 14.002 4.815 -16.165 1.00 91.44 673 LEU A N 1
ATOM 5355 C CA . LEU A 1 673 ? 14.911 5.832 -15.637 1.00 91.44 673 LEU A CA 1
ATOM 5356 C C . LEU A 1 673 ? 16.343 5.294 -15.515 1.00 91.44 673 LEU A C 1
ATOM 5358 O O . LEU A 1 673 ? 17.275 5.949 -15.976 1.00 91.44 673 LEU A O 1
ATOM 5362 N N . TYR A 1 674 ? 16.532 4.084 -14.991 1.00 92.94 674 TYR A N 1
ATOM 5363 C CA . TYR A 1 674 ? 17.846 3.467 -14.808 1.00 92.94 674 TYR A CA 1
ATOM 5364 C C . TYR A 1 674 ? 18.578 3.236 -16.139 1.00 92.94 674 TYR A C 1
ATOM 5366 O O . TYR A 1 674 ? 19.736 3.635 -16.292 1.00 92.94 674 TYR A O 1
ATOM 5374 N N . ILE A 1 675 ? 17.897 2.665 -17.141 1.00 91.38 675 ILE A N 1
ATOM 5375 C CA . ILE A 1 675 ? 18.458 2.477 -18.489 1.00 91.38 675 ILE A CA 1
ATOM 5376 C C . ILE A 1 675 ? 18.760 3.836 -19.135 1.00 91.38 675 ILE A C 1
ATOM 5378 O O . ILE A 1 675 ? 19.783 3.978 -19.809 1.00 91.38 675 ILE A O 1
ATOM 5382 N N . SER A 1 676 ? 17.922 4.854 -18.902 1.00 91.38 676 SER A N 1
ATOM 5383 C CA . SER A 1 676 ? 18.189 6.207 -19.395 1.00 91.38 676 SER A CA 1
ATOM 5384 C C . SER A 1 676 ? 19.436 6.822 -18.767 1.00 91.38 676 SER A C 1
ATOM 5386 O O . SER A 1 676 ? 20.313 7.278 -19.493 1.00 91.38 676 SER A O 1
ATOM 5388 N N . LEU A 1 677 ? 19.623 6.722 -17.453 1.00 91.00 677 LEU A N 1
ATOM 5389 C CA . LEU A 1 677 ? 20.838 7.206 -16.799 1.00 91.00 677 LEU A CA 1
ATOM 5390 C C . LEU A 1 677 ? 22.083 6.460 -17.298 1.00 91.00 677 LEU A C 1
ATOM 5392 O O . LEU A 1 677 ? 23.104 7.089 -17.582 1.00 91.00 677 LEU A O 1
ATOM 5396 N N . ALA A 1 678 ? 21.993 5.141 -17.499 1.00 91.00 678 ALA A N 1
ATOM 5397 C CA . ALA A 1 678 ? 23.086 4.355 -18.072 1.00 91.00 678 ALA A CA 1
ATOM 5398 C C . ALA A 1 678 ? 23.414 4.801 -19.509 1.00 91.00 678 ALA A C 1
ATOM 5400 O O . ALA A 1 678 ? 24.582 4.942 -19.872 1.00 91.00 678 ALA A O 1
ATOM 5401 N N . GLY A 1 679 ? 22.395 5.089 -20.324 1.00 87.88 679 GLY A N 1
ATOM 5402 C CA . GLY A 1 679 ? 22.564 5.621 -21.677 1.00 87.88 679 GLY A CA 1
ATOM 5403 C C . GLY A 1 679 ? 23.254 6.981 -21.696 1.00 87.88 679 GLY A C 1
ATOM 5404 O O . GLY A 1 679 ? 24.127 7.216 -22.537 1.00 87.88 679 GLY A O 1
ATOM 5405 N N . LEU A 1 680 ? 22.912 7.852 -20.744 1.00 87.88 680 LEU A N 1
ATOM 5406 C CA . LEU A 1 680 ? 23.493 9.186 -20.616 1.00 87.88 680 LEU A CA 1
ATOM 5407 C C . LEU A 1 680 ? 24.969 9.071 -20.248 1.00 87.88 680 LEU A C 1
ATOM 5409 O O . LEU A 1 680 ? 25.816 9.665 -20.912 1.00 87.88 680 LEU A O 1
ATOM 5413 N N . LEU A 1 681 ? 25.277 8.238 -19.253 1.00 88.06 681 LEU A N 1
ATOM 5414 C CA . LEU A 1 681 ? 26.639 7.975 -18.804 1.00 88.06 681 LEU A CA 1
ATOM 5415 C C . LEU A 1 681 ? 27.508 7.397 -19.929 1.00 88.06 681 LEU A C 1
ATOM 5417 O O . LEU A 1 681 ? 28.618 7.877 -20.158 1.00 88.06 681 LEU A O 1
ATOM 5421 N N . GLY A 1 682 ? 27.000 6.412 -20.675 1.00 86.06 682 GLY A N 1
ATOM 5422 C CA . GLY A 1 682 ? 27.719 5.851 -21.820 1.00 86.06 682 GLY A CA 1
ATOM 5423 C C . GLY A 1 682 ? 27.951 6.883 -22.929 1.00 86.06 682 GLY A C 1
ATOM 5424 O O . GLY A 1 682 ? 29.026 6.915 -23.524 1.00 86.06 682 GLY A O 1
ATOM 5425 N N . THR A 1 683 ? 27.001 7.794 -23.150 1.00 84.56 683 THR A N 1
ATOM 5426 C CA . THR A 1 683 ? 27.160 8.899 -24.110 1.00 84.56 683 THR A CA 1
ATOM 5427 C C . THR A 1 683 ? 28.207 9.914 -23.640 1.00 84.56 683 THR A C 1
ATOM 5429 O O . THR A 1 683 ? 29.078 10.293 -24.420 1.00 84.56 683 THR A O 1
ATOM 5432 N N . MET A 1 684 ? 28.181 10.305 -22.361 1.00 85.94 684 MET A N 1
ATOM 5433 C CA . MET A 1 684 ? 29.152 11.229 -21.757 1.00 85.94 684 MET A CA 1
ATOM 5434 C C . MET A 1 684 ? 30.578 10.667 -21.773 1.00 85.94 684 MET A C 1
ATOM 5436 O O . MET A 1 684 ? 31.528 11.382 -22.087 1.00 85.94 684 MET A O 1
ATOM 5440 N N . LEU A 1 685 ? 30.738 9.377 -21.468 1.00 84.50 685 LEU A N 1
ATOM 5441 C CA . LEU A 1 685 ? 32.041 8.707 -21.462 1.00 84.50 685 LEU A CA 1
ATOM 5442 C C . LEU A 1 685 ? 32.495 8.250 -22.854 1.00 84.50 685 LEU A C 1
ATOM 5444 O O . LEU A 1 685 ? 33.648 7.834 -22.997 1.00 84.50 685 LEU A O 1
ATOM 5448 N N . GLN A 1 686 ? 31.631 8.368 -23.867 1.00 83.50 686 GLN A N 1
ATOM 5449 C CA . GLN A 1 686 ? 31.820 7.819 -25.211 1.00 83.50 686 GLN A CA 1
ATOM 5450 C C . GLN A 1 686 ? 32.132 6.313 -25.190 1.00 83.50 686 GLN A C 1
ATOM 5452 O O . GLN A 1 686 ? 33.001 5.832 -25.914 1.00 83.50 686 GLN A O 1
ATOM 5457 N N . GLU A 1 687 ? 31.416 5.564 -24.353 1.00 84.19 687 GLU A N 1
ATOM 5458 C CA . GLU A 1 687 ? 31.595 4.123 -24.185 1.00 84.19 687 GLU A CA 1
ATOM 5459 C C . GLU A 1 687 ? 30.295 3.346 -24.390 1.00 84.19 687 GLU A C 1
ATOM 5461 O O . GLU A 1 687 ? 29.186 3.853 -24.211 1.00 84.19 687 GLU A O 1
ATOM 5466 N N . ARG A 1 688 ? 30.454 2.077 -24.773 1.00 84.56 688 ARG A N 1
ATOM 5467 C CA . ARG A 1 688 ? 29.354 1.115 -24.894 1.00 84.56 688 ARG A CA 1
ATOM 5468 C C . ARG A 1 688 ? 29.171 0.387 -23.571 1.00 84.56 688 ARG A C 1
ATOM 5470 O O . ARG A 1 688 ? 30.130 -0.174 -23.035 1.00 84.56 688 ARG A O 1
ATOM 5477 N N . ILE A 1 689 ? 27.949 0.368 -23.065 1.00 86.88 689 ILE A N 1
ATOM 5478 C CA . ILE A 1 689 ? 27.575 -0.331 -21.838 1.00 86.88 689 ILE A CA 1
ATOM 5479 C C . ILE A 1 689 ? 26.646 -1.472 -22.228 1.00 86.88 689 ILE A C 1
ATOM 5481 O O . ILE A 1 689 ? 25.695 -1.276 -22.982 1.00 86.88 689 ILE A O 1
ATOM 5485 N N . ASP A 1 690 ? 26.951 -2.670 -21.733 1.00 85.69 690 ASP A N 1
ATOM 5486 C CA . ASP A 1 690 ? 26.203 -3.865 -22.093 1.00 85.69 690 ASP A CA 1
ATOM 5487 C C . ASP A 1 690 ? 24.760 -3.804 -21.565 1.00 85.69 690 ASP A C 1
ATOM 5489 O O . ASP A 1 690 ? 24.577 -3.734 -20.349 1.00 85.69 690 ASP A O 1
ATOM 5493 N N . PRO A 1 691 ? 23.728 -3.867 -22.423 1.00 87.19 691 PRO A N 1
ATOM 5494 C CA . PRO A 1 691 ? 22.344 -3.747 -21.975 1.00 87.19 691 PRO A CA 1
ATOM 5495 C C . PRO A 1 691 ? 21.906 -4.841 -21.001 1.00 87.19 691 PRO A C 1
ATOM 5497 O O . PRO A 1 691 ? 21.185 -4.558 -20.047 1.00 87.19 691 PRO A O 1
ATOM 5500 N N . GLY A 1 692 ? 22.384 -6.075 -21.205 1.00 88.00 692 GLY A N 1
ATOM 5501 C CA . GLY A 1 692 ? 22.112 -7.187 -20.292 1.00 88.00 692 GLY A CA 1
ATOM 5502 C C . GLY A 1 692 ? 22.650 -6.925 -18.884 1.00 88.00 692 GLY A C 1
ATOM 5503 O O . GLY A 1 692 ? 21.950 -7.177 -17.909 1.00 88.00 692 GLY A O 1
ATOM 5504 N N . LEU A 1 693 ? 23.849 -6.339 -18.775 1.00 89.94 693 LEU A N 1
ATOM 5505 C CA . LEU A 1 693 ? 24.433 -5.935 -17.493 1.00 89.94 693 LEU A CA 1
ATOM 5506 C C . LEU A 1 693 ? 23.612 -4.828 -16.819 1.00 89.94 693 LEU A C 1
ATOM 5508 O O . LEU A 1 693 ? 23.383 -4.897 -15.618 1.00 89.94 693 LEU A O 1
ATOM 5512 N N . VAL A 1 694 ? 23.161 -3.823 -17.578 1.00 91.75 694 VAL A N 1
ATOM 5513 C CA . VAL A 1 694 ? 22.361 -2.706 -17.040 1.00 91.75 694 VAL A CA 1
ATOM 5514 C C . VAL A 1 694 ? 21.046 -3.209 -16.453 1.00 91.75 694 VAL A C 1
ATOM 5516 O O . VAL A 1 694 ? 20.722 -2.869 -15.319 1.00 91.75 694 VAL A O 1
ATOM 5519 N N . VAL A 1 695 ? 20.310 -4.039 -17.199 1.00 92.56 695 VAL A N 1
ATOM 5520 C CA . VAL A 1 695 ? 19.044 -4.617 -16.723 1.00 92.56 695 VAL A CA 1
ATOM 5521 C C . VAL A 1 695 ? 19.285 -5.525 -15.518 1.00 92.56 695 VAL A C 1
ATOM 5523 O O . VAL A 1 695 ? 18.579 -5.405 -14.526 1.00 92.56 695 VAL A O 1
ATOM 5526 N N . LEU A 1 696 ? 20.322 -6.368 -15.548 1.00 92.88 696 LEU A N 1
ATOM 5527 C CA . LEU A 1 696 ? 20.661 -7.242 -14.422 1.00 92.88 696 LEU A CA 1
ATOM 5528 C C . LEU A 1 696 ? 20.970 -6.453 -13.139 1.00 92.88 696 LEU A C 1
ATOM 5530 O O . LEU A 1 696 ? 20.462 -6.791 -12.075 1.00 92.88 696 LEU A O 1
ATOM 5534 N N . LEU A 1 697 ? 21.790 -5.401 -13.228 1.00 94.12 697 LEU A N 1
ATOM 5535 C CA . LEU A 1 697 ? 22.134 -4.562 -12.075 1.00 94.12 697 LEU A CA 1
ATOM 5536 C C . LEU A 1 697 ? 20.915 -3.824 -11.517 1.00 94.12 697 LEU A C 1
ATOM 5538 O O . LEU A 1 697 ? 20.805 -3.668 -10.299 1.00 94.12 697 LEU A O 1
ATOM 5542 N N . PHE A 1 698 ? 20.002 -3.390 -12.386 1.00 95.25 698 PHE A N 1
ATOM 5543 C CA . PHE A 1 698 ? 18.732 -2.820 -11.958 1.00 95.25 698 PHE A CA 1
ATOM 5544 C C . PHE A 1 698 ? 17.876 -3.848 -11.209 1.00 95.25 698 PHE A C 1
ATOM 5546 O O . PHE A 1 698 ? 17.432 -3.556 -10.104 1.00 95.25 698 PHE A O 1
ATOM 5553 N N . GLU A 1 699 ? 17.689 -5.055 -11.755 1.00 94.88 699 GLU A N 1
ATOM 5554 C CA . GLU A 1 699 ? 16.880 -6.095 -11.103 1.00 94.88 699 GLU A CA 1
ATOM 5555 C C . GLU A 1 699 ? 17.451 -6.499 -9.741 1.00 94.88 699 GLU A C 1
ATOM 5557 O O . GLU A 1 699 ? 16.697 -6.644 -8.782 1.00 94.88 699 GLU A O 1
ATOM 5562 N N . ILE A 1 700 ? 18.780 -6.607 -9.623 1.00 94.19 700 ILE A N 1
ATOM 5563 C CA . ILE A 1 700 ? 19.439 -6.855 -8.333 1.00 94.19 700 ILE A CA 1
ATOM 5564 C C . ILE A 1 700 ? 19.109 -5.725 -7.350 1.00 94.19 700 ILE A C 1
ATOM 5566 O O . ILE A 1 700 ? 18.672 -5.997 -6.235 1.00 94.19 700 ILE A O 1
ATOM 5570 N N . GLY A 1 701 ? 19.280 -4.465 -7.762 1.00 93.12 701 GLY A N 1
ATOM 5571 C CA . GLY A 1 701 ? 18.999 -3.309 -6.908 1.00 93.12 701 GLY A CA 1
ATOM 5572 C C . GLY A 1 701 ? 17.528 -3.215 -6.504 1.00 93.12 701 GLY A C 1
ATOM 5573 O O . GLY A 1 701 ? 17.222 -2.946 -5.348 1.00 93.12 701 GLY A O 1
ATOM 5574 N N . PHE A 1 702 ? 16.605 -3.473 -7.430 1.00 94.44 702 PHE A N 1
ATOM 5575 C CA . PHE A 1 702 ? 15.171 -3.362 -7.186 1.00 94.44 702 PHE A CA 1
ATOM 5576 C C . PHE A 1 702 ? 14.622 -4.515 -6.335 1.00 94.44 702 PHE A C 1
ATOM 5578 O O . PHE A 1 702 ? 13.851 -4.274 -5.402 1.00 94.44 702 PHE A O 1
ATOM 5585 N N . TYR A 1 703 ? 14.998 -5.763 -6.635 1.00 93.94 703 TYR A N 1
ATOM 5586 C CA . TYR A 1 703 ? 14.493 -6.939 -5.923 1.00 93.94 703 TYR A CA 1
ATOM 5587 C C . TYR A 1 703 ? 15.065 -7.028 -4.505 1.00 93.94 703 TYR A C 1
ATOM 5589 O O . TYR A 1 703 ? 14.321 -7.257 -3.556 1.00 93.94 703 TYR A O 1
ATOM 5597 N N . TYR A 1 704 ? 16.363 -6.752 -4.342 1.00 94.06 704 TYR A N 1
ATOM 5598 C CA . TYR A 1 704 ? 17.034 -6.783 -3.040 1.00 94.06 704 TYR A CA 1
ATOM 5599 C C . TYR A 1 704 ? 17.027 -5.432 -2.312 1.00 94.06 704 TYR A C 1
ATOM 5601 O O . TYR A 1 704 ? 17.746 -5.275 -1.332 1.00 94.06 704 TYR A O 1
ATOM 5609 N N . ARG A 1 705 ? 16.217 -4.450 -2.732 1.00 93.12 705 ARG A N 1
ATOM 5610 C CA . ARG A 1 705 ? 16.226 -3.092 -2.149 1.00 93.12 705 ARG A CA 1
ATOM 5611 C C . ARG A 1 705 ? 16.022 -3.059 -0.630 1.00 93.12 705 ARG A C 1
ATOM 5613 O O . ARG A 1 705 ? 16.672 -2.264 0.039 1.00 93.12 705 ARG A O 1
ATOM 5620 N N . ILE A 1 706 ? 15.167 -3.930 -0.086 1.00 91.38 706 ILE A N 1
ATOM 5621 C CA . ILE A 1 706 ? 14.899 -4.013 1.360 1.00 91.38 706 ILE A CA 1
ATOM 5622 C C . ILE A 1 706 ? 16.129 -4.578 2.085 1.00 91.38 706 ILE A C 1
ATOM 5624 O O . ILE A 1 706 ? 16.569 -4.017 3.084 1.00 91.38 706 ILE A O 1
ATOM 5628 N N . GLU A 1 707 ? 16.743 -5.636 1.553 1.00 93.12 707 GLU A N 1
ATOM 5629 C CA . GLU A 1 707 ? 17.975 -6.225 2.101 1.00 93.12 707 GLU A CA 1
ATOM 5630 C C . GLU A 1 707 ? 19.159 -5.253 2.022 1.00 93.12 707 GLU A C 1
ATOM 5632 O O . GLU A 1 707 ? 19.910 -5.089 2.978 1.00 93.12 707 GLU A O 1
ATOM 5637 N N . ILE A 1 708 ? 19.288 -4.532 0.908 1.00 91.88 708 ILE A N 1
ATOM 5638 C CA . ILE A 1 708 ? 20.310 -3.500 0.719 1.00 91.88 708 ILE A CA 1
ATOM 5639 C C . ILE A 1 708 ? 20.075 -2.332 1.685 1.00 91.88 708 ILE A C 1
ATOM 5641 O O . ILE A 1 708 ? 21.034 -1.810 2.248 1.00 91.88 708 ILE A O 1
ATOM 5645 N N . ALA A 1 709 ? 18.824 -1.927 1.929 1.00 92.19 709 ALA A N 1
ATOM 5646 C CA . ALA A 1 709 ? 18.509 -0.867 2.887 1.00 92.19 709 ALA A CA 1
ATOM 5647 C C . ALA A 1 709 ? 18.964 -1.212 4.317 1.00 92.19 709 ALA A C 1
ATOM 5649 O O . ALA A 1 709 ? 19.345 -0.310 5.063 1.00 92.19 709 ALA A O 1
ATOM 5650 N N . HIS A 1 710 ? 19.016 -2.498 4.691 1.00 92.50 710 HIS A N 1
ATOM 5651 C CA . HIS A 1 710 ? 19.573 -2.925 5.981 1.00 92.50 710 HIS A CA 1
ATOM 5652 C C . HIS A 1 710 ? 21.070 -2.628 6.124 1.00 92.50 710 HIS A C 1
ATOM 5654 O O . HIS A 1 710 ? 21.543 -2.451 7.246 1.00 92.50 710 HIS A O 1
ATOM 5660 N N . TRP A 1 711 ? 21.816 -2.518 5.021 1.00 93.88 711 TRP A N 1
ATOM 5661 C CA . TRP A 1 711 ? 23.232 -2.137 5.055 1.00 93.88 711 TRP A CA 1
ATOM 5662 C C . TRP A 1 711 ? 23.437 -0.653 5.392 1.00 93.88 711 TRP A C 1
ATOM 5664 O O . TRP A 1 711 ? 24.538 -0.259 5.772 1.00 93.88 711 TRP A O 1
ATOM 5674 N N . PHE A 1 712 ? 22.385 0.169 5.290 1.00 93.88 712 PHE A N 1
ATOM 5675 C CA . PHE A 1 712 ? 22.427 1.616 5.503 1.00 93.88 712 PHE A CA 1
ATOM 5676 C C . PHE A 1 712 ? 21.452 2.034 6.618 1.00 93.88 712 PHE A C 1
ATOM 5678 O O . PHE A 1 712 ? 20.333 2.474 6.335 1.00 93.88 712 PHE A O 1
ATOM 5685 N N . PRO A 1 713 ? 21.853 1.943 7.902 1.00 93.31 713 PRO A N 1
ATOM 5686 C CA . PRO A 1 713 ? 20.945 2.145 9.033 1.00 93.31 713 PRO A CA 1
ATOM 5687 C C . PRO A 1 713 ? 20.328 3.550 9.077 1.00 93.31 713 PRO A C 1
ATOM 5689 O O . PRO A 1 713 ? 19.159 3.687 9.422 1.00 93.31 713 PRO A O 1
ATOM 5692 N N . THR A 1 714 ? 21.066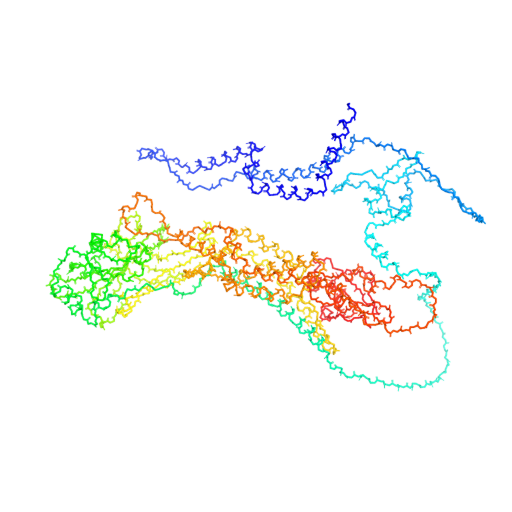 4.589 8.675 1.00 93.38 714 THR A N 1
ATOM 5693 C CA . THR A 1 714 ? 20.548 5.967 8.607 1.00 93.38 714 THR A CA 1
ATOM 5694 C C . THR A 1 714 ? 19.434 6.102 7.571 1.00 93.38 714 THR A C 1
ATOM 5696 O O . THR A 1 714 ? 18.383 6.665 7.859 1.00 93.38 714 THR A O 1
ATOM 5699 N N . THR A 1 715 ? 19.640 5.541 6.377 1.00 91.56 715 THR A N 1
ATOM 5700 C CA . THR A 1 715 ? 18.645 5.522 5.298 1.00 91.56 715 THR A CA 1
ATOM 5701 C C . THR A 1 715 ? 17.399 4.756 5.732 1.00 91.56 715 THR A C 1
ATOM 5703 O O . THR A 1 715 ? 16.289 5.259 5.573 1.00 91.56 715 THR A O 1
ATOM 5706 N N . LYS A 1 716 ? 17.580 3.579 6.349 1.00 93.69 716 LYS A N 1
ATOM 5707 C CA . LYS A 1 716 ? 16.484 2.795 6.927 1.00 93.69 716 LYS A CA 1
ATOM 5708 C C . LYS A 1 716 ? 15.695 3.611 7.954 1.00 93.69 716 LYS A C 1
ATOM 5710 O O . LYS A 1 716 ? 14.474 3.652 7.866 1.00 93.69 716 LYS A O 1
ATOM 5715 N N . ALA A 1 717 ? 16.372 4.272 8.893 1.00 94.88 717 ALA A N 1
ATOM 5716 C CA . ALA A 1 717 ? 15.718 5.040 9.950 1.00 94.88 717 ALA A CA 1
ATOM 5717 C C . ALA A 1 717 ? 14.840 6.173 9.396 1.00 94.88 717 ALA A C 1
ATOM 5719 O O . ALA A 1 717 ? 13.707 6.316 9.838 1.00 94.88 717 ALA A O 1
ATOM 5720 N N . ILE A 1 718 ? 15.318 6.920 8.393 1.00 95.19 718 ILE A N 1
ATOM 5721 C CA . ILE A 1 718 ? 14.554 8.014 7.765 1.00 95.19 718 ILE A CA 1
ATOM 5722 C C . ILE A 1 718 ? 13.293 7.483 7.068 1.00 95.19 718 ILE A C 1
ATOM 5724 O O . ILE A 1 718 ? 12.216 8.057 7.209 1.00 95.19 718 ILE A O 1
ATOM 5728 N N . VAL A 1 719 ? 13.411 6.384 6.315 1.00 94.94 719 VAL A N 1
ATOM 5729 C CA . VAL A 1 719 ? 12.275 5.807 5.574 1.00 94.94 719 VAL A CA 1
ATOM 5730 C C . VAL A 1 719 ? 11.240 5.199 6.529 1.00 94.94 719 VAL A C 1
ATOM 5732 O O . VAL A 1 719 ? 10.041 5.379 6.322 1.00 94.94 719 VAL A O 1
ATOM 5735 N N . VAL A 1 720 ? 11.690 4.523 7.592 1.00 95.38 720 VAL A N 1
ATOM 5736 C CA . VAL A 1 720 ? 10.808 3.974 8.635 1.00 95.38 720 VAL A CA 1
ATOM 5737 C C . VAL A 1 720 ? 10.099 5.095 9.394 1.00 95.38 720 VAL A C 1
ATOM 5739 O O . VAL A 1 720 ? 8.885 5.035 9.552 1.00 95.38 720 VAL A O 1
ATOM 5742 N N . ASP A 1 721 ? 10.823 6.133 9.816 1.00 94.94 721 ASP A N 1
ATOM 5743 C CA . ASP A 1 721 ? 10.243 7.284 10.516 1.00 94.94 721 ASP A CA 1
ATOM 5744 C C . ASP A 1 721 ? 9.176 7.988 9.669 1.00 94.94 721 ASP A C 1
ATOM 5746 O O . ASP A 1 721 ? 8.075 8.249 10.151 1.00 94.94 721 ASP A O 1
ATOM 5750 N N . PHE A 1 722 ? 9.453 8.215 8.382 1.00 94.44 722 PHE A N 1
ATOM 5751 C CA . PHE A 1 722 ? 8.472 8.773 7.454 1.00 94.44 722 PHE A CA 1
ATOM 5752 C C . PHE A 1 722 ? 7.209 7.905 7.349 1.00 94.44 722 PHE A C 1
ATOM 5754 O O . PHE A 1 722 ? 6.101 8.430 7.439 1.00 94.44 722 PHE A O 1
ATOM 5761 N N . ALA A 1 723 ? 7.358 6.583 7.197 1.00 93.62 723 ALA A N 1
ATOM 5762 C CA . ALA A 1 723 ? 6.217 5.672 7.107 1.00 93.62 723 ALA A CA 1
ATOM 5763 C C . ALA A 1 723 ? 5.388 5.640 8.401 1.00 93.62 723 ALA A C 1
ATOM 5765 O O . ALA A 1 723 ? 4.160 5.631 8.347 1.00 93.62 723 ALA A O 1
ATOM 5766 N N . VAL A 1 724 ? 6.047 5.673 9.562 1.00 91.81 724 VAL A N 1
ATOM 5767 C CA . VAL A 1 724 ? 5.387 5.719 10.873 1.00 91.81 724 VAL A CA 1
ATOM 5768 C C . VAL A 1 724 ? 4.645 7.043 11.069 1.00 91.81 724 VAL A C 1
ATOM 5770 O O . VAL A 1 724 ? 3.482 7.032 11.469 1.00 91.81 724 VAL A O 1
ATOM 5773 N N . ARG A 1 725 ? 5.276 8.182 10.755 1.00 92.44 725 ARG A N 1
ATOM 5774 C CA . ARG A 1 725 ? 4.642 9.506 10.865 1.00 92.44 725 ARG A CA 1
ATOM 5775 C C . ARG A 1 725 ? 3.457 9.661 9.920 1.00 92.44 725 ARG A C 1
ATOM 5777 O O . ARG A 1 725 ? 2.424 10.169 10.347 1.00 92.44 725 ARG A O 1
ATOM 5784 N N . ASP A 1 726 ? 3.578 9.199 8.675 1.00 92.06 726 ASP A N 1
ATOM 5785 C CA . ASP A 1 726 ? 2.454 9.223 7.736 1.00 92.06 726 ASP A CA 1
ATOM 5786 C C . ASP A 1 726 ? 1.316 8.317 8.220 1.00 92.06 726 ASP A C 1
ATOM 5788 O O . ASP A 1 726 ? 0.173 8.753 8.222 1.00 92.06 726 ASP A O 1
ATOM 5792 N N . TYR A 1 727 ? 1.609 7.115 8.732 1.00 88.94 727 TYR A N 1
ATOM 5793 C CA . TYR A 1 727 ? 0.587 6.236 9.307 1.00 88.94 727 TYR A CA 1
ATOM 5794 C C . TYR A 1 727 ? -0.183 6.924 10.444 1.00 88.94 727 TYR A C 1
ATOM 5796 O O . TYR A 1 727 ? -1.407 7.014 10.387 1.00 88.94 727 TYR A O 1
ATOM 5804 N N . PHE A 1 728 ? 0.512 7.484 11.439 1.00 89.56 728 PHE A N 1
ATOM 5805 C CA . PHE A 1 728 ? -0.137 8.135 12.584 1.00 89.56 728 PHE A CA 1
ATOM 5806 C C . PHE A 1 728 ? -0.908 9.412 12.235 1.00 89.56 728 PHE A C 1
ATOM 5808 O O . PHE A 1 728 ? -1.767 9.819 13.010 1.00 89.56 728 PHE A O 1
ATOM 5815 N N . LYS A 1 729 ? -0.682 10.006 11.061 1.00 90.69 729 LYS A N 1
ATOM 5816 C CA . LYS A 1 729 ? -1.476 11.141 10.576 1.00 90.69 729 LYS A CA 1
ATOM 5817 C C . LYS A 1 729 ? -2.933 10.774 10.257 1.00 90.69 729 LYS A C 1
ATOM 5819 O O . LYS A 1 729 ? -3.768 11.667 10.140 1.00 90.69 729 LYS A O 1
ATOM 5824 N N . GLY A 1 730 ? -3.243 9.482 10.130 1.00 89.25 730 GLY A N 1
ATOM 5825 C CA . GLY A 1 730 ? -4.619 8.994 10.032 1.00 89.25 730 GLY A CA 1
ATOM 5826 C C . GLY A 1 730 ? -5.417 9.141 11.334 1.00 89.25 730 GLY A C 1
ATOM 5827 O O . GLY A 1 730 ? -6.647 9.141 11.291 1.00 89.25 730 GLY A O 1
ATOM 5828 N N . MET A 1 731 ? -4.747 9.297 12.485 1.00 90.00 731 MET A N 1
ATOM 5829 C CA . MET A 1 731 ? -5.418 9.669 13.731 1.00 90.00 731 MET A CA 1
ATOM 5830 C C . MET A 1 731 ? -5.841 11.137 13.669 1.00 90.00 731 MET A C 1
ATOM 5832 O O . MET A 1 731 ? -5.006 12.029 13.520 1.00 90.00 731 MET A O 1
ATOM 5836 N N . VAL A 1 732 ? -7.138 11.391 13.814 1.00 89.25 732 VAL A N 1
ATOM 5837 C CA . VAL A 1 732 ? -7.681 12.749 13.815 1.00 89.25 732 VAL A CA 1
ATOM 5838 C C . VAL A 1 732 ? -7.332 13.445 15.126 1.00 89.25 732 VAL A C 1
ATOM 5840 O O . VAL A 1 732 ? -7.616 12.938 16.211 1.00 89.25 732 VAL A O 1
ATOM 5843 N N . GLU A 1 733 ? -6.738 14.632 15.024 1.00 84.50 733 GLU A N 1
ATOM 5844 C CA . GLU A 1 733 ? -6.509 15.506 16.173 1.00 84.50 733 GLU A CA 1
ATOM 5845 C C . GLU A 1 733 ? -7.852 16.065 16.664 1.00 84.50 733 GLU A C 1
ATOM 5847 O O . GLU A 1 733 ? -8.535 16.796 15.946 1.00 84.50 733 GLU A O 1
ATOM 5852 N N . ILE A 1 734 ? -8.243 15.703 17.889 1.00 81.31 734 ILE A N 1
ATOM 5853 C CA . ILE A 1 734 ? -9.499 16.153 18.498 1.00 81.31 734 ILE A CA 1
ATOM 5854 C C . ILE A 1 734 ? -9.274 17.535 19.141 1.00 81.31 734 ILE A C 1
ATOM 5856 O O . ILE A 1 734 ? -8.412 17.647 20.024 1.00 81.31 734 ILE A O 1
ATOM 5860 N N . PRO A 1 735 ? -10.038 18.575 18.745 1.00 84.69 735 PRO A N 1
ATOM 5861 C CA . PRO A 1 735 ? -10.005 19.891 19.383 1.00 84.69 735 PRO A CA 1
ATOM 5862 C C . PRO A 1 735 ? -10.253 19.801 20.891 1.00 84.69 735 PRO A C 1
ATOM 5864 O O . PRO A 1 735 ? -11.029 18.960 21.346 1.00 84.69 735 PRO A O 1
ATOM 5867 N N . VAL A 1 736 ? -9.623 20.681 21.671 1.00 83.69 736 VAL A N 1
ATOM 5868 C CA . VAL A 1 736 ? -9.681 20.652 23.147 1.00 83.69 736 VAL A CA 1
ATOM 5869 C C . VAL A 1 736 ? -11.122 20.742 23.662 1.00 83.69 736 VAL A C 1
ATOM 5871 O O . VAL A 1 736 ? -11.455 20.139 24.677 1.00 83.69 736 VAL A O 1
ATOM 5874 N N . GLU A 1 737 ? -12.001 21.427 22.932 1.00 83.94 737 GLU A N 1
ATOM 5875 C CA . GLU A 1 737 ? -13.421 21.574 23.253 1.00 83.94 737 GLU A CA 1
ATOM 5876 C C . GLU A 1 737 ? -14.193 20.248 23.169 1.00 83.94 737 GLU A C 1
ATOM 5878 O O . GLU A 1 737 ? -15.146 20.044 23.917 1.00 83.94 737 GLU A O 1
ATOM 5883 N N . LEU A 1 738 ? -13.777 19.341 22.278 1.00 83.62 738 LEU A N 1
ATOM 5884 C CA . LEU A 1 738 ? -14.419 18.041 22.050 1.00 83.62 738 LEU A CA 1
ATOM 5885 C C . LEU A 1 738 ? -13.750 16.907 22.838 1.00 83.62 738 LEU A C 1
ATOM 5887 O O . LEU A 1 738 ? -14.346 15.846 23.007 1.00 83.62 738 LEU A O 1
ATOM 5891 N N . GLN A 1 739 ? -12.549 17.132 23.383 1.00 78.88 739 GLN A N 1
ATOM 5892 C CA . GLN A 1 739 ? -11.820 16.132 24.171 1.00 78.88 739 GLN A CA 1
ATOM 5893 C C . GLN A 1 739 ? -12.571 15.677 25.427 1.00 78.88 739 GLN A C 1
ATOM 5895 O O . GLN A 1 739 ? -12.261 14.612 25.932 1.00 78.88 739 GLN A O 1
ATOM 5900 N N . GLY A 1 740 ? -13.541 16.443 25.941 1.00 83.44 740 GLY A N 1
ATOM 5901 C CA . GLY A 1 740 ? -14.343 16.052 27.107 1.00 83.44 740 GLY A CA 1
ATOM 5902 C C . GLY A 1 740 ? -15.546 15.152 26.798 1.00 83.44 740 GLY A C 1
ATOM 5903 O O . GLY A 1 740 ? -16.136 14.606 27.728 1.00 83.44 740 GLY A O 1
ATOM 5904 N N . LEU A 1 741 ? -15.928 14.997 25.524 1.00 86.00 741 LEU A N 1
ATOM 5905 C CA . LEU A 1 741 ? -17.135 14.254 25.134 1.00 86.00 741 LEU A CA 1
ATOM 5906 C C . LEU A 1 741 ? -16.920 12.741 25.140 1.00 86.00 741 LEU A C 1
ATOM 5908 O O . LEU A 1 741 ? -17.806 11.988 25.542 1.00 86.00 741 LEU A O 1
ATOM 5912 N N . SER A 1 742 ? -15.750 12.294 24.687 1.00 89.38 742 SER A N 1
ATOM 5913 C CA . SER A 1 742 ? -15.453 10.876 24.530 1.00 89.38 742 SER A CA 1
ATOM 5914 C C . SER A 1 742 ? -13.964 10.579 24.729 1.00 89.38 742 SER A C 1
ATOM 5916 O O . SER A 1 742 ? -13.126 11.318 24.212 1.00 89.38 742 SER A O 1
ATOM 5918 N N . PRO A 1 743 ? -13.615 9.468 25.410 1.00 90.62 743 PRO A N 1
ATOM 5919 C CA . PRO A 1 743 ? -12.237 8.990 25.499 1.00 90.62 743 PRO A CA 1
ATOM 5920 C C . PRO A 1 743 ? -11.728 8.333 24.210 1.00 90.62 743 PRO A C 1
ATOM 5922 O O . PRO A 1 743 ? -10.555 7.954 24.151 1.00 90.62 743 PRO A O 1
ATOM 5925 N N . PHE A 1 744 ? -12.592 8.137 23.207 1.00 91.75 744 PHE A N 1
ATOM 5926 C CA . PHE A 1 744 ? -12.215 7.481 21.962 1.00 91.75 744 PHE A CA 1
ATOM 5927 C C . PHE A 1 744 ? -11.538 8.440 20.986 1.00 91.75 744 PHE A C 1
ATOM 5929 O O . PHE A 1 744 ? -12.012 9.543 20.721 1.00 91.75 744 PHE A O 1
ATOM 5936 N N . GLY A 1 745 ? -10.461 7.950 20.379 1.00 91.62 745 GLY A N 1
ATOM 5937 C CA . GLY A 1 745 ? -9.874 8.550 19.189 1.00 91.62 745 GLY A CA 1
ATOM 5938 C C . GLY A 1 745 ? -10.648 8.168 17.929 1.00 91.62 745 GLY A C 1
ATOM 5939 O O . GLY A 1 745 ? -11.400 7.189 17.905 1.00 91.62 745 GLY A O 1
ATOM 5940 N N . PHE A 1 746 ? -10.409 8.901 16.846 1.00 92.69 746 PHE A N 1
ATOM 5941 C CA . PHE A 1 746 ? -10.929 8.562 15.527 1.00 92.69 746 PHE A CA 1
ATOM 5942 C C . PHE A 1 746 ? -9.783 8.371 14.537 1.00 92.69 746 PHE A C 1
ATOM 5944 O O . PHE A 1 746 ? -8.870 9.194 14.466 1.00 92.69 746 PHE A O 1
ATOM 5951 N N . TRP A 1 747 ? -9.827 7.267 13.793 1.00 91.75 747 TRP A N 1
ATOM 5952 C CA . TRP A 1 747 ? -8.879 6.967 12.727 1.00 91.75 747 TRP A CA 1
ATOM 5953 C C . TRP A 1 747 ? -9.617 6.952 11.400 1.00 91.75 747 TRP A C 1
ATOM 5955 O O . TRP A 1 747 ? -10.591 6.218 11.257 1.00 91.75 747 TRP A O 1
ATOM 5965 N N . THR A 1 748 ? -9.122 7.721 10.436 1.00 93.00 748 THR A N 1
ATOM 5966 C CA . THR A 1 748 ? -9.682 7.789 9.083 1.00 93.00 748 THR A CA 1
ATOM 5967 C C . THR A 1 748 ? -8.562 7.920 8.047 1.00 93.00 748 THR A C 1
ATOM 5969 O O . THR A 1 748 ? -7.374 7.771 8.354 1.00 93.00 748 THR A O 1
ATOM 5972 N N . THR A 1 749 ? -8.924 8.145 6.788 1.00 93.19 749 THR A N 1
ATOM 5973 C CA . THR A 1 749 ? -7.964 8.391 5.713 1.00 93.19 749 THR A CA 1
ATOM 5974 C C . THR A 1 749 ? -7.439 9.828 5.763 1.00 93.19 749 THR A C 1
ATOM 5976 O O . THR A 1 749 ? -8.156 10.770 6.105 1.00 93.19 749 THR A O 1
ATOM 5979 N N . HIS A 1 750 ? -6.177 10.031 5.388 1.00 92.94 750 HIS A N 1
ATOM 5980 C CA . HIS A 1 750 ? -5.541 11.350 5.456 1.00 92.94 750 HIS A CA 1
ATOM 5981 C C . HIS A 1 750 ? -4.879 11.767 4.144 1.00 92.94 750 HIS A C 1
ATOM 5983 O O . HIS A 1 750 ? -4.649 10.986 3.219 1.00 92.94 750 HIS A O 1
ATOM 5989 N N . HIS A 1 751 ? -4.523 13.049 4.058 1.00 91.75 751 HIS A N 1
ATOM 5990 C CA . HIS A 1 751 ? -3.735 13.538 2.935 1.00 91.75 751 HIS A CA 1
ATOM 5991 C C . HIS A 1 751 ? -2.266 13.112 3.070 1.00 91.75 751 HIS A C 1
ATOM 5993 O O . HIS A 1 751 ? -1.593 13.498 4.038 1.00 91.75 751 HIS A O 1
ATOM 5999 N N . LEU A 1 752 ? -1.753 12.433 2.038 1.00 90.75 752 LEU A N 1
ATOM 6000 C CA . LEU A 1 752 ? -0.380 11.921 1.949 1.00 90.75 752 LEU A CA 1
ATOM 6001 C C . LEU A 1 752 ? 0.668 12.989 2.317 1.00 90.75 752 LEU A C 1
ATOM 6003 O O . LEU A 1 752 ? 0.640 14.109 1.781 1.00 90.75 752 LEU A O 1
ATOM 6007 N N . MET A 1 753 ? 1.601 12.643 3.209 1.00 88.81 753 MET A N 1
ATOM 6008 C CA . MET A 1 753 ? 2.781 13.458 3.510 1.00 88.81 753 MET A CA 1
ATOM 6009 C C . MET A 1 753 ? 3.796 13.404 2.363 1.00 88.81 753 MET A C 1
ATOM 6011 O O . MET A 1 753 ? 3.985 12.379 1.714 1.00 88.81 753 MET A O 1
ATOM 6015 N N . ARG A 1 754 ? 4.463 14.530 2.088 1.00 87.06 754 ARG A N 1
ATOM 6016 C CA . ARG A 1 754 ? 5.449 14.636 1.003 1.00 87.06 754 ARG A CA 1
ATOM 6017 C C . ARG A 1 754 ? 6.776 15.127 1.554 1.00 87.06 754 ARG A C 1
ATOM 6019 O O . ARG A 1 754 ? 6.955 16.325 1.746 1.00 87.06 754 ARG A O 1
ATOM 6026 N N . GLU A 1 755 ? 7.696 14.193 1.762 1.00 89.50 755 GLU A N 1
ATOM 6027 C CA . GLU A 1 755 ? 9.054 14.469 2.232 1.00 89.50 755 GLU A CA 1
ATOM 6028 C C . GLU A 1 755 ? 10.081 13.940 1.236 1.00 89.50 755 GLU A C 1
ATOM 6030 O O . GLU A 1 755 ? 10.184 12.744 0.965 1.00 89.50 755 GLU A O 1
ATOM 6035 N N . VAL A 1 756 ? 10.838 14.863 0.654 1.00 89.31 756 VAL A N 1
ATOM 6036 C CA . VAL A 1 756 ? 11.768 14.561 -0.438 1.00 89.31 756 VAL A CA 1
ATOM 6037 C C . VAL A 1 756 ? 12.946 13.705 0.050 1.00 89.31 756 VAL A C 1
ATOM 6039 O O . VAL A 1 756 ? 13.421 12.839 -0.684 1.00 89.31 756 VAL A O 1
ATOM 6042 N N . ASP A 1 757 ? 13.361 13.877 1.305 1.00 90.81 757 ASP A N 1
ATOM 6043 C CA . ASP A 1 757 ? 14.473 13.135 1.905 1.00 90.81 757 ASP A CA 1
ATOM 6044 C C . ASP A 1 757 ? 14.160 11.641 2.032 1.00 90.81 757 ASP A C 1
ATOM 6046 O O . ASP A 1 757 ? 14.966 10.798 1.629 1.00 90.81 757 ASP A O 1
ATOM 6050 N N . ALA A 1 758 ? 12.957 11.304 2.509 1.00 92.69 758 ALA A N 1
ATOM 6051 C CA . ALA A 1 758 ? 12.489 9.924 2.605 1.00 92.69 758 ALA A CA 1
ATOM 6052 C C . ALA A 1 758 ? 12.392 9.262 1.224 1.00 92.69 758 ALA A C 1
ATOM 6054 O O . ALA A 1 758 ? 12.783 8.106 1.051 1.00 92.69 758 ALA A O 1
ATOM 6055 N N . LEU A 1 759 ? 11.938 10.012 0.216 1.00 93.44 759 LEU A N 1
ATOM 6056 C CA . LEU A 1 759 ? 11.893 9.542 -1.164 1.00 93.44 759 LEU A CA 1
ATOM 6057 C C . LEU A 1 759 ? 13.291 9.188 -1.698 1.00 93.44 759 LEU A C 1
ATOM 6059 O O . LEU A 1 759 ? 13.485 8.090 -2.220 1.00 93.44 759 LEU A O 1
ATOM 6063 N N . PHE A 1 760 ? 14.274 10.082 -1.562 1.00 92.69 760 PHE A N 1
ATOM 6064 C CA . PHE A 1 760 ? 15.637 9.800 -2.023 1.00 92.69 760 PHE A CA 1
ATOM 6065 C C . PHE A 1 760 ? 16.288 8.656 -1.247 1.00 92.69 760 PHE A C 1
ATOM 6067 O O . PHE A 1 760 ? 16.948 7.811 -1.855 1.00 92.69 760 PHE A O 1
ATOM 6074 N N . CYS A 1 761 ? 16.060 8.589 0.066 1.00 93.06 761 CYS A N 1
ATOM 6075 C CA . CYS A 1 761 ? 16.529 7.486 0.895 1.00 93.06 761 CYS A CA 1
ATOM 6076 C C . CYS A 1 761 ? 15.964 6.141 0.420 1.00 93.06 761 CYS A C 1
ATOM 6078 O O . CYS A 1 761 ? 16.713 5.173 0.328 1.00 93.06 761 CYS A O 1
ATOM 6080 N N . ASN A 1 762 ? 14.688 6.078 0.033 1.00 93.19 762 ASN A N 1
ATOM 6081 C CA . ASN A 1 762 ? 14.099 4.840 -0.475 1.00 93.19 762 ASN A CA 1
ATOM 6082 C C . ASN A 1 762 ? 14.576 4.462 -1.888 1.00 93.19 762 ASN A C 1
ATOM 6084 O O . ASN A 1 762 ? 14.716 3.286 -2.216 1.00 93.19 762 ASN A O 1
ATOM 6088 N N . LEU A 1 763 ? 14.857 5.451 -2.742 1.00 93.69 763 LEU A N 1
ATOM 6089 C CA . LEU A 1 763 ? 15.388 5.200 -4.085 1.00 93.69 763 LEU A CA 1
ATOM 6090 C C . LEU A 1 763 ? 16.868 4.790 -4.071 1.00 93.69 763 LEU A C 1
ATOM 6092 O O . LEU A 1 763 ? 17.318 4.084 -4.974 1.00 93.69 763 LEU A O 1
ATOM 6096 N N . PHE A 1 764 ? 17.632 5.202 -3.060 1.00 93.38 764 PHE A N 1
ATOM 6097 C CA . PHE A 1 764 ? 19.069 4.943 -2.975 1.00 93.38 764 PHE A CA 1
ATOM 6098 C C . PHE A 1 764 ? 19.446 3.446 -3.085 1.00 93.38 764 PHE A C 1
ATOM 6100 O O . PHE A 1 764 ? 20.277 3.132 -3.943 1.00 93.38 764 PHE A O 1
ATOM 6107 N N . PRO A 1 765 ? 18.825 2.503 -2.342 1.00 91.19 765 PRO A N 1
ATOM 6108 C CA . PRO A 1 765 ? 19.083 1.066 -2.490 1.00 91.19 765 PRO A CA 1
ATOM 6109 C C . PRO A 1 765 ? 18.866 0.523 -3.907 1.00 91.19 765 PRO A C 1
ATOM 6111 O O . PRO A 1 765 ? 19.582 -0.377 -4.335 1.00 91.19 765 PRO A O 1
ATOM 6114 N N . VAL A 1 766 ? 17.919 1.088 -4.663 1.00 91.31 766 VAL A N 1
ATOM 6115 C CA . VAL A 1 766 ? 17.662 0.682 -6.055 1.00 91.31 766 VAL A CA 1
ATOM 6116 C C . VAL A 1 766 ? 18.787 1.156 -6.976 1.00 91.31 766 VAL A C 1
ATOM 6118 O O . VAL A 1 766 ? 19.231 0.420 -7.857 1.00 91.31 766 VAL A O 1
ATOM 6121 N N . PHE A 1 767 ? 19.276 2.381 -6.772 1.00 93.12 767 PHE A N 1
ATOM 6122 C CA . PHE A 1 767 ? 20.290 2.997 -7.629 1.00 93.12 767 PHE A CA 1
ATOM 6123 C C . PHE A 1 767 ? 21.736 2.715 -7.202 1.00 93.12 767 PHE A C 1
ATOM 6125 O O . PHE A 1 767 ? 22.648 3.016 -7.969 1.00 93.12 767 PHE A O 1
ATOM 6132 N N . ILE A 1 768 ? 21.992 2.098 -6.045 1.00 92.75 768 ILE A N 1
ATOM 6133 C CA . ILE A 1 768 ? 23.367 1.836 -5.588 1.00 92.75 768 ILE A CA 1
ATOM 6134 C C . ILE A 1 768 ? 24.156 0.938 -6.550 1.00 92.75 768 ILE A C 1
ATOM 6136 O O . ILE A 1 768 ? 25.355 1.130 -6.752 1.00 92.75 768 ILE A O 1
ATOM 6140 N N . THR A 1 769 ? 23.484 0.002 -7.228 1.00 92.81 769 THR A N 1
ATOM 6141 C CA . THR A 1 769 ? 24.114 -0.875 -8.227 1.00 92.81 769 THR A CA 1
ATOM 6142 C C . THR A 1 769 ? 24.650 -0.093 -9.429 1.00 92.81 769 THR A C 1
ATOM 6144 O O . THR A 1 769 ? 25.551 -0.564 -10.123 1.00 92.81 769 THR A O 1
ATOM 6147 N N . PHE A 1 770 ? 24.176 1.139 -9.642 1.00 91.81 770 PHE A N 1
ATOM 6148 C CA . PHE A 1 770 ? 24.664 2.036 -10.686 1.00 91.81 770 PHE A CA 1
ATOM 6149 C C . PHE A 1 770 ? 26.133 2.438 -10.476 1.00 91.81 770 PHE A C 1
ATOM 6151 O O . PHE A 1 770 ? 26.839 2.718 -11.446 1.00 91.81 770 PHE A O 1
ATOM 6158 N N . VAL A 1 771 ? 26.644 2.379 -9.237 1.00 92.00 771 VAL A N 1
ATOM 6159 C CA . VAL A 1 771 ? 28.074 2.577 -8.932 1.00 92.00 771 VAL A CA 1
ATOM 6160 C C . VAL A 1 771 ? 28.945 1.595 -9.721 1.00 92.00 771 VAL A C 1
ATOM 6162 O O . VAL A 1 771 ? 30.002 1.978 -10.225 1.00 92.00 771 VAL A O 1
ATOM 6165 N N . VAL A 1 772 ? 28.478 0.357 -9.929 1.00 91.81 772 VAL A N 1
ATOM 6166 C CA . VAL A 1 772 ? 29.186 -0.639 -10.747 1.00 91.81 772 VAL A CA 1
ATOM 6167 C C . VAL A 1 772 ? 29.339 -0.146 -12.185 1.00 91.81 772 VAL A C 1
ATOM 6169 O O . VAL A 1 772 ? 30.411 -0.297 -12.762 1.00 91.81 772 VAL A O 1
ATOM 6172 N N . ILE A 1 773 ? 28.320 0.503 -12.755 1.00 90.06 773 ILE A N 1
ATOM 6173 C CA . ILE A 1 773 ? 28.368 1.064 -14.115 1.00 90.06 773 ILE A CA 1
ATOM 6174 C C . ILE A 1 773 ? 29.327 2.262 -14.173 1.00 90.06 773 ILE A C 1
ATOM 6176 O O . ILE A 1 773 ? 30.135 2.360 -15.102 1.00 90.06 773 ILE A O 1
ATOM 6180 N N . ILE A 1 774 ? 29.278 3.136 -13.160 1.00 90.50 774 ILE A N 1
ATOM 6181 C CA . ILE A 1 774 ? 30.166 4.302 -13.027 1.00 90.50 774 ILE A CA 1
ATOM 6182 C C . ILE A 1 774 ? 31.635 3.880 -12.960 1.00 90.50 774 ILE A C 1
ATOM 6184 O O . ILE A 1 774 ? 32.474 4.566 -13.532 1.00 90.50 774 ILE A O 1
ATOM 6188 N N . VAL A 1 775 ? 31.958 2.761 -12.309 1.00 91.31 775 VAL A N 1
ATOM 6189 C CA . VAL A 1 775 ? 33.332 2.233 -12.228 1.00 91.31 775 VAL A CA 1
ATOM 6190 C C . VAL A 1 775 ? 33.700 1.419 -13.474 1.00 91.31 775 VAL A C 1
ATOM 6192 O O . VAL A 1 775 ? 34.812 1.533 -13.996 1.00 91.31 775 VAL A O 1
ATOM 6195 N N . TYR A 1 776 ? 32.762 0.627 -13.995 1.00 88.62 776 TYR A N 1
ATOM 6196 C CA . TYR A 1 776 ? 32.959 -0.227 -15.164 1.00 88.62 776 TYR A CA 1
ATOM 6197 C C . TYR A 1 776 ? 33.330 0.573 -16.415 1.00 88.62 776 TYR A C 1
ATOM 6199 O O . TYR A 1 776 ? 34.282 0.212 -17.109 1.00 88.62 776 TYR A O 1
ATOM 6207 N N . ALA A 1 777 ? 32.618 1.664 -16.712 1.00 86.56 777 ALA A N 1
ATOM 6208 C CA . ALA A 1 777 ? 32.831 2.409 -17.951 1.00 86.56 777 ALA A CA 1
ATOM 6209 C C . ALA A 1 777 ? 34.238 3.060 -18.049 1.00 86.56 777 ALA A C 1
ATOM 6211 O O . ALA A 1 777 ? 34.900 2.868 -19.073 1.00 86.56 777 ALA A O 1
ATOM 6212 N N . PRO A 1 778 ? 34.774 3.736 -17.011 1.00 86.25 778 PRO A N 1
ATOM 6213 C CA . PRO A 1 778 ? 36.155 4.221 -16.988 1.00 86.25 778 PRO A CA 1
ATOM 6214 C C . PRO A 1 778 ? 37.203 3.105 -17.018 1.00 86.25 778 PRO A C 1
ATOM 6216 O O . PRO A 1 778 ? 38.169 3.212 -17.773 1.00 86.25 778 PRO A O 1
ATOM 6219 N N . LEU A 1 779 ? 37.025 2.022 -16.245 1.00 87.44 779 LEU A N 1
ATOM 6220 C CA . LEU A 1 779 ? 37.963 0.889 -16.249 1.00 87.44 779 LEU A CA 1
ATOM 6221 C C . LEU A 1 779 ? 38.059 0.255 -17.633 1.00 87.44 779 LEU A C 1
ATOM 6223 O O . LEU A 1 779 ? 39.147 -0.055 -18.117 1.00 87.44 779 LEU A O 1
ATOM 6227 N N . ARG A 1 780 ? 36.917 0.108 -18.297 1.00 82.25 780 ARG A N 1
ATOM 6228 C CA . ARG A 1 780 ? 36.837 -0.389 -19.662 1.00 82.25 780 ARG A CA 1
ATOM 6229 C C . ARG A 1 780 ? 37.548 0.535 -20.649 1.00 82.25 780 ARG A C 1
ATOM 6231 O O . ARG A 1 780 ? 38.302 0.053 -21.497 1.00 82.25 780 ARG A O 1
ATOM 6238 N N . LYS A 1 781 ? 37.336 1.846 -20.526 1.00 83.38 781 LYS A N 1
ATOM 6239 C CA . LYS A 1 781 ? 38.012 2.858 -21.347 1.00 83.38 781 LYS A CA 1
ATOM 6240 C C . LYS A 1 781 ? 39.530 2.794 -21.165 1.00 83.38 781 LYS A C 1
ATOM 6242 O O . LYS A 1 781 ? 40.276 2.787 -22.143 1.00 83.38 781 LYS A O 1
ATOM 6247 N N . LEU A 1 782 ? 39.990 2.643 -19.922 1.00 86.25 782 LEU A N 1
ATOM 6248 C CA . LEU A 1 782 ? 41.402 2.462 -19.587 1.00 86.25 782 LEU A CA 1
ATOM 6249 C C . LEU A 1 782 ? 41.967 1.147 -20.146 1.00 86.25 782 LEU A C 1
ATOM 6251 O O . LEU A 1 782 ? 43.074 1.132 -20.681 1.00 86.25 782 LEU A O 1
ATOM 6255 N N . TYR A 1 783 ? 41.209 0.052 -20.063 1.00 85.56 783 TYR A N 1
ATOM 6256 C CA . TYR A 1 783 ? 41.604 -1.244 -20.614 1.00 85.56 783 TYR A CA 1
ATOM 6257 C C . TYR A 1 783 ? 41.783 -1.181 -22.135 1.00 85.56 783 TYR A C 1
ATOM 6259 O O . TYR A 1 783 ? 42.819 -1.606 -22.636 1.00 85.56 783 TYR A O 1
ATOM 6267 N N . ARG A 1 784 ? 40.831 -0.585 -22.867 1.00 77.25 784 ARG A N 1
ATOM 6268 C CA . ARG A 1 784 ? 40.932 -0.386 -24.326 1.00 77.25 784 ARG A CA 1
ATOM 6269 C C . ARG A 1 784 ? 42.096 0.518 -24.717 1.00 77.25 784 ARG A C 1
ATOM 6271 O O . ARG A 1 784 ? 42.705 0.303 -25.760 1.00 77.25 784 ARG A O 1
ATOM 6278 N N . HIS A 1 785 ? 42.407 1.508 -23.883 1.00 80.12 785 HIS A N 1
ATOM 6279 C CA . HIS A 1 785 ? 43.561 2.371 -24.097 1.00 80.12 785 HIS A CA 1
ATOM 6280 C C . HIS A 1 785 ? 44.889 1.612 -23.934 1.00 80.12 785 HIS A C 1
ATOM 6282 O O . HIS A 1 785 ? 45.800 1.806 -24.732 1.00 80.12 785 HIS A O 1
ATOM 6288 N N . LYS A 1 786 ? 44.992 0.718 -22.939 1.00 82.12 786 LYS A N 1
ATOM 6289 C CA . LYS A 1 786 ? 46.197 -0.098 -22.697 1.00 82.12 786 LYS A CA 1
ATOM 6290 C C . LYS A 1 786 ? 46.343 -1.282 -23.658 1.00 82.12 786 LYS A C 1
ATOM 6292 O O . LYS A 1 786 ? 47.461 -1.636 -24.014 1.00 82.12 786 LYS A O 1
ATOM 6297 N N . PHE A 1 787 ? 45.232 -1.886 -24.071 1.00 74.12 787 PHE A N 1
ATOM 6298 C CA . PHE A 1 787 ? 45.185 -3.045 -24.962 1.00 74.12 787 PHE A CA 1
ATOM 6299 C C . PHE A 1 787 ? 44.336 -2.723 -26.199 1.00 74.12 787 PHE A C 1
ATOM 6301 O O . PHE A 1 787 ? 43.187 -3.168 -26.295 1.00 74.12 787 PHE A O 1
ATOM 6308 N N . PRO A 1 788 ? 44.865 -1.939 -27.157 1.00 66.88 788 PRO A N 1
ATOM 6309 C CA . PRO A 1 788 ? 44.168 -1.701 -28.411 1.00 66.88 788 PRO A CA 1
ATOM 6310 C C . PRO A 1 788 ? 43.971 -3.035 -29.140 1.00 66.88 788 PRO A C 1
ATOM 6312 O O . PRO A 1 788 ? 44.912 -3.819 -29.309 1.00 66.88 788 PRO A O 1
ATOM 6315 N N . ALA A 1 789 ? 42.735 -3.302 -29.569 1.00 56.50 789 ALA A N 1
ATOM 6316 C CA . ALA A 1 789 ? 42.420 -4.479 -30.366 1.00 56.50 789 ALA A CA 1
ATOM 6317 C C . ALA A 1 789 ? 43.282 -4.457 -31.636 1.00 56.50 789 ALA A C 1
ATOM 6319 O O . ALA A 1 789 ? 43.122 -3.585 -32.490 1.00 56.50 789 ALA A O 1
ATOM 6320 N N . HIS A 1 790 ? 44.224 -5.393 -31.742 1.00 44.72 790 HIS A N 1
ATOM 6321 C CA . HIS A 1 790 ? 45.012 -5.550 -32.955 1.00 44.72 790 HIS A CA 1
ATOM 6322 C C . HIS A 1 790 ? 44.066 -6.062 -34.047 1.00 44.72 790 HIS A C 1
ATOM 6324 O O . HIS A 1 790 ? 43.428 -7.099 -33.840 1.00 44.72 790 HIS A O 1
ATOM 6330 N N . PRO A 1 791 ? 43.928 -5.371 -35.192 1.00 47.56 791 PRO A N 1
ATOM 6331 C CA . PRO A 1 791 ? 43.101 -5.870 -36.277 1.00 47.56 791 PRO A CA 1
ATOM 6332 C C . PRO A 1 791 ? 43.684 -7.205 -36.749 1.00 47.56 791 PRO A C 1
ATOM 6334 O O . PRO A 1 791 ? 44.791 -7.264 -37.289 1.00 47.56 791 PRO A O 1
ATOM 6337 N N . ALA A 1 792 ? 42.950 -8.291 -36.508 1.00 37.59 792 ALA A N 1
ATOM 6338 C CA . ALA A 1 792 ? 43.283 -9.616 -37.007 1.00 37.59 792 ALA A CA 1
ATOM 6339 C C . ALA A 1 792 ? 43.282 -9.569 -38.545 1.00 37.59 792 ALA A C 1
ATOM 6341 O O . ALA A 1 792 ? 42.230 -9.623 -39.177 1.00 37.59 792 ALA A O 1
ATOM 6342 N N . GLY A 1 793 ? 44.460 -9.386 -39.147 1.00 37.72 793 GLY A N 1
ATOM 6343 C CA . GLY A 1 793 ? 44.597 -9.260 -40.600 1.00 37.72 793 GLY A CA 1
ATOM 6344 C C . GLY A 1 793 ? 45.889 -8.626 -41.119 1.00 37.72 793 GLY A C 1
ATOM 6345 O O . GLY A 1 793 ? 46.105 -8.651 -42.326 1.00 37.72 793 GLY A O 1
ATOM 6346 N N . TYR A 1 794 ? 46.781 -8.103 -40.271 1.00 36.50 794 TYR A N 1
ATOM 6347 C CA . TYR A 1 794 ? 48.081 -7.573 -40.718 1.00 36.50 794 TYR A CA 1
ATOM 6348 C C . TYR A 1 794 ? 49.154 -8.673 -40.858 1.00 36.50 794 TYR A C 1
ATOM 6350 O O . TYR A 1 794 ? 50.265 -8.565 -40.352 1.00 36.50 794 TYR A O 1
ATOM 6358 N N . SER A 1 795 ? 48.830 -9.776 -41.533 1.00 31.16 795 SER A N 1
ATOM 6359 C CA . SER A 1 795 ? 49.811 -10.799 -41.922 1.00 31.16 795 SER A CA 1
ATOM 6360 C C . SER A 1 795 ? 49.678 -11.123 -43.405 1.00 31.16 795 SER A C 1
ATOM 6362 O O . SER A 1 795 ? 49.365 -12.227 -43.836 1.00 31.16 795 SER A O 1
ATOM 6364 N N . SER A 1 796 ? 49.924 -10.118 -44.236 1.00 32.19 796 SER A N 1
ATOM 6365 C CA . SER A 1 796 ? 50.290 -10.322 -45.635 1.00 32.19 796 SER A CA 1
ATOM 6366 C C . SER A 1 796 ? 51.392 -9.330 -45.955 1.00 32.19 796 SER A C 1
ATOM 6368 O O . SER A 1 796 ? 51.158 -8.191 -46.342 1.00 32.19 796 SER A O 1
ATOM 6370 N N . ARG A 1 797 ? 52.618 -9.778 -45.693 1.00 35.47 797 ARG A N 1
ATOM 6371 C CA . ARG A 1 797 ? 53.864 -9.153 -46.123 1.00 35.47 797 ARG A CA 1
ATOM 6372 C C . ARG A 1 797 ? 53.831 -9.127 -47.655 1.00 35.47 797 ARG A C 1
ATOM 6374 O O . ARG A 1 797 ? 54.129 -10.136 -48.282 1.00 35.47 797 ARG A O 1
ATOM 6381 N N . MET A 1 798 ? 53.374 -8.027 -48.250 1.00 30.31 798 MET A N 1
ATOM 6382 C CA . MET A 1 798 ? 53.384 -7.858 -49.701 1.00 30.31 798 MET A CA 1
ATOM 6383 C C . MET A 1 798 ? 54.666 -7.125 -50.089 1.00 30.31 798 MET A C 1
ATOM 6385 O O . MET A 1 798 ? 54.811 -5.917 -49.923 1.00 30.31 798 MET A O 1
ATOM 6389 N N . THR A 1 799 ? 55.629 -7.914 -50.546 1.00 28.00 799 THR A N 1
ATOM 6390 C CA . THR A 1 799 ? 56.760 -7.483 -51.359 1.00 28.00 799 THR A CA 1
ATOM 6391 C C . THR A 1 799 ? 56.261 -6.770 -52.617 1.00 28.00 799 THR A C 1
ATOM 6393 O O . THR A 1 799 ? 55.564 -7.371 -53.425 1.00 28.00 799 THR A O 1
ATOM 6396 N N . THR A 1 800 ? 56.684 -5.509 -52.748 1.00 32.34 800 THR A N 1
ATOM 6397 C CA . THR A 1 800 ? 57.004 -4.756 -53.979 1.00 32.34 800 THR A CA 1
ATOM 6398 C C . THR A 1 800 ? 55.963 -4.584 -55.099 1.00 32.34 800 THR A C 1
ATOM 6400 O O . THR A 1 800 ? 55.545 -5.534 -55.747 1.00 32.34 800 THR A O 1
ATOM 6403 N N . ASN A 1 801 ? 55.786 -3.297 -55.436 1.00 34.88 801 ASN A N 1
ATOM 6404 C CA . ASN A 1 801 ? 55.587 -2.709 -56.770 1.00 34.88 801 ASN A CA 1
ATOM 6405 C C . ASN A 1 801 ? 54.201 -2.804 -57.432 1.00 34.88 801 ASN A C 1
ATOM 6407 O O . ASN A 1 801 ? 53.943 -3.738 -58.179 1.00 34.88 801 ASN A O 1
ATOM 6411 N N . SER A 1 802 ? 53.404 -1.730 -57.311 1.00 28.33 802 SER A N 1
ATOM 6412 C CA . SER A 1 802 ? 52.747 -1.077 -58.465 1.00 28.33 802 SER A CA 1
ATOM 6413 C C . SER A 1 802 ? 51.982 0.201 -58.068 1.00 28.33 802 SER A C 1
ATOM 6415 O O . SER A 1 802 ? 51.044 0.144 -57.278 1.00 28.33 802 SER A O 1
ATOM 6417 N N . THR A 1 803 ? 52.403 1.319 -58.673 1.00 31.97 803 THR A N 1
ATOM 6418 C CA . THR A 1 803 ? 51.657 2.541 -59.056 1.00 31.97 803 THR A CA 1
ATOM 6419 C C . THR A 1 803 ? 50.753 3.253 -58.042 1.00 31.97 803 THR A C 1
ATOM 6421 O O . THR A 1 803 ? 49.670 2.800 -57.678 1.00 31.97 803 THR A O 1
ATOM 6424 N N . GLN A 1 804 ? 51.181 4.469 -57.699 1.00 40.53 804 GLN A N 1
ATOM 6425 C CA . GLN A 1 804 ? 50.383 5.514 -57.073 1.00 40.53 804 GLN A CA 1
ATOM 6426 C C . GLN A 1 804 ? 49.236 5.958 -57.987 1.00 40.53 804 GLN A C 1
ATOM 6428 O O . GLN A 1 804 ? 49.431 6.256 -59.158 1.00 40.53 804 GLN A O 1
ATOM 6433 N N . GLY A 1 805 ? 48.034 6.028 -57.422 1.00 31.64 805 GLY A N 1
ATOM 6434 C CA . GLY A 1 805 ? 46.848 6.556 -58.085 1.00 31.64 805 GLY A CA 1
ATOM 6435 C C . GLY A 1 805 ? 45.631 6.427 -57.176 1.00 31.64 805 GLY A C 1
ATOM 6436 O O . GLY A 1 805 ? 45.117 5.332 -56.989 1.00 31.64 805 GLY A O 1
ATOM 6437 N N . ASP A 1 806 ? 45.215 7.539 -56.567 1.00 33.91 806 ASP A N 1
ATOM 6438 C CA . ASP A 1 806 ? 43.872 7.837 -56.021 1.00 33.91 806 ASP A CA 1
ATOM 6439 C C . ASP A 1 806 ? 43.189 6.864 -55.017 1.00 33.91 806 ASP A C 1
ATOM 6441 O O . ASP A 1 806 ? 42.078 7.108 -54.543 1.00 33.91 806 ASP A O 1
ATOM 6445 N N . GLY A 1 807 ? 43.843 5.775 -54.607 1.00 35.97 807 GLY A N 1
ATOM 6446 C CA . GLY A 1 807 ? 43.277 4.753 -53.711 1.00 35.97 807 GLY A CA 1
ATOM 6447 C C . GLY A 1 807 ? 43.274 5.100 -52.215 1.00 35.97 807 GLY A C 1
ATOM 6448 O O . GLY A 1 807 ? 42.628 4.411 -51.427 1.00 35.97 807 GLY A O 1
ATOM 6449 N N . GLY A 1 808 ? 43.967 6.167 -51.800 1.00 37.53 808 GLY A N 1
ATOM 6450 C CA . GLY A 1 808 ? 44.175 6.497 -50.383 1.00 37.53 808 GLY A CA 1
ATOM 6451 C C . GLY A 1 808 ? 42.929 7.013 -49.653 1.00 37.53 808 GLY A C 1
ATOM 6452 O O . GLY A 1 808 ? 42.770 6.758 -48.464 1.00 37.53 808 GLY A O 1
ATOM 6453 N N . MET A 1 809 ? 42.009 7.691 -50.352 1.00 35.41 809 MET A N 1
ATOM 6454 C CA . MET A 1 809 ? 40.776 8.218 -49.739 1.00 35.41 809 MET A CA 1
ATOM 6455 C C . MET A 1 809 ? 39.656 7.167 -49.677 1.00 35.41 809 MET A C 1
ATOM 6457 O O . MET A 1 809 ? 38.835 7.188 -48.761 1.00 35.41 809 MET A O 1
ATOM 6461 N N . ARG A 1 810 ? 39.673 6.186 -50.593 1.00 39.84 810 ARG A N 1
ATOM 6462 C CA . ARG A 1 810 ? 38.778 5.014 -50.579 1.00 39.84 810 ARG A CA 1
ATOM 6463 C C . ARG A 1 810 ? 39.106 4.003 -49.472 1.00 39.84 810 ARG A C 1
ATOM 6465 O O . ARG A 1 810 ? 38.293 3.120 -49.228 1.00 39.84 810 ARG A O 1
ATOM 6472 N N . SER A 1 811 ? 40.257 4.114 -48.799 1.00 48.00 811 SER A N 1
ATOM 6473 C CA . SER A 1 811 ? 40.627 3.203 -47.703 1.00 48.00 811 SER A CA 1
ATOM 6474 C C . SER A 1 811 ? 40.143 3.667 -46.318 1.00 48.00 811 SER A C 1
ATOM 6476 O O . SER A 1 811 ? 40.072 2.850 -45.398 1.00 48.00 811 SER A O 1
ATOM 6478 N N . ALA A 1 812 ? 39.775 4.949 -46.160 1.00 54.31 812 ALA A N 1
ATOM 6479 C CA . ALA A 1 812 ? 39.343 5.511 -44.877 1.00 54.31 812 ALA A CA 1
ATOM 6480 C C . ALA A 1 812 ? 37.885 5.162 -44.531 1.00 54.31 812 ALA A C 1
ATOM 6482 O O . ALA A 1 812 ? 37.608 4.784 -43.390 1.00 54.31 812 ALA A O 1
ATOM 6483 N N . PHE A 1 813 ? 36.988 5.227 -45.519 1.00 56.94 813 PHE A N 1
ATOM 6484 C CA . PHE A 1 813 ? 35.558 4.949 -45.374 1.00 56.94 813 PHE A CA 1
ATOM 6485 C C . PHE A 1 813 ? 35.189 3.618 -46.030 1.00 56.94 813 PHE A C 1
ATOM 6487 O O . PHE A 1 813 ? 35.698 3.263 -47.092 1.00 56.94 813 PHE A O 1
ATOM 6494 N N . THR A 1 814 ? 34.278 2.876 -45.412 1.00 68.56 814 THR A N 1
ATOM 6495 C CA . THR A 1 814 ? 33.661 1.701 -46.027 1.00 68.56 814 THR A CA 1
ATOM 6496 C C . THR A 1 814 ? 32.814 2.111 -47.234 1.00 68.56 814 THR A C 1
ATOM 6498 O O . THR A 1 814 ? 32.241 3.201 -47.288 1.00 68.56 814 THR A O 1
ATOM 6501 N N . ILE A 1 815 ? 32.661 1.197 -48.195 1.00 68.44 815 ILE A N 1
ATOM 6502 C CA . ILE A 1 815 ? 31.788 1.384 -49.372 1.00 68.44 815 ILE A CA 1
ATOM 650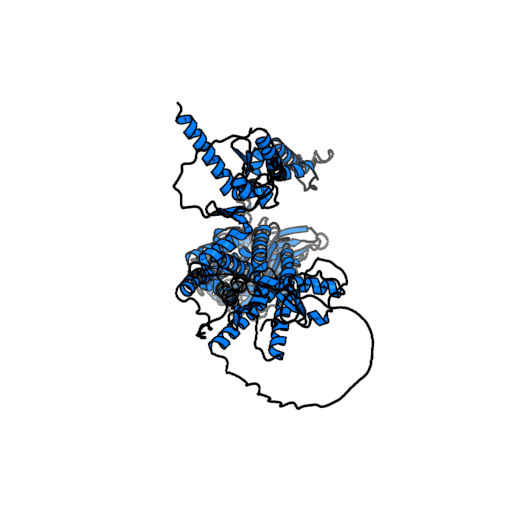3 C C . ILE A 1 815 ? 30.345 1.727 -48.944 1.00 68.44 815 ILE A C 1
ATOM 6505 O O . ILE A 1 815 ? 29.639 2.454 -49.638 1.00 68.44 815 ILE A O 1
ATOM 6509 N N . PHE A 1 816 ? 29.926 1.240 -47.773 1.00 70.94 816 PHE A N 1
ATOM 6510 C CA . PHE A 1 816 ? 28.636 1.535 -47.159 1.00 70.94 816 PHE A CA 1
ATOM 6511 C C . PHE A 1 816 ? 28.506 3.000 -46.703 1.00 70.94 816 PHE A C 1
ATOM 6513 O O . PHE A 1 816 ? 27.504 3.645 -47.012 1.00 70.94 816 PHE A O 1
ATOM 6520 N N . GLU A 1 817 ? 29.510 3.538 -46.007 1.00 72.88 817 GLU A N 1
ATOM 6521 C CA . GLU A 1 817 ? 29.526 4.936 -45.544 1.00 72.88 817 GLU A CA 1
ATOM 6522 C C . GLU A 1 817 ? 29.555 5.913 -46.719 1.00 72.88 817 GLU A C 1
ATOM 6524 O O . GLU A 1 817 ? 28.824 6.900 -46.729 1.00 72.88 817 GLU A O 1
ATOM 6529 N N . LEU A 1 818 ? 30.343 5.594 -47.750 1.00 69.69 818 LEU A N 1
ATOM 6530 C CA . LEU A 1 818 ? 30.447 6.408 -48.960 1.00 69.69 818 LEU A CA 1
ATOM 6531 C C . LEU A 1 818 ? 29.134 6.441 -49.762 1.00 69.69 818 LEU A C 1
ATOM 6533 O O . LEU A 1 818 ? 28.839 7.437 -50.417 1.00 69.69 818 LEU A O 1
ATOM 6537 N N . ALA A 1 819 ? 28.356 5.356 -49.734 1.00 63.03 819 ALA A N 1
ATOM 6538 C CA . ALA A 1 819 ? 27.099 5.251 -50.471 1.00 63.03 819 ALA A CA 1
ATOM 6539 C C . ALA A 1 819 ? 25.898 5.842 -49.722 1.00 63.03 819 ALA A C 1
ATOM 6541 O O . ALA A 1 819 ? 25.027 6.454 -50.331 1.00 63.03 819 ALA A O 1
ATOM 6542 N N . THR A 1 820 ? 25.840 5.661 -48.403 1.00 67.38 820 THR A N 1
ATOM 6543 C CA . THR A 1 820 ? 24.706 6.123 -47.587 1.00 67.38 820 THR A CA 1
ATOM 6544 C C . THR A 1 820 ? 24.911 7.522 -47.009 1.00 67.38 820 THR A C 1
ATOM 6546 O O . THR A 1 820 ? 23.947 8.136 -46.554 1.00 67.38 820 THR A O 1
ATOM 6549 N N . GLY A 1 821 ? 26.153 8.022 -46.985 1.00 64.50 821 GLY A N 1
ATOM 6550 C CA . GLY A 1 821 ? 26.532 9.243 -46.268 1.00 64.50 821 GLY A CA 1
ATOM 6551 C C . GLY A 1 821 ? 26.427 9.113 -44.743 1.00 64.50 821 GLY A C 1
ATOM 6552 O O . GLY A 1 821 ? 26.644 10.090 -44.029 1.00 64.50 821 GLY A O 1
ATOM 6553 N N . ALA A 1 822 ? 26.079 7.927 -44.233 1.00 60.59 822 ALA A N 1
ATOM 6554 C CA . ALA A 1 822 ? 26.028 7.629 -42.815 1.00 60.59 822 ALA A CA 1
ATOM 6555 C C . ALA A 1 822 ? 27.367 7.019 -42.406 1.00 60.59 822 ALA A C 1
ATOM 6557 O O . ALA A 1 822 ? 27.655 5.877 -42.762 1.00 60.59 822 ALA A O 1
ATOM 6558 N N . GLU A 1 823 ? 28.173 7.776 -41.659 1.00 61.97 823 GLU A N 1
ATOM 6559 C CA . GLU A 1 823 ? 29.354 7.226 -40.990 1.00 61.97 823 GLU A CA 1
ATOM 6560 C C . GLU A 1 823 ? 28.935 6.008 -40.151 1.00 61.97 823 GLU A C 1
ATOM 6562 O O . GLU A 1 823 ? 27.855 6.008 -39.545 1.00 61.97 823 GLU A O 1
ATOM 6567 N N . LEU A 1 824 ? 29.777 4.969 -40.097 1.00 59.28 824 LEU A N 1
ATOM 6568 C CA . LEU A 1 824 ? 29.686 3.871 -39.141 1.00 59.28 824 LEU A CA 1
ATOM 6569 C C . LEU A 1 824 ? 29.985 4.451 -37.768 1.00 59.28 824 LEU A C 1
ATOM 6571 O O . LEU A 1 824 ? 31.060 4.271 -37.197 1.00 59.28 824 LEU A O 1
ATOM 6575 N N . GLN A 1 825 ? 29.008 5.203 -37.263 1.00 53.28 825 GLN A N 1
ATOM 6576 C CA . GLN A 1 825 ? 29.062 5.834 -35.972 1.00 53.28 825 GLN A CA 1
ATOM 6577 C C . GLN A 1 825 ? 29.341 4.741 -34.964 1.00 53.28 825 GLN A C 1
ATOM 6579 O O . GLN A 1 825 ? 28.618 3.747 -34.858 1.00 53.28 825 GLN A O 1
ATOM 6584 N N . ASN A 1 826 ? 30.400 4.947 -34.192 1.00 58.19 826 ASN A N 1
ATOM 6585 C CA . ASN A 1 826 ? 30.635 4.148 -33.018 1.00 58.19 826 ASN A CA 1
ATOM 6586 C C . ASN A 1 826 ? 29.513 4.500 -32.034 1.00 58.19 826 ASN A C 1
ATOM 6588 O O . ASN A 1 826 ? 29.652 5.441 -31.262 1.00 58.19 826 ASN A O 1
ATOM 6592 N N . ARG A 1 827 ? 28.353 3.831 -32.125 1.00 67.19 827 ARG A N 1
ATOM 6593 C CA . ARG A 1 827 ? 27.254 4.099 -31.194 1.00 67.19 827 ARG A CA 1
ATOM 6594 C C . ARG A 1 827 ? 27.753 3.844 -29.784 1.00 67.19 827 ARG A C 1
ATOM 6596 O O . ARG A 1 827 ? 28.336 2.792 -29.522 1.00 67.19 827 ARG A O 1
ATOM 6603 N N . VAL A 1 828 ? 27.541 4.829 -28.928 1.00 74.31 828 VAL A N 1
ATOM 6604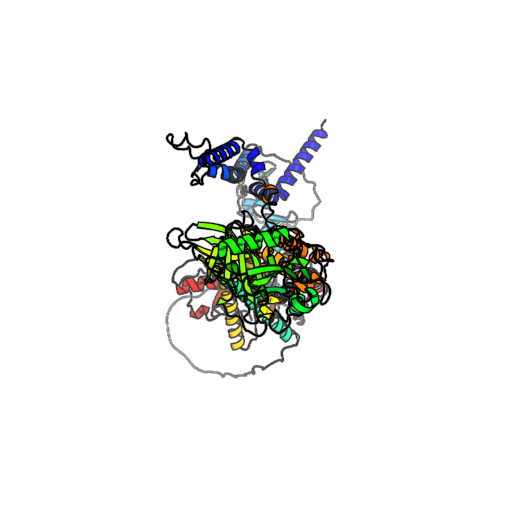 C CA . VAL A 1 828 ? 27.886 4.839 -27.505 1.00 74.31 828 VAL A CA 1
ATOM 6605 C C . VAL A 1 828 ? 26.593 4.890 -26.695 1.00 74.31 828 VAL A C 1
ATOM 6607 O O . VAL A 1 828 ? 25.537 5.203 -27.245 1.00 74.31 828 VAL A O 1
ATOM 6610 N N . GLY A 1 829 ? 26.655 4.545 -25.412 1.00 81.62 829 GLY A N 1
ATOM 6611 C CA . GLY A 1 829 ? 25.467 4.338 -24.583 1.00 81.62 829 GLY A CA 1
ATOM 6612 C C . GLY A 1 829 ? 25.159 2.857 -24.360 1.00 81.62 829 GLY A C 1
ATOM 6613 O O . GLY A 1 829 ? 26.056 2.013 -24.392 1.00 81.62 829 GLY A O 1
ATOM 6614 N N . VAL A 1 830 ? 23.887 2.540 -24.111 1.00 80.44 830 VAL A N 1
ATOM 6615 C CA . VAL A 1 830 ? 23.417 1.176 -23.810 1.00 80.44 830 VAL A CA 1
ATOM 6616 C C . VAL A 1 830 ? 23.252 0.391 -25.111 1.00 80.44 830 VAL A C 1
ATOM 6618 O O . VAL A 1 830 ? 22.176 0.347 -25.703 1.00 80.44 830 VAL A O 1
ATOM 6621 N N . VAL A 1 831 ? 24.360 -0.171 -25.585 1.00 81.94 831 VAL A N 1
ATOM 6622 C CA . VAL A 1 831 ? 24.470 -0.926 -26.838 1.00 81.94 831 VAL A CA 1
ATOM 6623 C C . VAL A 1 831 ? 25.494 -2.037 -26.614 1.00 81.94 831 VAL A C 1
ATOM 6625 O O . VAL A 1 831 ? 26.559 -1.806 -26.033 1.00 81.94 831 VAL A O 1
ATOM 6628 N N . ALA A 1 832 ? 25.187 -3.250 -27.065 1.00 78.25 832 ALA A N 1
ATOM 6629 C CA . ALA A 1 832 ? 26.101 -4.380 -26.976 1.00 78.25 832 ALA A CA 1
ATOM 6630 C C . ALA A 1 832 ? 27.367 -4.136 -27.817 1.00 78.25 832 ALA A C 1
ATOM 6632 O O . ALA A 1 832 ? 27.389 -3.339 -28.755 1.00 78.25 832 ALA A O 1
ATOM 6633 N N . ASP A 1 833 ? 28.460 -4.827 -27.493 1.00 73.75 833 ASP A N 1
ATOM 6634 C CA . ASP A 1 833 ? 29.691 -4.698 -28.272 1.00 73.75 833 ASP A CA 1
ATOM 6635 C C . ASP A 1 833 ? 29.602 -5.422 -29.607 1.00 73.75 833 ASP A C 1
ATOM 6637 O O . ASP A 1 833 ? 29.247 -6.596 -29.648 1.00 73.75 833 ASP A O 1
ATOM 6641 N N . TYR A 1 834 ? 29.996 -4.729 -30.674 1.00 72.06 834 TYR A N 1
ATOM 6642 C CA . TYR A 1 834 ? 30.111 -5.255 -32.027 1.00 72.06 834 TYR A CA 1
ATOM 6643 C C . TYR A 1 834 ? 31.309 -4.651 -32.757 1.00 72.06 834 TYR A C 1
ATOM 6645 O O . TYR A 1 834 ? 31.704 -3.512 -32.484 1.00 72.06 834 TYR A O 1
ATOM 6653 N N . ASP A 1 835 ? 31.827 -5.394 -33.730 1.00 69.44 835 ASP A N 1
ATOM 6654 C CA . ASP A 1 835 ? 32.846 -4.906 -34.653 1.00 69.44 835 ASP A CA 1
ATOM 6655 C C . ASP A 1 835 ? 32.181 -4.103 -35.768 1.00 69.44 835 ASP A C 1
ATOM 6657 O O . ASP A 1 835 ? 31.246 -4.589 -36.400 1.00 69.44 835 ASP A O 1
ATOM 6661 N N . ASN A 1 836 ? 32.648 -2.880 -36.032 1.00 70.06 836 ASN A N 1
ATOM 6662 C CA . ASN A 1 836 ? 32.030 -1.993 -37.029 1.00 70.06 836 ASN A CA 1
ATOM 6663 C C . ASN A 1 836 ? 32.452 -2.349 -38.471 1.00 70.06 836 ASN A C 1
ATOM 6665 O O . ASN A 1 836 ? 31.678 -2.169 -39.411 1.00 70.06 836 ASN A O 1
ATOM 6669 N N . CYS A 1 837 ? 33.679 -2.847 -38.664 1.00 71.12 837 CYS A N 1
ATOM 6670 C CA . CYS A 1 837 ? 34.227 -3.160 -39.984 1.00 71.12 837 CYS A CA 1
ATOM 6671 C C . CYS A 1 837 ? 35.153 -4.384 -39.958 1.00 71.12 837 CYS A C 1
ATOM 6673 O O . CYS A 1 837 ? 35.763 -4.695 -38.937 1.00 71.12 837 CYS A O 1
ATOM 6675 N N . VAL A 1 838 ? 35.259 -5.068 -41.098 1.00 72.19 838 VAL A N 1
ATOM 6676 C CA . VAL A 1 838 ? 36.217 -6.156 -41.345 1.00 72.19 838 VAL A CA 1
ATOM 6677 C C . VAL A 1 838 ? 37.085 -5.773 -42.538 1.00 72.19 838 VAL A C 1
ATOM 6679 O O . VAL A 1 838 ? 36.606 -5.187 -43.510 1.00 72.19 838 VAL A O 1
ATOM 6682 N N . TYR A 1 839 ? 38.372 -6.108 -42.467 1.00 68.25 839 TYR A N 1
ATOM 6683 C CA . TYR A 1 839 ? 39.314 -5.887 -43.559 1.00 68.25 839 TYR A CA 1
ATOM 6684 C C . TYR A 1 839 ? 39.388 -7.133 -44.437 1.00 68.25 839 TYR A C 1
ATOM 6686 O O . TYR A 1 839 ? 39.805 -8.197 -43.983 1.00 68.25 839 TYR A O 1
ATOM 6694 N N . ILE A 1 840 ? 39.014 -6.997 -45.708 1.00 69.19 840 ILE A N 1
ATOM 6695 C CA . ILE A 1 840 ? 39.157 -8.058 -46.710 1.00 69.19 840 ILE A CA 1
ATOM 6696 C C . ILE A 1 840 ? 40.038 -7.502 -47.824 1.00 69.19 840 ILE A C 1
ATOM 6698 O O . ILE A 1 840 ? 39.694 -6.499 -48.447 1.00 69.19 840 ILE A O 1
ATOM 6702 N N . LYS A 1 841 ? 41.190 -8.140 -48.068 1.00 65.38 841 LYS A N 1
ATOM 6703 C CA . LYS A 1 841 ? 42.137 -7.753 -49.134 1.00 65.38 841 LYS A CA 1
ATOM 6704 C C . LYS A 1 841 ? 42.527 -6.259 -49.096 1.00 65.38 841 LYS A C 1
ATOM 6706 O O . LYS A 1 841 ? 42.569 -5.601 -50.127 1.00 65.38 841 LYS A O 1
ATOM 6711 N N . GLY A 1 842 ? 42.761 -5.713 -47.899 1.00 60.31 842 GLY A N 1
ATOM 6712 C CA . GLY A 1 842 ? 43.191 -4.320 -47.710 1.00 60.31 842 GLY A CA 1
ATOM 6713 C C . GLY A 1 842 ? 42.087 -3.256 -47.799 1.00 60.31 842 GLY A C 1
ATOM 6714 O O . GLY A 1 842 ? 42.375 -2.089 -47.555 1.00 60.31 842 GLY A O 1
ATOM 6715 N N . MET A 1 843 ? 40.829 -3.627 -48.078 1.00 62.72 843 MET A N 1
ATOM 6716 C CA . MET A 1 843 ? 39.685 -2.702 -48.064 1.00 62.72 843 MET A CA 1
ATOM 6717 C C . MET A 1 843 ? 38.783 -2.915 -46.840 1.00 62.72 843 MET A C 1
ATOM 6719 O O . MET A 1 843 ? 38.607 -4.046 -46.378 1.00 62.72 843 MET A O 1
ATOM 6723 N N . ARG A 1 844 ? 38.207 -1.819 -46.317 1.00 70.75 844 ARG A N 1
ATOM 6724 C CA . ARG A 1 844 ? 37.262 -1.821 -45.188 1.00 70.75 844 ARG A CA 1
ATOM 6725 C C . ARG A 1 844 ? 35.847 -2.143 -45.672 1.00 70.75 844 ARG A C 1
ATOM 6727 O O . ARG A 1 844 ? 35.253 -1.372 -46.425 1.00 70.75 844 ARG A O 1
ATOM 6734 N N . TYR A 1 845 ? 35.280 -3.241 -45.183 1.00 70.19 845 TYR A N 1
ATOM 6735 C CA . TYR A 1 845 ? 33.880 -3.610 -45.401 1.00 70.19 845 TYR A CA 1
ATOM 6736 C C . TYR A 1 845 ? 33.080 -3.425 -44.113 1.00 70.19 845 TYR A C 1
ATOM 6738 O O . TYR A 1 845 ? 33.574 -3.716 -43.022 1.00 70.19 845 TYR A O 1
ATOM 6746 N N . ALA A 1 846 ? 31.841 -2.944 -44.231 1.00 71.38 846 ALA A N 1
ATOM 6747 C CA . ALA A 1 846 ? 30.924 -2.855 -43.100 1.00 71.38 846 ALA A CA 1
ATOM 6748 C C . ALA A 1 846 ? 30.498 -4.266 -42.676 1.00 71.38 846 ALA A C 1
ATOM 6750 O O . ALA A 1 846 ? 30.097 -5.079 -43.513 1.00 71.38 846 ALA A O 1
ATOM 6751 N N . THR A 1 847 ? 30.577 -4.566 -41.383 1.00 74.56 847 THR A N 1
ATOM 6752 C CA . THR A 1 847 ? 30.064 -5.838 -40.862 1.00 74.56 847 THR A CA 1
ATOM 6753 C C . THR A 1 847 ? 28.533 -5.855 -40.896 1.00 74.56 847 THR A C 1
ATOM 6755 O O . THR A 1 847 ? 27.899 -4.796 -40.853 1.00 74.56 847 THR A O 1
ATOM 6758 N N . PRO A 1 848 ? 27.903 -7.045 -40.897 1.00 74.06 848 PRO A N 1
ATOM 6759 C CA . PRO A 1 848 ? 26.456 -7.163 -40.712 1.00 74.06 848 PRO A CA 1
ATOM 6760 C C . PRO A 1 848 ? 25.962 -6.459 -39.437 1.00 74.06 848 PRO A C 1
ATOM 6762 O O . PRO A 1 848 ? 24.906 -5.828 -39.459 1.00 74.06 848 PRO A O 1
ATOM 6765 N N . ASP A 1 849 ? 26.755 -6.506 -38.360 1.00 72.81 849 ASP A N 1
ATOM 6766 C CA . ASP A 1 849 ? 26.488 -5.770 -37.121 1.00 72.81 849 ASP A CA 1
ATOM 6767 C C . ASP A 1 849 ? 26.608 -4.258 -37.313 1.00 72.81 849 ASP A C 1
ATOM 6769 O O . ASP A 1 849 ? 25.745 -3.530 -36.848 1.00 72.81 849 ASP A O 1
ATOM 6773 N N . GLY A 1 850 ? 27.622 -3.763 -38.026 1.00 73.25 850 GLY A N 1
ATOM 6774 C CA . GLY A 1 850 ? 27.782 -2.336 -38.308 1.00 73.25 850 GLY A CA 1
ATOM 6775 C C . GLY A 1 850 ? 26.604 -1.761 -39.100 1.00 73.25 850 GLY A C 1
ATOM 6776 O O . GLY A 1 850 ? 26.091 -0.695 -38.766 1.00 73.25 850 GLY A O 1
ATOM 6777 N N . ILE A 1 851 ? 26.109 -2.497 -40.101 1.00 76.31 851 ILE A N 1
ATOM 6778 C CA . ILE A 1 851 ? 24.939 -2.103 -40.905 1.00 76.31 851 ILE A CA 1
ATOM 6779 C C . ILE A 1 851 ? 23.673 -2.076 -40.033 1.00 76.31 851 ILE A C 1
ATOM 6781 O O . ILE A 1 851 ? 22.947 -1.077 -40.013 1.00 76.31 851 ILE A O 1
ATOM 6785 N N . TYR A 1 852 ? 23.432 -3.147 -39.272 1.00 77.50 852 TYR A N 1
ATOM 6786 C CA . TYR A 1 852 ? 22.251 -3.267 -38.419 1.00 77.50 852 TYR A CA 1
ATOM 6787 C C . TYR A 1 852 ? 22.270 -2.283 -37.239 1.00 77.50 852 TYR A C 1
ATOM 6789 O O . TYR A 1 852 ? 21.262 -1.633 -36.968 1.00 77.50 852 TYR A O 1
ATOM 6797 N N . CYS A 1 853 ? 23.412 -2.093 -36.576 1.00 74.44 853 CYS A N 1
ATOM 6798 C CA . CYS A 1 853 ? 23.562 -1.164 -35.458 1.00 74.44 853 CYS A CA 1
ATOM 6799 C C . CYS A 1 853 ? 23.458 0.301 -35.892 1.00 74.44 853 CYS A C 1
ATOM 6801 O O . CYS A 1 853 ? 22.935 1.118 -35.136 1.00 74.44 853 CYS A O 1
ATOM 6803 N N . ASN A 1 854 ? 23.833 0.643 -37.129 1.00 75.19 854 ASN A N 1
ATOM 6804 C CA . ASN A 1 854 ? 23.497 1.944 -37.721 1.00 75.19 854 ASN A CA 1
ATOM 6805 C C . ASN A 1 854 ? 21.997 2.099 -38.020 1.00 75.19 854 ASN A C 1
ATOM 6807 O O . ASN A 1 854 ? 21.511 3.212 -38.232 1.00 75.19 854 ASN A O 1
ATOM 6811 N N . GLY A 1 855 ? 21.242 1.004 -37.946 1.00 75.50 855 GLY A N 1
ATOM 6812 C CA . GLY A 1 855 ? 19.805 0.925 -38.157 1.00 75.50 855 GLY A CA 1
ATOM 6813 C C . GLY A 1 855 ? 19.431 0.826 -39.620 1.00 75.50 855 GLY A C 1
ATOM 6814 O O . GLY A 1 855 ? 18.494 1.498 -40.044 1.00 75.50 855 GLY A O 1
ATOM 6815 N N . PHE A 1 856 ? 20.153 0.004 -40.376 1.00 80.19 856 PHE A N 1
ATOM 6816 C CA . PHE A 1 856 ? 19.793 -0.367 -41.735 1.00 80.19 856 PHE A CA 1
ATOM 6817 C C . PHE A 1 856 ? 19.648 -1.883 -41.863 1.00 80.19 856 PHE A C 1
ATOM 6819 O O . PHE A 1 856 ? 20.350 -2.656 -41.214 1.00 80.19 856 PHE A O 1
ATOM 6826 N N . VAL A 1 857 ? 18.726 -2.313 -42.715 1.00 80.88 857 VAL A N 1
ATOM 6827 C CA . VAL A 1 857 ? 18.482 -3.714 -43.064 1.00 80.88 857 VAL A CA 1
ATOM 6828 C C . VAL A 1 857 ? 18.232 -3.788 -44.565 1.00 80.88 857 VAL A C 1
ATOM 6830 O O . VAL A 1 857 ? 17.726 -2.844 -45.167 1.00 80.88 857 VAL A O 1
ATOM 6833 N N . ILE A 1 858 ? 18.606 -4.901 -45.188 1.00 82.94 858 ILE A N 1
ATOM 6834 C CA . ILE A 1 858 ? 18.446 -5.101 -46.624 1.00 82.94 858 ILE A CA 1
ATOM 6835 C C . ILE A 1 858 ? 17.229 -5.991 -46.874 1.00 82.94 858 ILE A C 1
ATOM 6837 O O . ILE A 1 858 ? 17.200 -7.143 -46.445 1.00 82.94 858 ILE A O 1
ATOM 6841 N N . ALA A 1 859 ? 16.238 -5.470 -47.590 1.00 80.38 859 ALA A N 1
ATOM 6842 C CA . ALA A 1 859 ? 15.063 -6.197 -48.048 1.00 80.38 859 ALA A CA 1
ATOM 6843 C C . ALA A 1 859 ? 15.302 -6.803 -49.440 1.00 80.38 859 ALA A C 1
ATOM 6845 O O . ALA A 1 859 ? 15.743 -6.132 -50.376 1.00 80.38 859 ALA A O 1
ATOM 6846 N N . ASN A 1 860 ? 15.039 -8.105 -49.551 1.00 80.69 860 ASN A N 1
ATOM 6847 C CA . ASN A 1 860 ? 15.161 -8.948 -50.740 1.00 80.69 860 ASN A CA 1
ATOM 6848 C C . ASN A 1 860 ? 16.497 -8.813 -51.504 1.00 80.69 860 ASN A C 1
ATOM 6850 O O . ASN A 1 860 ? 16.552 -8.957 -52.719 1.00 80.69 860 ASN A O 1
ATOM 6854 N N . GLY A 1 861 ? 17.586 -8.460 -50.807 1.00 74.75 861 GLY A N 1
ATOM 6855 C CA . GLY A 1 861 ? 18.896 -8.204 -51.426 1.00 74.75 861 GLY A CA 1
ATOM 6856 C C . GLY A 1 861 ? 18.955 -6.987 -52.362 1.00 74.75 861 GLY A C 1
ATOM 6857 O O . GLY A 1 861 ? 20.023 -6.712 -52.896 1.00 74.75 861 GLY A O 1
ATOM 6858 N N . LYS A 1 862 ? 17.843 -6.262 -52.538 1.00 81.75 862 LYS A N 1
ATOM 6859 C CA . LYS A 1 862 ? 17.669 -5.188 -53.526 1.00 81.75 862 LYS A CA 1
ATOM 6860 C C . LYS A 1 862 ? 17.516 -3.809 -52.892 1.00 81.75 862 LYS A C 1
ATOM 6862 O O . LYS A 1 862 ? 17.935 -2.822 -53.484 1.00 81.75 862 LYS A O 1
ATOM 6867 N N . TRP A 1 863 ? 16.924 -3.721 -51.704 1.00 83.69 863 TRP A N 1
ATOM 6868 C CA . TRP A 1 863 ? 16.607 -2.442 -51.066 1.00 83.69 863 TRP A CA 1
ATOM 6869 C C . TRP A 1 863 ? 17.288 -2.333 -49.711 1.00 83.69 863 TRP A C 1
ATOM 6871 O O . TRP A 1 863 ? 17.051 -3.157 -48.837 1.00 83.69 863 TRP A O 1
ATOM 6881 N N . LEU A 1 864 ? 18.106 -1.307 -49.507 1.00 83.44 864 LEU A N 1
ATOM 6882 C CA . LEU A 1 864 ? 18.625 -0.936 -48.198 1.00 83.44 864 LEU A CA 1
ATOM 6883 C C . LEU A 1 864 ? 17.642 0.039 -47.543 1.00 83.44 864 LEU A C 1
ATOM 6885 O O . LEU A 1 864 ? 17.418 1.151 -48.027 1.00 83.44 864 LEU A O 1
ATOM 6889 N N . ILE A 1 865 ? 17.059 -0.402 -46.436 1.00 84.75 865 ILE A N 1
ATOM 6890 C CA . ILE A 1 865 ? 15.978 0.275 -45.728 1.00 84.75 865 ILE A CA 1
ATOM 6891 C C . ILE A 1 865 ? 16.450 0.613 -44.318 1.00 84.75 865 ILE A C 1
ATOM 6893 O O . ILE A 1 865 ? 17.104 -0.194 -43.655 1.00 84.75 865 ILE A O 1
ATOM 6897 N N . ARG A 1 866 ? 16.112 1.805 -43.830 1.00 81.19 866 ARG A N 1
ATOM 6898 C CA . ARG A 1 866 ? 16.352 2.175 -42.434 1.00 81.19 866 ARG A CA 1
ATOM 6899 C C . ARG A 1 866 ? 15.348 1.459 -41.527 1.00 81.19 866 ARG A C 1
ATOM 6901 O O . ARG A 1 866 ? 14.151 1.513 -41.781 1.00 81.19 866 ARG A O 1
ATOM 6908 N N . THR A 1 867 ? 15.806 0.842 -40.439 1.00 76.88 867 THR A N 1
ATOM 6909 C CA . THR A 1 867 ? 14.962 0.054 -39.516 1.00 76.88 867 THR A CA 1
ATOM 6910 C C . THR A 1 867 ? 13.781 0.842 -38.954 1.00 76.88 867 THR A C 1
ATOM 6912 O O . THR A 1 867 ? 12.672 0.321 -38.910 1.00 76.88 867 THR A O 1
ATOM 6915 N N . ALA A 1 868 ? 13.997 2.117 -38.616 1.00 72.62 868 ALA A N 1
ATOM 6916 C CA . ALA A 1 868 ? 12.957 3.020 -38.111 1.00 72.62 868 ALA A CA 1
ATOM 6917 C C . ALA A 1 868 ? 11.827 3.274 -39.123 1.00 72.62 868 ALA A C 1
ATOM 6919 O O . ALA A 1 868 ? 10.692 3.541 -38.737 1.00 72.62 868 ALA A O 1
ATOM 6920 N N . ASP A 1 869 ? 12.127 3.167 -40.416 1.00 81.25 869 ASP A N 1
ATOM 6921 C CA . ASP A 1 869 ? 11.163 3.460 -41.464 1.00 81.25 869 ASP A CA 1
ATOM 6922 C C . ASP A 1 869 ? 10.386 2.204 -41.895 1.00 81.25 869 ASP A C 1
ATOM 6924 O O . ASP A 1 869 ? 9.343 2.331 -42.528 1.00 81.25 869 ASP A O 1
ATOM 6928 N N . ILE A 1 870 ? 10.816 0.992 -41.502 1.00 81.75 870 ILE A N 1
ATOM 6929 C CA . ILE A 1 870 ? 10.154 -0.275 -41.875 1.00 81.75 870 ILE A CA 1
ATOM 6930 C C . ILE A 1 870 ? 8.694 -0.298 -41.401 1.00 81.75 870 ILE A C 1
ATOM 6932 O O . ILE A 1 870 ? 7.818 -0.725 -42.154 1.00 81.75 870 ILE A O 1
ATOM 6936 N N . PHE A 1 871 ? 8.403 0.201 -40.194 1.00 79.19 871 PHE A N 1
ATOM 6937 C CA . PHE A 1 871 ? 7.027 0.281 -39.691 1.00 79.19 871 PHE A CA 1
ATOM 6938 C C . PHE A 1 871 ? 6.163 1.200 -40.567 1.00 79.19 871 PHE A C 1
ATOM 6940 O O . PHE A 1 871 ? 5.086 0.812 -41.013 1.00 79.19 871 PHE A O 1
ATOM 6947 N N . SER A 1 872 ? 6.687 2.382 -40.910 1.00 81.62 872 SER A N 1
ATOM 6948 C CA . SER A 1 872 ? 5.999 3.340 -41.786 1.00 81.62 872 SER A CA 1
ATOM 6949 C C . SER A 1 872 ? 5.794 2.776 -43.195 1.00 81.62 872 SER A C 1
ATOM 6951 O O . SER A 1 872 ? 4.710 2.902 -43.753 1.00 81.62 872 SER A O 1
ATOM 6953 N N . ILE A 1 873 ? 6.798 2.094 -43.757 1.00 83.19 873 ILE A N 1
ATOM 6954 C CA . ILE A 1 873 ? 6.701 1.434 -45.066 1.00 83.19 873 ILE A CA 1
ATOM 6955 C C . ILE A 1 873 ? 5.637 0.334 -45.028 1.00 83.19 873 ILE A C 1
ATOM 6957 O O . ILE A 1 873 ? 4.836 0.238 -45.951 1.00 83.19 873 ILE A O 1
ATOM 6961 N N . THR A 1 874 ? 5.583 -0.463 -43.960 1.00 81.94 874 THR A N 1
ATOM 6962 C CA . THR A 1 874 ? 4.574 -1.525 -43.808 1.00 81.94 874 THR A CA 1
ATOM 6963 C C . THR A 1 874 ? 3.160 -0.944 -43.838 1.00 81.94 874 THR A C 1
ATOM 6965 O O . THR A 1 874 ? 2.294 -1.485 -44.522 1.00 81.94 874 THR A O 1
ATOM 6968 N N . ILE A 1 875 ? 2.936 0.200 -43.180 1.00 82.50 875 ILE A N 1
ATOM 6969 C CA . ILE A 1 875 ? 1.649 0.907 -43.222 1.00 82.50 875 ILE A CA 1
ATOM 6970 C C . ILE A 1 875 ? 1.367 1.474 -44.618 1.00 82.50 875 ILE A C 1
ATOM 6972 O O . ILE A 1 875 ? 0.258 1.302 -45.115 1.00 82.50 875 ILE A O 1
ATOM 6976 N N . ILE A 1 876 ? 2.345 2.107 -45.277 1.00 85.12 876 ILE A N 1
ATOM 6977 C CA . ILE A 1 876 ? 2.179 2.669 -46.632 1.00 85.12 876 ILE A CA 1
ATOM 6978 C C . ILE A 1 876 ? 1.806 1.572 -47.638 1.00 85.12 876 ILE A C 1
ATOM 6980 O O . ILE A 1 876 ? 0.916 1.765 -48.463 1.00 85.12 876 ILE A O 1
ATOM 6984 N N . LEU A 1 877 ? 2.454 0.408 -47.555 1.00 83.81 877 LEU A N 1
ATOM 6985 C CA . LEU A 1 877 ? 2.164 -0.739 -48.418 1.00 83.81 877 LEU A CA 1
ATOM 6986 C C . LEU A 1 877 ? 0.827 -1.409 -48.077 1.00 83.81 877 LEU A C 1
ATOM 6988 O O . LEU A 1 877 ? 0.139 -1.867 -48.982 1.00 83.81 877 LEU A O 1
ATOM 6992 N N . GLY A 1 878 ? 0.463 -1.479 -46.793 1.00 83.56 878 GLY A N 1
ATOM 6993 C CA . GLY A 1 878 ? -0.781 -2.110 -46.345 1.00 83.56 878 GLY A CA 1
ATOM 6994 C C . GLY A 1 878 ? -2.029 -1.260 -46.589 1.00 83.56 878 GLY A C 1
ATOM 6995 O O . GLY A 1 878 ? -3.071 -1.794 -46.948 1.00 83.56 878 GLY A O 1
ATOM 6996 N N . THR A 1 879 ? -1.929 0.059 -46.410 1.00 84.00 879 THR A N 1
ATOM 6997 C CA . THR A 1 879 ? -3.058 0.999 -46.560 1.00 84.00 879 THR A CA 1
ATOM 6998 C C . THR A 1 879 ? -3.142 1.627 -47.948 1.00 84.00 879 THR A C 1
ATOM 7000 O O . THR A 1 879 ? -4.175 2.186 -48.302 1.00 84.00 879 THR A O 1
ATOM 7003 N N . GLY A 1 880 ? -2.055 1.593 -48.726 1.00 80.31 880 GLY A N 1
ATOM 7004 C CA . GLY A 1 880 ? -1.942 2.325 -49.988 1.00 80.31 880 GLY A CA 1
ATOM 7005 C C . GLY A 1 880 ? -1.836 3.848 -49.824 1.00 80.31 880 GLY A C 1
ATOM 7006 O O . GLY A 1 880 ? -1.767 4.557 -50.827 1.00 80.31 880 GLY A O 1
ATOM 7007 N N . LEU A 1 881 ? -1.800 4.368 -48.589 1.00 81.88 881 LEU A N 1
ATOM 7008 C CA . LEU A 1 881 ? -1.780 5.801 -48.287 1.00 81.88 881 LEU A CA 1
ATOM 7009 C C . LEU A 1 881 ? -0.379 6.274 -47.878 1.00 81.88 881 LEU A C 1
ATOM 7011 O O . LEU A 1 881 ? 0.306 5.657 -47.061 1.00 81.88 881 LEU A O 1
ATOM 7015 N N . ARG A 1 882 ? 0.047 7.422 -48.419 1.00 78.25 882 ARG A N 1
ATOM 7016 C CA . ARG A 1 882 ? 1.339 8.049 -48.100 1.00 78.25 882 ARG A CA 1
ATOM 7017 C C . ARG A 1 882 ? 1.209 8.942 -46.866 1.00 78.25 882 ARG A C 1
ATOM 7019 O O . ARG A 1 882 ? 0.970 10.137 -46.981 1.00 78.25 882 ARG A O 1
ATOM 7026 N N . LEU A 1 883 ? 1.384 8.348 -45.687 1.00 71.75 883 LEU A N 1
ATOM 7027 C CA . LEU A 1 883 ? 1.345 9.072 -44.408 1.00 71.75 883 LEU A CA 1
ATOM 7028 C C . LEU A 1 883 ? 2.637 9.854 -44.114 1.00 71.75 883 LEU A C 1
ATOM 7030 O O . LEU A 1 883 ? 2.609 10.838 -43.380 1.00 71.75 883 LEU A O 1
ATOM 7034 N N . ARG A 1 884 ? 3.779 9.404 -44.654 1.00 81.06 884 ARG A N 1
ATOM 7035 C CA . ARG A 1 884 ? 5.100 9.998 -44.414 1.00 81.06 884 ARG A CA 1
ATOM 7036 C C . ARG A 1 884 ? 6.055 9.731 -45.574 1.00 81.06 884 ARG A C 1
ATOM 7038 O O . ARG A 1 884 ? 6.022 8.661 -46.178 1.00 81.06 884 ARG A O 1
ATOM 7045 N N . ASP A 1 885 ? 6.948 10.682 -45.826 1.00 84.62 885 ASP A N 1
ATOM 7046 C CA . ASP A 1 885 ? 8.009 10.554 -46.823 1.00 84.62 885 ASP A CA 1
ATOM 7047 C C . ASP A 1 885 ? 9.145 9.679 -46.299 1.00 84.62 885 ASP A C 1
ATOM 7049 O O . ASP A 1 885 ? 9.808 10.015 -45.315 1.00 84.62 885 ASP A O 1
ATOM 7053 N N . VAL A 1 886 ? 9.357 8.545 -46.967 1.00 84.19 886 VAL A N 1
ATOM 7054 C CA . VAL A 1 886 ? 10.378 7.557 -46.614 1.00 84.19 886 VAL A CA 1
ATOM 7055 C C . VAL A 1 886 ? 11.311 7.328 -47.795 1.00 84.19 886 VAL A C 1
ATOM 7057 O O . VAL A 1 886 ? 10.855 7.116 -48.917 1.00 84.19 886 VAL A O 1
ATOM 7060 N N . TYR A 1 887 ? 12.617 7.319 -47.530 1.00 85.81 887 TYR A N 1
ATOM 7061 C CA . TYR A 1 887 ? 13.660 7.132 -48.536 1.00 85.81 887 TYR A CA 1
ATOM 7062 C C . TYR A 1 887 ? 14.398 5.802 -48.330 1.00 85.81 887 TYR A C 1
ATOM 7064 O O . TYR A 1 887 ? 14.751 5.445 -47.207 1.00 85.81 887 TYR A O 1
ATOM 7072 N N . ILE A 1 888 ? 14.653 5.083 -49.422 1.00 86.62 888 ILE A N 1
ATOM 7073 C CA . ILE A 1 888 ? 15.374 3.802 -49.465 1.00 86.62 888 ILE A CA 1
ATOM 7074 C C . ILE A 1 888 ? 16.517 3.869 -50.479 1.00 86.62 888 ILE A C 1
ATOM 7076 O O . ILE A 1 888 ? 16.456 4.649 -51.425 1.00 86.62 888 ILE A O 1
ATOM 7080 N N . TYR A 1 889 ? 17.541 3.034 -50.328 1.00 84.38 889 TYR A N 1
ATOM 7081 C CA . TYR A 1 889 ? 18.639 2.950 -51.299 1.00 84.38 889 TYR A CA 1
ATOM 7082 C C . TYR A 1 889 ? 18.552 1.640 -52.081 1.00 84.38 889 TYR A C 1
ATOM 7084 O O . TYR A 1 889 ? 18.219 0.596 -51.523 1.00 84.38 889 TYR A O 1
ATOM 7092 N N . GLU A 1 890 ? 18.848 1.677 -53.377 1.00 83.75 890 GLU A N 1
ATOM 7093 C CA . GLU A 1 890 ? 18.920 0.467 -54.200 1.00 83.75 890 GLU A CA 1
ATOM 7094 C C . GLU A 1 890 ? 20.295 -0.199 -54.050 1.00 83.75 890 GLU A C 1
ATOM 7096 O O . GLU A 1 890 ? 21.320 0.475 -53.964 1.00 83.75 890 GLU A O 1
ATOM 7101 N N . VAL A 1 891 ? 20.318 -1.526 -54.015 1.00 79.62 891 VAL A N 1
ATOM 7102 C CA . VAL A 1 891 ? 21.520 -2.351 -53.908 1.00 79.62 891 VAL A CA 1
ATOM 7103 C C . VAL A 1 891 ? 21.724 -3.062 -55.245 1.00 79.62 891 VAL A C 1
ATOM 7105 O O . VAL A 1 891 ? 20.898 -3.884 -55.637 1.00 79.62 891 VAL A O 1
ATOM 7108 N N . LYS A 1 892 ? 22.813 -2.735 -55.951 1.00 74.12 892 LYS A N 1
ATOM 7109 C CA . LYS A 1 892 ? 23.199 -3.323 -57.247 1.00 74.12 892 LYS A CA 1
ATOM 7110 C C . LYS A 1 892 ? 24.592 -3.932 -57.134 1.00 74.12 892 LYS A C 1
ATOM 7112 O O . LYS A 1 892 ? 25.498 -3.268 -56.641 1.00 74.12 892 LYS A O 1
ATOM 7117 N N . ASP A 1 893 ? 24.762 -5.185 -57.555 1.00 61.91 893 ASP A N 1
ATOM 7118 C CA . ASP A 1 893 ? 26.060 -5.883 -57.617 1.00 61.91 893 ASP A CA 1
ATOM 7119 C C . ASP A 1 893 ? 26.915 -5.733 -56.349 1.00 61.91 893 ASP A C 1
ATOM 7121 O O . ASP A 1 893 ? 28.088 -5.357 -56.390 1.00 61.91 893 ASP A O 1
ATOM 7125 N N . HIS A 1 894 ? 26.298 -5.987 -55.190 1.00 64.56 894 HIS A N 1
ATOM 7126 C CA . HIS A 1 894 ? 26.929 -5.864 -53.871 1.00 64.56 894 HIS A CA 1
ATOM 7127 C C . HIS A 1 894 ? 27.398 -4.444 -53.499 1.00 64.56 894 HIS A C 1
ATOM 7129 O O . HIS A 1 894 ? 28.153 -4.272 -52.545 1.00 64.56 894 HIS A O 1
ATOM 7135 N N . LYS A 1 895 ? 26.925 -3.406 -54.198 1.00 66.38 895 LYS A N 1
ATOM 7136 C CA . LYS A 1 895 ? 27.159 -1.991 -53.886 1.00 66.38 895 LYS A CA 1
ATOM 7137 C C . LYS A 1 895 ? 25.836 -1.275 -53.632 1.00 66.38 895 LYS A C 1
ATOM 7139 O O . LYS A 1 895 ? 24.813 -1.565 -54.247 1.00 66.38 895 LYS A O 1
ATOM 7144 N N . VAL A 1 896 ? 25.856 -0.332 -52.698 1.00 74.44 896 VAL A N 1
ATOM 7145 C CA . VAL A 1 896 ? 24.703 0.523 -52.399 1.00 74.44 896 VAL A CA 1
ATOM 7146 C C . VAL A 1 896 ? 24.749 1.730 -53.340 1.00 74.44 896 VAL A C 1
ATOM 7148 O O . VAL A 1 896 ? 25.810 2.330 -53.518 1.00 74.44 896 VAL A O 1
ATOM 7151 N N . SER A 1 897 ? 23.621 2.069 -53.962 1.00 76.38 897 SER A N 1
ATOM 7152 C CA . SER A 1 897 ? 23.483 3.267 -54.794 1.00 76.38 897 SER A CA 1
ATOM 7153 C C . SER A 1 897 ? 23.648 4.531 -53.949 1.00 76.38 897 SER A C 1
ATOM 7155 O O . SER A 1 897 ? 23.142 4.599 -52.831 1.00 76.38 897 SER A O 1
ATOM 7157 N N . GLN A 1 898 ? 24.306 5.552 -54.501 1.00 72.31 898 GLN A N 1
ATOM 7158 C CA . GLN A 1 898 ? 24.473 6.860 -53.852 1.00 72.31 898 GLN A CA 1
ATOM 7159 C C . GLN A 1 898 ? 23.186 7.703 -53.857 1.00 72.31 898 GLN A C 1
ATOM 7161 O O . GLN A 1 898 ? 23.078 8.679 -53.118 1.00 72.31 898 GLN A O 1
ATOM 7166 N N . THR A 1 899 ? 22.197 7.339 -54.678 1.00 75.31 899 THR A N 1
ATOM 7167 C CA . THR A 1 899 ? 20.921 8.054 -54.783 1.00 75.31 899 THR A CA 1
ATOM 7168 C C . THR A 1 899 ? 19.831 7.371 -53.960 1.00 75.31 899 THR A C 1
ATOM 7170 O O . THR A 1 899 ? 19.552 6.180 -54.118 1.00 75.31 899 THR A O 1
ATOM 7173 N N . ALA A 1 900 ? 19.195 8.142 -53.074 1.00 80.88 900 ALA A N 1
ATOM 7174 C CA . ALA A 1 900 ? 18.046 7.690 -52.301 1.00 80.88 900 ALA A CA 1
ATOM 7175 C C . ALA A 1 900 ? 16.757 7.807 -53.135 1.00 80.88 900 ALA A C 1
ATOM 7177 O O . ALA A 1 900 ? 16.514 8.822 -53.788 1.00 80.88 900 ALA A O 1
ATOM 7178 N N . ARG A 1 901 ? 15.912 6.776 -53.096 1.00 83.56 901 ARG A N 1
ATOM 7179 C CA . ARG A 1 901 ? 14.621 6.703 -53.785 1.00 83.56 901 ARG A CA 1
ATOM 7180 C C . ARG A 1 901 ? 13.480 6.833 -52.783 1.00 83.56 901 ARG A C 1
ATOM 7182 O O . ARG A 1 901 ? 13.480 6.173 -51.750 1.00 83.56 901 ARG A O 1
ATOM 7189 N N . LEU A 1 902 ? 12.492 7.658 -53.104 1.00 86.06 902 LEU A N 1
ATOM 7190 C CA . LEU A 1 902 ? 11.277 7.810 -52.307 1.00 86.06 902 LEU A CA 1
ATOM 7191 C C . LEU A 1 902 ? 10.349 6.588 -52.471 1.00 86.06 902 LEU A C 1
ATOM 7193 O O . LEU A 1 902 ? 10.156 6.095 -53.586 1.00 86.06 902 LEU A O 1
ATOM 7197 N N . VAL A 1 903 ? 9.772 6.114 -51.367 1.00 84.88 903 VAL A N 1
ATOM 7198 C CA . VAL A 1 903 ? 8.859 4.962 -51.323 1.00 84.88 903 VAL A CA 1
ATOM 7199 C C . VAL A 1 903 ? 7.443 5.368 -51.736 1.00 84.88 903 VAL A C 1
ATOM 7201 O O . VAL A 1 903 ? 6.851 6.277 -51.160 1.00 84.88 903 VAL A O 1
ATOM 7204 N N . TYR A 1 904 ? 6.876 4.631 -52.691 1.00 83.31 904 TYR A N 1
ATOM 7205 C CA . TYR A 1 904 ? 5.457 4.685 -53.065 1.00 83.31 904 TYR A CA 1
ATOM 7206 C C . TYR A 1 904 ? 4.795 3.317 -52.834 1.00 83.31 904 TYR A C 1
ATOM 7208 O O . TYR A 1 904 ? 5.512 2.311 -52.841 1.00 83.31 904 TYR A O 1
ATOM 7216 N N . PRO A 1 905 ? 3.455 3.229 -52.718 1.00 80.81 905 PRO A N 1
ATOM 7217 C CA . PRO A 1 905 ? 2.749 1.952 -52.561 1.00 80.81 905 PRO A CA 1
ATOM 7218 C C . PRO A 1 905 ? 3.125 0.879 -53.600 1.00 80.81 905 PRO A C 1
ATOM 7220 O O . PRO A 1 905 ? 3.150 -0.301 -53.281 1.00 80.81 905 PRO A O 1
ATOM 7223 N N . GLY A 1 906 ? 3.494 1.281 -54.824 1.00 77.69 906 GLY A N 1
ATOM 7224 C CA . GLY A 1 906 ? 3.951 0.372 -55.886 1.00 77.69 906 GLY A CA 1
ATOM 7225 C C . GLY A 1 906 ? 5.467 0.129 -55.968 1.00 77.69 906 GLY A C 1
ATOM 7226 O O . GLY A 1 906 ? 5.915 -0.549 -56.886 1.00 77.69 906 GLY A O 1
ATOM 7227 N N . THR A 1 907 ? 6.291 0.696 -55.075 1.00 80.00 907 THR A N 1
ATOM 7228 C CA . THR A 1 907 ? 7.768 0.577 -55.177 1.00 80.00 907 THR A CA 1
ATOM 7229 C C . THR A 1 907 ? 8.325 -0.768 -54.722 1.00 80.00 907 THR A C 1
ATOM 7231 O O . THR A 1 907 ? 9.366 -1.191 -55.226 1.00 80.00 907 THR A O 1
ATOM 7234 N N . MET A 1 908 ? 7.661 -1.439 -53.782 1.00 80.88 908 MET A N 1
ATOM 7235 C CA . MET A 1 908 ? 8.054 -2.747 -53.259 1.00 80.88 908 MET A CA 1
ATOM 7236 C C . MET A 1 908 ? 6.813 -3.521 -52.810 1.00 80.88 908 MET A C 1
ATOM 7238 O O . MET A 1 908 ? 5.793 -2.918 -52.494 1.00 80.88 908 MET A O 1
ATOM 7242 N N . SER A 1 909 ? 6.890 -4.848 -52.759 1.00 82.31 909 SER A N 1
ATOM 7243 C CA . SER A 1 909 ? 5.800 -5.690 -52.258 1.00 82.31 909 SER A CA 1
ATOM 7244 C C . SER A 1 909 ? 5.970 -6.010 -50.769 1.00 82.31 909 SER A C 1
ATOM 7246 O O . SER A 1 909 ? 7.087 -6.048 -50.251 1.00 82.31 909 SER A O 1
ATOM 7248 N N . LEU A 1 910 ? 4.879 -6.341 -50.068 1.00 79.19 910 LEU A N 1
ATOM 7249 C CA . LEU A 1 910 ? 4.959 -6.831 -48.681 1.00 79.19 910 LEU A CA 1
ATOM 7250 C C . LEU A 1 910 ? 5.819 -8.111 -48.577 1.00 79.19 910 LEU A C 1
ATOM 7252 O O . LEU A 1 910 ? 6.500 -8.335 -47.578 1.00 79.19 910 LEU A O 1
ATOM 7256 N N . LYS A 1 911 ? 5.855 -8.924 -49.645 1.00 81.12 911 LYS A N 1
ATOM 7257 C CA . LYS A 1 911 ? 6.733 -10.100 -49.745 1.00 81.12 911 LYS A CA 1
ATOM 7258 C C . LYS A 1 911 ? 8.215 -9.714 -49.725 1.00 81.12 911 LYS A C 1
ATOM 7260 O O . LYS A 1 911 ? 9.008 -10.459 -49.158 1.00 81.12 911 LYS A O 1
ATOM 7265 N N . ASP A 1 912 ? 8.588 -8.553 -50.262 1.00 79.25 912 ASP A N 1
ATOM 7266 C CA . ASP A 1 912 ? 9.973 -8.067 -50.224 1.00 79.25 912 ASP A CA 1
ATOM 7267 C C . ASP A 1 912 ? 10.404 -7.692 -48.800 1.00 79.25 912 ASP A C 1
ATOM 7269 O O . ASP A 1 912 ? 11.522 -8.017 -48.394 1.00 79.25 912 ASP A O 1
ATOM 7273 N N . LEU A 1 913 ? 9.503 -7.092 -48.010 1.00 78.50 913 LEU A N 1
ATOM 7274 C CA . LEU A 1 913 ? 9.730 -6.805 -46.587 1.00 78.50 913 LEU A CA 1
ATOM 7275 C C . LEU A 1 913 ? 9.762 -8.060 -45.731 1.00 78.50 913 LEU A C 1
ATOM 7277 O O . LEU A 1 913 ? 10.442 -8.086 -44.710 1.00 78.50 913 LEU A O 1
ATOM 7281 N N . LEU A 1 914 ? 9.075 -9.123 -46.151 1.00 76.19 914 LEU A N 1
ATOM 7282 C CA . LEU A 1 914 ? 9.253 -10.401 -45.496 1.00 76.19 914 LEU A CA 1
ATOM 7283 C C . LEU A 1 914 ? 10.667 -10.909 -45.703 1.00 76.19 914 LEU A C 1
ATOM 7285 O O . LEU A 1 914 ? 11.074 -11.633 -44.814 1.00 76.19 914 LEU A O 1
ATOM 7289 N N . VAL A 1 915 ? 11.415 -10.545 -46.766 1.00 78.31 915 VAL A N 1
ATOM 7290 C CA . VAL A 1 915 ? 12.784 -11.009 -47.105 1.00 78.31 915 VAL A CA 1
ATOM 7291 C C . VAL A 1 915 ? 13.912 -10.117 -46.546 1.00 78.31 915 VAL A C 1
ATOM 7293 O O . VAL A 1 915 ? 14.750 -9.626 -47.290 1.00 78.31 915 VAL A O 1
ATOM 7296 N N . LEU A 1 916 ? 13.988 -9.908 -45.229 1.00 77.12 916 LEU A N 1
ATOM 7297 C CA . LEU A 1 916 ? 15.084 -9.142 -44.611 1.00 77.12 916 LEU A CA 1
ATOM 7298 C C . LEU A 1 916 ? 16.386 -9.945 -44.422 1.00 77.12 916 LEU A C 1
ATOM 7300 O O . LEU A 1 916 ? 16.360 -11.131 -44.074 1.00 77.12 916 LEU A O 1
ATOM 7304 N N . ASN A 1 917 ? 17.522 -9.272 -44.629 1.00 72.75 917 ASN A N 1
ATOM 7305 C CA . ASN A 1 917 ? 18.889 -9.770 -44.471 1.00 72.75 917 ASN A CA 1
ATOM 7306 C C . ASN A 1 917 ? 19.855 -8.613 -44.116 1.00 72.75 917 ASN A C 1
ATOM 7308 O O . ASN A 1 917 ? 19.589 -7.451 -44.405 1.00 72.75 917 ASN A O 1
ATOM 7312 N N . THR A 1 918 ? 21.008 -8.931 -43.529 1.00 62.59 918 THR A N 1
ATOM 7313 C CA . THR A 1 918 ? 22.106 -7.987 -43.228 1.00 62.59 918 THR A CA 1
ATOM 7314 C C . THR A 1 918 ? 23.378 -8.272 -44.030 1.00 62.59 918 THR A C 1
ATOM 7316 O O . THR A 1 918 ? 24.318 -7.484 -44.015 1.00 62.59 918 THR A O 1
ATOM 7319 N N . THR A 1 919 ? 23.419 -9.387 -44.767 1.00 62.97 919 THR A N 1
ATOM 7320 C CA . THR A 1 919 ? 24.596 -9.823 -45.531 1.00 62.97 919 THR A CA 1
ATOM 7321 C C . THR A 1 919 ? 24.467 -9.490 -47.014 1.00 62.97 919 THR A C 1
ATOM 7323 O O . THR A 1 919 ? 23.759 -10.185 -47.741 1.00 62.97 919 THR A O 1
ATOM 7326 N N . VAL A 1 920 ? 25.169 -8.452 -47.476 1.00 52.62 920 VAL A N 1
ATOM 7327 C CA . VAL A 1 920 ? 25.386 -8.214 -48.920 1.00 52.62 920 VAL A CA 1
ATOM 7328 C C . VAL A 1 920 ? 26.833 -7.817 -49.262 1.00 52.62 920 VAL A C 1
ATOM 7330 O O . VAL A 1 920 ? 27.227 -7.955 -50.411 1.00 52.62 920 VAL A O 1
ATOM 7333 N N . LEU A 1 921 ? 27.658 -7.411 -48.293 1.00 47.97 921 LEU A N 1
ATOM 7334 C CA . LEU A 1 921 ? 28.981 -6.811 -48.538 1.00 47.97 921 LEU A CA 1
ATOM 7335 C C . LEU A 1 921 ? 30.165 -7.743 -48.201 1.00 47.97 921 LEU A C 1
ATOM 7337 O O . LEU A 1 921 ? 31.090 -7.316 -47.512 1.00 47.97 921 LEU A O 1
ATOM 7341 N N . ALA A 1 922 ? 30.128 -9.009 -48.630 1.00 32.44 922 ALA A N 1
ATOM 7342 C CA . ALA A 1 922 ? 31.248 -9.949 -48.467 1.00 32.44 922 ALA A CA 1
ATOM 7343 C C . ALA A 1 922 ? 31.713 -10.506 -49.810 1.00 32.44 922 ALA A C 1
ATOM 7345 O O . ALA A 1 922 ? 30.822 -10.930 -50.581 1.00 32.44 922 ALA A O 1
#

Radius of gyration: 43.04 Å; chains: 1; bounding box: 109×89×139 Å

Organism: Pythium oligandrum (NCBI:txid41045)